Protein AF-0000000067284919 (afdb_homodimer)

InterPro domains:
  IPR001789 Signal transduction response regulator, receiver domain [PF00072] (12-121)
  IPR001789 Signal transduction response regulator, receiver domain [PS50110] (10-125)
  IPR001789 Signal transduction response regulator, receiver domain [SM00448] (9-121)
  IPR001932 PPM-type phosphatase-like domain [PF07228] (349-555)
  IPR001932 PPM-type phosphatase-like domain [SM00331] (322-555)
  IPR003018 GAF domain [PF01590] (162-284)
  IPR003018 GAF domain [SM00065] (160-294)
  IPR011006 CheY-like superfamily [SSF52172] (7-154)
  IPR029016 GAF-like domain superfamily [G3DSA:3.30.450.40] (211-293)
  IPR036457 PPM-type phosphatase-like domain superfamily [G3DSA:3.60.40.10] (294-554)
  IPR036457 PPM-type phosphatase-like domain superfamily [SSF81606] (333-489)
  IPR052016 Bacterial Sigma Factor Regulator [PTHR43156] (113-554)

Solvent-accessible surface area (backbone atoms only — not comparable to full-atom values): 59167 Å² total; per-residue (Å²): 134,82,70,76,77,71,78,55,53,35,31,35,41,32,32,62,49,64,67,58,43,52,51,52,44,66,72,40,49,85,71,26,47,66,45,83,19,59,42,54,70,54,38,52,51,46,38,71,74,73,42,84,42,37,33,38,39,27,32,35,83,37,77,101,44,36,25,67,62,48,44,55,65,40,40,79,79,37,66,60,40,31,28,34,36,36,30,58,82,85,51,56,73,70,44,51,56,40,37,72,70,62,53,28,74,45,75,44,54,60,86,67,54,70,69,58,52,50,51,50,50,53,47,39,47,52,37,21,53,52,35,45,54,54,46,49,55,45,50,52,54,31,49,50,41,48,49,51,44,52,48,55,53,60,39,60,71,47,62,47,46,71,60,28,54,48,42,43,28,41,46,52,24,60,74,67,67,30,46,32,20,40,35,37,43,32,54,96,87,33,75,48,92,58,74,35,72,25,69,37,83,84,56,78,69,78,74,78,72,79,74,57,60,66,52,50,52,51,25,70,72,68,68,40,66,42,73,49,78,44,74,51,95,86,36,52,30,42,36,39,28,39,52,18,45,42,97,89,39,61,46,28,40,39,34,39,32,35,67,73,52,90,60,76,84,46,70,68,55,51,52,50,52,52,53,48,30,39,53,49,20,46,47,47,54,52,13,46,52,49,46,54,51,49,51,51,49,50,52,51,49,53,44,38,50,51,28,25,52,45,51,49,56,66,34,68,80,75,73,77,91,46,90,57,42,49,70,51,76,49,77,46,49,44,48,68,36,32,12,59,48,56,47,81,44,75,38,93,89,58,37,36,35,42,34,46,35,37,27,52,70,61,29,62,42,9,26,30,53,33,36,20,48,54,43,40,48,51,50,54,56,65,40,92,73,54,67,55,48,37,53,48,52,30,50,48,25,58,66,43,15,66,53,24,44,78,60,75,33,40,33,24,30,33,34,33,41,35,32,73,92,77,31,37,36,37,30,20,28,22,52,41,67,65,33,40,35,44,46,72,84,51,90,61,94,66,69,46,67,49,76,70,63,36,69,36,37,21,75,50,79,75,62,83,62,73,62,46,77,48,72,63,53,78,42,25,35,40,36,44,55,38,66,30,55,30,60,31,48,36,60,55,76,65,83,66,74,84,72,66,77,75,73,68,73,70,70,53,62,40,62,33,36,69,67,44,50,50,54,50,57,69,67,50,62,88,74,84,48,68,68,58,52,49,48,60,54,47,71,54,30,92,69,59,85,43,40,34,38,42,36,39,42,35,32,92,135,83,70,78,76,70,78,56,55,36,30,36,42,34,30,60,50,66,68,56,44,52,51,52,44,68,73,41,49,86,72,27,47,65,42,83,19,59,40,54,70,54,38,52,52,45,37,70,73,72,44,86,42,38,30,38,39,25,31,36,83,38,79,102,45,36,26,66,62,49,45,56,66,38,40,80,80,38,66,62,39,30,27,33,36,38,31,60,80,85,50,55,76,71,44,50,56,38,38,71,70,62,54,29,74,46,74,44,52,59,84,67,55,69,71,57,53,51,52,52,50,53,49,38,47,51,38,20,54,53,35,46,55,54,46,49,55,48,48,51,52,32,50,50,41,47,50,51,44,52,48,53,53,60,40,60,71,48,61,48,45,73,61,29,53,47,42,44,28,43,48,52,23,60,73,67,66,31,46,33,21,40,32,36,42,31,53,98,85,33,75,49,90,58,75,36,72,25,70,37,82,85,56,79,69,78,74,80,72,80,74,59,60,66,51,48,52,49,24,71,72,66,66,42,68,43,72,50,78,45,74,51,96,86,35,52,28,45,36,39,27,39,54,17,46,42,98,88,39,62,45,28,39,38,35,40,31,34,69,74,52,92,62,75,85,45,70,68,53,52,51,50,51,51,52,50,29,39,52,48,18,46,48,48,53,51,13,46,53,50,46,52,51,49,52,51,50,49,52,50,49,53,44,38,51,50,28,26,52,44,50,48,57,67,35,69,80,74,72,77,88,47,89,57,43,50,69,49,76,49,76,45,49,45,49,68,36,31,13,60,49,56,46,82,46,77,40,94,89,59,38,37,36,40,34,44,36,39,28,53,69,63,30,62,42,8,26,31,54,33,36,20,50,54,44,41,49,50,51,53,58,66,40,94,73,53,65,56,48,37,53,48,52,30,50,48,26,61,66,44,14,66,54,24,44,76,60,74,33,40,33,25,30,35,33,33,40,35,33,73,92,77,30,36,37,37,31,20,29,20,51,42,66,66,34,40,35,43,46,72,84,52,91,61,93,65,68,46,67,50,77,71,62,38,71,36,38,21,77,49,79,75,64,81,61,73,62,46,77,49,74,63,52,76,42,26,37,38,38,44,53,39,65,30,55,30,58,31,46,34,61,57,75,64,81,66,73,85,71,67,77,74,72,70,74,70,70,52,63,40,63,34,38,69,67,43,50,49,54,51,56,68,67,50,63,87,74,84,47,68,67,60,54,51,50,59,54,44,71,55,30,91,68,60,84,44,39,33,37,41,37,38,42,34,34,91

Secondary structure (DSSP, 8-state):
-------PPEEEEE-S-HHHHHHHHHHHTTTSEEEEESSHHHHHHHHHHH---SEEEEESS-SSS-HHHHHHHHHHH-TT-EEEEEE-GGGHHHHHHHHHTTS-SEEEESSPPHHHHHHHHHHHHHHHHHHHHHHHHHHHHHHHHHHHHHHHHHHTT---HHHHHHHHHHHHHHHTT-SEEEEEEEETTEE-S--EEEE-TT--S-GGG---HHHHHHHHHH-S-EEEEEEETTEEEEEEEEEEEETTEEEEEEEEEEES-SSPPPHHHHHHHHHHHHHHHHHHHHHHHHHHHHHHHHHHHHHHHHHHHHHHHHS--S---BTTEEEEEEEE-SSSS-SEEEEEEE-TTS-EEEEEEEESS-SHHHHHHHHHHHHHHHHHHTSSSPPPHHHHHHHHHHHHHHHHHHTT--EEEEEEEEETTTTEEEEEEESPPPPEEEESSS--SSPEE----BPPBTSSSS-----EEEEPPTTEEEEEE-HHHHT-EEE------TT--S------EEE-HHHHHHHHHHHSPSSP-HHHHHHHHHHT-SS--S-EEEEEEEE-/-------PPEEEEE-S-HHHHHHHHHHHTTTSEEEEESSHHHHHHHHHHH---SEEEEESS-SSS-HHHHHHHHHTT-TT-EEEEEE-GGGHHHHHHHHHTTS-SEEEESSPPHHHHHHHHHHHHHHHHHHHHHHHHHHHHHHHHHHHHHHHHHHHT---HHHHHHHHHHHHHHHTT-SEEEEEEEETTEE-S--EEEE-TT--S-GGG---HHHHHHHHHH-S-EEEEEEETTEEEEEEEEEEEETTEEEEEEEEEEES-SSPPPHHHHHHHHHHHHHHHHHHHHHHHHHHHHHHHHHHHHHHHHHHHHHHHHS-SS----TTEEEEEEEE-SSSS-SEEEEEEE-TTS-EEEEEEEESS-SHHHHHHHHHHHHHHHHHHTSSSPPPHHHHHHHHHHHHHHHHHHTT--EEEEEEEEETTTTEEEEEEESPPPPEEEESSS--SSPEE----BPPBTSSSS-----EEEEPPTTEEEEEE-HHHHT-EEE------TT--S------EEE-HHHHHHHHHHHSPSSP-HHHHHHHHHHT-SS--S-EEEEEEEE-

Organism: NCBI:txid741277

Foldseek 3Di:
DPPPCPPFFEEEEEALDPVVQVVVCVLCVVRHNYHYHNHLVVVVVCCVVVPEGQEYEYEQDDPPDGQLRSLVVCCVVHVLHAYEYEYAPPCVVVVVVCVVVVSHVYYHHPPDDSVVVVVVVVVSNVSSVVSCVVVVVVVVVVLLVVLLVVLLVQLLPDLAQVVSQQSNQASVCVSVVFQKKKKFWDDPLHTDPDIHMDGDPVPPDPCVDDDCPVQQVVCSVPVAKDKDWDDDPNWIKIKIKHFQDDPRDTTMIMMTIHTRDPDYDDPSNVVSVNSSSPSSSVSNVSSVVVVVVVVVVVVVVVVLLVVLVVLVVLQPPDADDDPQKDKDKDWFFLDSAFLWHWDWDQAPVGKTKIKIKHKPDTDPVSRVVSSVLSVLLVVQRHDPDHDAQQVSQQVSLLVCQVVCQVVVMWMWMKMWIAHPVQQKIKIATAPFAWKWKDAPPDPDPGTDTDPFYHHTRNPDNGDGGDMDMDGDDARMKIKGKGVLLQQQWAQPPPPPDPPDPDPPPPSPTDGCHPVNLVVLQVVDDPPDDVVVSVVVSCVRPVRRPGMIIMMMMHGD/DPPPCPPFFEEEEEALDVVVQVVVCVLCVVRHNYHYHNHLVRVVVCCVVVPEGQEYEYEQDDPPDGQLRSLVVCCVVHVLHAYEYEYAPPCVVVVVVCVVVVSHVYYHHPPDDSVVVVVVVVVSNVSSVVSCVVVVVVVVVVLLVVLLVVLLVQLLPDLAQVVSQQSNQASVCVSVVFQKKKKFWDDPLHTDPDIHMDGDPVPPDPVVDDDCPVQQVVCSVPVAKDKDWDDDPNWIKIKIKHFQDDPRDTTMIMMTIHTRDPDYDDPSNVVSVNSSSPSSSVSNVSSVVVVVVVVVVVVVVVVLLVVLVVLVVLQPPDADDDPQKDKDKDWDFLDSAFQWHWDWDQAPVGKTKIKIKHKPDTDPVSRVVSSVLSVLLVVQRHDPDHDAQQVSQQVSLLVCQVVCQVVVMWMWMKMWIAHPVQQKIKIATAPFAWKWKDAPPDPDPGTDTDPQYHHTRNPDNGDGGDMDMDGDDARMKIKGKGVLLQQQWAQPPPPPDPPDPDPPPVSPTDGCHPVNLVVLQVVDDPPDDVVVSVVNSCVRPVRRPGMIIMMMMHGD

Sequence (1112 aa):
MTETDVEKLKLMVVDDEPDNLELLYRTFRRDFQVYKANHAMKALEILDKEGEMAVIISDQRMPEMNGTEFLSLTVERFPDTIRILLTGFTDVEDLVDAINSGQVFKYITKPWKPDRLKEIVEQAADAYQLVKKRTQELRRALRRESLFNAVTTAIRESLDYSSMLEKIVATIGQSFKTSYCLLRPVESNCLTADEFSYLDPQITYSCEFFDASFLIEQVLETQHYQHSLYNKNDNPCYQLAVPLIYQQHLLAVLALYETGRDQPWQDEDIQLITGVAEQAALALSQAKLYQRLQEKQQQIRAELEIARQIQNNLLRQSLPDIKGVKVQACCYPAREVGGDFFEVFVHPKGDLWLAVGDVSGKGVPAALFMASAISVLRRELSQETPAMPNMVIQNLNKALGDDLISSNCFITLILARYTPSTRELVYANAGHIYPLLWSRETDIDNPQYLKIRSIPLGILPKWQADFGQLFLAPKDILLFTSDGITEAMVTKKTCVPENSVNGFKSNHRSMLHLDGLWQLLQQETQPLSLNHLLARIQADNNIQEDDQTILSLEVFMTETDVEKLKLMVVDDEPDNLELLYRTFRRDFQVYKANHAMKALEILDKEGEMAVIISDQRMPEMNGTEFLSLTVERFPDTIRILLTGFTDVEDLVDAINSGQVFKYITKPWKPDRLKEIVEQAADAYQLVKKRTQELRRALRRESLFNAVTTAIRESLDYSSMLEKIVATIGQSFKTSYCLLRPVESNCLTADEFSYLDPQITYSCEFFDASFLIEQVLETQHYQHSLYNKNDNPCYQLAVPLIYQQHLLAVLALYETGRDQPWQDEDIQLITGVAEQAALALSQAKLYQRLQEKQQQIRAELEIARQIQNNLLRQSLPDIKGVKVQACCYPAREVGGDFFEVFVHPKGDLWLAVGDVSGKGVPAALFMASAISVLRRELSQETPAMPNMVIQNLNKALGDDLISSNCFITLILARYTPSTRELVYANAGHIYPLLWSRETDIDNPQYLKIRSIPLGILPKWQADFGQLFLAPKDILLFTSDGITEAMVTKKTCVPENSVNGFKSNHRSMLHLDGLWQLLQQETQPLSLNHLLARIQADNNIQEDDQTILSLEVF

pLDDT: mean 84.68, std 12.94, range [25.73, 97.69]

Radius of gyration: 45.56 Å; Cα contacts (8 Å, |Δi|>4): 2046; chains: 2; bounding box: 94×132×92 Å

Structure (mmCIF, N/CA/C/O backbone):
data_AF-0000000067284919-model_v1
#
loop_
_entity.id
_entity.type
_entity.pdbx_description
1 polymer 'Protein serine/threonine phosphatase with GAF(S) sensor(S)'
#
loop_
_atom_site.group_PDB
_atom_site.id
_atom_site.type_symbol
_atom_site.label_atom_id
_atom_site.label_alt_id
_atom_site.label_comp_id
_atom_site.label_asym_id
_atom_site.label_entity_id
_atom_site.label_seq_id
_atom_site.pdbx_PDB_ins_code
_atom_site.Cartn_x
_atom_site.Cartn_y
_atom_site.Cartn_z
_atom_site.occupancy
_atom_site.B_iso_or_equiv
_atom_site.auth_seq_id
_atom_site.auth_comp_id
_atom_site.auth_asym_id
_atom_site.auth_atom_id
_atom_site.pdbx_PDB_model_num
ATOM 1 N N . MET A 1 1 ? 26.859 64.938 15.68 1 25.73 1 MET A N 1
ATOM 2 C CA . MET A 1 1 ? 25.562 65.125 16.344 1 25.73 1 MET A CA 1
ATOM 3 C C . MET A 1 1 ? 24.516 64.188 15.727 1 25.73 1 MET A C 1
ATOM 5 O O . MET A 1 1 ? 23.844 64.562 14.766 1 25.73 1 MET A O 1
ATOM 9 N N . THR A 1 2 ? 24.766 63.031 15.359 1 29.77 2 THR A N 1
ATOM 10 C CA . THR A 1 2 ? 24.219 62.031 14.453 1 29.77 2 THR A CA 1
ATOM 11 C C . THR A 1 2 ? 22.859 61.531 14.938 1 29.77 2 THR A C 1
ATOM 13 O O . THR A 1 2 ? 22.766 60.844 15.945 1 29.77 2 THR A O 1
ATOM 16 N N . GLU A 1 3 ? 21.891 62.469 14.961 1 33.25 3 GLU A N 1
ATOM 17 C CA . GLU A 1 3 ? 20.484 62.344 15.375 1 33.25 3 GLU A CA 1
ATOM 18 C C . GLU A 1 3 ? 19.875 61.062 14.805 1 33.25 3 GLU A C 1
ATOM 20 O O . GLU A 1 3 ? 19.844 60.875 13.586 1 33.25 3 GLU A O 1
ATOM 25 N N . THR A 1 4 ? 20.203 59.969 15.242 1 39.78 4 THR A N 1
ATOM 26 C CA . THR A 1 4 ? 19.594 58.688 14.891 1 39.78 4 THR A CA 1
ATOM 27 C C . THR A 1 4 ? 18.141 58.875 14.445 1 39.78 4 THR A C 1
ATOM 29 O O . THR A 1 4 ? 17.312 59.344 15.219 1 39.78 4 THR A O 1
ATOM 32 N N . ASP A 1 5 ? 17.781 59.281 13.266 1 43.19 5 ASP A N 1
ATOM 33 C CA . ASP A 1 5 ? 16.609 59.656 12.5 1 43.19 5 ASP A CA 1
ATOM 34 C C . ASP A 1 5 ? 15.414 58.781 12.844 1 43.19 5 ASP A C 1
ATOM 36 O O . ASP A 1 5 ? 15.305 57.656 12.336 1 43.19 5 ASP A O 1
ATOM 40 N N . VAL A 1 6 ? 15.07 58.75 14.047 1 53.5 6 VAL A N 1
ATOM 41 C CA . VAL A 1 6 ? 13.867 58.062 14.508 1 53.5 6 VAL A CA 1
ATOM 42 C C . VAL A 1 6 ? 12.695 58.406 13.594 1 53.5 6 VAL A C 1
ATOM 44 O O . VAL A 1 6 ? 12.344 59.594 13.438 1 53.5 6 VAL A O 1
ATOM 47 N N . GLU A 1 7 ? 12.406 57.781 12.508 1 68 7 GLU A N 1
ATOM 48 C CA . GLU A 1 7 ? 11.328 57.938 11.539 1 68 7 GLU A CA 1
ATOM 49 C C . GLU A 1 7 ? 10.039 58.406 12.227 1 68 7 GLU A C 1
ATOM 51 O O . GLU A 1 7 ? 9.57 57.75 13.156 1 68 7 GLU A O 1
ATOM 56 N N . LYS A 1 8 ? 9.633 59.719 12.031 1 85.56 8 LYS A N 1
ATOM 57 C CA . LYS A 1 8 ? 8.438 60.344 12.602 1 85.56 8 LYS A CA 1
ATOM 58 C C . LYS A 1 8 ? 7.191 59.531 12.297 1 85.56 8 LYS A C 1
ATOM 60 O O . LYS A 1 8 ? 7.047 58.969 11.203 1 85.56 8 LYS A O 1
ATOM 65 N N . LEU A 1 9 ? 6.484 59.312 13.305 1 91.62 9 LEU A N 1
ATOM 66 C CA . LEU A 1 9 ? 5.199 58.625 13.117 1 91.62 9 LEU A CA 1
ATOM 67 C C . LEU A 1 9 ? 4.285 59.469 12.219 1 91.62 9 LEU A C 1
ATOM 69 O O . LEU A 1 9 ? 4.355 60.688 12.219 1 91.62 9 LEU A O 1
ATOM 73 N N . LYS A 1 10 ? 3.523 58.906 11.422 1 94.5 10 LYS A N 1
ATOM 74 C CA . LYS A 1 10 ? 2.6 59.562 10.516 1 94.5 10 LYS A CA 1
ATOM 75 C C . LYS A 1 10 ? 1.308 59.969 11.227 1 94.5 10 LYS A C 1
ATOM 77 O O . LYS A 1 10 ? 0.723 59.156 11.945 1 94.5 10 LYS A O 1
ATOM 82 N N . LEU A 1 11 ? 0.928 61.219 11.086 1 96.19 11 LEU A N 1
ATOM 83 C CA . LEU A 1 11 ? -0.303 61.75 11.656 1 96.19 11 LEU A CA 1
ATOM 84 C C . LEU A 1 11 ? -1.188 62.344 10.578 1 96.19 11 LEU A C 1
ATOM 86 O O . LEU A 1 11 ? -0.717 63.156 9.758 1 96.19 11 LEU A O 1
ATOM 90 N N . MET A 1 12 ? -2.395 61.938 10.531 1 96.69 12 MET A N 1
ATOM 91 C CA . MET A 1 12 ? -3.338 62.531 9.578 1 96.69 12 MET A CA 1
ATOM 92 C C . MET A 1 12 ? -4.371 63.375 10.281 1 96.69 12 MET A C 1
ATOM 94 O O . MET A 1 12 ? -4.934 63 11.297 1 96.69 12 MET A O 1
ATOM 98 N N . VAL A 1 13 ? -4.57 64.562 9.766 1 96.38 13 VAL A N 1
ATOM 99 C CA . VAL A 1 13 ? -5.574 65.5 10.297 1 96.38 13 VAL A CA 1
ATOM 100 C C . VAL A 1 13 ? -6.625 65.812 9.227 1 96.38 13 VAL A C 1
ATOM 102 O O . VAL A 1 13 ? -6.289 66.188 8.102 1 96.38 13 VAL A O 1
ATOM 105 N N . VAL A 1 14 ? -7.859 65.625 9.547 1 95.38 14 VAL A N 1
ATOM 106 C CA . VAL A 1 14 ? -8.969 65.812 8.617 1 95.38 14 VAL A CA 1
ATOM 107 C C . VAL A 1 14 ? -9.945 66.812 9.172 1 95.38 14 VAL A C 1
ATOM 109 O O . VAL A 1 14 ? -10.531 66.625 10.234 1 95.38 14 VAL A O 1
ATOM 112 N N . ASP A 1 15 ? -10.125 67.875 8.523 1 93 15 ASP A N 1
ATOM 113 C CA . ASP A 1 15 ? -11.008 69 8.93 1 93 15 ASP A CA 1
ATOM 114 C C . ASP A 1 15 ? -11.422 69.812 7.723 1 93 15 ASP A C 1
ATOM 116 O O . ASP A 1 15 ? -10.602 70.125 6.844 1 93 15 ASP A O 1
ATOM 120 N N . ASP A 1 16 ? -12.664 70.125 7.652 1 91.56 16 ASP A N 1
ATOM 121 C CA . ASP A 1 16 ? -13.148 70.875 6.496 1 91.56 16 ASP A CA 1
ATOM 122 C C . ASP A 1 16 ? -12.844 72.375 6.641 1 91.56 16 ASP A C 1
ATOM 124 O O . ASP A 1 16 ? -12.922 73.125 5.664 1 91.56 16 ASP A O 1
ATOM 128 N N . GLU A 1 17 ? -12.555 72.875 7.82 1 91.81 17 GLU A N 1
ATOM 129 C CA . GLU A 1 17 ? -12.211 74.312 8.055 1 91.81 17 GLU A CA 1
ATOM 130 C C . GLU A 1 17 ? -10.719 74.562 7.871 1 91.81 17 GLU A C 1
ATOM 132 O O . GLU A 1 17 ? -9.906 74.062 8.672 1 91.81 17 GLU A O 1
ATOM 137 N N . PRO A 1 18 ? -10.336 75.312 6.898 1 92.44 18 PRO A N 1
ATOM 138 C CA . PRO A 1 18 ? -8.914 75.5 6.598 1 92.44 18 PRO A CA 1
ATOM 139 C C . PRO A 1 18 ? -8.133 76.062 7.781 1 92.44 18 PRO A C 1
ATOM 141 O O . PRO A 1 18 ? -6.973 75.688 7.988 1 92.44 18 PRO A O 1
ATOM 144 N N . ASP A 1 19 ? -8.719 76.938 8.516 1 92.56 19 ASP A N 1
ATOM 145 C CA . ASP A 1 19 ? -8.031 77.5 9.664 1 92.56 19 ASP A CA 1
ATOM 146 C C . ASP A 1 19 ? -7.668 76.438 10.695 1 92.56 19 ASP A C 1
ATOM 148 O O . ASP A 1 19 ? -6.559 76.438 11.234 1 92.56 19 ASP A O 1
ATOM 152 N N . ASN A 1 20 ? -8.641 75.625 10.891 1 92.06 20 ASN A N 1
ATOM 153 C CA . ASN A 1 20 ? -8.391 74.562 11.828 1 92.06 20 ASN A CA 1
ATOM 154 C C . ASN A 1 20 ? -7.297 73.625 11.328 1 92.06 20 ASN A C 1
ATOM 156 O O . ASN A 1 20 ? -6.449 73.188 12.102 1 92.06 20 ASN A O 1
ATOM 160 N N . LEU A 1 21 ? -7.301 73.312 10.086 1 93.44 21 LEU A N 1
ATOM 161 C CA . LEU A 1 21 ? -6.32 72.375 9.477 1 93.44 21 LEU A CA 1
ATOM 162 C C . LEU A 1 21 ? -4.91 72.938 9.617 1 93.44 21 LEU A C 1
ATOM 164 O O . LEU A 1 21 ? -3.975 72.25 9.945 1 93.44 21 LEU A O 1
ATOM 168 N N . GLU A 1 22 ? -4.855 74.188 9.305 1 92.75 22 GLU A N 1
ATOM 169 C CA . GLU A 1 22 ? -3.549 74.875 9.391 1 92.75 22 GLU A CA 1
ATOM 170 C C . GLU A 1 22 ? -3.051 74.875 10.828 1 92.75 22 GLU A C 1
ATOM 172 O O . GLU A 1 22 ? -1.861 74.688 11.094 1 92.75 22 GLU A O 1
ATOM 177 N N . LEU A 1 23 ? -4 75.188 11.773 1 92.56 23 LEU A N 1
ATOM 178 C CA . LEU A 1 23 ? -3.652 75.188 13.188 1 92.56 23 LEU A CA 1
ATOM 179 C C . LEU A 1 23 ? -3.127 73.812 13.633 1 92.56 23 LEU A C 1
ATOM 181 O O . LEU A 1 23 ? -2.104 73.75 14.32 1 92.56 23 LEU A O 1
ATOM 185 N N . LEU A 1 24 ? -3.814 72.812 13.211 1 94.06 24 LEU A N 1
ATOM 186 C CA . LEU A 1 24 ? -3.42 71.5 13.578 1 94.06 24 LEU A CA 1
ATOM 187 C C . LEU A 1 24 ? -2.07 71.125 12.961 1 94.06 24 LEU A C 1
ATOM 189 O O . LEU A 1 24 ? -1.216 70.5 13.633 1 94.06 24 LEU A O 1
ATOM 193 N N . TYR A 1 25 ? -1.836 71.438 11.789 1 94.06 25 TYR A N 1
ATOM 194 C CA . TYR A 1 25 ? -0.574 71.188 11.109 1 94.06 25 TYR A CA 1
ATOM 195 C C . TYR A 1 25 ? 0.59 71.812 11.844 1 94.06 25 TYR A C 1
ATOM 197 O O . TYR A 1 25 ? 1.607 71.188 12.109 1 94.06 25 TYR A O 1
ATOM 205 N N . ARG A 1 26 ? 0.422 73.062 12.195 1 92.25 26 ARG A N 1
ATOM 206 C CA . ARG A 1 26 ? 1.482 73.812 12.859 1 92.25 26 ARG A CA 1
ATOM 207 C C . ARG A 1 26 ? 1.777 73.188 14.234 1 92.25 26 ARG A C 1
ATOM 209 O O . ARG A 1 26 ? 2.928 73.188 14.68 1 92.25 26 ARG A O 1
ATOM 216 N N . THR A 1 27 ? 0.733 72.812 14.812 1 93.06 27 THR A N 1
ATOM 217 C CA . THR A 1 27 ? 0.872 72.312 16.156 1 93.06 27 THR A CA 1
ATOM 218 C C . THR A 1 27 ? 1.716 71 16.156 1 93.06 27 THR A C 1
ATOM 220 O O . THR A 1 27 ? 2.512 70.812 17.078 1 93.06 27 THR A O 1
ATOM 223 N N . PHE A 1 28 ? 1.592 70.188 15.07 1 94.06 28 PHE A N 1
ATOM 224 C CA . PHE A 1 28 ? 2.141 68.812 15.188 1 94.06 28 PHE A CA 1
ATOM 225 C C . PHE A 1 28 ? 3.262 68.625 14.18 1 94.06 28 PHE A C 1
ATOM 227 O O . PHE A 1 28 ? 3.947 67.562 14.211 1 94.06 28 PHE A O 1
ATOM 234 N N . ARG A 1 29 ? 3.584 69.5 13.281 1 92.62 29 ARG A N 1
ATOM 235 C CA . ARG A 1 29 ? 4.527 69.312 12.188 1 92.62 29 ARG A CA 1
ATOM 236 C C . ARG A 1 29 ? 5.934 69 12.711 1 92.62 29 ARG A C 1
ATOM 238 O O . ARG A 1 29 ? 6.754 68.438 12.023 1 92.62 29 ARG A O 1
ATOM 245 N N . ARG A 1 30 ? 6.246 69.375 13.883 1 90.25 30 ARG A N 1
ATOM 246 C CA . ARG A 1 30 ? 7.59 69.25 14.422 1 90.25 30 ARG A CA 1
ATOM 247 C C . ARG A 1 30 ? 7.812 67.812 14.898 1 90.25 30 ARG A C 1
ATOM 249 O O . ARG A 1 30 ? 8.922 67.25 14.789 1 90.25 30 ARG A O 1
ATOM 256 N N . ASP A 1 31 ? 6.832 67.188 15.398 1 90.44 31 ASP A N 1
ATOM 257 C CA . ASP A 1 31 ? 6.977 65.938 16.062 1 90.44 31 ASP A CA 1
ATOM 258 C C . ASP A 1 31 ? 6.512 64.75 15.164 1 90.44 31 ASP A C 1
ATOM 260 O O . ASP A 1 31 ? 6.906 63.625 15.367 1 90.44 31 ASP A O 1
ATOM 264 N N . PHE A 1 32 ? 5.621 65.125 14.195 1 94.12 32 PHE A N 1
ATOM 265 C CA . PHE A 1 32 ? 5.023 64.062 13.352 1 94.12 32 PHE A CA 1
ATOM 266 C C . PHE A 1 32 ? 5.156 64.438 11.875 1 94.12 32 PHE A C 1
ATOM 268 O O . PHE A 1 32 ? 5.406 65.562 11.539 1 94.12 32 PHE A O 1
ATOM 275 N N . GLN A 1 33 ? 5.125 63.438 11.039 1 94.75 33 GLN A N 1
ATOM 276 C CA . GLN A 1 33 ? 4.84 63.656 9.625 1 94.75 33 GLN A CA 1
ATOM 277 C C . GLN A 1 33 ? 3.344 63.844 9.383 1 94.75 33 GLN A C 1
ATOM 279 O O . GLN A 1 33 ? 2.604 62.844 9.328 1 94.75 33 GLN A O 1
ATOM 284 N N . VAL A 1 34 ? 2.945 65.062 9.195 1 95.38 34 VAL A N 1
ATOM 285 C CA . VAL A 1 34 ? 1.522 65.375 9.234 1 95.38 34 VAL A CA 1
ATOM 286 C C . VAL A 1 34 ? 0.956 65.438 7.816 1 95.38 34 VAL A C 1
ATOM 288 O O . VAL A 1 34 ? 1.539 66 6.914 1 95.38 34 VAL A O 1
ATOM 291 N N . TYR A 1 35 ? -0.092 64.75 7.586 1 96.06 35 TYR A N 1
ATOM 292 C CA . TYR A 1 35 ? -0.856 64.812 6.344 1 96.06 35 TYR A CA 1
ATOM 293 C C . TYR A 1 35 ? -2.195 65.5 6.527 1 96.06 35 TYR A C 1
ATOM 295 O O . TYR A 1 35 ? -2.945 65.188 7.453 1 96.06 35 TYR A O 1
ATOM 303 N N . LYS A 1 36 ? -2.533 66.5 5.648 1 96.12 36 LYS A N 1
ATOM 304 C CA . LYS A 1 36 ? -3.748 67.312 5.754 1 96.12 36 LYS A CA 1
ATOM 305 C C . LYS A 1 36 ? -4.793 66.812 4.734 1 96.12 36 LYS A C 1
ATOM 307 O O . LYS A 1 36 ? -4.465 66.562 3.576 1 96.12 36 LYS A O 1
ATOM 312 N N . ALA A 1 37 ? -5.902 66.688 5.211 1 95.75 37 ALA A N 1
ATOM 313 C CA . ALA A 1 37 ? -7.043 66.5 4.324 1 95.75 37 ALA A CA 1
ATOM 314 C C . ALA A 1 37 ? -8.203 67.375 4.668 1 95.75 37 ALA A C 1
ATOM 316 O O . ALA A 1 37 ? -8.578 67.5 5.836 1 95.75 37 ALA A O 1
ATOM 317 N N . ASN A 1 38 ? -8.805 68 3.645 1 93.94 38 ASN A N 1
ATOM 318 C CA . ASN A 1 38 ? -9.859 68.938 3.898 1 93.94 38 ASN A CA 1
ATOM 319 C C . ASN A 1 38 ? -11.242 68.312 3.84 1 93.94 38 ASN A C 1
ATOM 321 O O . ASN A 1 38 ? -12.25 69 4.09 1 93.94 38 ASN A O 1
ATOM 325 N N . HIS A 1 39 ? -11.344 67.125 3.482 1 92.12 39 HIS A N 1
ATOM 326 C CA . HIS A 1 39 ? -12.57 66.312 3.551 1 92.12 39 HIS A CA 1
ATOM 327 C C . HIS A 1 39 ? -12.266 64.812 3.594 1 92.12 39 HIS A C 1
ATOM 329 O O . HIS A 1 39 ? -11.133 64.438 3.342 1 92.12 39 HIS A O 1
ATOM 335 N N . ALA A 1 40 ? -13.227 64 3.855 1 92.56 40 ALA A N 1
ATOM 336 C CA . ALA A 1 40 ? -13.07 62.594 4.117 1 92.56 40 ALA A CA 1
ATOM 337 C C . ALA A 1 40 ? -12.562 61.875 2.875 1 92.56 40 ALA A C 1
ATOM 339 O O . ALA A 1 40 ? -11.727 60.969 2.973 1 92.56 40 ALA A O 1
ATOM 340 N N . MET A 1 41 ? -13.055 62.188 1.753 1 92.44 41 MET A N 1
ATOM 341 C CA . MET A 1 41 ? -12.672 61.5 0.522 1 92.44 41 MET A CA 1
ATOM 342 C C . MET A 1 41 ? -11.195 61.719 0.221 1 92.44 41 MET A C 1
ATOM 344 O O . MET A 1 41 ? -10.508 60.781 -0.206 1 92.44 41 MET A O 1
ATOM 348 N N . LYS A 1 42 ? -10.789 62.938 0.458 1 93.44 42 LYS A N 1
ATOM 349 C CA . LYS A 1 42 ? -9.367 63.188 0.263 1 93.44 42 LYS A CA 1
ATOM 350 C C . LYS A 1 42 ? -8.516 62.406 1.259 1 93.44 42 LYS A C 1
ATOM 352 O O . LYS A 1 42 ? -7.43 61.938 0.917 1 93.44 42 LYS A O 1
ATOM 357 N N . ALA A 1 43 ? -8.945 62.312 2.385 1 95.25 43 ALA A N 1
ATOM 358 C CA . ALA A 1 43 ? -8.242 61.531 3.41 1 95.25 43 ALA A CA 1
ATOM 359 C C . ALA A 1 43 ? -8.078 60.094 2.988 1 95.25 43 ALA A C 1
ATOM 361 O O . ALA A 1 43 ? -7.004 59.5 3.145 1 95.25 43 ALA A O 1
ATOM 362 N N . LEU A 1 44 ? -9.141 59.5 2.502 1 93.62 44 LEU A N 1
ATOM 363 C CA . LEU A 1 44 ? -9.109 58.125 2.049 1 93.62 44 LEU A CA 1
ATOM 364 C C . LEU A 1 44 ? -8.125 57.938 0.9 1 93.62 44 LEU A C 1
ATOM 366 O O . LEU A 1 44 ? -7.418 56.938 0.828 1 93.62 44 LEU A O 1
ATOM 370 N N . GLU A 1 45 ? -8.094 58.938 0.073 1 93.25 45 GLU A N 1
ATOM 371 C CA . GLU A 1 45 ? -7.137 58.906 -1.026 1 93.25 45 GLU A CA 1
ATOM 372 C C . GLU A 1 45 ? -5.703 58.906 -0.507 1 93.25 45 GLU A C 1
ATOM 374 O O . GLU A 1 45 ? -4.848 58.188 -1.015 1 93.25 45 GLU A O 1
ATOM 379 N N . ILE A 1 46 ? -5.465 59.719 0.49 1 94.5 46 ILE A N 1
ATOM 380 C CA . ILE A 1 46 ? -4.133 59.812 1.079 1 94.5 46 ILE A CA 1
ATOM 381 C C . ILE A 1 46 ? -3.766 58.469 1.735 1 94.5 46 ILE A C 1
ATOM 383 O O . ILE A 1 46 ? -2.631 58 1.609 1 94.5 46 ILE A O 1
ATOM 387 N N . LEU A 1 47 ? -4.648 57.906 2.391 1 93.75 47 LEU A N 1
ATOM 388 C CA . LEU A 1 47 ? -4.418 56.625 3.037 1 93.75 47 LEU A CA 1
ATOM 389 C C . LEU A 1 47 ? -4.094 55.562 2.006 1 93.75 47 LEU A C 1
ATOM 391 O O . LEU A 1 47 ? -3.266 54.688 2.258 1 93.75 47 LEU A O 1
ATOM 395 N N . ASP A 1 48 ? -4.77 55.594 0.888 1 91.38 48 ASP A N 1
ATOM 396 C CA . ASP A 1 48 ? -4.516 54.656 -0.187 1 91.38 48 ASP A CA 1
ATOM 397 C C . ASP A 1 48 ? -3.102 54.812 -0.741 1 91.38 48 ASP A C 1
ATOM 399 O O . ASP A 1 48 ? -2.438 53.844 -1.063 1 91.38 48 ASP A O 1
ATOM 403 N N . LYS A 1 49 ? -2.699 56.031 -0.768 1 91.19 49 LYS A N 1
ATOM 404 C CA . LYS A 1 49 ? -1.406 56.312 -1.373 1 91.19 49 LYS A CA 1
ATOM 405 C C . LYS A 1 49 ? -0.272 56.125 -0.37 1 91.19 49 LYS A C 1
ATOM 407 O O . LYS A 1 49 ? 0.753 55.531 -0.692 1 91.19 49 LYS A O 1
ATOM 412 N N . GLU A 1 50 ? -0.462 56.656 0.935 1 90.38 50 GLU A N 1
ATOM 413 C CA . GLU A 1 50 ? 0.623 56.75 1.908 1 90.38 50 GLU A CA 1
ATOM 414 C C . GLU A 1 50 ? 0.589 55.562 2.869 1 90.38 50 GLU A C 1
ATOM 416 O O . GLU A 1 50 ? 1.579 55.281 3.549 1 90.38 50 GLU A O 1
ATOM 421 N N . GLY A 1 51 ? -0.509 54.875 2.898 1 90.44 51 GLY A N 1
ATOM 422 C CA . GLY A 1 51 ? -0.621 53.719 3.748 1 90.44 51 GLY A CA 1
ATOM 423 C C . GLY A 1 51 ? -1.064 54.031 5.16 1 90.44 51 GLY A C 1
ATOM 424 O O . GLY A 1 51 ? -1.757 55.031 5.387 1 90.44 51 GLY A O 1
ATOM 425 N N . GLU A 1 52 ? -0.588 53.219 6.145 1 91.56 52 GLU A N 1
ATOM 426 C CA . GLU A 1 52 ? -1.065 53.25 7.523 1 91.56 52 GLU A CA 1
ATOM 427 C C . GLU A 1 52 ? -0.562 54.531 8.234 1 91.56 52 GLU A C 1
ATOM 429 O O . GLU A 1 52 ? 0.603 54.906 8.086 1 91.56 52 GLU A O 1
ATOM 434 N N . MET A 1 53 ? -1.543 55.25 8.984 1 94.06 53 MET A N 1
ATOM 435 C CA . MET A 1 53 ? -1.224 56.344 9.883 1 94.06 53 MET A CA 1
ATOM 436 C C . MET A 1 53 ? -1.182 55.875 11.336 1 94.06 53 MET A C 1
ATOM 438 O O . MET A 1 53 ? -1.962 55 11.734 1 94.06 53 MET A O 1
ATOM 442 N N . ALA A 1 54 ? -0.265 56.406 12.023 1 92.56 54 ALA A N 1
ATOM 443 C CA . ALA A 1 54 ? -0.239 56.094 13.453 1 92.56 54 ALA A CA 1
ATOM 444 C C . ALA A 1 54 ? -1.472 56.656 14.164 1 92.56 54 ALA A C 1
ATOM 446 O O . ALA A 1 54 ? -2.117 55.938 14.938 1 92.56 54 ALA A O 1
ATOM 447 N N . VAL A 1 55 ? -1.711 57.938 13.891 1 93.5 55 VAL A N 1
ATOM 448 C CA . VAL A 1 55 ? -2.842 58.625 14.508 1 93.5 55 VAL A CA 1
ATOM 449 C C . VAL A 1 55 ? -3.652 59.344 13.438 1 93.5 55 VAL A C 1
ATOM 451 O O . VAL A 1 55 ? -3.084 59.938 12.516 1 93.5 55 VAL A O 1
ATOM 454 N N . ILE A 1 56 ? -4.922 59.25 13.516 1 94.5 56 ILE A N 1
ATOM 455 C CA . ILE A 1 56 ? -5.824 60.031 12.664 1 94.5 56 ILE A CA 1
ATOM 456 C C . ILE A 1 56 ? -6.719 60.906 13.531 1 94.5 56 ILE A C 1
ATOM 458 O O . ILE A 1 56 ? -7.367 60.438 14.461 1 94.5 56 ILE A O 1
ATOM 462 N N . ILE A 1 57 ? -6.703 62.188 13.273 1 93.69 57 ILE A N 1
ATOM 463 C CA . ILE A 1 57 ? -7.59 63.156 13.922 1 93.69 57 ILE A CA 1
ATOM 464 C C . ILE A 1 57 ? -8.625 63.656 12.922 1 93.69 57 ILE A C 1
ATOM 466 O O . ILE A 1 57 ? -8.273 64.188 11.875 1 93.69 57 ILE A O 1
ATOM 470 N N . SER A 1 58 ? -9.836 63.438 13.211 1 92.44 58 SER A N 1
ATOM 471 C CA . SER A 1 58 ? -10.875 63.844 12.273 1 92.44 58 SER A CA 1
ATOM 472 C C . SER A 1 58 ? -11.93 64.688 12.953 1 92.44 58 SER A C 1
ATOM 474 O O . SER A 1 58 ? -12.281 64.5 14.109 1 92.44 58 SER A O 1
ATOM 476 N N . ASP A 1 59 ? -12.375 65.625 12.172 1 89.88 59 ASP A N 1
ATOM 477 C CA . ASP A 1 59 ? -13.539 66.438 12.602 1 89.88 59 ASP A CA 1
ATOM 478 C C . ASP A 1 59 ? -14.828 65.625 12.438 1 89.88 59 ASP A C 1
ATOM 480 O O . ASP A 1 59 ? -14.938 64.812 11.523 1 89.88 59 ASP A O 1
ATOM 484 N N . GLN A 1 60 ? -15.789 65.812 13.352 1 85.88 60 GLN A N 1
ATOM 485 C CA . GLN A 1 60 ? -17.047 65.062 13.32 1 85.88 60 GLN A CA 1
ATOM 486 C C . GLN A 1 60 ? -17.953 65.625 12.211 1 85.88 60 GLN A C 1
ATOM 488 O O . GLN A 1 60 ? -18.547 64.812 11.469 1 85.88 60 GLN A O 1
ATOM 493 N N . ARG A 1 61 ? -18.047 66.938 12.18 1 84.31 61 ARG A N 1
ATOM 494 C CA . ARG A 1 61 ? -18.969 67.5 11.211 1 84.31 61 ARG A CA 1
ATOM 495 C C . ARG A 1 61 ? -18.234 67.938 9.945 1 84.31 61 ARG A C 1
ATOM 497 O O . ARG A 1 61 ? -17.516 68.938 9.953 1 84.31 61 ARG A O 1
ATOM 504 N N . MET A 1 62 ? -18.344 67.188 8.922 1 87.88 62 MET A N 1
ATOM 505 C CA . MET A 1 62 ? -17.797 67.5 7.605 1 87.88 62 MET A CA 1
ATOM 506 C C . MET A 1 62 ? -18.812 67.25 6.512 1 87.88 62 MET A C 1
ATOM 508 O O . MET A 1 62 ? -19.734 66.438 6.691 1 87.88 62 MET A O 1
ATOM 512 N N . PRO A 1 63 ? -18.656 67.938 5.488 1 86.12 63 PRO A N 1
ATOM 513 C CA . PRO A 1 63 ? -19.609 67.75 4.395 1 86.12 63 PRO A CA 1
ATOM 514 C C . PRO A 1 63 ? -19.516 66.312 3.803 1 86.12 63 PRO A C 1
ATOM 516 O O . PRO A 1 63 ? -18.438 65.688 3.799 1 86.12 63 PRO A O 1
ATOM 519 N N . GLU A 1 64 ? -20.641 65.688 3.332 1 86.25 64 GLU A N 1
ATOM 520 C CA . GLU A 1 64 ? -20.766 64.438 2.605 1 86.25 64 GLU A CA 1
ATOM 521 C C . GLU A 1 64 ? -20.609 63.25 3.541 1 86.25 64 GLU A C 1
ATOM 523 O O . GLU A 1 64 ? -21.469 62.375 3.58 1 86.25 64 GLU A O 1
ATOM 528 N N . MET A 1 65 ? -19.422 63.219 4.301 1 88.5 65 MET A N 1
ATOM 529 C CA . MET A 1 65 ? -19.141 62.125 5.215 1 88.5 65 MET A CA 1
ATOM 530 C C . MET A 1 65 ? -18.688 62.656 6.578 1 88.5 65 MET A C 1
ATOM 532 O O . MET A 1 65 ? -17.766 63.438 6.668 1 88.5 65 MET A O 1
ATOM 536 N N . ASN A 1 66 ? -19.406 62.219 7.605 1 86 66 ASN A N 1
ATOM 537 C CA . ASN A 1 66 ? -19.031 62.688 8.938 1 86 66 ASN A CA 1
ATOM 538 C C . ASN A 1 66 ? -17.797 61.969 9.469 1 86 66 ASN A C 1
ATOM 540 O O . ASN A 1 66 ? -17.344 61 8.867 1 86 66 ASN A O 1
ATOM 544 N N . GLY A 1 67 ? -17.141 62.469 10.375 1 85.75 67 GLY A N 1
ATOM 545 C CA . GLY A 1 67 ? -15.914 61.938 10.93 1 85.75 67 GLY A CA 1
ATOM 546 C C . GLY A 1 67 ? -16.031 60.5 11.391 1 85.75 67 GLY A C 1
ATOM 547 O O . GLY A 1 67 ? -15.156 59.688 11.133 1 85.75 67 GLY A O 1
ATOM 548 N N . THR A 1 68 ? -17.156 60.125 12.117 1 81.19 68 THR A N 1
ATOM 549 C CA . THR A 1 68 ? -17.359 58.781 12.625 1 81.19 68 THR A CA 1
ATOM 550 C C . THR A 1 68 ? -17.469 57.781 11.477 1 81.19 68 THR A C 1
ATOM 552 O O . THR A 1 68 ? -16.953 56.688 11.562 1 81.19 68 THR A O 1
ATOM 555 N N . GLU A 1 69 ? -18.141 58.156 10.492 1 82.94 69 GLU A N 1
ATOM 556 C CA . GLU A 1 69 ? -18.266 57.312 9.305 1 82.94 69 GLU A CA 1
ATOM 557 C C . GLU A 1 69 ? -16.922 57.094 8.641 1 82.94 69 GLU A C 1
ATOM 559 O O . GLU A 1 69 ? -16.578 55.969 8.258 1 82.94 69 GLU A O 1
ATOM 564 N N . PHE A 1 70 ? -16.172 58.188 8.562 1 87.12 70 PHE A N 1
ATOM 565 C CA . PHE A 1 70 ? -14.836 58.125 7.98 1 87.12 70 PHE A CA 1
ATOM 566 C C . PHE A 1 70 ? -13.953 57.156 8.773 1 87.12 70 PHE A C 1
ATOM 568 O O . PHE A 1 70 ? -13.336 56.25 8.195 1 87.12 70 PHE A O 1
ATOM 575 N N . LEU A 1 71 ? -13.891 57.281 10.016 1 87.44 71 LEU A N 1
ATOM 576 C CA . LEU A 1 71 ? -13.023 56.5 10.875 1 87.44 71 LEU A CA 1
ATOM 577 C C . LEU A 1 71 ? -13.438 55.031 10.844 1 87.44 71 LEU A C 1
ATOM 579 O O . LEU A 1 71 ? -12.586 54.125 10.883 1 87.44 71 LEU A O 1
ATOM 583 N N . SER A 1 72 ? -14.703 54.812 10.742 1 81.62 72 SER A N 1
ATOM 584 C CA . SER A 1 72 ? -15.188 53.438 10.68 1 81.62 72 SER A CA 1
ATOM 585 C C . SER A 1 72 ? -14.656 52.719 9.453 1 81.62 72 SER A C 1
ATOM 587 O O . SER A 1 72 ? -14.375 51.5 9.508 1 81.62 72 SER A O 1
ATOM 589 N N . LEU A 1 73 ? -14.438 53.406 8.406 1 85.62 73 LEU A N 1
ATOM 590 C CA . LEU A 1 73 ? -13.953 52.812 7.16 1 85.62 73 LEU A CA 1
ATOM 591 C C . LEU A 1 73 ? -12.477 52.469 7.27 1 85.62 73 LEU A C 1
ATOM 593 O O . LEU A 1 73 ? -11.977 51.625 6.5 1 85.62 73 LEU A O 1
ATOM 597 N N . THR A 1 74 ? -11.82 53.062 8.25 1 87.88 74 THR A N 1
ATOM 598 C CA . THR A 1 74 ? -10.383 52.844 8.359 1 87.88 74 THR A CA 1
ATOM 599 C C . THR A 1 74 ? -10.078 51.719 9.352 1 87.88 74 THR A C 1
ATOM 601 O O . THR A 1 74 ? -8.953 51.219 9.391 1 87.88 74 THR A O 1
ATOM 604 N N . VAL A 1 75 ? -11.055 51.25 10.117 1 82 75 VAL A N 1
ATOM 605 C CA . VAL A 1 75 ? -10.844 50.312 11.211 1 82 75 VAL A CA 1
ATOM 606 C C . VAL A 1 75 ? -10.391 48.969 10.641 1 82 75 VAL A C 1
ATOM 608 O O . VAL A 1 75 ? -9.438 48.375 11.141 1 82 75 VAL A O 1
ATOM 611 N N . GLU A 1 76 ? -11.016 48.594 9.625 1 78.88 76 GLU A N 1
ATOM 612 C CA . GLU A 1 76 ? -10.719 47.281 9.062 1 78.88 76 GLU A CA 1
ATOM 613 C C . GLU A 1 76 ? -9.406 47.281 8.281 1 78.88 76 GLU A C 1
ATOM 615 O O . GLU A 1 76 ? -8.609 46.344 8.375 1 78.88 76 GLU A O 1
ATOM 620 N N . ARG A 1 77 ? -9.195 48.344 7.66 1 84.25 77 ARG A N 1
ATOM 621 C CA . ARG A 1 77 ? -8.016 48.438 6.797 1 84.25 77 ARG A CA 1
ATOM 622 C C . ARG A 1 77 ? -6.758 48.688 7.621 1 84.25 77 ARG A C 1
ATOM 624 O O . ARG A 1 77 ? -5.691 48.156 7.301 1 84.25 77 ARG A O 1
ATOM 631 N N . PHE A 1 78 ? -6.93 49.5 8.633 1 87.5 78 PHE A N 1
ATOM 632 C CA . PHE A 1 78 ? -5.797 49.875 9.484 1 87.5 78 PHE A CA 1
ATOM 633 C C . PHE A 1 78 ? -6.152 49.719 10.953 1 87.5 78 PHE A C 1
ATOM 635 O O . PHE A 1 78 ? -6.293 50.719 11.672 1 87.5 78 PHE A O 1
ATOM 642 N N . PRO A 1 79 ? -6.184 48.469 11.359 1 81.44 79 PRO A N 1
ATOM 643 C CA . PRO A 1 79 ? -6.699 48.219 12.703 1 81.44 79 PRO A CA 1
ATOM 644 C C . PRO A 1 79 ? -5.797 48.781 13.805 1 81.44 79 PRO A C 1
ATOM 646 O O . PRO A 1 79 ? -6.266 49.062 14.906 1 81.44 79 PRO A O 1
ATOM 649 N N . ASP A 1 80 ? -4.559 49.031 13.617 1 85.19 80 ASP A N 1
ATOM 650 C CA . ASP A 1 80 ? -3.625 49.469 14.656 1 85.19 80 ASP A CA 1
ATOM 651 C C . ASP A 1 80 ? -3.623 50.969 14.805 1 85.19 80 ASP A C 1
ATOM 653 O O . ASP A 1 80 ? -3.094 51.5 15.789 1 85.19 80 ASP A O 1
ATOM 657 N N . THR A 1 81 ? -4.27 51.656 13.867 1 89.62 81 THR A N 1
ATOM 658 C CA . THR A 1 81 ? -4.281 53.094 13.867 1 89.62 81 THR A CA 1
ATOM 659 C C . THR A 1 81 ? -5.117 53.625 15.023 1 89.62 81 THR A C 1
ATOM 661 O O . THR A 1 81 ? -6.195 53.125 15.312 1 89.62 81 THR A O 1
ATOM 664 N N . ILE A 1 82 ? -4.52 54.594 15.711 1 87.69 82 ILE A N 1
ATOM 665 C CA . ILE A 1 82 ? -5.262 55.219 16.781 1 87.69 82 ILE A CA 1
ATOM 666 C C . ILE A 1 82 ? -6.109 56.375 16.219 1 87.69 82 ILE A C 1
ATOM 668 O O . ILE A 1 82 ? -5.598 57.219 15.5 1 87.69 82 ILE A O 1
ATOM 672 N N . ARG A 1 83 ? -7.336 56.438 16.562 1 89.25 83 ARG A N 1
ATOM 673 C CA . ARG A 1 83 ? -8.273 57.375 15.945 1 89.25 83 ARG A CA 1
ATOM 674 C C . ARG A 1 83 ? -8.859 58.312 16.984 1 89.25 83 ARG A C 1
ATOM 676 O O . ARG A 1 83 ? -9.367 57.875 18.016 1 89.25 83 ARG A O 1
ATOM 683 N N . ILE A 1 84 ? -8.781 59.594 16.719 1 87.5 84 ILE A N 1
ATOM 684 C CA . ILE A 1 84 ? -9.266 60.656 17.609 1 87.5 84 ILE A CA 1
ATOM 685 C C . ILE A 1 84 ? -10.32 61.469 16.875 1 87.5 84 ILE A C 1
ATOM 687 O O . ILE A 1 84 ? -10.141 61.844 15.711 1 87.5 84 ILE A O 1
ATOM 691 N N . LEU A 1 85 ? -11.414 61.781 17.484 1 87.75 85 LEU A N 1
ATOM 692 C CA . LEU A 1 85 ? -12.5 62.531 16.891 1 87.75 85 LEU A CA 1
ATOM 693 C C . LEU A 1 85 ? -12.617 63.906 17.531 1 87.75 85 LEU A C 1
ATOM 695 O O . LEU A 1 85 ? -12.617 64 18.75 1 87.75 85 LEU A O 1
ATOM 699 N N . LEU A 1 86 ? -12.578 65 16.703 1 86.12 86 LEU A N 1
ATOM 700 C CA . LEU A 1 86 ? -12.867 66.375 17.172 1 86.12 86 LEU A CA 1
ATOM 701 C C . LEU A 1 86 ? -14.344 66.688 17.016 1 86.12 86 LEU A C 1
ATOM 703 O O . LEU A 1 86 ? -14.906 66.562 15.93 1 86.12 86 LEU A O 1
ATOM 707 N N . THR A 1 87 ? -14.953 66.938 18.094 1 80.19 87 THR A N 1
ATOM 708 C CA . THR A 1 87 ? -16.406 67.062 18.031 1 80.19 87 THR A CA 1
ATOM 709 C C . THR A 1 87 ? -16.844 68.375 18.703 1 80.19 87 THR A C 1
ATOM 711 O O . THR A 1 87 ? -16.141 68.875 19.594 1 80.19 87 THR A O 1
ATOM 714 N N . GLY A 1 88 ? -17.891 68.875 18.156 1 72.31 88 GLY A N 1
ATOM 715 C CA . GLY A 1 88 ? -18.562 70 18.875 1 72.31 88 GLY A CA 1
ATOM 716 C C . GLY A 1 88 ? -19.406 69.5 20.031 1 72.31 88 GLY A C 1
ATOM 717 O O . GLY A 1 88 ? -19.688 68.312 20.156 1 72.31 88 GLY A O 1
ATOM 718 N N . PHE A 1 89 ? -19.672 70.25 21.172 1 57.53 89 PHE A N 1
ATOM 719 C CA . PHE A 1 89 ? -20.359 69.938 22.406 1 57.53 89 PHE A CA 1
ATOM 720 C C . PHE A 1 89 ? -21.656 69.188 22.125 1 57.53 89 PHE A C 1
ATOM 722 O O . PHE A 1 89 ? -22.047 68.25 22.906 1 57.53 89 PHE A O 1
ATOM 729 N N . THR A 1 90 ? -22.312 69.188 21.094 1 55.31 90 THR A N 1
ATOM 730 C CA . THR A 1 90 ? -23.672 68.688 20.891 1 55.31 90 THR A CA 1
ATOM 731 C C . THR A 1 90 ? -23.656 67.25 20.375 1 55.31 90 THR A C 1
ATOM 733 O O . THR A 1 90 ? -24.703 66.625 20.328 1 55.31 90 THR A O 1
ATOM 736 N N . ASP A 1 91 ? -22.609 66.688 20.188 1 55.44 91 ASP A N 1
ATOM 737 C CA . ASP A 1 91 ? -22.594 65.438 19.422 1 55.44 91 ASP A CA 1
ATOM 738 C C . ASP A 1 91 ? -22.219 64.25 20.312 1 55.44 91 ASP A C 1
ATOM 740 O O . ASP A 1 91 ? -21.828 63.188 19.812 1 55.44 91 ASP A O 1
ATOM 744 N N . VAL A 1 92 ? -22.328 64.375 21.547 1 54.09 92 VAL A N 1
ATOM 745 C CA . VAL A 1 92 ? -21.656 63.438 22.469 1 54.09 92 VAL A CA 1
ATOM 746 C C . VAL A 1 92 ? -22.328 62.062 22.422 1 54.09 92 VAL A C 1
ATOM 748 O O . VAL A 1 92 ? -21.672 61.031 22.547 1 54.09 92 VAL A O 1
ATOM 751 N N . GLU A 1 93 ? -23.609 62 22.266 1 53.22 93 GLU A N 1
ATOM 752 C CA . GLU A 1 93 ? -24.297 60.719 22.312 1 53.22 93 GLU A CA 1
ATOM 753 C C . GLU A 1 93 ? -23.766 59.781 21.234 1 53.22 93 GLU A C 1
ATOM 755 O O . GLU A 1 93 ? -23.547 58.594 21.484 1 53.22 93 GLU A O 1
ATOM 760 N N . ASP A 1 94 ? -23.688 60.344 20.125 1 55.22 94 ASP A N 1
ATOM 761 C CA . ASP A 1 94 ? -23.25 59.531 18.984 1 55.22 94 ASP A CA 1
ATOM 762 C C . ASP A 1 94 ? -21.828 59.031 19.188 1 55.22 94 ASP A C 1
ATOM 764 O O . ASP A 1 94 ? -21.469 57.969 18.672 1 55.22 94 ASP A O 1
ATOM 768 N N . LEU A 1 95 ? -21.172 59.594 20.047 1 58.47 95 LEU A N 1
ATOM 769 C CA . LEU A 1 95 ? -19.734 59.406 20.188 1 58.47 95 LEU A CA 1
ATOM 770 C C . LEU A 1 95 ? -19.453 58.219 21.109 1 58.47 95 LEU A C 1
ATOM 772 O O . LEU A 1 95 ? -18.469 57.5 20.922 1 58.47 95 LEU A O 1
ATOM 776 N N . VAL A 1 96 ? -20.438 57.969 21.891 1 55.44 96 VAL A N 1
ATOM 777 C CA . VAL A 1 96 ? -20.219 56.938 22.875 1 55.44 96 VAL A CA 1
ATOM 778 C C . VAL A 1 96 ? -20.125 55.562 22.172 1 55.44 96 VAL A C 1
ATOM 780 O O . VAL A 1 96 ? -19.25 54.75 22.484 1 55.44 96 VAL A O 1
ATOM 783 N N . ASP A 1 97 ? -20.969 55.438 21.219 1 56.41 97 ASP A N 1
ATOM 784 C CA . ASP A 1 97 ? -20.984 54.156 20.516 1 56.41 97 ASP A CA 1
ATOM 785 C C . ASP A 1 97 ? -19.672 53.938 19.766 1 56.41 97 ASP A C 1
ATOM 787 O O . ASP A 1 97 ? -19.172 52.812 19.719 1 56.41 97 ASP A O 1
ATOM 791 N N . ALA A 1 98 ? -19.172 54.906 19.219 1 60.31 98 ALA A N 1
ATOM 792 C CA . ALA A 1 98 ? -17.938 54.812 18.438 1 60.31 98 ALA A CA 1
ATOM 793 C C . ALA A 1 98 ? -16.75 54.5 19.312 1 60.31 98 ALA A C 1
ATOM 795 O O . ALA A 1 98 ? -15.859 53.719 18.922 1 60.31 98 ALA A O 1
ATOM 796 N N . ILE A 1 99 ? -16.812 54.969 20.453 1 56.53 99 ILE A N 1
ATOM 797 C CA . ILE A 1 99 ? -15.742 54.719 21.406 1 56.53 99 ILE A CA 1
ATOM 798 C C . ILE A 1 99 ? -15.812 53.281 21.906 1 56.53 99 ILE A C 1
ATOM 800 O O . ILE A 1 99 ? -14.797 52.594 21.953 1 56.53 99 ILE A O 1
ATOM 804 N N . ASN A 1 100 ? -17.062 52.969 22.125 1 52.94 100 ASN A N 1
ATOM 805 C CA . ASN A 1 100 ? -17.266 51.625 22.688 1 52.94 100 ASN A CA 1
ATOM 806 C C . ASN A 1 100 ? -16.922 50.531 21.672 1 52.94 100 ASN A C 1
ATOM 808 O O . ASN A 1 100 ? -16.484 49.469 22.047 1 52.94 100 ASN A O 1
ATOM 812 N N . SER A 1 101 ? -17.219 51 20.531 1 56.03 101 SER A N 1
ATOM 813 C CA . SER A 1 101 ? -16.953 50 19.5 1 56.03 101 SER A CA 1
ATOM 814 C C . SER A 1 101 ? -15.461 49.906 19.203 1 56.03 101 SER A C 1
ATOM 816 O O . SER A 1 101 ? -15.031 49 18.453 1 56.03 101 SER A O 1
ATOM 818 N N . GLY A 1 102 ? -14.648 50.844 19.906 1 57.78 102 GLY A N 1
ATOM 819 C CA . GLY A 1 102 ? -13.203 50.812 19.734 1 57.78 102 GLY A CA 1
ATOM 820 C C . GLY A 1 102 ? -12.734 51.469 18.453 1 57.78 102 GLY A C 1
ATOM 821 O O . GLY A 1 102 ? -11.562 51.344 18.078 1 57.78 102 GLY A O 1
ATOM 822 N N . GLN A 1 103 ? -13.648 52.031 17.859 1 64.25 103 GLN A N 1
ATOM 823 C CA . GLN A 1 103 ? -13.344 52.656 16.594 1 64.25 103 GLN A CA 1
ATOM 824 C C . GLN A 1 103 ? -12.641 54 16.797 1 64.25 103 GLN A C 1
ATOM 826 O O . GLN A 1 103 ? -11.82 54.406 15.969 1 64.25 103 GLN A O 1
ATOM 831 N N . VAL A 1 104 ? -13.016 54.531 18.031 1 71.06 104 VAL A N 1
ATOM 832 C CA . VAL A 1 104 ? -12.438 55.812 18.344 1 71.06 104 VAL A CA 1
ATOM 833 C C . VAL A 1 104 ? -11.719 55.75 19.688 1 71.06 104 VAL A C 1
ATOM 835 O O . VAL A 1 104 ? -12.258 55.219 20.672 1 71.06 104 VAL A O 1
ATOM 838 N N . PHE A 1 105 ? -10.531 56.188 19.719 1 71.56 105 PHE A N 1
ATOM 839 C C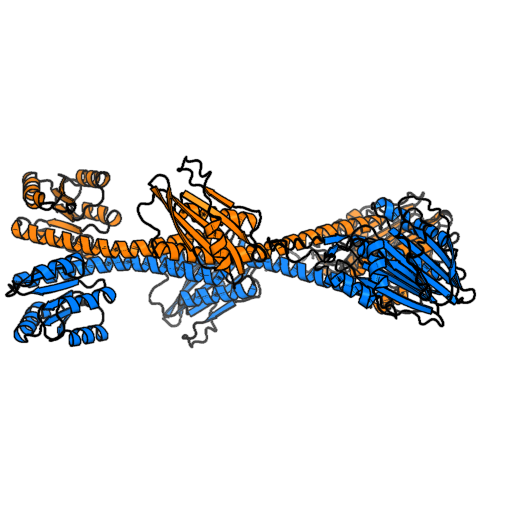A . PHE A 1 105 ? -9.711 56.188 20.922 1 71.56 105 PHE A CA 1
ATOM 840 C C . PHE A 1 105 ? -10.172 57.281 21.891 1 71.56 105 PHE A C 1
ATOM 842 O O . PHE A 1 105 ? -10.312 57.031 23.094 1 71.56 105 PHE A O 1
ATOM 849 N N . LYS A 1 106 ? -10.312 58.406 21.328 1 75.81 106 LYS A N 1
ATOM 850 C CA . LYS A 1 106 ? -10.711 59.531 22.156 1 75.81 106 LYS A CA 1
ATOM 851 C C . LYS A 1 106 ? -11.461 60.594 21.344 1 75.81 106 LYS A C 1
ATOM 853 O O . LYS A 1 106 ? -11.273 60.688 20.141 1 75.81 106 LYS A O 1
ATOM 858 N N . TYR A 1 107 ? -12.383 61.25 21.906 1 75.88 107 TYR A N 1
ATOM 859 C CA . TYR A 1 107 ? -12.984 62.438 21.281 1 75.88 107 TYR A CA 1
ATOM 860 C C . TYR A 1 107 ? -12.539 63.719 21.984 1 75.88 107 TYR A C 1
ATOM 862 O O . TYR A 1 107 ? -12.297 63.719 23.188 1 75.88 107 TYR A O 1
ATOM 870 N N . ILE A 1 108 ? -12.328 64.75 21.328 1 79.38 108 ILE A N 1
ATOM 871 C CA . ILE A 1 108 ? -11.922 66.062 21.844 1 79.38 108 ILE A CA 1
ATOM 872 C C . ILE A 1 108 ? -12.938 67.125 21.438 1 79.38 108 ILE A C 1
ATOM 874 O O . ILE A 1 108 ? -13.336 67.188 20.266 1 79.38 108 ILE A O 1
ATOM 878 N N . THR A 1 109 ? -13.367 67.938 22.359 1 78.94 109 THR A N 1
ATOM 879 C CA . THR A 1 109 ? -14.383 68.938 22.094 1 78.94 109 THR A CA 1
ATOM 880 C C . THR A 1 109 ? -13.75 70.188 21.531 1 78.94 109 THR A C 1
ATOM 882 O O . THR A 1 109 ? -12.672 70.625 21.969 1 78.94 109 THR A O 1
ATOM 885 N N . LYS A 1 110 ? -14.422 70.875 20.578 1 79.44 110 LYS A N 1
ATOM 886 C CA . LYS A 1 110 ? -14.031 72.188 20.047 1 79.44 110 LYS A CA 1
ATOM 887 C C . LYS A 1 110 ? -14.656 73.312 20.844 1 79.44 110 LYS A C 1
ATOM 889 O O . LYS A 1 110 ? -15.812 73.188 21.281 1 79.44 110 LYS A O 1
ATOM 894 N N . PRO A 1 111 ? -13.992 74.438 21.172 1 79.81 111 PRO A N 1
ATOM 895 C CA . PRO A 1 111 ? -12.586 74.688 20.844 1 79.81 111 PRO A CA 1
ATOM 896 C C . PRO A 1 111 ? -11.617 73.938 21.75 1 79.81 111 PRO A C 1
ATOM 898 O O . PRO A 1 111 ? -11.961 73.562 22.891 1 79.81 111 PRO A O 1
ATOM 901 N N . TRP A 1 112 ? -10.555 73.5 21.281 1 81.75 112 TRP A N 1
ATOM 902 C CA . TRP A 1 112 ? -9.594 72.75 22.047 1 81.75 112 TRP A CA 1
ATOM 903 C C . TRP A 1 112 ? -8.422 73.625 22.484 1 81.75 112 TRP A C 1
ATOM 905 O O . TRP A 1 112 ? -8.125 74.625 21.859 1 81.75 112 TRP A O 1
ATOM 915 N N . LYS A 1 113 ? -7.887 73.25 23.625 1 83.19 113 LYS A N 1
ATOM 916 C CA . LYS A 1 113 ? -6.621 73.875 24.062 1 83.19 113 LYS A CA 1
ATOM 917 C C . LYS A 1 113 ? -5.441 73.188 23.375 1 83.19 113 LYS A C 1
ATOM 919 O O . LYS A 1 113 ? -5.273 71.938 23.5 1 83.19 113 LYS A O 1
ATOM 924 N N . PRO A 1 114 ? -4.664 74 22.703 1 85.12 114 PRO A N 1
ATOM 925 C CA . PRO A 1 114 ? -3.576 73.375 21.922 1 85.12 114 PRO A CA 1
ATOM 926 C C . PRO A 1 114 ? -2.678 72.5 22.781 1 85.12 114 PRO A C 1
ATOM 928 O O . PRO A 1 114 ? -2.273 71.375 22.328 1 85.12 114 PRO A O 1
ATOM 931 N N . ASP A 1 115 ? -2.383 72.812 23.953 1 83.44 115 ASP A N 1
ATOM 932 C CA . ASP A 1 115 ? -1.501 72.062 24.812 1 83.44 115 ASP A CA 1
ATOM 933 C C . ASP A 1 115 ? -2.146 70.75 25.203 1 83.44 115 ASP A C 1
ATOM 935 O O . ASP A 1 115 ? -1.479 69.688 25.234 1 83.44 115 ASP A O 1
ATOM 939 N N . ARG A 1 116 ? -3.412 70.812 25.406 1 80.19 116 ARG A N 1
ATOM 940 C CA . ARG A 1 116 ? -4.137 69.625 25.766 1 80.19 116 ARG A CA 1
ATOM 941 C C . ARG A 1 116 ? -4.203 68.625 24.578 1 80.19 116 ARG A C 1
ATOM 943 O O . ARG A 1 116 ? -4.031 67.438 24.75 1 80.19 116 ARG A O 1
ATOM 950 N N . LEU A 1 117 ? -4.5 69.188 23.438 1 87.06 117 LEU A N 1
ATOM 951 C CA . LEU A 1 117 ? -4.559 68.312 22.219 1 87.06 117 LEU A CA 1
ATOM 952 C C . LEU A 1 117 ? -3.211 67.688 21.953 1 87.06 117 LEU A C 1
ATOM 954 O O . LEU A 1 117 ? -3.154 66.5 21.578 1 87.06 117 LEU A O 1
ATOM 958 N N . LYS A 1 118 ? -2.182 68.438 22.141 1 88.06 118 LYS A N 1
ATOM 959 C CA . LYS A 1 118 ? -0.839 67.875 21.953 1 88.06 118 LYS A CA 1
ATOM 960 C C . LYS A 1 118 ? -0.574 66.688 22.875 1 88.06 118 LYS A C 1
ATOM 962 O O . LYS A 1 118 ? -0.007 65.688 22.469 1 88.06 118 LYS A O 1
ATOM 967 N N . GLU A 1 119 ? -1.019 66.875 24.062 1 78.81 119 GLU A N 1
ATOM 968 C CA . GLU A 1 119 ? -0.843 65.812 25.047 1 78.81 119 GLU A CA 1
ATOM 969 C C . GLU A 1 119 ? -1.597 64.5 24.641 1 78.81 119 GLU A C 1
ATOM 971 O O . GLU A 1 119 ? -1.067 63.406 24.734 1 78.81 119 GLU A O 1
ATOM 976 N N . ILE A 1 120 ? -2.756 64.688 24.156 1 81.12 120 ILE A N 1
ATOM 977 C CA . ILE A 1 120 ? -3.602 63.562 23.766 1 81.12 120 ILE A CA 1
ATOM 978 C C . ILE A 1 120 ? -2.994 62.844 22.562 1 81.12 120 ILE A C 1
ATOM 980 O O . ILE A 1 120 ? -2.977 61.625 22.516 1 81.12 120 ILE A O 1
ATOM 984 N N . VAL A 1 121 ? -2.531 63.594 21.641 1 88.06 121 VAL A N 1
ATOM 985 C CA . VAL A 1 121 ? -1.956 63 20.422 1 88.06 121 VAL A CA 1
ATOM 986 C C . VAL A 1 121 ? -0.66 62.281 20.766 1 88.06 121 VAL A C 1
ATOM 988 O O . VAL A 1 121 ? -0.365 61.219 20.203 1 88.06 121 VAL A O 1
ATOM 991 N N . GLU A 1 122 ? 0.068 62.844 21.625 1 82.56 122 GLU A N 1
ATOM 992 C CA . GLU A 1 122 ? 1.275 62.156 22.078 1 82.56 122 GLU A CA 1
ATOM 993 C C . GLU A 1 122 ? 0.938 60.844 22.75 1 82.56 122 GLU A C 1
ATOM 995 O O . GLU A 1 122 ? 1.618 59.812 22.531 1 82.56 122 GLU A O 1
ATOM 1000 N N . GLN A 1 123 ? -0.112 60.875 23.5 1 75.69 123 GLN A N 1
ATOM 1001 C CA . GLN A 1 123 ? -0.59 59.625 24.125 1 75.69 123 GLN A CA 1
ATOM 1002 C C . GLN A 1 123 ? -1.025 58.625 23.078 1 75.69 123 GLN A C 1
ATOM 1004 O O . GLN A 1 123 ? -0.751 57.438 23.219 1 75.69 123 GLN A O 1
ATOM 1009 N N . ALA A 1 124 ? -1.726 59.125 22.172 1 83 124 ALA A N 1
ATOM 1010 C CA . ALA A 1 124 ? -2.188 58.281 21.094 1 83 124 ALA A CA 1
ATOM 1011 C C . ALA A 1 124 ? -1.011 57.656 20.344 1 83 124 ALA A C 1
ATOM 1013 O O . ALA A 1 124 ? -1.06 56.469 19.953 1 83 124 ALA A O 1
ATOM 1014 N N . ALA A 1 125 ? -0.009 58.406 20.141 1 85.94 125 ALA A N 1
ATOM 1015 C CA . ALA A 1 125 ? 1.197 57.906 19.484 1 85.94 125 ALA A CA 1
ATOM 1016 C C . ALA A 1 125 ? 1.855 56.812 20.297 1 85.94 125 ALA A C 1
ATOM 1018 O O . ALA A 1 125 ? 2.301 55.812 19.75 1 85.94 125 ALA A O 1
ATOM 1019 N N . ASP A 1 126 ? 1.862 57 21.594 1 78.5 126 ASP A N 1
ATOM 1020 C CA . ASP A 1 126 ? 2.416 55.969 22.484 1 78.5 126 ASP A CA 1
ATOM 1021 C C . ASP A 1 126 ? 1.592 54.688 22.422 1 78.5 126 ASP A C 1
ATOM 1023 O O . ASP A 1 126 ? 2.146 53.594 22.359 1 78.5 126 ASP A O 1
ATOM 1027 N N . ALA A 1 127 ? 0.344 54.875 22.469 1 77.12 127 ALA A N 1
ATOM 1028 C CA . ALA A 1 127 ? -0.553 53.719 22.375 1 77.12 127 ALA A CA 1
ATOM 1029 C C . ALA A 1 127 ? -0.363 52.969 21.062 1 77.12 127 ALA A C 1
ATOM 1031 O O . ALA A 1 127 ? -0.359 51.75 21.047 1 77.12 127 ALA A O 1
ATOM 1032 N N . TYR A 1 128 ? -0.252 53.719 20.031 1 85.19 128 TYR A N 1
ATOM 1033 C CA . TYR A 1 128 ? -0.027 53.125 18.719 1 85.19 128 TYR A CA 1
ATOM 1034 C C . TYR A 1 128 ? 1.229 52.281 18.719 1 85.19 128 TYR A C 1
ATOM 1036 O O . TYR A 1 128 ? 1.217 51.125 18.219 1 85.19 128 TYR A O 1
ATOM 1044 N N . GLN A 1 129 ? 2.273 52.781 19.25 1 81.75 129 GLN A N 1
ATOM 1045 C CA . GLN A 1 129 ? 3.539 52.031 19.281 1 81.75 129 GLN A CA 1
ATOM 1046 C C . GLN A 1 129 ? 3.42 50.75 20.078 1 81.75 129 GLN A C 1
ATOM 1048 O O . GLN A 1 129 ? 3.965 49.719 19.703 1 81.75 129 GLN A O 1
ATOM 1053 N N . LEU A 1 130 ? 2.713 50.812 21.141 1 76.81 130 LEU A N 1
ATOM 1054 C CA . LEU A 1 130 ? 2.498 49.625 21.969 1 76.81 130 LEU A CA 1
ATOM 1055 C C . LEU A 1 130 ? 1.674 48.594 21.219 1 76.81 130 LEU A C 1
ATOM 1057 O O . LEU A 1 130 ? 2.029 47.406 21.203 1 76.81 130 LEU A O 1
ATOM 1061 N N . VAL A 1 131 ? 0.558 49.031 20.656 1 80.38 131 VAL A N 1
ATOM 1062 C CA . VAL A 1 131 ? -0.318 48.125 19.906 1 80.38 131 VAL A CA 1
ATOM 1063 C C . VAL A 1 131 ? 0.452 47.5 18.75 1 80.38 131 VAL A C 1
ATOM 1065 O O . VAL A 1 131 ? 0.384 46.281 18.547 1 80.38 131 VAL A O 1
ATOM 1068 N N . LYS A 1 132 ? 1.158 48.281 18.047 1 82.12 132 LYS A N 1
ATOM 1069 C CA . LYS A 1 132 ? 1.91 47.812 16.875 1 82.12 132 LYS A CA 1
ATOM 1070 C C . LYS A 1 132 ? 2.926 46.75 17.281 1 82.12 132 LYS A C 1
ATOM 1072 O O . LYS A 1 132 ? 3.045 45.719 16.609 1 82.12 132 LYS A O 1
ATOM 1077 N N . LYS A 1 133 ? 3.633 46.969 18.344 1 79.12 133 LYS A N 1
ATOM 1078 C CA . LYS A 1 133 ? 4.641 46.031 18.797 1 79.12 133 LYS A CA 1
ATOM 1079 C C . LYS A 1 133 ? 4.004 44.688 19.156 1 79.12 133 LYS A C 1
ATOM 1081 O O . LYS A 1 133 ? 4.477 43.625 18.734 1 79.12 133 LYS A O 1
ATOM 1086 N N . ARG A 1 134 ? 2.953 44.781 19.906 1 79.62 134 ARG A N 1
ATOM 1087 C CA . ARG A 1 134 ? 2.293 43.562 20.359 1 79.62 134 ARG A CA 1
ATOM 1088 C C . ARG A 1 134 ? 1.668 42.812 19.188 1 79.62 134 ARG A C 1
ATOM 1090 O O . ARG A 1 134 ? 1.77 41.594 19.094 1 79.62 134 ARG A O 1
ATOM 1097 N N . THR A 1 135 ? 0.998 43.562 18.391 1 84.88 135 THR A N 1
ATOM 1098 C CA . THR A 1 135 ? 0.328 42.906 17.25 1 84.88 135 THR A CA 1
ATOM 1099 C C . THR A 1 135 ? 1.346 42.312 16.297 1 84.88 135 THR A C 1
ATOM 1101 O O . THR A 1 135 ? 1.1 41.281 15.688 1 84.88 135 THR A O 1
ATOM 1104 N N . GLN A 1 136 ? 2.441 42.969 16.156 1 83.94 136 GLN A N 1
ATOM 1105 C CA . GLN A 1 136 ? 3.475 42.469 15.266 1 83.94 136 GLN A CA 1
ATOM 1106 C C . GLN A 1 136 ? 3.984 41.094 15.758 1 83.94 136 GLN A C 1
ATOM 1108 O O . GLN A 1 136 ? 4.211 40.188 14.953 1 83.94 136 GLN A O 1
ATOM 1113 N N . GLU A 1 137 ? 4.152 40.938 17.062 1 82.62 137 GLU A N 1
ATOM 1114 C CA . GLU A 1 137 ? 4.594 39.656 17.641 1 82.62 137 GLU A CA 1
ATOM 1115 C C . GLU A 1 137 ? 3.58 38.562 17.359 1 82.62 137 GLU A C 1
ATOM 1117 O O . GLU A 1 137 ? 3.951 37.469 16.953 1 82.62 137 GLU A O 1
ATOM 1122 N N . LEU A 1 138 ? 2.393 38.906 17.547 1 85.62 138 LEU A N 1
AT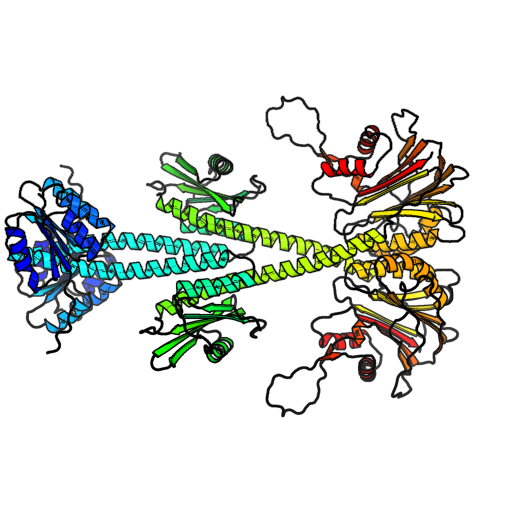OM 1123 C CA . LEU A 1 138 ? 1.348 37.906 17.359 1 85.62 138 LEU A CA 1
ATOM 1124 C C . LEU A 1 138 ? 1.158 37.562 15.883 1 85.62 138 LEU A C 1
ATOM 1126 O O . LEU A 1 138 ? 0.916 36.438 15.523 1 85.62 138 LEU A O 1
ATOM 1130 N N . ARG A 1 139 ? 1.275 38.562 15.062 1 85.75 139 ARG A N 1
ATOM 1131 C CA . ARG A 1 139 ? 1.147 38.344 13.625 1 85.75 139 ARG A CA 1
ATOM 1132 C C . ARG A 1 139 ? 2.266 37.469 13.102 1 85.75 139 ARG A C 1
ATOM 1134 O O . ARG A 1 139 ? 2.037 36.625 12.234 1 85.75 139 ARG A O 1
ATOM 1141 N N . ARG A 1 140 ? 3.418 37.656 13.633 1 82.06 140 ARG A N 1
ATOM 1142 C CA . ARG A 1 140 ? 4.531 36.781 13.234 1 82.06 140 ARG A CA 1
ATOM 1143 C C . ARG A 1 140 ? 4.27 35.344 13.633 1 82.06 140 ARG A C 1
ATOM 1145 O O . ARG A 1 140 ? 4.484 34.406 12.828 1 82.06 140 ARG A O 1
ATOM 1152 N N . ALA A 1 141 ? 3.816 35.156 14.812 1 85.5 141 ALA A N 1
ATOM 1153 C CA . ALA A 1 141 ? 3.5 33.812 15.281 1 85.5 141 ALA A CA 1
ATOM 1154 C C . ALA A 1 141 ? 2.402 33.188 14.43 1 85.5 141 ALA A C 1
ATOM 1156 O O . ALA A 1 141 ? 2.486 32 14.07 1 85.5 141 ALA A O 1
ATOM 1157 N N . LEU A 1 142 ? 1.429 33.969 14.133 1 87.38 142 LEU A N 1
ATOM 1158 C CA . LEU A 1 142 ? 0.322 33.5 13.312 1 87.38 142 LEU A CA 1
ATOM 1159 C C . LEU A 1 142 ? 0.809 33.094 11.93 1 87.38 142 LEU A C 1
ATOM 1161 O O . LEU A 1 142 ? 0.427 32.031 11.414 1 87.38 142 LEU A O 1
ATOM 1165 N N . ARG A 1 143 ? 1.585 33.906 11.383 1 83.25 143 ARG A N 1
ATOM 1166 C CA . ARG A 1 143 ? 2.127 33.594 10.062 1 83.25 143 ARG A CA 1
ATOM 1167 C C . ARG A 1 143 ? 2.918 32.312 10.078 1 83.25 143 ARG A C 1
ATOM 1169 O O . ARG A 1 143 ? 2.812 31.5 9.148 1 83.25 143 ARG A O 1
ATOM 1176 N N . ARG A 1 144 ? 3.662 32.125 11.078 1 84 144 ARG A N 1
ATOM 1177 C CA . ARG A 1 144 ? 4.449 30.891 11.211 1 84 144 ARG A CA 1
ATOM 1178 C C . ARG A 1 144 ? 3.547 29.672 11.234 1 84 144 ARG A C 1
ATOM 1180 O O . ARG A 1 144 ? 3.795 28.688 10.523 1 84 144 ARG A O 1
ATOM 1187 N N . GLU A 1 145 ? 2.525 29.719 12.008 1 86.44 145 GLU A N 1
ATOM 1188 C CA . GLU A 1 145 ? 1.603 28.594 12.125 1 86.44 145 GLU A CA 1
ATOM 1189 C C . GLU A 1 145 ? 0.87 28.344 10.812 1 86.44 145 GLU A C 1
ATOM 1191 O O . GLU A 1 145 ? 0.629 27.188 10.445 1 86.44 145 GLU A O 1
ATOM 1196 N N . SER A 1 146 ? 0.583 29.406 10.18 1 87.88 146 SER A N 1
ATOM 1197 C CA . SER A 1 146 ? -0.125 29.297 8.906 1 87.88 146 SER A CA 1
ATOM 1198 C C . SER A 1 146 ? 0.763 28.688 7.824 1 87.88 146 SER A C 1
ATOM 1200 O O . SER A 1 146 ? 0.317 27.844 7.055 1 87.88 146 SER A O 1
ATOM 1202 N N . LEU A 1 147 ? 1.981 29.188 7.84 1 83.69 147 LEU A N 1
ATOM 1203 C CA . LEU A 1 147 ? 2.93 28.641 6.871 1 83.69 147 LEU A CA 1
ATOM 1204 C C . LEU A 1 147 ? 3.172 27.156 7.117 1 83.69 147 LEU A C 1
ATOM 1206 O O . LEU A 1 147 ? 3.189 26.375 6.172 1 83.69 147 LEU A O 1
ATOM 1210 N N . PHE A 1 148 ? 3.332 26.812 8.312 1 85.56 148 PHE A N 1
ATOM 1211 C CA . PHE A 1 148 ? 3.502 25.406 8.688 1 85.56 148 PHE A CA 1
ATOM 1212 C C . PHE A 1 148 ? 2.35 24.562 8.156 1 85.56 148 PHE A C 1
ATOM 1214 O O . PHE A 1 148 ? 2.572 23.531 7.531 1 85.56 148 PHE A O 1
ATOM 1221 N N . ASN A 1 149 ? 1.173 25.047 8.336 1 85 149 ASN A N 1
ATOM 1222 C CA . ASN A 1 149 ? -0.029 24.344 7.906 1 85 149 ASN A CA 1
ATOM 1223 C C . ASN A 1 149 ? -0.081 24.188 6.387 1 85 149 ASN A C 1
ATOM 1225 O O . ASN A 1 149 ? -0.385 23.109 5.875 1 85 149 ASN A O 1
ATOM 1229 N N . ALA A 1 150 ? 0.202 25.25 5.77 1 81.88 150 ALA A N 1
ATOM 1230 C CA . ALA A 1 150 ? 0.114 25.25 4.312 1 81.88 150 ALA A CA 1
ATOM 1231 C C . ALA A 1 150 ? 1.101 24.266 3.697 1 81.88 150 ALA A C 1
ATOM 1233 O O . ALA A 1 150 ? 0.743 23.5 2.801 1 81.88 150 ALA A O 1
ATOM 1234 N N . VAL A 1 151 ? 2.268 24.281 4.211 1 81.62 151 VAL A N 1
ATOM 1235 C CA . VAL A 1 151 ? 3.316 23.422 3.666 1 81.62 151 VAL A CA 1
ATOM 1236 C C . VAL A 1 151 ? 2.994 21.969 3.959 1 81.62 151 VAL A C 1
ATOM 1238 O O . VAL A 1 151 ? 3.07 21.109 3.068 1 81.62 151 VAL A O 1
ATOM 1241 N N . THR A 1 152 ? 2.586 21.656 5.129 1 82.19 152 THR A N 1
ATOM 1242 C CA . THR A 1 152 ? 2.301 20.281 5.531 1 82.19 152 THR A CA 1
ATOM 1243 C C . THR A 1 152 ? 1.123 19.719 4.742 1 82.19 152 THR A C 1
ATOM 1245 O O . THR A 1 152 ? 1.147 18.562 4.32 1 82.19 152 THR A O 1
ATOM 1248 N N . THR A 1 153 ? 0.174 20.578 4.539 1 81.69 153 THR A N 1
ATOM 1249 C CA . THR A 1 153 ? -0.993 20.156 3.77 1 81.69 153 THR A CA 1
ATOM 1250 C C . THR A 1 153 ? -0.611 19.859 2.32 1 81.69 153 THR A C 1
ATOM 1252 O O . THR A 1 153 ? -1.039 18.859 1.749 1 81.69 153 THR A O 1
ATOM 1255 N N . ALA A 1 154 ? 0.194 20.641 1.779 1 80 154 ALA A N 1
ATOM 1256 C CA . ALA A 1 154 ? 0.605 20.484 0.386 1 80 154 ALA A CA 1
ATOM 1257 C C . ALA A 1 154 ? 1.421 19.219 0.196 1 80 154 ALA A C 1
ATOM 1259 O O . ALA A 1 154 ? 1.244 18.5 -0.793 1 80 154 ALA A O 1
ATOM 1260 N N . ILE A 1 155 ? 2.258 18.953 1.104 1 81.88 155 ILE A N 1
ATOM 1261 C CA . ILE A 1 155 ? 3.146 17.797 1.014 1 81.88 155 ILE A CA 1
ATOM 1262 C C . ILE A 1 155 ? 2.336 16.5 1.131 1 81.88 155 ILE A C 1
ATOM 1264 O O . ILE A 1 155 ? 2.602 15.531 0.425 1 81.88 155 ILE A O 1
ATOM 1268 N N . ARG A 1 156 ? 1.29 16.516 1.862 1 78.44 156 ARG A N 1
ATOM 1269 C CA . ARG A 1 156 ? 0.579 15.289 2.209 1 78.44 156 ARG A CA 1
ATOM 1270 C C . ARG A 1 156 ? -0.51 14.984 1.187 1 78.44 156 ARG A C 1
ATOM 1272 O O . ARG A 1 156 ? -1.171 13.945 1.27 1 78.44 156 ARG A O 1
ATOM 1279 N N . GLU A 1 157 ? -0.591 15.797 0.2 1 77.5 157 GLU A N 1
ATOM 1280 C CA . GLU A 1 157 ? -1.607 15.602 -0.83 1 77.5 157 GLU A CA 1
ATOM 1281 C C . GLU A 1 157 ? -1.226 14.469 -1.776 1 77.5 157 GLU A C 1
ATOM 1283 O O . GLU A 1 157 ? -2.09 13.883 -2.432 1 77.5 157 GLU A O 1
ATOM 1288 N N . SER A 1 158 ? -0.021 14.156 -1.808 1 74.69 158 SER A N 1
ATOM 1289 C CA . SER A 1 158 ? 0.427 13.125 -2.74 1 74.69 158 SER A CA 1
ATOM 1290 C C . SER A 1 158 ? 0.852 11.859 -2.006 1 74.69 158 SER A C 1
ATOM 1292 O O . SER A 1 158 ? 1.356 11.93 -0.884 1 74.69 158 SER A O 1
ATOM 1294 N N . LEU A 1 159 ? 0.519 10.773 -2.709 1 77.69 159 LEU A N 1
ATOM 1295 C CA . LEU A 1 159 ? 0.964 9.508 -2.15 1 77.69 159 LEU A CA 1
ATOM 1296 C C . LEU A 1 159 ? 2.104 8.914 -2.975 1 77.69 159 LEU A C 1
ATOM 1298 O O . LEU A 1 159 ? 2.756 7.961 -2.547 1 77.69 159 LEU A O 1
ATOM 1302 N N . ASP A 1 160 ? 2.373 9.516 -4.055 1 87 160 ASP A N 1
ATOM 1303 C CA . ASP A 1 160 ? 3.465 9.039 -4.898 1 87 160 ASP A CA 1
ATOM 1304 C C . ASP A 1 160 ? 4.816 9.523 -4.371 1 87 160 ASP A C 1
ATOM 1306 O O . ASP A 1 160 ? 4.996 10.711 -4.113 1 87 160 ASP A O 1
ATOM 1310 N N . TYR A 1 161 ? 5.707 8.578 -4.289 1 90.31 161 TYR A N 1
ATOM 1311 C CA . TYR A 1 161 ? 6.992 8.859 -3.656 1 90.31 161 TYR A CA 1
ATOM 1312 C C . TYR A 1 161 ? 7.754 9.93 -4.426 1 90.31 161 TYR A C 1
ATOM 1314 O O . TYR A 1 161 ? 8.188 10.93 -3.846 1 90.31 161 TYR A O 1
ATOM 1322 N N . SER A 1 162 ? 7.957 9.773 -5.699 1 90.31 162 SER A N 1
ATOM 1323 C CA . SER A 1 162 ? 8.711 10.711 -6.523 1 90.31 162 SER A CA 1
ATOM 1324 C C . SER A 1 162 ? 8.039 12.07 -6.57 1 90.31 162 SER A C 1
ATOM 1326 O O . SER A 1 162 ? 8.703 13.102 -6.457 1 90.31 162 SER A O 1
ATOM 1328 N N . SER A 1 163 ? 6.746 12.062 -6.703 1 89.88 163 SER A N 1
ATOM 1329 C CA . SER A 1 163 ? 5.988 13.312 -6.727 1 89.88 163 SER A CA 1
ATOM 1330 C C . SER A 1 163 ? 6.09 14.039 -5.395 1 89.88 163 SER A C 1
ATOM 1332 O O . SER A 1 163 ? 6.117 15.273 -5.355 1 89.88 163 SER A O 1
ATOM 1334 N N . MET A 1 164 ? 6.094 13.289 -4.336 1 91.06 164 MET A N 1
ATOM 1335 C CA . MET A 1 164 ? 6.199 13.867 -3.004 1 91.06 164 MET A CA 1
ATOM 1336 C C . MET A 1 164 ? 7.539 14.578 -2.828 1 91.06 164 MET A C 1
ATOM 1338 O O . MET A 1 164 ? 7.594 15.672 -2.264 1 91.06 164 MET A O 1
ATOM 1342 N N . LEU A 1 165 ? 8.609 13.961 -3.285 1 93.69 165 LEU A N 1
ATOM 1343 C CA . LEU A 1 165 ? 9.93 14.578 -3.205 1 93.69 165 LEU A CA 1
ATOM 1344 C C . LEU A 1 165 ? 9.961 15.898 -3.967 1 93.69 165 LEU A C 1
ATOM 1346 O O . LEU A 1 165 ? 10.477 16.906 -3.461 1 93.69 165 LEU A O 1
ATOM 1350 N N . GLU A 1 166 ? 9.359 15.906 -5.047 1 93.06 166 GLU A N 1
ATOM 1351 C CA . GLU A 1 166 ? 9.281 17.109 -5.863 1 93.06 166 GLU A CA 1
ATOM 1352 C C . GLU A 1 166 ? 8.453 18.203 -5.172 1 93.06 166 GLU A C 1
ATOM 1354 O O . GLU A 1 166 ? 8.828 19.375 -5.184 1 93.06 166 GLU A O 1
ATOM 1359 N N . LYS A 1 167 ? 7.398 17.781 -4.648 1 91.19 167 LYS A N 1
ATOM 1360 C CA . LYS A 1 167 ? 6.508 18.719 -3.994 1 91.19 167 LYS A CA 1
ATOM 1361 C C . LYS A 1 167 ? 7.152 19.312 -2.744 1 91.19 167 LYS A C 1
ATOM 1363 O O . LYS A 1 167 ? 6.973 20.5 -2.443 1 91.19 167 LYS A O 1
ATOM 1368 N N . ILE A 1 168 ? 7.828 18.516 -1.982 1 92.56 168 ILE A N 1
ATOM 1369 C CA . ILE A 1 168 ? 8.492 18.969 -0.767 1 92.56 168 ILE A CA 1
ATOM 1370 C C . ILE A 1 168 ? 9.484 20.078 -1.105 1 92.56 168 ILE A C 1
ATOM 1372 O O . ILE A 1 168 ? 9.438 21.156 -0.511 1 92.56 168 ILE A O 1
ATOM 1376 N N . VAL A 1 169 ? 10.297 19.844 -2.088 1 93.44 169 VAL A N 1
ATOM 1377 C CA . VAL A 1 169 ? 11.336 20.812 -2.439 1 93.44 169 VAL A CA 1
ATOM 1378 C C . VAL A 1 169 ? 10.703 22.078 -3 1 93.44 169 VAL A C 1
ATOM 1380 O O . VAL A 1 169 ? 11.102 23.188 -2.648 1 93.44 169 VAL A O 1
ATOM 1383 N N . ALA A 1 170 ? 9.711 21.922 -3.77 1 92.12 170 ALA A N 1
ATOM 1384 C CA . ALA A 1 170 ? 9.047 23.062 -4.395 1 92.12 170 ALA A CA 1
ATOM 1385 C C . ALA A 1 170 ? 8.305 23.891 -3.357 1 92.12 170 ALA A C 1
ATOM 1387 O O . ALA A 1 170 ? 8.406 25.125 -3.352 1 92.12 170 ALA A O 1
ATOM 1388 N N . THR A 1 171 ? 7.574 23.203 -2.506 1 90.94 171 THR A N 1
ATOM 1389 C CA . THR A 1 171 ? 6.762 23.891 -1.516 1 90.94 171 THR A CA 1
ATOM 1390 C C . THR A 1 171 ? 7.648 24.609 -0.498 1 90.94 171 THR A C 1
ATOM 1392 O O . THR A 1 171 ? 7.402 25.766 -0.159 1 90.94 171 THR A O 1
ATOM 1395 N N . ILE A 1 172 ? 8.664 23.969 -0.028 1 90.62 172 ILE A N 1
ATOM 1396 C CA . ILE A 1 172 ? 9.555 24.578 0.953 1 90.62 172 ILE A CA 1
ATOM 1397 C C . ILE A 1 172 ? 10.352 25.703 0.297 1 90.62 172 ILE A C 1
ATOM 1399 O O . ILE A 1 172 ? 10.484 26.797 0.863 1 90.62 172 ILE A O 1
ATOM 1403 N N . GLY A 1 173 ? 10.812 25.5 -0.868 1 89.94 173 GLY A N 1
ATOM 1404 C CA . GLY A 1 173 ? 11.539 26.547 -1.583 1 89.94 173 GLY A CA 1
ATOM 1405 C C . GLY A 1 173 ? 10.719 27.797 -1.814 1 89.94 173 GLY A C 1
ATOM 1406 O O . GLY A 1 173 ? 11.195 28.906 -1.588 1 89.94 173 GLY A O 1
ATOM 1407 N N . GLN A 1 174 ? 9.508 27.625 -2.184 1 89 174 GLN A N 1
ATOM 1408 C CA . GLN A 1 174 ? 8.617 28.734 -2.479 1 89 174 GLN A CA 1
ATOM 1409 C C . GLN A 1 174 ? 8.188 29.453 -1.198 1 89 174 GLN A C 1
ATOM 1411 O O . GLN A 1 174 ? 8.164 30.672 -1.14 1 89 174 GLN A O 1
ATOM 1416 N N . SER A 1 175 ? 7.852 28.672 -0.218 1 87.44 175 SER A N 1
ATOM 1417 C CA . SER A 1 175 ? 7.289 29.234 1.009 1 87.44 175 SER A CA 1
ATOM 1418 C C . SER A 1 175 ? 8.336 30 1.798 1 87.44 175 SER A C 1
ATOM 1420 O O . SER A 1 175 ? 8.023 31.016 2.439 1 87.44 175 SER A O 1
ATOM 1422 N N . PHE A 1 176 ? 9.562 29.594 1.71 1 85.69 176 PHE A N 1
ATOM 1423 C CA . PHE A 1 176 ? 10.609 30.266 2.469 1 85.69 176 PHE A CA 1
ATOM 1424 C C . PHE A 1 176 ? 11.438 31.172 1.563 1 85.69 176 PHE A C 1
ATOM 1426 O O . PHE A 1 176 ? 12.484 31.688 1.975 1 85.69 176 PHE A O 1
ATOM 1433 N N . LYS A 1 177 ? 10.961 31.344 0.372 1 83.56 177 LYS A N 1
ATOM 1434 C CA . LYS A 1 177 ? 11.547 32.25 -0.608 1 83.56 177 LYS A CA 1
ATOM 1435 C C . LYS A 1 177 ? 13.055 32.031 -0.722 1 83.56 177 LYS A C 1
ATOM 1437 O O . LYS A 1 177 ? 13.828 33 -0.652 1 83.56 177 LYS A O 1
ATOM 1442 N N . THR A 1 178 ? 13.438 30.844 -0.79 1 86.06 178 THR A N 1
ATOM 1443 C CA . THR A 1 178 ? 14.844 30.516 -0.961 1 86.06 178 THR A CA 1
ATOM 1444 C C . THR A 1 178 ? 15.258 30.641 -2.426 1 86.06 178 THR A C 1
ATOM 1446 O O . THR A 1 178 ? 14.414 30.516 -3.322 1 86.06 178 THR A O 1
ATOM 1449 N N . SER A 1 179 ? 16.516 30.969 -2.621 1 86.12 179 SER A N 1
ATOM 1450 C CA . SER A 1 179 ? 17.031 31.078 -3.986 1 86.12 179 SER A CA 1
ATOM 1451 C C . SER A 1 179 ? 17.141 29.688 -4.633 1 86.12 179 SER A C 1
ATOM 1453 O O . SER A 1 179 ? 16.797 29.531 -5.809 1 86.12 179 SER A O 1
ATOM 1455 N N . TYR A 1 180 ? 17.641 28.766 -3.842 1 88.38 180 TYR A N 1
ATOM 1456 C CA . TYR A 1 180 ? 17.828 27.406 -4.32 1 88.38 180 TYR A CA 1
ATOM 1457 C C . TYR A 1 180 ? 17.562 26.406 -3.207 1 88.38 180 TYR A C 1
ATOM 1459 O O . TYR A 1 180 ? 17.922 26.641 -2.051 1 88.38 180 TYR A O 1
ATOM 1467 N N . CYS A 1 181 ? 16.875 25.359 -3.57 1 92 181 CYS A N 1
ATOM 1468 C CA . CYS A 1 181 ? 16.594 24.281 -2.637 1 92 181 CYS A CA 1
ATOM 1469 C C . CYS A 1 181 ? 16.906 22.922 -3.27 1 92 181 CYS A C 1
ATOM 1471 O O . CYS A 1 181 ? 16.578 22.703 -4.438 1 92 181 CYS A O 1
ATOM 1473 N N . LEU A 1 182 ? 17.641 22.094 -2.531 1 93.12 182 LEU A N 1
ATOM 1474 C CA . LEU A 1 182 ? 18.031 20.766 -3.027 1 93.12 182 LEU A CA 1
ATOM 1475 C C . LEU A 1 182 ? 17.625 19.672 -2.049 1 93.12 182 LEU A C 1
ATOM 1477 O O . LEU A 1 182 ? 17.812 19.812 -0.839 1 93.12 182 LEU A O 1
ATOM 1481 N N . LEU A 1 183 ? 17 18.656 -2.594 1 95.06 183 LEU A N 1
ATOM 1482 C CA . LEU A 1 183 ? 16.625 17.5 -1.787 1 95.06 183 LEU A CA 1
ATOM 1483 C C . LEU A 1 183 ? 17.266 16.234 -2.332 1 95.06 183 LEU A C 1
ATOM 1485 O O . LEU A 1 183 ? 17.125 15.914 -3.514 1 95.06 183 LEU A O 1
ATOM 1489 N N . ARG A 1 184 ? 17.984 15.547 -1.503 1 94.88 184 ARG A N 1
ATOM 1490 C CA . ARG A 1 184 ? 18.656 14.305 -1.866 1 94.88 184 ARG A CA 1
ATOM 1491 C C . ARG A 1 184 ? 18.172 13.141 -1.015 1 94.88 184 ARG A C 1
ATOM 1493 O O . ARG A 1 184 ? 18.406 13.102 0.194 1 94.88 184 ARG A O 1
ATOM 1500 N N . PRO A 1 185 ? 17.484 12.211 -1.677 1 95.44 185 PRO A N 1
ATOM 1501 C CA . PRO A 1 185 ? 17.031 11.047 -0.916 1 95.44 185 PRO A CA 1
ATOM 1502 C C . PRO A 1 185 ? 18.172 10.156 -0.444 1 95.44 185 PRO A C 1
ATOM 1504 O O . PRO A 1 185 ? 19.234 10.125 -1.069 1 95.44 185 PRO A O 1
ATOM 1507 N N . VAL A 1 186 ? 17.938 9.445 0.708 1 93.25 186 VAL A N 1
ATOM 1508 C CA . VAL A 1 186 ? 18.922 8.57 1.315 1 93.25 186 VAL A CA 1
ATOM 1509 C C . VAL A 1 186 ? 18.359 7.156 1.447 1 93.25 186 VAL A C 1
ATOM 1511 O O . VAL A 1 186 ? 17.188 6.98 1.79 1 93.25 186 VAL A O 1
ATOM 1514 N N . GLU A 1 187 ? 19.109 6.215 1.007 1 87.31 187 GLU A N 1
ATOM 1515 C CA . GLU A 1 187 ? 18.781 4.805 1.189 1 87.31 187 GLU A CA 1
ATOM 1516 C C . GLU A 1 187 ? 19.891 4.059 1.914 1 87.31 187 GLU A C 1
ATOM 1518 O O . GLU A 1 187 ? 21.047 4.117 1.501 1 87.31 187 GLU A O 1
ATOM 1523 N N . SER A 1 188 ? 19.5 3.355 2.949 1 81.06 188 SER A N 1
ATOM 1524 C CA . SER A 1 188 ? 20.469 2.607 3.738 1 81.06 188 SER A CA 1
ATOM 1525 C C . SER A 1 188 ? 21.656 3.486 4.133 1 81.06 188 SER A C 1
ATOM 1527 O O . SER A 1 188 ? 22.812 3.094 3.961 1 81.06 188 SER A O 1
ATOM 1529 N N . ASN A 1 189 ? 21.438 4.812 4.484 1 81.69 189 ASN A N 1
ATOM 1530 C CA . ASN A 1 189 ? 22.391 5.789 5.004 1 81.69 189 ASN A CA 1
ATOM 1531 C C . ASN A 1 189 ? 23.344 6.27 3.912 1 81.69 189 ASN A C 1
ATOM 1533 O O . ASN A 1 189 ? 24.438 6.766 4.211 1 81.69 189 ASN A O 1
ATOM 1537 N N . CYS A 1 190 ? 22.922 5.895 2.666 1 87.12 190 CYS A N 1
ATOM 1538 C CA . CYS A 1 190 ? 23.688 6.402 1.531 1 87.12 190 CYS A CA 1
ATOM 1539 C C . CYS A 1 190 ? 22.812 7.27 0.633 1 87.12 190 CYS A C 1
ATOM 1541 O O . CYS A 1 190 ? 21.609 7.031 0.511 1 87.12 190 CYS A O 1
ATOM 1543 N N . LEU A 1 191 ? 23.484 8.25 0.047 1 88.12 191 LEU A N 1
ATOM 1544 C CA . LEU A 1 191 ? 22.75 9.141 -0.856 1 88.12 191 LEU A CA 1
ATOM 1545 C C . LEU A 1 191 ? 22.422 8.43 -2.168 1 88.12 191 LEU A C 1
ATOM 1547 O O . LEU A 1 191 ? 23.25 7.688 -2.699 1 88.12 191 LEU A O 1
ATOM 1551 N N . THR A 1 192 ? 21.297 8.68 -2.516 1 86.62 192 THR A N 1
ATOM 1552 C CA . THR A 1 192 ? 20.922 8.102 -3.799 1 86.62 192 THR A CA 1
ATOM 1553 C C . THR A 1 192 ? 21.344 9.008 -4.949 1 86.62 192 THR A C 1
ATOM 1555 O O . THR A 1 192 ? 21.797 10.133 -4.727 1 86.62 192 THR A O 1
ATOM 1558 N N . ALA A 1 193 ? 21.188 8.461 -6.141 1 83.31 193 ALA A N 1
ATOM 1559 C CA . ALA A 1 193 ? 21.578 9.211 -7.328 1 83.31 193 ALA A CA 1
ATOM 1560 C C . ALA A 1 193 ? 20.516 10.258 -7.691 1 83.31 193 ALA A C 1
ATOM 1562 O O . ALA A 1 193 ? 20.828 11.25 -8.352 1 83.31 193 ALA A O 1
ATOM 1563 N N . ASP A 1 194 ? 19.375 10.133 -7.176 1 89.81 194 ASP A N 1
ATOM 1564 C CA . ASP A 1 194 ? 18.297 11.031 -7.531 1 89.81 194 ASP A CA 1
ATOM 1565 C C . ASP A 1 194 ? 18.438 12.375 -6.812 1 89.81 194 ASP A C 1
ATOM 1567 O O . ASP A 1 194 ? 18.828 12.422 -5.648 1 89.81 194 ASP A O 1
ATOM 1571 N N . GLU A 1 195 ? 18.219 13.43 -7.566 1 91.62 195 GLU A N 1
ATOM 1572 C CA . GLU A 1 195 ? 18.234 14.789 -7.031 1 91.62 195 GLU A CA 1
ATOM 1573 C C . GLU A 1 195 ? 16.984 15.562 -7.426 1 91.62 195 GLU A C 1
ATOM 1575 O O . GLU A 1 195 ? 16.531 15.484 -8.57 1 91.62 195 GLU A O 1
ATOM 1580 N N . PHE A 1 196 ? 16.469 16.234 -6.441 1 93.75 196 PHE A N 1
ATOM 1581 C CA . PHE A 1 196 ? 15.32 17.094 -6.691 1 93.75 196 PHE A CA 1
ATOM 1582 C C . PHE A 1 196 ? 15.625 18.531 -6.301 1 93.75 196 PHE A C 1
ATOM 1584 O O . PHE A 1 196 ? 16.203 18.781 -5.238 1 93.75 196 PHE A O 1
ATOM 1591 N N . SER A 1 197 ? 15.297 19.422 -7.16 1 91.75 197 SER A N 1
ATOM 1592 C CA . SER A 1 197 ? 15.695 20.797 -6.859 1 91.75 197 SER A CA 1
ATOM 1593 C C . SER A 1 197 ? 14.602 21.781 -7.227 1 91.75 197 SER A C 1
ATOM 1595 O O . SER A 1 197 ? 13.688 21.453 -7.984 1 91.75 197 SER A O 1
ATOM 1597 N N . TYR A 1 198 ? 14.633 22.875 -6.508 1 91.44 198 TYR A N 1
ATOM 1598 C CA . TYR A 1 198 ? 13.797 24.047 -6.762 1 91.44 198 TYR A CA 1
ATOM 1599 C C . TYR A 1 198 ? 14.656 25.281 -6.945 1 91.44 198 TYR A C 1
ATOM 1601 O O . TYR A 1 198 ? 15.617 25.5 -6.207 1 91.44 198 TYR A O 1
ATOM 1609 N N . LEU A 1 199 ? 14.383 26.031 -8.016 1 87.5 199 LEU A N 1
ATOM 1610 C CA . LEU A 1 199 ? 15.062 27.297 -8.289 1 87.5 199 LEU A CA 1
ATOM 1611 C C . LEU A 1 199 ? 14.07 28.453 -8.383 1 87.5 199 LEU A C 1
ATOM 1613 O O . LEU A 1 199 ? 13.055 28.344 -9.07 1 87.5 199 LEU A O 1
ATOM 1617 N N . ASP A 1 200 ? 14.375 29.438 -7.621 1 83.44 200 ASP A N 1
ATOM 1618 C CA . ASP A 1 200 ? 13.539 30.625 -7.703 1 83.44 200 ASP A CA 1
ATOM 1619 C C . ASP A 1 200 ? 13.555 31.219 -9.109 1 83.44 200 ASP A C 1
ATOM 1621 O O . ASP A 1 200 ? 14.625 31.516 -9.648 1 83.44 200 ASP A O 1
ATOM 1625 N N . PRO A 1 201 ? 12.453 31.391 -9.719 1 78.69 201 PRO A N 1
ATOM 1626 C CA . PRO A 1 201 ? 12.398 31.891 -11.094 1 78.69 201 PRO A CA 1
ATOM 1627 C C . PRO A 1 201 ? 12.977 33.281 -11.242 1 78.69 201 PRO A C 1
ATOM 1629 O O . PRO A 1 201 ? 13.367 33.688 -12.336 1 78.69 201 PRO A O 1
ATOM 1632 N N . GLN A 1 202 ? 12.906 34.062 -10.172 1 74.94 202 GLN A N 1
ATOM 1633 C CA . GLN A 1 202 ? 13.352 35.438 -10.25 1 74.94 202 GLN A CA 1
ATOM 1634 C C . GLN A 1 202 ? 14.875 35.531 -10.266 1 74.94 202 GLN A C 1
ATOM 1636 O O . GLN A 1 202 ? 15.445 36.562 -10.594 1 74.94 202 GLN A O 1
ATOM 1641 N N . ILE A 1 203 ? 15.453 34.5 -9.797 1 68.12 203 ILE A N 1
ATOM 1642 C CA . ILE A 1 203 ? 16.906 34.531 -9.758 1 68.12 203 ILE A CA 1
ATOM 1643 C C . ILE A 1 203 ? 17.469 34.031 -11.086 1 68.12 203 ILE A C 1
ATOM 1645 O O . ILE A 1 203 ? 17.125 32.938 -11.555 1 68.12 203 ILE A O 1
ATOM 1649 N N . THR A 1 204 ? 17.781 34.969 -11.953 1 57.16 204 THR A N 1
ATOM 1650 C CA . THR A 1 204 ? 18.359 34.688 -13.266 1 57.16 204 THR A CA 1
ATOM 1651 C C . THR A 1 204 ? 19.641 33.875 -13.133 1 57.16 204 THR A C 1
ATOM 1653 O O . THR A 1 204 ? 20.234 33.469 -14.133 1 57.16 204 THR A O 1
ATOM 1656 N N . TYR A 1 205 ? 20.344 33.938 -12.047 1 52.28 205 TYR A N 1
ATOM 1657 C CA . TYR A 1 205 ? 21.734 33.5 -12.141 1 52.28 205 TYR A CA 1
ATOM 1658 C C . TYR A 1 205 ? 21.844 32 -12.203 1 52.28 205 TYR A C 1
ATOM 1660 O O . TYR A 1 205 ? 20.953 31.281 -11.742 1 52.28 205 TYR A O 1
ATOM 1668 N N . SER A 1 206 ? 22.797 31.516 -12.984 1 50.34 206 SER A N 1
ATOM 1669 C CA . SER A 1 206 ? 23.391 30.203 -13.234 1 50.34 206 SER A CA 1
ATOM 1670 C C . SER A 1 206 ? 23.703 29.484 -11.93 1 50.34 206 SER A C 1
ATOM 1672 O O . SER A 1 206 ? 24.594 29.891 -11.188 1 50.34 206 SER A O 1
ATOM 1674 N N . CYS A 1 207 ? 22.859 29.234 -11.102 1 51.62 207 CYS A N 1
ATOM 1675 C CA . CYS A 1 207 ? 23.047 28.422 -9.898 1 51.62 207 CYS A CA 1
ATOM 1676 C C . CYS A 1 207 ? 24 27.266 -10.172 1 51.62 207 CYS A C 1
ATOM 1678 O O . CYS A 1 207 ? 23.594 26.094 -10.078 1 51.62 207 CYS A O 1
ATOM 1680 N N . GLU A 1 208 ? 24.75 27.359 -11.242 1 51.31 208 GLU A N 1
ATOM 1681 C CA . GLU A 1 208 ? 25.719 26.344 -11.656 1 51.31 208 GLU A CA 1
ATOM 1682 C C . GLU A 1 208 ? 26.547 25.859 -10.477 1 51.31 208 GLU A C 1
ATOM 1684 O O . GLU A 1 208 ? 27.109 24.766 -10.516 1 51.31 208 GLU A O 1
ATOM 1689 N N . PHE A 1 209 ? 26.656 26.75 -9.375 1 55.31 209 PHE A N 1
ATOM 1690 C CA . PHE A 1 209 ? 27.766 26.406 -8.484 1 55.31 209 PHE A CA 1
ATOM 1691 C C . PHE A 1 209 ? 27.25 26.031 -7.098 1 55.31 209 PHE A C 1
ATOM 1693 O O . PHE A 1 209 ? 27.984 26.125 -6.113 1 55.31 209 PHE A O 1
ATOM 1700 N N . PHE A 1 210 ? 25.984 25.688 -6.941 1 62.41 210 PHE A N 1
ATOM 1701 C CA . PHE A 1 210 ? 25.609 25.375 -5.562 1 62.41 210 PHE A CA 1
ATOM 1702 C C . PHE A 1 210 ? 26.109 24 -5.164 1 62.41 210 PHE A C 1
ATOM 1704 O O . PHE A 1 210 ? 25.766 23 -5.801 1 62.41 210 PHE A O 1
ATOM 1711 N N . ASP A 1 211 ? 27.219 24.062 -4.352 1 72.5 211 ASP A N 1
ATOM 1712 C CA . ASP A 1 211 ? 27.75 22.797 -3.848 1 72.5 211 ASP A CA 1
ATOM 1713 C C . ASP A 1 211 ? 27.406 22.609 -2.371 1 72.5 211 ASP A C 1
ATOM 1715 O O . ASP A 1 211 ? 28.031 23.234 -1.502 1 72.5 211 ASP A O 1
ATOM 1719 N N . ALA A 1 212 ? 26.391 22 -2.088 1 78.94 212 ALA A N 1
ATOM 1720 C CA . ALA A 1 212 ? 26 21.703 -0.711 1 78.94 212 ALA A CA 1
ATOM 1721 C C . ALA A 1 212 ? 26.516 20.344 -0.276 1 78.94 212 ALA A C 1
ATOM 1723 O O . ALA A 1 212 ? 26.047 19.781 0.72 1 78.94 212 ALA A O 1
ATOM 1724 N N . SER A 1 213 ? 27.516 19.844 -0.978 1 82.81 213 SER A N 1
ATOM 1725 C CA . SER A 1 213 ? 27.969 18.484 -0.726 1 82.81 213 SER A CA 1
ATOM 1726 C C . SER A 1 213 ? 28.578 18.344 0.664 1 82.81 213 SER A C 1
ATOM 1728 O O . SER A 1 213 ? 28.328 17.375 1.369 1 82.81 213 SER A O 1
ATOM 17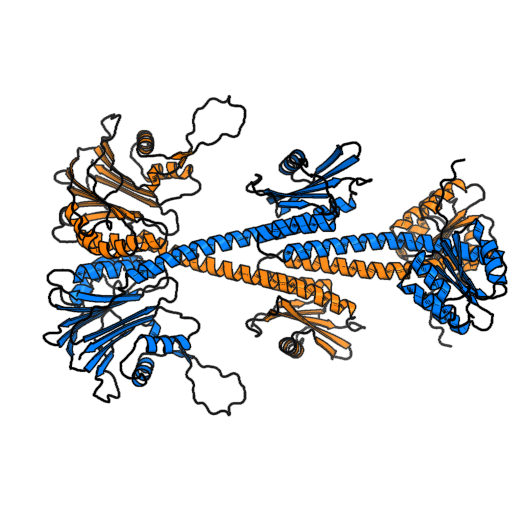30 N N . PHE A 1 214 ? 29.25 19.406 0.978 1 84.94 214 PHE A N 1
ATOM 1731 C CA . PHE A 1 214 ? 29.922 19.359 2.275 1 84.94 214 PHE A CA 1
ATOM 1732 C C . PHE A 1 214 ? 28.891 19.359 3.406 1 84.94 214 PHE A C 1
ATOM 1734 O O . PHE A 1 214 ? 28.984 18.562 4.344 1 84.94 214 PHE A O 1
ATOM 1741 N N . LEU A 1 215 ? 27.953 20.234 3.328 1 89.5 215 LEU A N 1
ATOM 1742 C CA . LEU A 1 215 ? 26.938 20.328 4.367 1 89.5 215 LEU A CA 1
ATOM 1743 C C . LEU A 1 215 ? 26.109 19.062 4.438 1 89.5 215 LEU A C 1
ATOM 1745 O O . LEU A 1 215 ? 25.75 18.609 5.523 1 89.5 215 LEU A O 1
ATOM 1749 N N . ILE A 1 216 ? 25.844 18.547 3.301 1 91.38 216 ILE A N 1
ATOM 1750 C CA . ILE A 1 216 ? 25.031 17.328 3.227 1 91.38 216 ILE A CA 1
ATOM 1751 C C . ILE A 1 216 ? 25.781 16.172 3.881 1 91.38 216 ILE A C 1
ATOM 1753 O O . ILE A 1 216 ? 25.188 15.367 4.598 1 91.38 216 ILE A O 1
ATOM 1757 N N . GLU A 1 217 ? 27.031 16.094 3.639 1 89.5 217 GLU A N 1
ATOM 1758 C CA . GLU A 1 217 ? 27.844 15.039 4.242 1 89.5 217 GLU A CA 1
ATOM 1759 C C . GLU A 1 217 ? 27.875 15.172 5.762 1 89.5 217 GLU A C 1
ATOM 1761 O O . GLU A 1 217 ? 27.844 14.164 6.477 1 89.5 217 GLU A O 1
ATOM 1766 N N . GLN A 1 218 ? 27.922 16.359 6.203 1 91.5 218 GLN A N 1
ATOM 1767 C CA . GLN A 1 218 ? 27.922 16.594 7.645 1 91.5 218 GLN A CA 1
ATOM 1768 C C . GLN A 1 218 ? 26.594 16.172 8.273 1 91.5 218 GLN A C 1
ATOM 1770 O O . GLN A 1 218 ? 26.578 15.609 9.367 1 91.5 218 GLN A O 1
ATOM 1775 N N . VAL A 1 219 ? 25.562 16.469 7.578 1 92.81 219 VAL A N 1
ATOM 1776 C CA . VAL A 1 219 ? 24.234 16.094 8.07 1 92.81 219 VAL A CA 1
ATOM 1777 C C . VAL A 1 219 ? 24.109 14.57 8.094 1 92.81 219 VAL A C 1
ATOM 1779 O O . VAL A 1 219 ? 23.5 14.008 9.008 1 92.81 219 VAL A O 1
ATOM 1782 N N . LEU A 1 220 ? 24.672 13.906 7.141 1 91.06 220 LEU A N 1
ATOM 1783 C CA . LEU A 1 220 ? 24.625 12.445 7.078 1 91.06 220 LEU A CA 1
ATOM 1784 C C . LEU A 1 220 ? 25.328 11.828 8.281 1 91.06 220 LEU A C 1
ATOM 1786 O O . LEU A 1 220 ? 24.891 10.812 8.812 1 91.06 220 LEU A O 1
ATOM 1790 N N . GLU A 1 221 ? 26.281 12.484 8.664 1 89.25 221 GLU A N 1
ATOM 1791 C CA . GLU A 1 221 ? 27.094 11.977 9.773 1 89.25 221 GLU A CA 1
ATOM 1792 C C . GLU A 1 221 ? 26.453 12.305 11.117 1 89.25 221 GLU A C 1
ATOM 1794 O O . GLU A 1 221 ? 26.375 11.453 12 1 89.25 221 GLU A O 1
ATOM 1799 N N . THR A 1 222 ? 25.969 13.547 11.289 1 91.06 222 THR A N 1
ATOM 1800 C CA . THR A 1 222 ? 25.516 14.016 12.594 1 91.06 222 THR A CA 1
ATOM 1801 C C . THR A 1 222 ? 24.016 13.773 12.75 1 91.06 222 THR A C 1
ATOM 1803 O O . THR A 1 222 ? 23.5 13.719 13.875 1 91.06 222 THR A O 1
ATOM 1806 N N . GLN A 1 223 ? 23.266 13.789 11.711 1 90.38 223 GLN A N 1
ATOM 1807 C CA . GLN A 1 223 ? 21.812 13.664 11.672 1 90.38 223 GLN A CA 1
ATOM 1808 C C . GLN A 1 223 ? 21.141 14.867 12.328 1 90.38 223 GLN A C 1
ATOM 1810 O O . GLN A 1 223 ? 20.062 14.734 12.922 1 90.38 223 GLN A O 1
ATOM 1815 N N . HIS A 1 224 ? 21.859 16 12.359 1 92 224 HIS A N 1
ATOM 1816 C CA . HIS A 1 224 ? 21.344 17.281 12.82 1 92 224 HIS A CA 1
ATOM 1817 C C . HIS A 1 224 ? 21.484 18.344 11.742 1 92 224 HIS A C 1
ATOM 1819 O O . HIS A 1 224 ? 22.297 18.219 10.828 1 92 224 HIS A O 1
ATOM 1825 N N . TYR A 1 225 ? 20.641 19.281 11.93 1 92.25 225 TYR A N 1
ATOM 1826 C CA . TYR A 1 225 ? 20.719 20.328 10.914 1 92.25 225 TYR A CA 1
ATOM 1827 C C . TYR A 1 225 ? 22.062 21.062 10.992 1 92.25 225 TYR A C 1
ATOM 1829 O O . TYR A 1 225 ? 22.672 21.156 12.062 1 92.25 225 TYR A O 1
ATOM 1837 N N . GLN A 1 226 ? 22.547 21.484 9.875 1 91.12 226 GLN A N 1
ATOM 1838 C CA . GLN A 1 226 ? 23.812 22.219 9.758 1 91.12 226 GLN A CA 1
ATOM 1839 C C . GLN A 1 226 ? 23.625 23.484 8.945 1 91.12 226 GLN A C 1
ATOM 1841 O O . GLN A 1 226 ? 22.75 23.562 8.078 1 91.12 226 GLN A O 1
ATOM 1846 N N . HIS A 1 227 ? 24.219 24.531 9.367 1 88.19 227 HIS A N 1
ATOM 1847 C CA . HIS A 1 227 ? 24.172 25.766 8.602 1 88.19 227 HIS A CA 1
ATOM 1848 C C . HIS A 1 227 ? 25.578 26.328 8.383 1 88.19 227 HIS A C 1
ATOM 1850 O O . HIS A 1 227 ? 26.5 26.047 9.148 1 88.19 227 HIS A O 1
ATOM 1856 N N . SER A 1 228 ? 25.781 26.953 7.246 1 83.88 228 SER A N 1
ATOM 1857 C CA . SER A 1 228 ? 27.078 27.547 6.891 1 83.88 228 SER A CA 1
ATOM 1858 C C . SER A 1 228 ? 26.891 28.875 6.164 1 83.88 228 SER A C 1
ATOM 1860 O O . SER A 1 228 ? 25.828 29.141 5.602 1 83.88 228 SER A O 1
ATOM 1862 N N . LEU A 1 229 ? 27.828 29.766 6.492 1 81.19 229 LEU A N 1
ATOM 1863 C CA . LEU A 1 229 ? 27.891 31.047 5.801 1 81.19 229 LEU A CA 1
ATOM 1864 C C . LEU A 1 229 ? 29.125 31.109 4.898 1 81.19 229 LEU A C 1
ATOM 1866 O O . LEU A 1 229 ? 30.203 30.703 5.297 1 81.19 229 LEU A O 1
ATOM 1870 N N . TYR A 1 230 ? 28.797 31.312 3.631 1 73.81 230 TYR A N 1
ATOM 1871 C CA . TYR A 1 230 ? 29.953 31.531 2.768 1 73.81 230 TYR A CA 1
ATOM 1872 C C . TYR A 1 230 ? 29.812 32.812 1.957 1 73.81 230 TYR A C 1
ATOM 1874 O O . TYR A 1 230 ? 28.688 33.281 1.718 1 73.81 230 TYR A O 1
ATOM 1882 N N . ASN A 1 231 ? 30.859 33.531 1.76 1 74.25 231 ASN A N 1
ATOM 1883 C CA . ASN A 1 231 ? 30.875 34.781 1.01 1 74.25 231 ASN A CA 1
ATOM 1884 C C . ASN A 1 231 ? 31.203 34.562 -0.464 1 74.25 231 ASN A C 1
ATOM 1886 O O . ASN A 1 231 ? 32.219 33.969 -0.796 1 74.25 231 ASN A O 1
ATOM 1890 N N . LYS A 1 232 ? 30.172 34.812 -1.203 1 69.88 232 LYS A N 1
ATOM 1891 C CA . LYS A 1 232 ? 30.422 34.812 -2.641 1 69.88 232 LYS A CA 1
ATOM 1892 C C . LYS A 1 232 ? 30.375 36.219 -3.217 1 69.88 232 LYS A C 1
ATOM 1894 O O . LYS A 1 232 ? 29.312 36.844 -3.195 1 69.88 232 LYS A O 1
ATOM 1899 N N . ASN A 1 233 ? 31.359 36.5 -3.904 1 67.44 233 ASN A N 1
ATOM 1900 C CA . ASN A 1 233 ? 31.5 37.812 -4.551 1 67.44 233 ASN A CA 1
ATOM 1901 C C . ASN A 1 233 ? 31.031 38.938 -3.643 1 67.44 233 ASN A C 1
ATOM 1903 O O . ASN A 1 233 ? 30.25 39.781 -4.062 1 67.44 233 ASN A O 1
ATOM 1907 N N . ASP A 1 234 ? 31.281 38.844 -2.426 1 65.81 234 ASP A N 1
ATOM 1908 C CA . ASP A 1 234 ? 31.047 39.875 -1.429 1 65.81 234 ASP A CA 1
ATOM 1909 C C . ASP A 1 234 ? 29.609 39.875 -0.937 1 65.81 234 ASP A C 1
ATOM 1911 O O . ASP A 1 234 ? 29.172 40.781 -0.242 1 65.81 234 ASP A O 1
ATOM 1915 N N . ASN A 1 235 ? 28.859 38.969 -1.47 1 73.5 235 ASN A N 1
ATOM 1916 C CA . ASN A 1 235 ? 27.516 38.812 -0.93 1 73.5 235 ASN A CA 1
ATOM 1917 C C . ASN A 1 235 ? 27.391 37.594 -0.014 1 73.5 235 ASN A C 1
ATOM 1919 O O . ASN A 1 235 ? 27.844 36.531 -0.365 1 73.5 235 ASN A O 1
ATOM 1923 N N . PRO A 1 236 ? 26.922 37.844 1.17 1 78.81 236 PRO A N 1
ATOM 1924 C CA . PRO A 1 236 ? 26.766 36.688 2.074 1 78.81 236 PRO A CA 1
ATOM 1925 C C . PRO A 1 236 ? 25.719 35.688 1.589 1 78.81 236 PRO A C 1
ATOM 1927 O O . PRO A 1 236 ? 24.641 36.094 1.14 1 78.81 236 PRO A O 1
ATOM 1930 N N . CYS A 1 237 ? 26.219 34.438 1.375 1 80.81 237 CYS A N 1
ATOM 1931 C CA . CYS A 1 237 ? 25.328 33.344 1.025 1 80.81 237 CYS A CA 1
ATOM 1932 C C . CYS A 1 237 ? 25.109 32.438 2.213 1 80.81 237 CYS A C 1
ATOM 1934 O O . CYS A 1 237 ? 26.078 31.969 2.826 1 80.81 237 CYS A O 1
ATOM 1936 N N . TYR A 1 238 ? 23.828 32.281 2.572 1 85.5 238 TYR A N 1
ATOM 1937 C CA . TYR A 1 238 ? 23.516 31.438 3.709 1 85.5 238 TYR A CA 1
ATOM 1938 C C . TYR A 1 238 ? 23 30.078 3.242 1 85.5 238 TYR A C 1
ATOM 1940 O O . TYR A 1 238 ? 22.188 29.984 2.324 1 85.5 238 TYR A O 1
ATOM 1948 N N . GLN A 1 239 ? 23.656 29.016 3.783 1 88.31 239 GLN A N 1
ATOM 1949 C CA . GLN A 1 239 ? 23.25 27.656 3.467 1 88.31 239 GLN A CA 1
ATOM 1950 C C . GLN A 1 239 ? 22.75 26.938 4.711 1 88.31 239 GLN A C 1
ATOM 1952 O O . GLN A 1 239 ? 23.297 27.109 5.805 1 88.31 239 GLN A O 1
ATOM 1957 N N . LEU A 1 240 ? 21.656 26.266 4.562 1 91.81 240 LEU A N 1
ATOM 1958 C CA . LEU A 1 240 ? 21.109 25.453 5.641 1 91.81 240 LEU A CA 1
ATOM 1959 C C . LEU A 1 240 ? 20.766 24.062 5.152 1 91.81 240 LEU A C 1
ATOM 1961 O O . LEU A 1 240 ? 20.172 23.891 4.086 1 91.81 240 LEU A O 1
ATOM 1965 N N . ALA A 1 241 ? 21.312 23.031 5.789 1 94.81 241 ALA A N 1
ATOM 1966 C CA . ALA A 1 241 ? 20.969 21.641 5.484 1 94.81 241 ALA A CA 1
ATOM 1967 C C . ALA A 1 241 ? 20.234 21 6.648 1 94.81 241 ALA A C 1
ATOM 1969 O O . ALA A 1 241 ? 20.656 21.094 7.801 1 94.81 241 ALA A O 1
ATOM 1970 N N . VAL A 1 242 ? 19.109 20.406 6.359 1 95.5 242 VAL A N 1
ATOM 1971 C CA . VAL A 1 242 ? 18.266 19.797 7.383 1 95.5 242 VAL A CA 1
ATOM 1972 C C . VAL A 1 242 ? 17.984 18.344 7.027 1 95.5 242 VAL A C 1
ATOM 1974 O O . VAL A 1 242 ? 17.656 18.031 5.879 1 95.5 242 VAL A O 1
ATOM 1977 N N . PRO A 1 243 ? 18.109 17.422 7.973 1 96 243 PRO A N 1
ATOM 1978 C CA . PRO A 1 243 ? 17.781 16.016 7.719 1 96 243 PRO A CA 1
ATOM 1979 C C . PRO A 1 243 ? 16.281 15.727 7.832 1 96 243 PRO A C 1
ATOM 1981 O O . PRO A 1 243 ? 15.609 16.312 8.68 1 96 243 PRO A O 1
ATOM 1984 N N . LEU A 1 244 ? 15.781 14.984 7.02 1 95.94 244 LEU A N 1
ATOM 1985 C CA . LEU A 1 244 ? 14.438 14.43 7.148 1 95.94 244 LEU A CA 1
ATOM 1986 C C . LEU A 1 244 ? 14.469 13.062 7.824 1 95.94 244 LEU A C 1
ATOM 1988 O O . LEU A 1 244 ? 14.727 12.055 7.172 1 95.94 244 LEU A O 1
ATOM 1992 N N . ILE A 1 245 ? 14.172 13.07 9.086 1 94 245 ILE A N 1
ATOM 1993 C CA . ILE A 1 245 ? 14.305 11.859 9.883 1 94 245 ILE A CA 1
ATOM 1994 C C . ILE A 1 245 ? 12.938 11.461 10.445 1 94 245 ILE A C 1
ATOM 1996 O O . ILE A 1 245 ? 12.195 12.312 10.938 1 94 245 ILE A O 1
ATOM 2000 N N . TYR A 1 246 ? 12.617 10.234 10.289 1 89.81 246 TYR A N 1
ATOM 2001 C CA . TYR A 1 246 ? 11.438 9.664 10.93 1 89.81 246 TYR A CA 1
ATOM 2002 C C . TYR A 1 246 ? 11.781 8.359 11.641 1 89.81 246 TYR A C 1
ATOM 2004 O O . TYR A 1 246 ? 12.352 7.445 11.039 1 89.81 246 TYR A O 1
ATOM 2012 N N . GLN A 1 247 ? 11.406 8.266 12.93 1 84.5 247 GLN A N 1
ATOM 2013 C CA . GLN A 1 247 ? 11.672 7.102 13.766 1 84.5 247 GLN A CA 1
ATOM 2014 C C . GLN A 1 247 ? 13.109 6.617 13.594 1 84.5 247 GLN A C 1
ATOM 2016 O O . GLN A 1 247 ? 13.344 5.434 13.344 1 84.5 247 GLN A O 1
ATOM 2021 N N . GLN A 1 248 ? 14.094 7.488 13.508 1 84.88 248 GLN A N 1
ATOM 2022 C CA . GLN A 1 248 ? 15.531 7.25 13.516 1 84.88 248 GLN A CA 1
ATOM 2023 C C . GLN A 1 248 ? 16.016 6.805 12.141 1 84.88 248 GLN A C 1
ATOM 2025 O O . GLN A 1 248 ? 17.141 6.312 12.008 1 84.88 248 GLN A O 1
ATOM 2030 N N . HIS A 1 249 ? 15.234 6.906 11.188 1 90 249 HIS A N 1
ATOM 2031 C CA . HIS A 1 249 ? 15.656 6.602 9.82 1 90 249 HIS A CA 1
ATOM 2032 C C . HIS A 1 249 ? 15.82 7.875 9 1 90 249 HIS A C 1
ATOM 2034 O O . HIS A 1 249 ? 14.883 8.672 8.883 1 90 249 HIS A O 1
ATOM 2040 N N . LEU A 1 250 ? 16.984 8.07 8.523 1 94.12 250 LEU A N 1
ATOM 2041 C CA . LEU A 1 250 ? 17.266 9.203 7.641 1 94.12 250 LEU A CA 1
ATOM 2042 C C . LEU A 1 250 ? 16.75 8.93 6.23 1 94.12 250 LEU A C 1
ATOM 2044 O O . LEU A 1 250 ? 17.219 8.008 5.559 1 94.12 250 LEU A O 1
ATOM 2048 N N . LEU A 1 251 ? 15.859 9.727 5.77 1 94.94 251 LEU A N 1
ATOM 2049 C CA . LEU A 1 251 ? 15.195 9.453 4.5 1 94.94 251 LEU A CA 1
ATOM 2050 C C . LEU A 1 251 ? 15.734 10.367 3.4 1 94.94 251 LEU A C 1
ATOM 2052 O O . LEU A 1 251 ? 15.742 9.984 2.227 1 94.94 251 LEU A O 1
ATOM 2056 N N . ALA A 1 252 ? 16.047 11.547 3.785 1 96.19 252 ALA A N 1
ATOM 2057 C CA . ALA A 1 252 ? 16.562 12.508 2.811 1 96.19 252 ALA A CA 1
ATOM 2058 C C . ALA A 1 252 ? 17.266 13.672 3.506 1 96.19 252 ALA A C 1
ATOM 2060 O O . ALA A 1 252 ? 17.188 13.812 4.73 1 96.19 252 ALA A O 1
ATOM 2061 N N . VAL A 1 253 ? 17.969 14.453 2.766 1 96.19 253 VAL A N 1
ATOM 2062 C CA . VAL A 1 253 ? 18.609 15.672 3.246 1 96.19 253 VAL A CA 1
ATOM 2063 C C . VAL A 1 253 ? 18.172 16.859 2.389 1 96.19 253 VAL A C 1
ATOM 2065 O O . VAL A 1 253 ? 18.25 16.797 1.159 1 96.19 253 VAL A O 1
ATOM 2068 N N . LEU A 1 254 ? 17.672 17.828 3.068 1 95.44 254 LEU A N 1
ATOM 2069 C CA . LEU A 1 254 ? 17.219 19.047 2.414 1 95.44 254 LEU A CA 1
ATOM 2070 C C . LEU A 1 254 ? 18.234 20.172 2.604 1 95.44 254 LEU A C 1
ATOM 2072 O O . LEU A 1 254 ? 18.641 20.469 3.73 1 95.44 254 LEU A O 1
ATOM 2076 N N . ALA A 1 255 ? 18.656 20.75 1.531 1 93.88 255 ALA A N 1
ATOM 2077 C CA . ALA A 1 255 ? 19.609 21.859 1.577 1 93.88 255 ALA A CA 1
ATOM 2078 C C . ALA A 1 255 ? 18.984 23.125 0.982 1 93.88 255 ALA A C 1
ATOM 2080 O O . ALA A 1 255 ? 18.469 23.094 -0.132 1 93.88 255 ALA A O 1
ATOM 2081 N N . LEU A 1 256 ? 19 24.141 1.761 1 91.88 256 LEU A N 1
ATOM 2082 C CA . LEU A 1 256 ? 18.469 25.438 1.333 1 91.88 256 LEU A CA 1
ATOM 2083 C C . LEU A 1 256 ? 19.609 26.453 1.139 1 91.88 256 LEU A C 1
ATOM 2085 O O . LEU A 1 256 ? 20.562 26.469 1.916 1 91.88 256 LEU A O 1
ATOM 2089 N N . TYR A 1 257 ? 19.422 27.172 0.077 1 87.69 257 TYR A N 1
ATOM 2090 C CA . TYR A 1 257 ? 20.406 28.203 -0.263 1 87.69 257 TYR A CA 1
ATOM 2091 C C . TYR A 1 257 ? 19.719 29.547 -0.493 1 87.69 257 TYR A C 1
ATOM 2093 O O . TYR A 1 257 ? 18.703 29.625 -1.196 1 87.69 257 TYR A O 1
ATOM 2101 N N . GLU A 1 258 ? 20.188 30.516 0.221 1 83.75 258 GLU A N 1
ATOM 2102 C CA . GLU A 1 258 ? 19.656 31.859 0.053 1 83.75 258 GLU A CA 1
ATOM 2103 C C . GLU A 1 258 ? 20.781 32.875 -0.206 1 83.75 258 GLU A C 1
ATOM 2105 O O . GLU A 1 258 ? 21.766 32.906 0.535 1 83.75 258 GLU A O 1
ATOM 2110 N N . THR A 1 259 ? 20.609 33.531 -1.37 1 76.31 259 THR A N 1
ATOM 2111 C CA . THR A 1 259 ? 21.578 34.562 -1.712 1 76.31 259 THR A CA 1
ATOM 2112 C C . THR A 1 259 ? 20.984 35.938 -1.503 1 76.31 259 THR A C 1
ATOM 2114 O O . THR A 1 259 ? 19.781 36.156 -1.695 1 76.31 259 THR A O 1
ATOM 2117 N N . GLY A 1 260 ? 21.688 36.812 -0.963 1 66.5 260 GLY A N 1
ATOM 2118 C CA . GLY A 1 260 ? 21.297 38.219 -0.939 1 66.5 260 GLY A CA 1
ATOM 2119 C C . GLY A 1 260 ? 20.578 38.594 0.338 1 66.5 260 GLY A C 1
ATOM 2120 O O . GLY A 1 260 ? 20.016 39.688 0.419 1 66.5 260 GLY A O 1
ATOM 2121 N N . ARG A 1 261 ? 20.484 37.625 1.17 1 63.91 261 ARG A N 1
ATOM 2122 C CA . ARG A 1 261 ? 19.828 38 2.412 1 63.91 261 ARG A CA 1
ATOM 2123 C C . ARG A 1 261 ? 20.766 38.781 3.318 1 63.91 261 ARG A C 1
ATOM 2125 O O . ARG A 1 261 ? 21.969 38.5 3.389 1 63.91 261 ARG A O 1
ATOM 2132 N N . ASP A 1 262 ? 20.281 39.875 3.816 1 64 262 ASP A N 1
ATOM 2133 C CA . ASP A 1 262 ? 21.078 40.75 4.684 1 64 262 ASP A CA 1
ATOM 2134 C C . ASP A 1 262 ? 21.312 40.062 6.043 1 64 262 ASP A C 1
ATOM 2136 O O . ASP A 1 262 ? 22.328 40.344 6.695 1 64 262 ASP A O 1
ATOM 2140 N N . GLN A 1 263 ? 20.391 39.188 6.438 1 70.75 263 GLN A N 1
ATOM 2141 C CA . GLN A 1 263 ? 20.516 38.594 7.762 1 70.75 263 GLN A CA 1
ATOM 2142 C C . GLN A 1 263 ? 20.469 37.062 7.676 1 70.75 263 GLN A C 1
ATOM 2144 O O . GLN A 1 263 ? 19.859 36.5 6.762 1 70.75 263 GLN A O 1
ATOM 2149 N N . PRO A 1 264 ? 21.281 36.469 8.516 1 75.19 264 PRO A N 1
ATOM 2150 C CA . PRO A 1 264 ? 21.25 35 8.594 1 75.19 264 PRO A CA 1
ATOM 2151 C C . PRO A 1 264 ? 19.875 34.469 9 1 75.19 264 PRO A C 1
ATOM 2153 O O . PRO A 1 264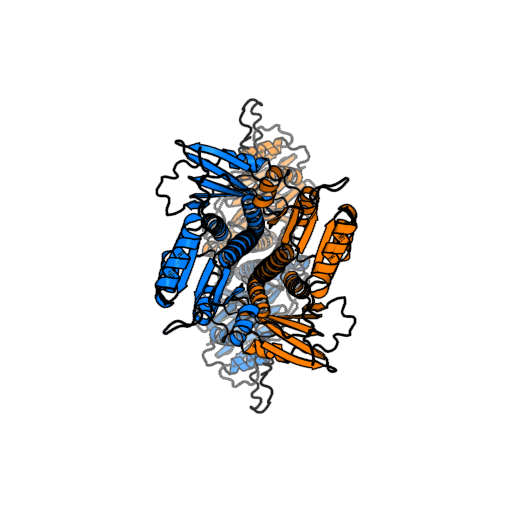 ? 19.016 35.25 9.445 1 75.19 264 PRO A O 1
ATOM 2156 N N . TRP A 1 265 ? 19.672 33.25 8.75 1 77.44 265 TRP A N 1
ATOM 2157 C CA . TRP A 1 265 ? 18.453 32.594 9.18 1 77.44 265 TRP A CA 1
ATOM 2158 C C . TRP A 1 265 ? 18.25 32.75 10.688 1 77.44 265 TRP A C 1
ATOM 2160 O O . TRP A 1 265 ? 19.156 32.469 11.469 1 77.44 265 TRP A O 1
ATOM 2170 N N . GLN A 1 266 ? 17.172 33.25 11.023 1 79.56 266 GLN A N 1
ATOM 2171 C CA . GLN A 1 266 ? 16.859 33.344 12.445 1 79.56 266 GLN A CA 1
ATOM 2172 C C . GLN A 1 266 ? 16.5 32 13.047 1 79.56 266 GLN A C 1
ATOM 2174 O O . GLN A 1 266 ? 16.094 31.094 12.336 1 79.56 266 GLN A O 1
ATOM 2179 N N . ASP A 1 267 ? 16.766 31.891 14.266 1 84.25 267 ASP A N 1
ATOM 2180 C CA . ASP A 1 267 ? 16.484 30.656 14.977 1 84.25 267 ASP A CA 1
ATOM 2181 C C . ASP A 1 267 ? 15.023 30.25 14.789 1 84.25 267 ASP A C 1
ATOM 2183 O O . ASP A 1 267 ? 14.719 29.062 14.664 1 84.25 267 ASP A O 1
ATOM 2187 N N . GLU A 1 268 ? 14.195 31.234 14.703 1 81.31 268 GLU A N 1
ATOM 2188 C CA . GLU A 1 268 ? 12.773 30.953 14.531 1 81.31 268 GLU A CA 1
ATOM 2189 C C . GLU A 1 268 ? 12.5 30.312 13.172 1 81.31 268 GLU A C 1
ATOM 2191 O O . GLU A 1 268 ? 11.672 29.406 13.062 1 81.31 268 GLU A O 1
ATOM 2196 N N . ASP A 1 269 ? 13.219 30.766 12.203 1 82.81 269 ASP A N 1
ATOM 2197 C CA . ASP A 1 269 ? 13.047 30.234 10.859 1 82.81 269 ASP A CA 1
ATOM 2198 C C . ASP A 1 269 ? 13.57 28.797 10.766 1 82.81 269 ASP A C 1
ATOM 2200 O O . ASP A 1 269 ? 12.953 27.938 10.141 1 82.81 269 ASP A O 1
ATOM 2204 N N . ILE A 1 270 ? 14.703 28.562 11.445 1 88.06 270 ILE A N 1
ATOM 2205 C CA . ILE A 1 270 ? 15.305 27.234 11.43 1 88.06 270 ILE A CA 1
ATOM 2206 C C . ILE A 1 270 ? 14.375 26.25 12.125 1 88.06 270 ILE A C 1
ATOM 2208 O O . ILE A 1 270 ? 14.188 25.125 11.641 1 88.06 270 ILE A O 1
ATOM 2212 N N . GLN A 1 271 ? 13.773 26.703 13.195 1 87.62 271 GLN A N 1
ATOM 2213 C CA . GLN A 1 271 ? 12.844 25.828 13.914 1 87.62 271 GLN A CA 1
ATOM 2214 C C . GLN A 1 271 ? 11.625 25.5 13.055 1 87.62 271 GLN A C 1
ATOM 2216 O O . GLN A 1 271 ? 11.148 24.359 13.062 1 87.62 271 GLN A O 1
ATOM 2221 N N . LEU A 1 272 ? 11.188 26.5 12.359 1 87.62 272 LEU A N 1
ATOM 2222 C CA . LEU A 1 272 ? 10.047 26.281 11.477 1 87.62 272 LEU A CA 1
ATOM 2223 C C . LEU A 1 272 ? 10.391 25.297 10.367 1 87.62 272 LEU A C 1
ATOM 2225 O O . LEU A 1 272 ? 9.625 24.375 10.094 1 87.62 272 LEU A O 1
ATOM 2229 N N . ILE A 1 273 ? 11.586 25.453 9.781 1 90.81 273 ILE A N 1
ATOM 2230 C CA . ILE A 1 273 ? 12.016 24.594 8.688 1 90.81 273 ILE A CA 1
ATOM 2231 C C . ILE A 1 273 ? 12.203 23.172 9.211 1 90.81 273 ILE A C 1
ATOM 2233 O O . ILE A 1 273 ? 11.805 22.203 8.555 1 90.81 273 ILE A O 1
ATOM 2237 N N . THR A 1 274 ? 12.758 23.062 10.367 1 90.88 274 THR A N 1
ATOM 2238 C CA . THR A 1 274 ? 12.977 21.75 10.977 1 90.88 274 THR A CA 1
ATOM 2239 C C . THR A 1 274 ? 11.648 21.062 11.289 1 90.88 274 THR A C 1
ATOM 2241 O O . THR A 1 274 ? 11.508 19.859 11.102 1 90.88 274 THR A O 1
ATOM 2244 N N . GLY A 1 275 ? 10.711 21.891 11.758 1 87.06 275 GLY A N 1
ATOM 2245 C CA . GLY A 1 275 ? 9.383 21.344 12 1 87.06 275 GLY A CA 1
ATOM 2246 C C . GLY A 1 275 ? 8.711 20.828 10.742 1 87.06 275 GLY A C 1
ATOM 2247 O O . GLY A 1 275 ? 8.125 19.734 10.75 1 87.06 275 GLY A O 1
ATOM 2248 N N . VAL A 1 276 ? 8.828 21.562 9.711 1 90.06 276 VAL A N 1
ATOM 2249 C CA . VAL A 1 276 ? 8.258 21.156 8.43 1 90.06 276 VAL A CA 1
ATOM 2250 C C . VAL A 1 276 ? 8.984 19.922 7.906 1 90.06 276 VAL A C 1
ATOM 2252 O O . VAL A 1 276 ? 8.352 19.016 7.348 1 90.06 276 VAL A O 1
ATOM 2255 N N . ALA A 1 277 ? 10.266 19.891 8.117 1 92.25 277 ALA A N 1
ATOM 2256 C CA . ALA A 1 277 ? 11.07 18.75 7.672 1 92.25 277 ALA A CA 1
ATOM 2257 C C . ALA A 1 277 ? 10.641 17.469 8.367 1 92.25 277 ALA A C 1
ATOM 2259 O O . ALA A 1 277 ? 10.633 16.391 7.762 1 92.25 277 ALA A O 1
ATOM 2260 N N . GLU A 1 278 ? 10.289 17.562 9.562 1 89.5 278 GLU A N 1
ATOM 2261 C CA . GLU A 1 278 ? 9.82 16.391 10.305 1 89.5 278 GLU A CA 1
ATOM 2262 C C . GLU A 1 278 ? 8.516 15.859 9.727 1 89.5 278 GLU A C 1
ATOM 2264 O O . GLU A 1 278 ? 8.344 14.648 9.594 1 89.5 278 GLU A O 1
ATOM 2269 N N . GLN A 1 279 ? 7.66 16.766 9.383 1 87.56 279 GLN A N 1
ATOM 2270 C CA . GLN A 1 279 ? 6.402 16.359 8.766 1 87.56 279 GLN A CA 1
ATOM 2271 C C . GLN A 1 279 ? 6.637 15.766 7.379 1 87.56 279 GLN A C 1
ATOM 2273 O O . GLN A 1 279 ? 5.98 14.797 6.996 1 87.56 279 GLN A O 1
ATOM 2278 N N . ALA A 1 280 ? 7.535 16.359 6.742 1 91.19 280 ALA A N 1
ATOM 2279 C CA . ALA A 1 280 ? 7.879 15.859 5.414 1 91.19 280 ALA A CA 1
ATOM 2280 C C . ALA A 1 280 ? 8.477 14.453 5.496 1 91.19 280 ALA A C 1
ATOM 2282 O O . ALA A 1 280 ? 8.195 13.602 4.645 1 91.19 280 ALA A O 1
ATOM 2283 N N . ALA A 1 281 ? 9.273 14.266 6.52 1 92.31 281 ALA A N 1
ATOM 2284 C CA . ALA A 1 281 ? 9.883 12.953 6.723 1 92.31 281 ALA A CA 1
ATOM 2285 C C . ALA A 1 281 ? 8.812 11.883 6.945 1 92.31 281 ALA A C 1
ATOM 2287 O O . ALA A 1 281 ? 8.898 10.789 6.387 1 92.31 281 ALA A O 1
ATOM 2288 N N . LEU A 1 282 ? 7.867 12.227 7.703 1 87.25 282 LEU A N 1
ATOM 2289 C CA . LEU A 1 282 ? 6.766 11.297 7.945 1 87.25 282 LEU A CA 1
ATOM 2290 C C . LEU A 1 282 ? 6.023 10.992 6.648 1 87.25 282 LEU A C 1
ATOM 2292 O O . LEU A 1 282 ? 5.766 9.828 6.34 1 87.25 282 LEU A O 1
ATOM 2296 N N . ALA A 1 283 ? 5.688 12 5.969 1 87.31 283 ALA A N 1
ATOM 2297 C CA . ALA A 1 283 ? 4.988 11.836 4.699 1 87.31 283 ALA A CA 1
ATOM 2298 C C . ALA A 1 283 ? 5.812 10.992 3.727 1 87.31 283 ALA A C 1
ATOM 2300 O O . ALA A 1 283 ? 5.277 10.117 3.051 1 87.31 283 ALA A O 1
ATOM 2301 N N . LEU A 1 284 ? 7.074 11.227 3.709 1 90.75 284 LEU A N 1
ATOM 2302 C CA . LEU A 1 284 ? 7.969 10.516 2.807 1 90.75 284 LEU A CA 1
ATOM 2303 C C . LEU A 1 284 ? 8.062 9.039 3.191 1 90.75 284 LEU A C 1
ATOM 2305 O O . LEU A 1 284 ? 8.094 8.172 2.32 1 90.75 284 LEU A O 1
ATOM 2309 N N . SER A 1 285 ? 8.188 8.797 4.418 1 89.81 285 SER A N 1
ATOM 2310 C CA . SER A 1 285 ? 8.242 7.418 4.895 1 89.81 285 SER A CA 1
ATOM 2311 C C . SER A 1 285 ? 6.988 6.648 4.5 1 89.81 285 SER A C 1
ATOM 2313 O O . SER A 1 285 ? 7.078 5.504 4.043 1 89.81 285 SER A O 1
ATOM 2315 N N . GLN A 1 286 ? 5.902 7.281 4.633 1 84.75 286 GLN A N 1
ATOM 2316 C CA . GLN A 1 286 ? 4.633 6.66 4.281 1 84.75 286 GLN A CA 1
ATOM 2317 C C . GLN A 1 286 ? 4.52 6.457 2.771 1 84.75 286 GLN A C 1
ATOM 2319 O O . GLN A 1 286 ? 4.051 5.414 2.314 1 84.75 286 GLN A O 1
ATOM 2324 N N . ALA A 1 287 ? 4.953 7.418 2.062 1 87.56 287 ALA A N 1
ATOM 2325 C CA . ALA A 1 287 ? 4.93 7.305 0.607 1 87.56 287 ALA A CA 1
ATOM 2326 C C . ALA A 1 287 ? 5.836 6.172 0.13 1 87.56 287 ALA A C 1
ATOM 2328 O O . ALA A 1 287 ? 5.488 5.441 -0.799 1 87.56 287 ALA A O 1
ATOM 2329 N N . LYS A 1 288 ? 6.934 6.082 0.741 1 89.38 288 LYS A N 1
ATOM 2330 C CA . LYS A 1 288 ? 7.875 5.027 0.378 1 89.38 288 LYS A CA 1
ATOM 2331 C C . LYS A 1 288 ? 7.285 3.646 0.65 1 89.38 288 LYS A C 1
ATOM 2333 O O . LYS A 1 288 ? 7.418 2.736 -0.171 1 89.38 288 LYS A O 1
ATOM 2338 N N . LEU A 1 289 ? 6.676 3.49 1.747 1 86.44 289 LEU A N 1
ATOM 2339 C CA . LEU A 1 289 ? 6.027 2.23 2.096 1 86.44 289 LEU A CA 1
ATOM 2340 C C . LEU A 1 289 ? 4.93 1.889 1.096 1 86.44 289 LEU A C 1
ATOM 2342 O O . LEU A 1 289 ? 4.82 0.743 0.653 1 86.44 289 LEU A O 1
ATOM 2346 N N . TYR A 1 290 ? 4.207 2.816 0.782 1 86.81 290 TYR A N 1
ATOM 2347 C CA . TYR A 1 290 ? 3.139 2.627 -0.194 1 86.81 290 TYR A CA 1
ATOM 2348 C C . TYR A 1 290 ? 3.705 2.227 -1.551 1 86.81 290 TYR A C 1
ATOM 2350 O O . TYR A 1 290 ? 3.188 1.314 -2.201 1 86.81 290 TYR A O 1
ATOM 2358 N N . GLN A 1 291 ? 4.738 2.939 -1.9 1 88.5 291 GLN A N 1
ATOM 2359 C CA . GLN A 1 291 ? 5.359 2.652 -3.188 1 88.5 291 GLN A CA 1
ATOM 2360 C C . GLN A 1 291 ? 5.895 1.223 -3.232 1 88.5 291 GLN A C 1
ATOM 2362 O O . GLN A 1 291 ? 5.719 0.521 -4.23 1 88.5 291 GLN A O 1
ATOM 2367 N N . ARG A 1 292 ? 6.523 0.826 -2.248 1 88.25 292 ARG A N 1
ATOM 2368 C CA . ARG A 1 292 ? 7.062 -0.528 -2.182 1 88.25 292 ARG A CA 1
ATOM 2369 C C . ARG A 1 292 ? 5.953 -1.567 -2.293 1 88.25 292 ARG A C 1
ATOM 2371 O O . ARG A 1 292 ? 6.094 -2.564 -3.002 1 88.25 292 ARG A O 1
ATOM 2378 N N . LEU A 1 293 ? 4.875 -1.281 -1.639 1 87.44 293 LEU A N 1
ATOM 2379 C CA . LEU A 1 293 ? 3.738 -2.197 -1.684 1 87.44 293 LEU A CA 1
ATOM 2380 C C . LEU A 1 293 ? 3.129 -2.242 -3.08 1 87.44 293 LEU A C 1
ATOM 2382 O O . LEU A 1 293 ? 2.768 -3.312 -3.57 1 87.44 293 LEU A O 1
ATOM 2386 N N . GLN A 1 294 ? 3.09 -1.161 -3.652 1 88.81 294 GLN A N 1
ATOM 2387 C CA . GLN A 1 294 ? 2.549 -1.076 -5.004 1 88.81 294 GLN A CA 1
ATOM 2388 C C . GLN A 1 294 ? 3.439 -1.813 -6 1 88.81 294 GLN A C 1
ATOM 2390 O O . GLN A 1 294 ? 2.943 -2.529 -6.875 1 88.81 294 GLN A O 1
ATOM 2395 N N . GLU A 1 295 ? 4.695 -1.589 -5.859 1 88.69 295 GLU A N 1
ATOM 2396 C CA . GLU A 1 295 ? 5.641 -2.246 -6.754 1 88.69 295 GLU A CA 1
ATOM 2397 C C . GLU A 1 295 ? 5.578 -3.764 -6.605 1 88.69 295 GLU A C 1
ATOM 2399 O O . GLU A 1 295 ? 5.574 -4.492 -7.602 1 88.69 295 GLU A O 1
ATOM 2404 N N . LYS A 1 296 ? 5.551 -4.141 -5.438 1 87.81 296 LYS A N 1
ATOM 2405 C CA . LYS A 1 296 ? 5.457 -5.574 -5.195 1 87.81 296 LYS A CA 1
ATOM 2406 C C . LYS A 1 296 ? 4.164 -6.148 -5.762 1 87.81 296 LYS A C 1
ATOM 2408 O O . LYS A 1 296 ? 4.168 -7.219 -6.375 1 87.81 296 LYS A O 1
ATOM 2413 N N . GLN A 1 297 ? 3.109 -5.457 -5.531 1 88.88 297 GLN A N 1
ATOM 2414 C CA . GLN A 1 297 ? 1.822 -5.895 -6.062 1 88.88 297 GLN A CA 1
ATOM 2415 C C . GLN A 1 297 ? 1.843 -5.941 -7.586 1 88.88 297 GLN A C 1
ATOM 2417 O O . GLN A 1 297 ? 1.316 -6.875 -8.188 1 88.88 297 GLN A O 1
ATOM 2422 N N . GLN A 1 298 ? 2.447 -4.98 -8.125 1 89.38 298 GLN A N 1
ATOM 2423 C CA . GLN A 1 298 ? 2.516 -4.938 -9.586 1 89.38 298 GLN A CA 1
ATOM 2424 C C . GLN A 1 298 ? 3.357 -6.086 -10.133 1 89.38 298 GLN A C 1
ATOM 2426 O O . GLN A 1 298 ? 3.018 -6.676 -11.156 1 89.38 298 GLN A O 1
ATOM 2431 N N . GLN A 1 299 ? 4.418 -6.355 -9.469 1 87.38 299 GLN A N 1
ATOM 2432 C CA . GLN A 1 299 ? 5.27 -7.469 -9.875 1 87.38 299 GLN A CA 1
ATOM 2433 C C . GLN A 1 299 ? 4.516 -8.797 -9.812 1 87.38 299 GLN A C 1
ATOM 2435 O O . GLN A 1 299 ? 4.555 -9.586 -10.758 1 87.38 299 GLN A O 1
ATOM 2440 N N . ILE A 1 300 ? 3.857 -8.969 -8.766 1 88.56 300 ILE A N 1
ATOM 2441 C CA . ILE A 1 300 ? 3.127 -10.219 -8.578 1 88.56 300 ILE A CA 1
ATOM 2442 C C . ILE A 1 300 ? 1.994 -10.312 -9.594 1 88.56 300 ILE A C 1
ATOM 2444 O O . ILE A 1 300 ? 1.766 -11.367 -10.188 1 88.56 300 ILE A O 1
ATOM 2448 N N . ARG A 1 301 ? 1.371 -9.234 -9.805 1 89.38 301 ARG A N 1
ATOM 2449 C CA . ARG A 1 301 ? 0.284 -9.219 -10.773 1 89.38 301 ARG A CA 1
ATOM 2450 C C . ARG A 1 301 ? 0.793 -9.547 -12.172 1 89.38 301 ARG A C 1
ATOM 2452 O O . ARG A 1 301 ? 0.13 -10.266 -12.93 1 89.38 301 ARG A O 1
ATOM 2459 N N . ALA A 1 302 ? 1.884 -8.992 -12.477 1 90.12 302 ALA A N 1
ATOM 2460 C CA . ALA A 1 302 ? 2.477 -9.281 -13.773 1 90.12 302 ALA A CA 1
ATOM 2461 C C . ALA A 1 302 ? 2.811 -10.766 -13.914 1 90.12 302 ALA A C 1
ATOM 2463 O O . ALA A 1 302 ? 2.564 -11.367 -14.961 1 90.12 302 ALA A O 1
ATOM 2464 N N . GLU A 1 303 ? 3.361 -11.305 -12.922 1 88.31 303 GLU A N 1
ATOM 2465 C CA . GLU A 1 303 ? 3.684 -12.727 -12.914 1 88.31 303 GLU A CA 1
ATOM 2466 C C . GLU A 1 303 ? 2.424 -13.578 -13.047 1 88.31 303 GLU A C 1
ATOM 2468 O O . GLU A 1 303 ? 2.41 -14.57 -13.789 1 88.31 303 GLU A O 1
ATOM 2473 N N . LEU A 1 304 ? 1.421 -13.211 -12.383 1 91.88 304 LEU A N 1
ATOM 2474 C CA . LEU A 1 304 ? 0.182 -13.984 -12.398 1 91.88 304 LEU A CA 1
ATOM 2475 C C . LEU A 1 304 ? -0.512 -13.859 -13.75 1 91.88 304 LEU A C 1
ATOM 2477 O O . LEU A 1 304 ? -1.176 -14.797 -14.203 1 91.88 304 LEU A O 1
ATOM 2481 N N . GLU A 1 305 ? -0.334 -12.758 -14.359 1 92.06 305 GLU A N 1
ATOM 2482 C CA . GLU A 1 305 ? -0.896 -12.594 -15.703 1 92.06 305 GLU A CA 1
ATOM 2483 C C . GLU A 1 305 ? -0.228 -13.531 -16.703 1 92.06 305 GLU A C 1
ATOM 2485 O O . GLU A 1 305 ? -0.894 -14.102 -17.562 1 92.06 305 GLU A O 1
ATOM 2490 N N . ILE A 1 306 ? 1.038 -13.672 -16.594 1 90.19 306 ILE A N 1
ATOM 2491 C CA . ILE A 1 306 ? 1.755 -14.625 -17.422 1 90.19 306 ILE A CA 1
ATOM 2492 C C . ILE A 1 306 ? 1.264 -16.047 -17.125 1 90.19 306 ILE A C 1
ATOM 2494 O O . ILE A 1 306 ? 1.036 -16.828 -18.031 1 90.19 306 ILE A O 1
ATOM 2498 N N . ALA A 1 307 ? 1.111 -16.328 -15.898 1 92.06 307 ALA A N 1
ATOM 2499 C CA . ALA A 1 307 ? 0.613 -17.641 -15.492 1 92.06 307 ALA A CA 1
ATOM 2500 C C . ALA A 1 307 ? -0.775 -17.891 -16.062 1 92.06 307 ALA A C 1
ATOM 2502 O O . ALA A 1 307 ? -1.072 -19.016 -16.5 1 92.06 307 ALA A O 1
ATOM 2503 N N . ARG A 1 308 ? -1.53 -16.891 -16.047 1 91.94 308 ARG A N 1
ATOM 2504 C CA . ARG A 1 308 ? -2.867 -17 -16.625 1 91.94 308 ARG A CA 1
ATOM 2505 C C . ARG A 1 308 ? -2.801 -17.328 -18.109 1 91.94 308 ARG A C 1
ATOM 2507 O O . ARG A 1 308 ? -3.57 -18.172 -18.594 1 91.94 308 ARG A O 1
ATOM 2514 N N . GLN A 1 309 ? -1.956 -16.688 -18.781 1 88.81 309 GLN A N 1
ATOM 2515 C CA . GLN A 1 309 ? -1.782 -16.953 -20.203 1 88.81 309 GLN A CA 1
ATOM 2516 C C . GLN A 1 309 ? -1.307 -18.391 -20.438 1 88.81 309 GLN A C 1
ATOM 2518 O O . GLN A 1 309 ? -1.769 -19.062 -21.375 1 88.81 309 GLN A O 1
ATOM 2523 N N . ILE A 1 310 ? -0.411 -18.844 -19.641 1 89 310 ILE A N 1
ATOM 2524 C CA . ILE A 1 310 ? 0.091 -20.203 -19.75 1 89 310 ILE A CA 1
ATOM 2525 C C . ILE A 1 310 ? -1.048 -21.188 -19.5 1 89 310 ILE A C 1
ATOM 2527 O O . ILE A 1 310 ? -1.213 -22.156 -20.266 1 89 310 ILE A O 1
ATOM 2531 N N . GLN A 1 311 ? -1.73 -20.891 -18.516 1 90.19 311 GLN A N 1
ATOM 2532 C CA . GLN A 1 311 ? -2.852 -21.781 -18.203 1 90.19 311 GLN A CA 1
ATOM 2533 C C . GLN A 1 311 ? -3.869 -21.797 -19.344 1 90.19 311 GLN A C 1
ATOM 2535 O O . GLN A 1 311 ? -4.406 -22.844 -19.688 1 90.19 311 GLN A O 1
ATOM 2540 N N . ASN A 1 312 ? -4.133 -20.672 -19.875 1 87 312 ASN A N 1
ATOM 2541 C CA . ASN A 1 312 ? -5.035 -20.594 -21.016 1 87 312 ASN A CA 1
ATOM 2542 C C . ASN A 1 312 ? -4.52 -21.406 -22.188 1 87 312 ASN A C 1
ATOM 2544 O O . ASN A 1 312 ? -5.305 -22.031 -22.922 1 87 312 ASN A O 1
ATOM 2548 N N . ASN A 1 313 ? -3.273 -21.422 -22.328 1 84.5 313 ASN A N 1
ATOM 2549 C CA . ASN A 1 313 ? -2.67 -22.188 -23.422 1 84.5 313 ASN A CA 1
ATOM 2550 C C . ASN A 1 313 ? -2.729 -23.688 -23.141 1 84.5 313 ASN A C 1
ATOM 2552 O O . ASN A 1 313 ? -2.812 -24.5 -24.078 1 84.5 313 ASN A O 1
ATOM 2556 N N . LEU A 1 314 ? -2.6 -23.984 -21.906 1 85.12 314 LEU A N 1
ATOM 2557 C CA . LEU A 1 314 ? -2.713 -25.375 -21.531 1 85.12 314 LEU A CA 1
ATOM 2558 C C . LEU A 1 314 ? -4.109 -25.906 -21.828 1 85.12 314 LEU A C 1
ATOM 2560 O O . LEU A 1 314 ? -4.273 -27.078 -22.172 1 85.12 314 LEU A O 1
ATOM 2564 N N . LEU A 1 315 ? -5.074 -24.969 -21.641 1 81.88 315 LEU A N 1
ATOM 2565 C CA . LEU A 1 315 ? -6.457 -25.328 -21.922 1 81.88 315 LEU A CA 1
ATOM 2566 C C . LEU A 1 315 ? -6.801 -25.094 -23.391 1 81.88 315 LEU A C 1
ATOM 2568 O O . LEU A 1 315 ? -6.617 -23.984 -23.891 1 81.88 315 LEU A O 1
ATOM 2572 N N . ARG A 1 316 ? -6.613 -26 -24.188 1 70.06 316 ARG A N 1
ATOM 2573 C CA . ARG A 1 316 ? -6.719 -25.938 -25.641 1 70.06 316 ARG A CA 1
ATOM 2574 C C . ARG A 1 316 ? -7.707 -24.875 -26.078 1 70.06 316 ARG A C 1
ATOM 2576 O O . ARG A 1 316 ? -8.852 -24.859 -25.625 1 70.06 316 ARG A O 1
ATOM 2583 N N . GLN A 1 317 ? -7.184 -24.062 -26.844 1 62.06 317 GLN A N 1
ATOM 2584 C CA . GLN A 1 317 ? -7.984 -22.953 -27.312 1 62.06 317 GLN A CA 1
ATOM 2585 C C . GLN A 1 317 ? -8.734 -23.312 -28.594 1 62.06 317 GLN A C 1
ATOM 2587 O O . GLN A 1 317 ? -9.82 -22.781 -28.859 1 62.06 317 GLN A O 1
ATOM 2592 N N . SER A 1 318 ? -8.172 -24.203 -29.297 1 68.62 318 SER A N 1
ATOM 2593 C CA . SER A 1 318 ? -8.859 -24.547 -30.531 1 68.62 318 SER A CA 1
ATOM 2594 C C . SER A 1 318 ? -9.484 -25.938 -30.453 1 68.62 318 SER A C 1
ATOM 2596 O O . SER A 1 318 ? -8.812 -26.906 -30.078 1 68.62 318 SER A O 1
ATOM 2598 N N . LEU A 1 319 ? -10.773 -25.875 -30.688 1 77.88 319 LEU A N 1
ATOM 2599 C CA . LEU A 1 319 ? -11.531 -27.125 -30.625 1 77.88 319 LEU A CA 1
ATOM 2600 C C . LEU A 1 319 ? -11.578 -27.812 -31.984 1 77.88 319 LEU A C 1
ATOM 2602 O O . LEU A 1 319 ? -11.641 -27.141 -33 1 77.88 319 LEU A O 1
ATOM 2606 N N . PRO A 1 320 ? -11.281 -29.047 -31.938 1 78.38 320 PRO A N 1
ATOM 2607 C CA . PRO A 1 320 ? -11.273 -29.781 -33.188 1 78.38 320 PRO A CA 1
ATOM 2608 C C . PRO A 1 320 ? -12.633 -29.766 -33.906 1 78.38 320 PRO A C 1
ATOM 2610 O O . PRO A 1 320 ? -13.672 -29.719 -33.25 1 78.38 320 PRO A O 1
ATOM 2613 N N . ASP A 1 321 ? -12.492 -29.672 -35.25 1 80.38 321 ASP A N 1
ATOM 2614 C CA . ASP A 1 321 ? -13.68 -29.781 -36.094 1 80.38 321 ASP A CA 1
ATOM 2615 C C . ASP A 1 321 ? -13.922 -31.234 -36.5 1 80.38 321 ASP A C 1
ATOM 2617 O O . ASP A 1 321 ? -13.141 -31.797 -37.25 1 80.38 321 ASP A O 1
ATOM 2621 N N . ILE A 1 322 ? -14.836 -31.812 -35.844 1 82.69 322 ILE A N 1
ATOM 2622 C CA . ILE A 1 322 ? -15.172 -33.188 -36.156 1 82.69 322 ILE A CA 1
ATOM 2623 C C . ILE A 1 322 ? -16.516 -33.25 -36.906 1 82.69 322 ILE A C 1
ATOM 2625 O O . ILE A 1 322 ? -17.484 -32.625 -36.469 1 82.69 322 ILE A O 1
ATOM 2629 N N . LYS A 1 323 ? -16.469 -34 -37.906 1 85.38 323 LYS A N 1
ATOM 2630 C CA . LYS A 1 323 ? -17.703 -34.125 -38.688 1 85.38 323 LYS A CA 1
ATOM 2631 C C . LYS A 1 323 ? -18.797 -34.781 -37.844 1 85.38 323 LYS A C 1
ATOM 2633 O O . LYS A 1 323 ? -18.578 -35.812 -37.219 1 85.38 323 LYS A O 1
ATOM 2638 N N . GLY A 1 324 ? -19.938 -34.188 -37.812 1 87.88 324 GLY A N 1
ATOM 2639 C CA . GLY A 1 324 ? -21.125 -34.75 -37.219 1 87.88 324 GLY A CA 1
ATOM 2640 C C . GLY A 1 324 ? -21.312 -34.344 -35.75 1 87.88 324 GLY A C 1
ATOM 2641 O O . GLY A 1 324 ? -22.312 -34.688 -35.156 1 87.88 324 GLY A O 1
ATOM 2642 N N . VAL A 1 325 ? -20.281 -33.719 -35.281 1 90.88 325 VAL A N 1
ATOM 2643 C CA . VAL A 1 325 ? -20.438 -33.281 -33.875 1 90.88 325 VAL A CA 1
ATOM 2644 C C . VAL A 1 325 ? -19.938 -31.859 -33.719 1 90.88 325 VAL A C 1
ATOM 2646 O O . VAL A 1 325 ? -19.078 -31.406 -34.469 1 90.88 325 VAL A O 1
ATOM 2649 N N . LYS A 1 326 ? -20.547 -31.172 -32.812 1 91.62 326 LYS A N 1
ATOM 2650 C CA . LYS A 1 326 ? -20.109 -29.828 -32.438 1 91.62 326 LYS A CA 1
ATOM 2651 C C . LYS A 1 326 ? -19.719 -29.781 -30.969 1 91.62 326 LYS A C 1
ATOM 2653 O O . LYS A 1 326 ? -20.516 -30.141 -30.094 1 91.62 326 LYS A O 1
ATOM 2658 N N . VAL A 1 327 ? -18.469 -29.391 -30.734 1 92.88 327 VAL A N 1
ATOM 2659 C CA . VAL A 1 327 ? -17.969 -29.297 -29.359 1 92.88 327 VAL A CA 1
ATOM 2660 C C . VAL A 1 327 ? -17.734 -27.828 -28.984 1 92.88 327 VAL A C 1
ATOM 2662 O O . VAL A 1 327 ? -17.219 -27.062 -29.797 1 92.88 327 VAL A O 1
ATOM 2665 N N . GLN A 1 328 ? -18.234 -27.406 -27.844 1 92.12 328 GLN A N 1
ATOM 2666 C CA . GLN A 1 328 ? -17.969 -26.109 -27.25 1 92.12 328 GLN A CA 1
ATOM 2667 C C . GLN A 1 328 ? -17.406 -26.234 -25.844 1 92.12 328 GLN A C 1
ATOM 2669 O O . GLN A 1 328 ? -17.766 -27.156 -25.094 1 92.12 328 GLN A O 1
ATOM 2674 N N . ALA A 1 329 ? -16.453 -25.422 -25.547 1 92.38 329 ALA A N 1
ATOM 2675 C CA . ALA A 1 329 ? -15.867 -25.453 -24.203 1 92.38 329 ALA A CA 1
ATOM 2676 C C . ALA A 1 329 ? -15.43 -24.062 -23.766 1 92.38 329 ALA A C 1
ATOM 2678 O O . ALA A 1 329 ? -14.93 -23.266 -24.562 1 92.38 329 ALA A O 1
ATOM 2679 N N . CYS A 1 330 ? -15.734 -23.719 -22.484 1 90.5 330 CYS A N 1
ATOM 2680 C CA . CYS A 1 330 ? -15.32 -22.469 -21.875 1 90.5 330 CYS A CA 1
ATOM 2681 C C . CYS A 1 330 ? -14.812 -22.688 -20.453 1 90.5 330 CYS A C 1
ATOM 2683 O O . CYS A 1 330 ? -15.344 -23.531 -19.734 1 90.5 330 CYS A O 1
ATOM 2685 N N . CYS A 1 331 ? -13.727 -21.984 -20.109 1 91.38 331 CYS A N 1
ATOM 2686 C CA . CYS A 1 331 ? -13.164 -22.047 -18.766 1 91.38 331 CYS A CA 1
ATOM 2687 C C . CYS A 1 331 ? -12.75 -20.672 -18.281 1 91.38 331 CYS A C 1
ATOM 2689 O O . CYS A 1 331 ? -11.883 -20.031 -18.875 1 91.38 331 CYS A O 1
ATOM 2691 N N . TYR A 1 332 ? -13.383 -20.203 -17.172 1 89.19 332 TYR A N 1
ATOM 2692 C CA . TYR A 1 332 ? -13.078 -18.891 -16.609 1 89.19 332 TYR A CA 1
ATOM 2693 C C . TYR A 1 332 ? -12.672 -19.016 -15.148 1 89.19 332 TYR A C 1
ATOM 2695 O O . TYR A 1 332 ? -13.508 -19.281 -14.281 1 89.19 332 TYR A O 1
ATOM 2703 N N . PRO A 1 333 ? -11.445 -18.734 -14.883 1 90.12 333 PRO A N 1
ATOM 2704 C CA . PRO A 1 333 ? -11.008 -18.781 -13.484 1 90.12 333 PRO A CA 1
ATOM 2705 C C . PRO A 1 333 ? -11.523 -17.609 -12.656 1 90.12 333 PRO A C 1
ATOM 2707 O O . PRO A 1 333 ? -11.766 -16.531 -13.203 1 90.12 333 PRO A O 1
ATOM 2710 N N . ALA A 1 334 ? -11.727 -17.844 -11.336 1 87.25 334 ALA A N 1
ATOM 2711 C CA . ALA A 1 334 ? -12.18 -16.797 -10.422 1 87.25 334 ALA A CA 1
ATOM 2712 C C . ALA A 1 334 ? -11.055 -15.812 -10.125 1 87.25 334 ALA A C 1
ATOM 2714 O O . ALA A 1 334 ? -11.297 -14.617 -9.938 1 87.25 334 ALA A O 1
ATOM 2715 N N . ARG A 1 335 ? -9.898 -16.312 -10.086 1 88.12 335 ARG A N 1
ATOM 2716 C CA . ARG A 1 335 ? -8.703 -15.5 -9.867 1 88.12 335 ARG A CA 1
ATOM 2717 C C . ARG A 1 335 ? -7.844 -15.438 -11.117 1 88.12 335 ARG A C 1
ATOM 2719 O O . ARG A 1 335 ? -8.312 -15.734 -12.219 1 88.12 335 ARG A O 1
ATOM 2726 N N . GLU A 1 336 ? -6.664 -15.023 -10.992 1 87.94 336 GLU A N 1
ATOM 2727 C CA . GLU A 1 336 ? -5.793 -14.953 -12.164 1 87.94 336 GLU A CA 1
ATOM 2728 C C . GLU A 1 336 ? -5.539 -16.344 -12.742 1 87.94 336 GLU A C 1
ATOM 2730 O O . GLU A 1 336 ? -5.512 -16.516 -13.961 1 87.94 336 GLU A O 1
ATOM 2735 N N . VAL A 1 337 ? -5.395 -17.266 -11.812 1 91.56 337 VAL A N 1
ATOM 2736 C CA . VAL A 1 337 ? -5.266 -18.656 -12.211 1 91.56 337 VAL A CA 1
ATOM 2737 C C . VAL A 1 337 ? -6.242 -19.516 -11.406 1 91.56 337 VAL A C 1
ATOM 2739 O O . VAL A 1 337 ? -6.727 -19.094 -10.359 1 91.56 337 VAL A O 1
ATOM 2742 N N . GLY A 1 338 ? -6.652 -20.703 -12 1 92.69 338 GLY A N 1
ATOM 2743 C CA . GLY A 1 338 ? -7.648 -21.531 -11.344 1 92.69 338 GLY A CA 1
ATOM 2744 C C . GLY A 1 338 ? -7.32 -23.016 -11.383 1 92.69 338 GLY A C 1
ATOM 2745 O O . GLY A 1 338 ? -6.293 -23.406 -11.93 1 92.69 338 GLY A O 1
ATOM 2746 N N . GLY A 1 339 ? -8.156 -23.766 -10.734 1 95 339 GLY A N 1
ATOM 2747 C CA . GLY A 1 339 ? -7.961 -25.203 -10.664 1 95 339 GLY A CA 1
ATOM 2748 C C . GLY A 1 339 ? -8.852 -25.969 -11.617 1 95 339 GLY A C 1
ATOM 2749 O O . GLY A 1 339 ? -8.672 -27.172 -11.805 1 95 339 GLY A O 1
ATOM 2750 N N . ASP A 1 340 ? -9.727 -25.312 -12.289 1 94.94 340 ASP A N 1
ATOM 2751 C CA . ASP A 1 340 ? -10.617 -25.953 -13.25 1 94.94 340 ASP A CA 1
ATOM 2752 C C . ASP A 1 340 ? -9.906 -26.219 -14.57 1 94.94 340 ASP A C 1
ATOM 2754 O O . ASP A 1 340 ? -9.039 -25.438 -14.984 1 94.94 340 ASP A O 1
ATOM 2758 N N . PHE A 1 341 ? -10.25 -27.312 -15.203 1 94.75 341 PHE A N 1
ATOM 2759 C CA . PHE A 1 341 ? -9.68 -27.562 -16.516 1 94.75 341 PHE A CA 1
ATOM 2760 C C . PHE A 1 341 ? -10.625 -28.422 -17.359 1 94.75 341 PHE A C 1
ATOM 2762 O O . PHE A 1 341 ? -11.531 -29.062 -16.828 1 94.75 341 PHE A O 1
ATOM 2769 N N . PHE A 1 342 ? -10.508 -28.359 -18.609 1 94.81 342 PHE A N 1
ATOM 2770 C CA . PHE A 1 342 ? -11.203 -29.219 -19.562 1 94.81 342 PHE A CA 1
ATOM 2771 C C . PHE A 1 342 ? -10.25 -29.719 -20.656 1 94.81 342 PHE A C 1
ATOM 2773 O O . PHE A 1 342 ? -9.18 -29.125 -20.859 1 94.81 342 PHE A O 1
ATOM 2780 N N . GLU A 1 343 ? -10.539 -30.766 -21.188 1 93.19 343 GLU A N 1
ATOM 2781 C CA . GLU A 1 343 ? -9.734 -31.328 -22.266 1 93.19 343 GLU A CA 1
ATOM 2782 C C . GLU A 1 343 ? -10.609 -31.891 -23.375 1 93.19 343 GLU A C 1
ATOM 2784 O O . GLU A 1 343 ? -11.648 -32.5 -23.094 1 93.19 343 GLU A O 1
ATOM 2789 N N . VAL A 1 344 ? -10.32 -31.516 -24.562 1 93.25 344 VAL A N 1
ATOM 2790 C CA . VAL A 1 344 ? -10.914 -32.094 -25.766 1 93.25 344 VAL A CA 1
ATOM 2791 C C . VAL A 1 344 ? -9.812 -32.719 -26.641 1 93.25 344 VAL A C 1
ATOM 2793 O O . VAL A 1 344 ? -9 -31.984 -27.219 1 93.25 344 VAL A O 1
ATOM 2796 N N . PHE A 1 345 ? -9.812 -34.031 -26.703 1 91.25 345 PHE A N 1
ATOM 2797 C CA . PHE A 1 345 ? -8.727 -34.75 -27.391 1 91.25 345 PHE A CA 1
ATOM 2798 C C . PHE A 1 345 ? -9.281 -35.688 -28.453 1 91.25 345 PHE A C 1
ATOM 2800 O O . PHE A 1 345 ? -10.102 -36.562 -28.156 1 91.25 345 PHE A O 1
ATOM 2807 N N . VAL A 1 346 ? -8.805 -35.469 -29.672 1 91.88 346 VAL A N 1
ATOM 2808 C CA . VAL A 1 346 ? -9.18 -36.375 -30.75 1 91.88 346 VAL A CA 1
ATOM 2809 C C . VAL A 1 346 ? -8.094 -37.438 -30.953 1 91.88 346 VAL A C 1
ATOM 2811 O O . VAL A 1 346 ? -6.973 -37.094 -31.359 1 91.88 346 VAL A O 1
ATOM 2814 N N . HIS A 1 347 ? -8.398 -38.625 -30.656 1 91.75 347 HIS A N 1
ATOM 2815 C CA . HIS A 1 347 ? -7.445 -39.719 -30.828 1 91.75 347 HIS A CA 1
ATOM 2816 C C . HIS A 1 347 ? -7.27 -40.062 -32.312 1 91.75 347 HIS A C 1
ATOM 2818 O O . HIS A 1 347 ? -8.219 -39.969 -33.094 1 91.75 347 HIS A O 1
ATOM 2824 N N . PRO A 1 348 ? -6.082 -40.469 -32.688 1 87.81 348 PRO A N 1
ATOM 2825 C CA . PRO A 1 348 ? -5.832 -40.781 -34.094 1 87.81 348 PRO A CA 1
ATOM 2826 C C . PRO A 1 348 ? -6.73 -41.906 -34.594 1 87.81 348 PRO A C 1
ATOM 2828 O O . PRO A 1 348 ? -6.996 -42 -35.812 1 87.81 348 PRO A O 1
ATOM 2831 N N . LYS A 1 349 ? -7.23 -42.719 -33.719 1 89.56 349 LYS A N 1
ATOM 2832 C CA . LYS A 1 349 ? -8.125 -43.812 -34.125 1 89.56 349 LYS A CA 1
ATOM 2833 C C . LYS A 1 349 ? -9.547 -43.281 -34.344 1 89.56 349 LYS A C 1
ATOM 2835 O O . LYS A 1 349 ? -10.43 -44.031 -34.75 1 89.56 349 LYS A O 1
ATOM 2840 N N . GLY A 1 350 ? -9.805 -42 -34.031 1 88.56 350 GLY A N 1
ATOM 2841 C CA . GLY A 1 350 ? -11.07 -41.375 -34.375 1 88.56 350 GLY A CA 1
ATOM 2842 C C . GLY A 1 350 ? -11.938 -41.094 -33.156 1 88.56 350 GLY A C 1
ATOM 2843 O O . GLY A 1 350 ? -12.93 -40.344 -33.25 1 88.56 350 GLY A O 1
ATOM 2844 N N . ASP A 1 351 ? -11.648 -41.625 -32.031 1 92.88 351 ASP A N 1
ATOM 2845 C CA . ASP A 1 351 ? -12.438 -41.406 -30.844 1 92.88 351 ASP A CA 1
ATOM 2846 C C . ASP A 1 351 ? -12.266 -39.969 -30.312 1 92.88 351 ASP A C 1
ATOM 2848 O O . ASP A 1 351 ? -11.188 -39.406 -30.438 1 92.88 351 ASP A O 1
ATOM 2852 N N . LEU A 1 352 ? -13.367 -39.469 -29.797 1 93.88 352 LEU A N 1
ATOM 2853 C CA . LEU A 1 352 ? -13.352 -38.156 -29.172 1 93.88 352 LEU A CA 1
ATOM 2854 C C . LEU A 1 352 ? -13.383 -38.281 -27.656 1 93.88 352 LEU A C 1
ATOM 2856 O O . LEU A 1 352 ? -14.297 -38.875 -27.094 1 93.88 352 LEU A O 1
ATOM 2860 N N . TRP A 1 353 ? -12.367 -37.688 -27.031 1 95.38 353 TRP A N 1
ATOM 2861 C CA . TRP A 1 353 ? -12.297 -37.719 -25.578 1 95.38 353 TRP A CA 1
ATOM 2862 C C . TRP A 1 353 ? -12.641 -36.344 -25 1 95.38 353 TRP A C 1
ATOM 2864 O O . TRP A 1 353 ? -12.148 -35.312 -25.469 1 95.38 353 TRP A O 1
ATOM 2874 N N . LEU A 1 354 ? -13.539 -36.312 -24 1 95.81 354 LEU A N 1
ATOM 2875 C CA . LEU A 1 354 ? -13.961 -35.125 -23.312 1 95.81 354 LEU A CA 1
ATOM 2876 C C . LEU A 1 354 ? -13.727 -35.25 -21.812 1 95.81 354 LEU A C 1
ATOM 2878 O O . LEU A 1 354 ? -14.039 -36.281 -21.203 1 95.81 354 LEU A O 1
ATOM 2882 N N . ALA A 1 355 ? -13.148 -34.25 -21.266 1 96.44 355 ALA A N 1
ATOM 2883 C CA . ALA A 1 355 ? -12.891 -34.25 -19.828 1 96.44 355 ALA A CA 1
ATOM 2884 C C . ALA A 1 355 ? -13.117 -32.906 -19.203 1 96.44 355 ALA A C 1
ATOM 2886 O O . ALA A 1 355 ? -12.797 -31.859 -19.812 1 96.44 355 ALA A O 1
ATOM 2887 N N . VAL A 1 356 ? -13.727 -32.844 -18.094 1 96.62 356 VAL A N 1
ATOM 2888 C CA . VAL A 1 356 ? -13.836 -31.656 -17.25 1 96.62 356 VAL A CA 1
ATOM 2889 C C . VAL A 1 356 ? -13.43 -32 -15.812 1 96.62 356 VAL A C 1
ATOM 2891 O O . VAL A 1 356 ? -13.883 -33 -15.258 1 96.62 356 VAL A O 1
ATOM 2894 N N . GLY A 1 357 ? -12.516 -31.219 -15.258 1 96.5 357 GLY A N 1
ATOM 2895 C CA . GLY A 1 357 ? -12.055 -31.453 -13.906 1 96.5 357 GLY A CA 1
ATOM 2896 C C . GLY A 1 357 ? -11.953 -30.188 -13.07 1 96.5 357 GLY A C 1
ATOM 2897 O O . GLY A 1 357 ? -11.961 -29.078 -13.617 1 96.5 357 GLY A O 1
ATOM 2898 N N . ASP A 1 358 ? -11.914 -30.438 -11.797 1 95.81 358 ASP A N 1
ATOM 2899 C CA . ASP A 1 358 ? -11.805 -29.359 -10.812 1 95.81 358 ASP A CA 1
ATOM 2900 C C . ASP A 1 358 ? -10.938 -29.781 -9.633 1 95.81 358 ASP A C 1
ATOM 2902 O O . ASP A 1 358 ? -11.242 -30.75 -8.938 1 95.81 358 ASP A O 1
ATOM 2906 N N . VAL A 1 359 ? -9.898 -28.984 -9.43 1 96.31 359 VAL A N 1
ATOM 2907 C CA . VAL A 1 359 ? -9.016 -29.219 -8.297 1 96.31 359 VAL A CA 1
ATOM 2908 C C . VAL A 1 359 ? -9.523 -28.438 -7.082 1 96.31 359 VAL A C 1
ATOM 2910 O O . VAL A 1 359 ? -9.953 -27.297 -7.203 1 96.31 359 VAL A O 1
ATOM 2913 N N . SER A 1 360 ? -9.477 -29.047 -5.914 1 93.69 360 SER A N 1
ATOM 2914 C CA . SER A 1 360 ? -9.906 -28.375 -4.691 1 93.69 360 SER A CA 1
ATOM 2915 C C . SER A 1 360 ? -9.031 -27.156 -4.395 1 93.69 360 SER A C 1
ATOM 2917 O O . SER A 1 360 ? -7.816 -27.203 -4.613 1 93.69 360 SER A O 1
ATOM 2919 N N . GLY A 1 361 ? -9.664 -26.219 -3.943 1 87.44 361 GLY A N 1
ATOM 2920 C CA . GLY A 1 361 ? -8.938 -25 -3.613 1 87.44 361 GLY A CA 1
ATOM 2921 C C . GLY A 1 361 ? -9.023 -23.953 -4.695 1 87.44 361 GLY A C 1
ATOM 2922 O O . GLY A 1 361 ? -9.727 -24.125 -5.691 1 87.44 361 GLY A O 1
ATOM 2923 N N . LYS A 1 362 ? -8.305 -22.828 -4.469 1 87 362 LYS A N 1
ATOM 2924 C CA . LYS A 1 362 ? -8.359 -21.719 -5.422 1 87 362 LYS A CA 1
ATOM 2925 C C . LYS A 1 362 ? -6.98 -21.125 -5.66 1 87 362 LYS A C 1
ATOM 2927 O O . LYS A 1 362 ? -6.07 -21.312 -4.848 1 87 362 LYS A O 1
ATOM 2932 N N . GLY A 1 363 ? -6.883 -20.578 -6.785 1 89.94 363 GLY A N 1
ATOM 2933 C CA . GLY A 1 363 ? -5.68 -19.797 -7.059 1 89.94 363 GLY A CA 1
ATOM 2934 C C . GLY A 1 363 ? -4.516 -20.656 -7.512 1 89.94 363 GLY A C 1
ATOM 2935 O O . GLY A 1 363 ? -4.703 -21.641 -8.242 1 89.94 363 GLY A O 1
ATOM 2936 N N . VAL A 1 364 ? -3.35 -20.312 -7.023 1 90.94 364 VAL A N 1
ATOM 2937 C CA . VAL A 1 364 ? -2.105 -20.875 -7.527 1 90.94 364 VAL A CA 1
ATOM 2938 C C . VAL A 1 364 ? -1.982 -22.328 -7.066 1 90.94 364 VAL A C 1
ATOM 2940 O O . VAL A 1 364 ? -1.662 -23.219 -7.863 1 90.94 364 VAL A O 1
ATOM 2943 N N . PRO A 1 365 ? -2.293 -22.609 -5.809 1 92.62 365 PRO A N 1
ATOM 2944 C CA . PRO A 1 365 ? -2.197 -24 -5.363 1 92.62 365 PRO A CA 1
ATOM 2945 C C . PRO A 1 365 ? -3.016 -24.953 -6.234 1 92.62 365 PRO A C 1
ATOM 2947 O O . PRO A 1 365 ? -2.518 -26 -6.641 1 92.62 365 PRO A O 1
ATOM 2950 N N . ALA A 1 366 ? -4.191 -24.594 -6.535 1 94.75 366 ALA A N 1
ATOM 2951 C CA . ALA A 1 366 ? -5.062 -25.422 -7.359 1 94.75 366 ALA A CA 1
ATOM 2952 C C . ALA A 1 366 ? -4.535 -25.516 -8.789 1 94.75 366 ALA A C 1
ATOM 2954 O O . ALA A 1 366 ? -4.629 -26.578 -9.422 1 94.75 366 ALA A O 1
ATOM 2955 N N . ALA A 1 367 ? -3.988 -24.453 -9.234 1 94.69 367 ALA A N 1
ATOM 2956 C CA . ALA A 1 367 ? -3.482 -24.391 -10.602 1 94.69 367 ALA A CA 1
ATOM 2957 C C . ALA A 1 367 ? -2.301 -25.344 -10.797 1 94.69 367 ALA A C 1
ATOM 2959 O O . ALA A 1 367 ? -2.109 -25.891 -11.883 1 94.69 367 ALA A O 1
ATOM 2960 N N . LEU A 1 368 ? -1.515 -25.562 -9.805 1 94 368 LEU A N 1
ATOM 2961 C CA . LEU A 1 368 ? -0.376 -26.469 -9.875 1 94 368 LEU A CA 1
ATOM 2962 C C . LEU A 1 368 ? -0.837 -27.891 -10.148 1 94 368 LEU A C 1
ATOM 2964 O O . LEU A 1 368 ? -0.336 -28.547 -11.062 1 94 368 LEU A O 1
ATOM 2968 N N . PHE A 1 369 ? -1.789 -28.344 -9.406 1 94.88 369 PHE A N 1
ATOM 2969 C CA . PHE A 1 369 ? -2.297 -29.703 -9.586 1 94.88 369 PHE A CA 1
ATOM 2970 C C . PHE A 1 369 ? -3.074 -29.812 -10.891 1 94.88 369 PHE A C 1
ATOM 2972 O O . PHE A 1 369 ? -3.057 -30.875 -11.531 1 94.88 369 PHE A O 1
ATOM 2979 N N . MET A 1 370 ? -3.725 -28.719 -11.203 1 95.88 370 MET A N 1
ATOM 2980 C CA . MET A 1 370 ? -4.414 -28.703 -12.484 1 95.88 370 MET A CA 1
ATOM 2981 C C . MET A 1 370 ? -3.439 -28.953 -13.633 1 95.88 370 MET A C 1
ATOM 2983 O O . MET A 1 370 ? -3.715 -29.766 -14.523 1 95.88 370 MET A O 1
ATOM 2987 N N . ALA A 1 371 ? -2.354 -28.281 -13.594 1 93.44 371 ALA A N 1
ATOM 2988 C CA . ALA A 1 371 ? -1.33 -28.453 -14.625 1 93.44 371 ALA A CA 1
ATOM 2989 C C . ALA A 1 371 ? -0.818 -29.891 -14.648 1 93.44 371 ALA A C 1
ATOM 2991 O O . ALA A 1 371 ? -0.635 -30.469 -15.719 1 93.44 371 ALA A O 1
ATOM 2992 N N . SER A 1 372 ? -0.606 -30.453 -13.5 1 93.81 372 SER A N 1
ATOM 2993 C CA . SER A 1 372 ? -0.17 -31.828 -13.391 1 93.81 372 SER A CA 1
ATOM 2994 C C . SER A 1 372 ? -1.208 -32.781 -13.969 1 93.81 372 SER A C 1
ATOM 2996 O O . SER A 1 372 ? -0.873 -33.688 -14.758 1 93.81 372 SER A O 1
ATOM 2998 N N . ALA A 1 373 ? -2.387 -32.562 -13.609 1 95.19 373 ALA A N 1
ATOM 2999 C CA . ALA A 1 373 ? -3.475 -33.469 -14 1 95.19 373 ALA A CA 1
ATOM 3000 C C . ALA A 1 373 ? -3.664 -33.469 -15.516 1 95.19 373 ALA A C 1
ATOM 3002 O O . ALA A 1 373 ? -3.789 -34.531 -16.125 1 95.19 373 ALA A O 1
ATOM 3003 N N . ILE A 1 374 ? -3.705 -32.344 -16.094 1 93.25 374 ILE A N 1
ATOM 3004 C CA . ILE A 1 374 ? -3.943 -32.219 -17.531 1 93.25 374 ILE A CA 1
ATOM 3005 C C . ILE A 1 374 ? -2.803 -32.906 -18.281 1 93.25 374 ILE A C 1
ATOM 3007 O O . ILE A 1 374 ? -3.027 -33.562 -19.297 1 93.25 374 ILE A O 1
ATOM 3011 N N . SER A 1 375 ? -1.621 -32.719 -17.844 1 92.38 375 SER A N 1
ATOM 3012 C CA . SER A 1 375 ? -0.461 -33.281 -18.516 1 92.38 375 SER A CA 1
ATOM 3013 C C . SER A 1 375 ? -0.473 -34.812 -18.438 1 92.38 375 SER A C 1
ATOM 3015 O O . SER A 1 375 ? -0.202 -35.5 -19.438 1 92.38 375 SER A O 1
ATOM 3017 N N . VAL A 1 376 ? -0.775 -35.312 -17.281 1 93.31 376 VAL A N 1
ATOM 3018 C CA . VAL A 1 376 ? -0.832 -36.781 -17.125 1 93.31 376 VAL A CA 1
ATOM 3019 C C . VAL A 1 376 ? -1.996 -37.344 -17.922 1 93.31 376 VAL A C 1
ATOM 3021 O O . VAL A 1 376 ? -1.864 -38.375 -18.562 1 93.31 376 VAL A O 1
ATOM 3024 N N . LEU A 1 377 ? -3.076 -36.656 -17.906 1 94.25 377 LEU A N 1
ATOM 3025 C CA . LEU A 1 377 ? -4.246 -37.094 -18.656 1 94.25 377 LEU A CA 1
ATOM 3026 C C . LEU A 1 377 ? -3.928 -37.156 -20.156 1 94.25 377 LEU A C 1
ATOM 3028 O O . LEU A 1 377 ? -4.223 -38.188 -20.797 1 94.25 377 LEU A O 1
ATOM 3032 N N . ARG A 1 378 ? -3.352 -36.219 -20.641 1 90.62 378 ARG A N 1
ATOM 3033 C CA . ARG A 1 378 ? -3.01 -36.156 -22.062 1 90.62 378 ARG A CA 1
ATOM 3034 C C . ARG A 1 378 ? -2.057 -37.312 -22.422 1 90.62 378 ARG A C 1
ATOM 3036 O O . ARG A 1 378 ? -2.172 -37.906 -23.5 1 90.62 378 ARG A O 1
ATOM 3043 N N . ARG A 1 379 ? -1.162 -37.531 -21.5 1 89.25 379 ARG A N 1
ATOM 3044 C CA . ARG A 1 379 ? -0.231 -38.625 -21.734 1 89.25 379 ARG A CA 1
ATOM 3045 C C . ARG A 1 379 ? -0.966 -39.969 -21.797 1 89.25 379 ARG A C 1
ATOM 3047 O O . ARG A 1 379 ? -0.642 -40.812 -22.625 1 89.25 379 ARG A O 1
ATOM 3054 N N . GLU A 1 380 ? -1.89 -40.125 -20.938 1 91.75 380 GLU A N 1
ATOM 3055 C CA . GLU A 1 380 ? -2.686 -41.344 -20.922 1 91.75 380 GLU A CA 1
ATOM 3056 C C . GLU A 1 380 ? -3.512 -41.5 -22.188 1 91.75 380 GLU A C 1
ATOM 3058 O O . GLU A 1 380 ? -3.645 -42.594 -22.734 1 91.75 380 GLU A O 1
ATOM 3063 N N . LEU A 1 381 ? -4.047 -40.406 -22.734 1 92 381 LEU A N 1
ATOM 3064 C CA . LEU A 1 381 ? -4.938 -40.438 -23.891 1 92 381 LEU A CA 1
ATOM 3065 C C . LEU A 1 381 ? -4.145 -40.594 -25.188 1 92 381 LEU A C 1
ATOM 3067 O O . LEU A 1 381 ? -4.688 -41.031 -26.203 1 92 381 LEU A O 1
ATOM 3071 N N . SER A 1 382 ? -2.875 -40.281 -25.109 1 88.5 382 SER A N 1
ATOM 3072 C CA . SER A 1 382 ? -2.045 -40.312 -26.312 1 88.5 382 SER A CA 1
ATOM 3073 C C . SER A 1 382 ? -1.494 -41.688 -26.562 1 88.5 382 SER A C 1
ATOM 3075 O O . SER A 1 382 ? -0.844 -41.938 -27.594 1 88.5 382 SER A O 1
ATOM 3077 N N . GLN A 1 383 ? -1.781 -42.625 -25.734 1 87.06 383 GLN A N 1
ATOM 3078 C CA . GLN A 1 383 ? -1.34 -44 -25.953 1 87.06 383 GLN A CA 1
ATOM 3079 C C . GLN A 1 383 ? -1.969 -44.594 -27.203 1 87.06 383 GLN A C 1
ATOM 3081 O O . GLN A 1 383 ? -3.014 -44.125 -27.672 1 87.06 383 GLN A O 1
ATOM 3086 N N . GLU A 1 384 ? -1.31 -45.562 -27.75 1 86.94 384 GLU A N 1
ATOM 3087 C CA . GLU A 1 384 ? -1.807 -46.188 -28.969 1 86.94 384 GLU A CA 1
ATOM 3088 C C . GLU A 1 384 ? -3.213 -46.75 -28.766 1 86.94 384 GLU A C 1
ATOM 3090 O O . GLU A 1 384 ? -4.066 -46.625 -29.641 1 86.94 384 GLU A O 1
ATOM 3095 N N . THR A 1 385 ? -3.398 -47.438 -27.703 1 89.88 385 THR A N 1
ATOM 3096 C CA . THR A 1 385 ? -4.723 -47.906 -27.328 1 89.88 385 THR A CA 1
ATOM 3097 C C . THR A 1 385 ? -5.09 -47.438 -25.938 1 89.88 385 THR A C 1
ATOM 3099 O O . THR A 1 385 ? -4.766 -48.094 -24.938 1 89.88 385 THR A O 1
ATOM 3102 N N . PRO A 1 386 ? -5.805 -46.406 -26.031 1 86.25 386 PRO A N 1
ATOM 3103 C CA . PRO A 1 386 ? -6.18 -45.906 -24.703 1 86.25 386 PRO A CA 1
ATOM 3104 C C . PRO A 1 386 ? -7.09 -46.844 -23.938 1 86.25 386 PRO A C 1
ATOM 3106 O O . PRO A 1 386 ? -7.906 -47.562 -24.547 1 86.25 386 PRO A O 1
ATOM 3109 N N . ALA A 1 387 ? -6.934 -46.844 -22.656 1 91.06 387 ALA A N 1
ATOM 3110 C CA . ALA A 1 387 ? -7.773 -47.688 -21.797 1 91.06 387 ALA A CA 1
ATOM 3111 C C . ALA A 1 387 ? -9.18 -47.094 -21.672 1 91.06 387 ALA A C 1
ATOM 3113 O O . ALA A 1 387 ? -9.477 -46.031 -22.234 1 91.06 387 ALA A O 1
ATOM 3114 N N . MET A 1 388 ? -10.016 -47.906 -21.016 1 94.56 388 MET A N 1
ATOM 3115 C CA . MET A 1 388 ? -11.352 -47.406 -20.719 1 94.56 388 MET A CA 1
ATOM 3116 C C . MET A 1 388 ? -11.297 -46.188 -19.797 1 94.56 388 MET A C 1
ATOM 3118 O O . MET A 1 388 ? -10.352 -46.062 -19.016 1 94.56 388 MET A O 1
ATOM 3122 N N . PRO A 1 389 ? -12.281 -45.344 -19.922 1 96.19 389 PRO A N 1
ATOM 3123 C CA . PRO A 1 389 ? -12.266 -44.125 -19.109 1 96.19 389 PRO A CA 1
ATOM 3124 C C . PRO A 1 389 ? -12.039 -44.375 -17.625 1 96.19 389 PRO A C 1
ATOM 3126 O O . PRO A 1 389 ? -11.305 -43.656 -16.969 1 96.19 389 PRO A O 1
ATOM 3129 N N . ASN A 1 390 ? -12.641 -45.406 -17.062 1 95.69 390 ASN A N 1
ATOM 3130 C CA . ASN A 1 390 ? -12.453 -45.719 -15.648 1 95.69 390 ASN A CA 1
ATOM 3131 C C . ASN A 1 390 ? -11.016 -46.125 -15.352 1 95.69 390 ASN A C 1
ATOM 3133 O O . ASN A 1 390 ? -10.477 -45.781 -14.297 1 95.69 390 ASN A O 1
ATOM 3137 N N . MET A 1 391 ? -10.391 -46.781 -16.297 1 94.69 391 MET A N 1
ATOM 3138 C CA . MET A 1 391 ? -9 -47.188 -16.125 1 94.69 391 MET A CA 1
ATOM 3139 C C . MET A 1 391 ? -8.062 -46 -16.266 1 94.69 391 MET A C 1
ATOM 3141 O O . MET A 1 391 ? -7.039 -45.938 -15.578 1 94.69 391 MET A O 1
ATOM 3145 N N . VAL A 1 392 ? -8.406 -45.125 -17.156 1 95.25 392 VAL A N 1
ATOM 3146 C CA . VAL A 1 392 ? -7.609 -43.906 -17.312 1 95.25 392 VAL A CA 1
ATOM 3147 C C . VAL A 1 392 ? -7.629 -43.094 -16.016 1 95.25 392 VAL A C 1
ATOM 3149 O O . VAL A 1 392 ? -6.59 -42.625 -15.555 1 95.25 392 VAL A O 1
ATOM 3152 N N . ILE A 1 393 ? -8.781 -43 -15.391 1 96.06 393 ILE A N 1
ATOM 3153 C CA . ILE A 1 393 ? -8.922 -42.25 -14.141 1 96.06 393 ILE A CA 1
ATOM 3154 C C . ILE A 1 393 ? -8.148 -42.969 -13.031 1 96.06 393 ILE A C 1
ATOM 3156 O O . ILE A 1 393 ? -7.523 -42.312 -12.188 1 96.06 393 ILE A O 1
ATOM 3160 N N . GLN A 1 394 ? -8.219 -44.25 -13.062 1 94.56 394 GLN A N 1
ATOM 3161 C CA . GLN A 1 394 ? -7.465 -45.031 -12.094 1 94.56 394 GLN A CA 1
ATOM 3162 C C . GLN A 1 394 ? -5.965 -44.75 -12.219 1 94.56 394 GLN A C 1
ATOM 3164 O O . GLN A 1 394 ? -5.266 -44.625 -11.219 1 94.56 394 GLN A O 1
ATOM 3169 N N . ASN A 1 395 ? -5.512 -44.688 -13.43 1 91.69 395 ASN A N 1
ATOM 3170 C CA . ASN A 1 395 ? -4.105 -44.406 -13.688 1 91.69 395 ASN A CA 1
ATOM 3171 C C . ASN A 1 395 ? -3.736 -43 -13.219 1 91.69 395 ASN A C 1
ATOM 3173 O O . ASN A 1 395 ? -2.639 -42.781 -12.711 1 91.69 395 ASN A O 1
ATOM 3177 N N . LEU A 1 396 ? -4.613 -42.125 -13.461 1 94.25 396 LEU A N 1
ATOM 3178 C CA . LEU A 1 396 ? -4.395 -40.75 -13.008 1 94.25 396 LEU A CA 1
ATOM 3179 C C . LEU A 1 396 ? -4.27 -40.688 -11.484 1 94.25 396 LEU A C 1
ATOM 3181 O O . LEU A 1 396 ? -3.398 -40 -10.953 1 94.25 396 LEU A O 1
ATOM 3185 N N . ASN A 1 397 ? -5.129 -41.375 -10.828 1 94.75 397 ASN A N 1
ATOM 3186 C CA . ASN A 1 397 ? -5.086 -41.438 -9.367 1 94.75 397 ASN A CA 1
ATOM 3187 C C . ASN A 1 397 ? -3.783 -42.062 -8.867 1 94.75 397 ASN A C 1
ATOM 3189 O O . ASN A 1 397 ? -3.246 -41.625 -7.844 1 94.75 397 ASN A O 1
ATOM 3193 N N . LYS A 1 398 ? -3.361 -43 -9.547 1 90.5 398 LYS A N 1
ATOM 3194 C CA . LYS A 1 398 ? -2.1 -43.625 -9.18 1 90.5 398 LYS A CA 1
ATOM 3195 C C . LYS A 1 398 ? -0.931 -42.656 -9.336 1 90.5 398 LYS A C 1
ATOM 3197 O O . LYS A 1 398 ? -0.009 -42.656 -8.516 1 90.5 398 LYS A O 1
ATOM 3202 N N . ALA A 1 399 ? -0.995 -41.906 -10.367 1 89.25 399 ALA A N 1
ATOM 3203 C CA . ALA A 1 399 ? 0.1 -41 -10.695 1 89.25 399 ALA A CA 1
ATOM 3204 C C . ALA A 1 399 ? 0.107 -39.781 -9.766 1 89.25 399 ALA A C 1
ATOM 3206 O O . ALA A 1 399 ? 1.171 -39.281 -9.383 1 89.25 399 ALA A O 1
ATOM 3207 N N . LEU A 1 400 ? -1.067 -39.312 -9.391 1 92.38 400 LEU A N 1
ATOM 3208 C CA . LEU A 1 400 ? -1.163 -38.062 -8.68 1 92.38 400 LEU A CA 1
ATOM 3209 C C . LEU A 1 400 ? -1.598 -38.281 -7.234 1 92.38 400 LEU A C 1
ATOM 3211 O O . LEU A 1 400 ? -1.5 -37.375 -6.406 1 92.38 400 LEU A O 1
ATOM 3215 N N . GLY A 1 401 ? -2.053 -39.406 -6.891 1 90.69 401 GLY A N 1
ATOM 3216 C CA . GLY A 1 401 ? -2.73 -39.656 -5.633 1 90.69 401 GLY A CA 1
ATOM 3217 C C . GLY A 1 401 ? -1.885 -39.344 -4.414 1 90.69 401 GLY A C 1
ATOM 3218 O O . GLY A 1 401 ? -2.359 -38.688 -3.48 1 90.69 401 GLY A O 1
ATOM 3219 N N . ASP A 1 402 ? -0.635 -39.75 -4.418 1 88.06 402 ASP A N 1
ATOM 3220 C CA . ASP A 1 402 ? 0.242 -39.531 -3.271 1 88.06 402 ASP A CA 1
ATOM 3221 C C . ASP A 1 402 ? 0.448 -38.031 -3.01 1 88.06 402 ASP A C 1
ATOM 3223 O O . ASP A 1 402 ? 0.429 -37.594 -1.86 1 88.06 402 ASP A O 1
ATOM 3227 N N . ASP A 1 403 ? 0.648 -37.375 -4.027 1 88.12 403 ASP A N 1
ATOM 3228 C CA . ASP A 1 403 ? 0.876 -35.938 -3.906 1 88.12 403 ASP A CA 1
ATOM 3229 C C . ASP A 1 403 ? -0.387 -35.219 -3.439 1 88.12 403 ASP A C 1
ATOM 3231 O O . ASP A 1 403 ? -0.317 -34.281 -2.627 1 88.12 403 ASP A O 1
ATOM 3235 N N . LEU A 1 404 ? -1.496 -35.594 -3.971 1 92.62 404 LEU A N 1
ATOM 3236 C CA . LEU A 1 404 ? -2.768 -35 -3.59 1 92.62 404 LEU A CA 1
ATOM 3237 C C . LEU A 1 404 ? -3.072 -35.25 -2.117 1 92.62 404 LEU A C 1
ATOM 3239 O O . LEU A 1 404 ? -3.455 -34.344 -1.39 1 92.62 404 LEU A O 1
ATOM 3243 N N . ILE A 1 405 ? -2.85 -36.438 -1.68 1 91.06 405 ILE A N 1
ATOM 3244 C CA . ILE A 1 405 ? -3.143 -36.844 -0.305 1 91.06 405 ILE A CA 1
ATOM 3245 C C . ILE A 1 405 ? -2.215 -36.094 0.652 1 91.06 405 ILE A C 1
ATOM 3247 O O . ILE A 1 405 ? -2.664 -35.531 1.668 1 91.06 405 ILE A O 1
ATOM 3251 N N . SER A 1 406 ? -0.983 -36.031 0.324 1 88.19 406 SER A N 1
ATOM 3252 C CA . SER A 1 406 ? -0.004 -35.375 1.183 1 88.19 406 SER A CA 1
ATOM 3253 C C . SER A 1 406 ? -0.289 -33.906 1.303 1 88.19 406 SER A C 1
ATOM 3255 O O . SER A 1 406 ? 0.077 -33.25 2.297 1 88.19 406 SER A O 1
ATOM 3257 N N . SER A 1 407 ? -0.936 -33.344 0.354 1 90.31 407 SER A N 1
ATOM 3258 C CA . SER A 1 407 ? -1.231 -31.922 0.36 1 90.31 407 SER A CA 1
ATOM 3259 C C . SER A 1 407 ? -2.676 -31.656 0.776 1 90.31 407 SER A C 1
ATOM 3261 O O . SER A 1 407 ? -3.129 -30.516 0.771 1 90.31 407 SER A O 1
ATOM 3263 N N . ASN A 1 408 ? -3.441 -32.625 1.083 1 91.12 408 ASN A N 1
ATOM 3264 C CA . ASN A 1 408 ? -4.848 -32.562 1.465 1 91.12 408 ASN A CA 1
ATOM 3265 C C . ASN A 1 408 ? -5.688 -31.906 0.366 1 91.12 408 ASN A C 1
ATOM 3267 O O . ASN A 1 408 ? -6.453 -30.984 0.628 1 91.12 408 ASN A O 1
ATOM 3271 N N . CYS A 1 409 ? -5.391 -32.344 -0.848 1 94.31 409 CYS A N 1
ATOM 3272 C CA . CYS A 1 409 ? -6.141 -31.875 -2.014 1 94.31 409 CYS A CA 1
ATOM 3273 C C . CYS A 1 409 ? -6.82 -33.031 -2.719 1 94.31 409 CYS A C 1
ATOM 3275 O O . CYS A 1 409 ? -6.461 -34.188 -2.498 1 94.31 409 CYS A O 1
ATOM 3277 N N . PHE A 1 410 ? -7.816 -32.719 -3.529 1 96.56 410 PHE A N 1
ATOM 3278 C CA . PHE A 1 410 ? -8.477 -33.719 -4.348 1 96.56 410 PHE A CA 1
ATOM 3279 C C . PHE A 1 410 ? -8.938 -33.125 -5.672 1 96.56 410 PHE A C 1
ATOM 3281 O O . PHE A 1 410 ? -9.008 -31.906 -5.816 1 96.56 410 PHE A O 1
ATOM 3288 N N . ILE A 1 411 ? -9.227 -33.969 -6.602 1 97.19 411 ILE A N 1
ATOM 3289 C CA . ILE A 1 411 ? -9.656 -33.531 -7.926 1 97.19 411 ILE A CA 1
ATOM 3290 C C . ILE A 1 411 ? -10.953 -34.25 -8.305 1 97.19 411 ILE A C 1
ATOM 3292 O O . ILE A 1 411 ? -11.047 -35.469 -8.219 1 97.19 411 ILE A O 1
ATOM 3296 N N . THR A 1 412 ? -11.961 -33.5 -8.656 1 97.44 412 THR A N 1
ATOM 3297 C CA . THR A 1 412 ? -13.141 -34.062 -9.297 1 97.44 412 THR A CA 1
ATOM 3298 C C . THR A 1 412 ? -12.984 -34.094 -10.812 1 97.44 412 THR A C 1
ATOM 3300 O O . THR A 1 412 ? -12.406 -33.156 -11.391 1 97.44 412 THR A O 1
ATOM 3303 N N . LEU A 1 413 ? -13.375 -35.156 -11.414 1 97.25 413 LEU A N 1
ATOM 3304 C CA . LEU A 1 413 ? -13.094 -35.312 -12.836 1 97.25 413 LEU A CA 1
ATOM 3305 C C . LEU A 1 413 ? -14.164 -36.156 -13.508 1 97.25 413 LEU A C 1
ATOM 3307 O O . LEU A 1 413 ? -14.609 -37.156 -12.953 1 97.25 413 LEU A O 1
ATOM 3311 N N . ILE A 1 414 ? -14.625 -35.719 -14.633 1 97.62 414 ILE A N 1
ATOM 3312 C CA . ILE A 1 414 ? -15.453 -36.531 -15.516 1 97.62 414 ILE A CA 1
ATOM 3313 C C . ILE A 1 414 ? -14.734 -36.75 -16.844 1 97.62 414 ILE A C 1
ATOM 3315 O O . ILE A 1 414 ? -14.164 -35.812 -17.406 1 97.62 414 ILE A O 1
ATOM 3319 N N . LEU A 1 415 ? -14.594 -37.969 -17.266 1 97.69 415 LEU A N 1
ATOM 3320 C CA . LEU A 1 415 ? -13.953 -38.344 -18.516 1 97.69 415 LEU A CA 1
ATOM 3321 C C . LEU A 1 415 ? -14.898 -39.188 -19.375 1 97.69 415 LEU A C 1
ATOM 3323 O O . LEU A 1 415 ? -15.469 -40.156 -18.906 1 97.69 415 LEU A O 1
ATOM 3327 N N . ALA A 1 416 ? -15.062 -38.781 -20.641 1 97.5 416 ALA A N 1
ATOM 3328 C CA . ALA A 1 416 ? -15.953 -39.469 -21.562 1 97.5 416 ALA A CA 1
ATOM 3329 C C . ALA A 1 416 ? -15.281 -39.719 -22.906 1 97.5 416 ALA A C 1
ATOM 3331 O O . ALA A 1 416 ? -14.508 -38.875 -23.391 1 97.5 416 ALA A O 1
ATOM 3332 N N . ARG A 1 417 ? -15.508 -40.844 -23.438 1 97.19 417 ARG A N 1
ATOM 3333 C CA . ARG A 1 417 ? -15.055 -41.188 -24.781 1 97.19 417 ARG A CA 1
ATOM 3334 C C . ARG A 1 417 ? -16.234 -41.375 -25.734 1 97.19 417 ARG A C 1
ATOM 3336 O O . ARG A 1 417 ? -17.141 -42.188 -25.469 1 97.19 417 ARG A O 1
ATOM 3343 N N . TYR A 1 418 ? -16.266 -40.625 -26.75 1 96.12 418 TYR A N 1
ATOM 3344 C CA . TYR A 1 418 ? -17.297 -40.719 -27.766 1 96.12 418 TYR A CA 1
ATOM 3345 C C . TYR A 1 418 ? -16.734 -41.281 -29.078 1 96.12 418 TYR A C 1
ATOM 3347 O O . TYR A 1 418 ? -15.773 -40.75 -29.625 1 96.12 418 TYR A O 1
ATOM 3355 N N . THR A 1 419 ? -17.328 -42.344 -29.484 1 94.5 419 THR A N 1
ATOM 3356 C CA . THR A 1 419 ? -16.969 -42.938 -30.766 1 94.5 419 THR A CA 1
ATOM 3357 C C . THR A 1 419 ? -17.969 -42.531 -31.844 1 94.5 419 THR A C 1
ATOM 3359 O O . THR A 1 419 ? -19.078 -43.094 -31.906 1 94.5 419 THR A O 1
ATOM 3362 N N . PRO A 1 420 ? -17.547 -41.75 -32.75 1 92.19 420 PRO A N 1
ATOM 3363 C CA . PRO A 1 420 ? -18.5 -41.25 -33.75 1 92.19 420 PRO A CA 1
ATOM 3364 C C . PRO A 1 420 ? -19.047 -42.344 -34.688 1 92.19 420 PRO A C 1
ATOM 3366 O O . PRO A 1 420 ? -20.188 -42.25 -35.125 1 92.19 420 PRO A O 1
ATOM 3369 N N . SER A 1 421 ? -18.344 -43.375 -34.969 1 89.94 421 SER A N 1
ATOM 3370 C CA . SER A 1 421 ? -18.781 -44.438 -35.906 1 89.94 421 SER A CA 1
ATOM 3371 C C . SER A 1 421 ? -19.953 -45.219 -35.312 1 89.94 421 SER A C 1
ATOM 3373 O O . SER A 1 421 ? -20.875 -45.594 -36.062 1 89.94 421 SER A O 1
ATOM 3375 N N . THR A 1 422 ? -19.969 -45.438 -34.062 1 92.5 422 THR A N 1
ATOM 3376 C CA . THR A 1 422 ? -21.031 -46.219 -33.438 1 92.5 422 THR A CA 1
ATOM 3377 C C . THR A 1 422 ? -21.938 -45.312 -32.594 1 92.5 422 THR A C 1
ATOM 3379 O O . THR A 1 422 ? -23.016 -45.75 -32.188 1 92.5 422 THR A O 1
ATOM 3382 N N . ARG A 1 423 ? -21.547 -44.125 -32.344 1 94.62 423 ARG A N 1
ATOM 3383 C CA . ARG A 1 423 ? -22.234 -43.156 -31.484 1 94.62 423 ARG A CA 1
ATOM 3384 C C . ARG A 1 423 ? -22.312 -43.688 -30.047 1 94.62 423 ARG A C 1
ATOM 3386 O O . ARG A 1 423 ? -23.328 -43.5 -29.375 1 94.62 423 ARG A O 1
ATOM 3393 N N . GLU A 1 424 ? -21.344 -44.312 -29.688 1 95.88 424 GLU A N 1
ATOM 3394 C CA . GLU A 1 424 ? -21.25 -44.875 -28.328 1 95.88 424 GLU A CA 1
ATOM 3395 C C . GLU A 1 424 ? -20.516 -43.906 -27.406 1 95.88 424 GLU A C 1
ATOM 3397 O O . GLU A 1 424 ? -19.484 -43.344 -27.781 1 95.88 424 GLU A O 1
ATOM 3402 N N . LEU A 1 425 ? -21.125 -43.719 -26.25 1 96.75 425 LEU A N 1
ATOM 3403 C CA . LEU A 1 425 ? -20.516 -42.875 -25.203 1 96.75 425 LEU A CA 1
ATOM 3404 C C . LEU A 1 425 ? -20.188 -43.719 -23.969 1 96.75 425 LEU A C 1
ATOM 3406 O O . LEU A 1 425 ? -21.062 -44.375 -23.406 1 96.75 425 LEU A O 1
ATOM 3410 N N . VAL A 1 426 ? -18.969 -43.75 -23.641 1 97.5 426 VAL A N 1
ATOM 3411 C CA . VAL A 1 426 ? -18.516 -44.406 -22.406 1 97.5 426 VAL A CA 1
ATOM 3412 C C . VAL A 1 426 ? -17.906 -43.344 -21.484 1 97.5 426 VAL A C 1
ATOM 3414 O O . VAL A 1 426 ? -17.078 -42.531 -21.906 1 97.5 426 VAL A O 1
ATOM 3417 N N . TYR A 1 427 ? -18.406 -43.312 -20.219 1 97.19 427 TYR A N 1
ATOM 3418 C CA . TYR A 1 427 ? -17.906 -42.281 -19.344 1 97.19 427 TYR A CA 1
ATOM 3419 C C . TYR A 1 427 ? -17.625 -42.812 -17.938 1 97.19 427 TYR A C 1
ATOM 3421 O O . TYR A 1 427 ? -18.156 -43.844 -17.562 1 97.19 427 TYR A O 1
ATOM 3429 N N . ALA A 1 428 ? -16.766 -42.156 -17.266 1 97.12 428 ALA A N 1
ATOM 3430 C CA . ALA A 1 428 ? -16.469 -42.344 -15.859 1 97.12 428 ALA A CA 1
ATOM 3431 C C . ALA A 1 428 ? -16.422 -41.031 -15.102 1 97.12 428 ALA A C 1
ATOM 3433 O O . ALA A 1 428 ? -15.938 -40.031 -15.633 1 97.12 428 ALA A O 1
ATOM 3434 N N . ASN A 1 429 ? -17 -41.031 -13.922 1 96.75 429 ASN A N 1
ATOM 3435 C CA . ASN A 1 429 ? -17.109 -39.812 -13.133 1 96.75 429 ASN A CA 1
ATOM 3436 C C . ASN A 1 429 ? -16.484 -39.969 -11.75 1 96.75 429 ASN A C 1
ATOM 3438 O O . ASN A 1 429 ? -16.891 -40.844 -10.969 1 96.75 429 ASN A O 1
ATOM 3442 N N . ALA A 1 430 ? -15.492 -39.156 -11.5 1 96.44 430 ALA A N 1
ATOM 3443 C CA . ALA A 1 430 ? -14.836 -39.156 -10.195 1 96.44 430 ALA A CA 1
ATOM 3444 C C . ALA A 1 430 ? -15.32 -37.969 -9.344 1 96.44 430 ALA A C 1
ATOM 3446 O O . ALA A 1 430 ? -14.586 -37 -9.141 1 96.44 430 ALA A O 1
ATOM 3447 N N . GLY A 1 431 ? -16.5 -38.062 -8.805 1 94.25 431 GLY A N 1
ATOM 3448 C CA . GLY A 1 431 ? -17.031 -37.094 -7.855 1 94.25 431 GLY A CA 1
ATOM 3449 C C . GLY A 1 431 ? -17.422 -35.781 -8.5 1 94.25 431 GLY A C 1
ATOM 3450 O O . GLY A 1 431 ? -17.609 -34.781 -7.809 1 94.25 431 GLY A O 1
ATOM 3451 N N . HIS A 1 432 ? -17.406 -35.688 -9.758 1 95 432 HIS A N 1
ATOM 3452 C CA . HIS A 1 432 ? -17.766 -34.438 -10.453 1 95 432 HIS A CA 1
ATOM 3453 C C . HIS A 1 432 ? -19.281 -34.281 -10.578 1 95 432 HIS A C 1
ATOM 3455 O O . HIS A 1 432 ? -20.016 -35.219 -10.297 1 95 432 HIS A O 1
ATOM 3461 N N . ILE A 1 433 ? -19.719 -33.156 -10.906 1 93.62 433 ILE A N 1
ATOM 3462 C CA . ILE A 1 433 ? -21.141 -32.844 -11.078 1 93.62 433 ILE A CA 1
ATOM 3463 C C . ILE A 1 433 ? -21.719 -33.781 -12.148 1 93.62 433 ILE A C 1
ATOM 3465 O O . ILE A 1 433 ? -21.047 -34.125 -13.117 1 93.62 433 ILE A O 1
ATOM 3469 N N . TYR A 1 434 ? -22.969 -34.125 -11.977 1 93.88 434 TYR A N 1
ATOM 3470 C CA . TYR A 1 434 ? -23.641 -35 -12.922 1 93.88 434 TYR A CA 1
ATOM 3471 C C . TYR A 1 434 ? -23.781 -34.344 -14.289 1 93.88 434 TYR A C 1
ATOM 3473 O O . TYR A 1 434 ? -24.297 -33.25 -14.391 1 93.88 434 TYR A O 1
ATOM 3481 N N . PRO A 1 435 ? -23.297 -35.031 -15.258 1 95.19 435 PRO A N 1
ATOM 3482 C CA . PRO A 1 435 ? -23.531 -34.5 -16.609 1 95.19 435 PRO A CA 1
ATOM 3483 C C . PRO A 1 435 ? -25 -34.469 -17 1 95.19 435 PRO A C 1
ATOM 3485 O O . PRO A 1 435 ? -25.781 -35.312 -16.547 1 95.19 435 PRO A O 1
ATOM 3488 N N . LEU A 1 436 ? -25.359 -33.531 -17.859 1 93.44 436 LEU A N 1
ATOM 3489 C CA . LEU A 1 436 ? -26.719 -33.406 -18.344 1 93.44 436 LEU A CA 1
ATOM 3490 C C . LEU A 1 436 ? -26.828 -33.844 -19.797 1 93.44 436 LEU A C 1
ATOM 3492 O O . LEU A 1 436 ? -25.969 -33.531 -20.625 1 93.44 436 LEU A O 1
ATOM 3496 N N . LEU A 1 437 ? -27.797 -34.719 -20.047 1 93.94 437 LEU A N 1
ATOM 3497 C CA . LEU A 1 437 ? -28.062 -35.188 -21.406 1 93.94 437 LEU A CA 1
ATOM 3498 C C . LEU A 1 437 ? -29.516 -34.906 -21.797 1 93.94 437 LEU A C 1
ATOM 3500 O O . LEU A 1 437 ? -30.438 -35.25 -21.031 1 93.94 437 LEU A O 1
ATOM 3504 N N . TRP A 1 438 ? -29.688 -34.281 -22.891 1 90.69 438 TRP A N 1
ATOM 3505 C CA . TRP A 1 438 ? -31.031 -34.062 -23.391 1 90.69 438 TRP A CA 1
ATOM 3506 C C . TRP A 1 438 ? -31.047 -34 -24.922 1 90.69 438 TRP A C 1
ATOM 3508 O O . TRP A 1 438 ? -29.984 -33.906 -25.547 1 90.69 438 TRP A O 1
ATOM 3518 N N . SER A 1 439 ? -32.25 -34.219 -25.422 1 88.81 439 SER A N 1
ATOM 3519 C CA . SER A 1 439 ? -32.438 -34.125 -26.859 1 88.81 439 SER A CA 1
ATOM 3520 C C . SER A 1 439 ? -33.125 -32.844 -27.266 1 88.81 439 SER A C 1
ATOM 3522 O O . SER A 1 439 ? -34.031 -32.375 -26.562 1 88.81 439 SER A O 1
ATOM 3524 N N . ARG A 1 440 ? -32.719 -32.312 -28.328 1 78.06 440 ARG A N 1
ATOM 3525 C CA . ARG A 1 440 ? -33.312 -31.062 -28.828 1 78.06 440 ARG A CA 1
ATOM 3526 C C . ARG A 1 440 ? -34.75 -31.297 -29.281 1 78.06 440 ARG A C 1
ATOM 3528 O O . ARG A 1 440 ? -35.594 -30.391 -29.219 1 78.06 440 ARG A O 1
ATOM 3535 N N . GLU A 1 441 ? -35 -32.406 -29.891 1 72.62 441 GLU A N 1
ATOM 3536 C CA . GLU A 1 441 ? -36.281 -32.656 -30.516 1 72.62 441 GLU A CA 1
ATOM 3537 C C . GLU A 1 441 ? -37.344 -32.969 -29.469 1 72.62 441 GLU A C 1
ATOM 3539 O O . GLU A 1 441 ? -38.562 -32.75 -29.703 1 72.62 441 GLU A O 1
ATOM 3544 N N . THR A 1 442 ? -36.844 -33.562 -28.344 1 64.69 442 THR A N 1
ATOM 3545 C CA . THR A 1 442 ? -37.875 -33.969 -27.406 1 64.69 442 THR A CA 1
ATOM 3546 C C . THR A 1 442 ? -38.125 -32.906 -26.344 1 64.69 442 THR A C 1
ATOM 3548 O O . THR A 1 442 ? -37.188 -32.312 -25.797 1 64.69 442 THR A O 1
ATOM 3551 N N . ASP A 1 443 ? -39.281 -32.312 -26.484 1 62.91 443 ASP A N 1
ATOM 3552 C CA . ASP A 1 443 ? -39.75 -31.375 -25.438 1 62.91 443 ASP A CA 1
ATOM 3553 C C . ASP A 1 443 ? -39.688 -32.031 -24.062 1 62.91 443 ASP A C 1
ATOM 3555 O O . ASP A 1 443 ? -40.656 -32.688 -23.656 1 62.91 443 ASP A O 1
ATOM 3559 N N . ILE A 1 444 ? -38.531 -32.312 -23.625 1 66.38 444 ILE A N 1
ATOM 3560 C CA . ILE A 1 444 ? -38.438 -33.062 -22.359 1 66.38 444 ILE A CA 1
ATOM 3561 C C . ILE A 1 444 ? -38.406 -32.062 -21.203 1 66.38 444 ILE A C 1
ATOM 3563 O O . ILE A 1 444 ? -37.688 -31.062 -21.25 1 66.38 444 ILE A O 1
ATOM 3567 N N . ASP A 1 445 ? -39.281 -32.344 -20.219 1 75.06 445 ASP A N 1
ATOM 3568 C CA . ASP A 1 445 ? -39.406 -31.562 -19 1 75.06 445 ASP A CA 1
ATOM 3569 C C . ASP A 1 445 ? -38.156 -31.672 -18.141 1 75.06 445 ASP A C 1
ATOM 3571 O O . ASP A 1 445 ? -37.75 -30.703 -17.5 1 75.06 445 ASP A O 1
ATOM 3575 N N . ASN A 1 446 ? -37.5 -32.906 -18.234 1 83.88 446 ASN A N 1
ATOM 3576 C CA . ASN A 1 446 ? -36.312 -33.094 -17.391 1 83.88 446 ASN A CA 1
ATOM 3577 C C . ASN A 1 446 ? -35.188 -33.75 -18.188 1 83.88 446 ASN A C 1
ATOM 3579 O O . ASN A 1 446 ? -35.406 -34.656 -18.984 1 83.88 446 ASN A O 1
ATOM 3583 N N . PRO A 1 447 ? -34 -33.188 -18.016 1 87.69 447 PRO A N 1
ATOM 3584 C CA . PRO A 1 447 ? -32.844 -33.812 -18.656 1 87.69 447 PRO A CA 1
ATOM 3585 C C . PRO A 1 447 ? -32.438 -35.156 -18.016 1 87.69 447 PRO A C 1
ATOM 3587 O O . PRO A 1 447 ? -32.938 -35.5 -16.953 1 87.69 447 PRO A O 1
ATOM 3590 N N . GLN A 1 448 ? -31.781 -35.969 -18.703 1 90.62 448 GLN A N 1
ATOM 3591 C CA . GLN A 1 448 ? -31.219 -37.188 -18.141 1 90.62 448 GLN A CA 1
ATOM 3592 C C . GLN A 1 448 ? -29.906 -36.906 -17.422 1 90.62 448 GLN A C 1
ATOM 3594 O O . GLN A 1 448 ? -28.969 -36.375 -18 1 90.62 448 GLN A O 1
ATOM 3599 N N . TYR A 1 449 ? -29.922 -37.219 -16.203 1 92.19 449 TYR A N 1
ATOM 3600 C CA . TYR A 1 449 ? -28.703 -37.062 -15.414 1 92.19 449 TYR A CA 1
ATOM 3601 C C . TYR A 1 449 ? -27.906 -38.375 -15.422 1 92.19 449 TYR A C 1
ATOM 3603 O O . TYR A 1 449 ? -28.469 -39.438 -15.188 1 92.19 449 TYR A O 1
ATOM 3611 N N . LEU A 1 450 ? -26.688 -38.25 -15.781 1 93.62 450 LEU A N 1
ATOM 3612 C CA . LEU A 1 450 ? -25.812 -39.406 -15.688 1 93.62 450 LEU A CA 1
ATOM 3613 C C . LEU A 1 450 ? -25.312 -39.594 -14.258 1 93.62 450 LEU A C 1
ATOM 3615 O O . LEU A 1 450 ? -24.359 -38.938 -13.836 1 93.62 450 LEU A O 1
ATOM 3619 N N . LYS A 1 451 ? -25.781 -40.562 -13.547 1 91.31 451 LYS A N 1
ATOM 3620 C CA . LYS A 1 451 ? -25.672 -40.656 -12.086 1 91.31 451 LYS A CA 1
ATOM 3621 C C . LYS A 1 451 ? -24.5 -41.531 -11.664 1 91.31 451 LYS A C 1
ATOM 3623 O O . LYS A 1 451 ? -24.172 -41.594 -10.477 1 91.31 451 LYS A O 1
ATOM 3628 N N . ILE A 1 452 ? -23.875 -42.188 -12.578 1 91.12 452 ILE A N 1
ATOM 3629 C CA . ILE A 1 452 ? -22.719 -42.969 -12.203 1 91.12 452 ILE A CA 1
ATOM 3630 C C . ILE A 1 452 ? -21.578 -42.062 -11.75 1 91.12 452 ILE A C 1
ATOM 3632 O O . ILE A 1 452 ? -21.109 -41.219 -12.516 1 91.12 452 ILE A O 1
ATOM 3636 N N . ARG A 1 453 ? -21.25 -42.188 -10.5 1 90.5 453 ARG A N 1
ATOM 3637 C CA . ARG A 1 453 ? -20.219 -41.344 -9.914 1 90.5 453 ARG A CA 1
ATOM 3638 C C . ARG A 1 453 ? -19.453 -42.062 -8.812 1 90.5 453 ARG A C 1
ATOM 3640 O O . ARG A 1 453 ? -20.031 -42.875 -8.078 1 90.5 453 ARG A O 1
ATOM 3647 N N . SER A 1 454 ? -18.234 -41.812 -8.758 1 92.44 454 SER A N 1
ATOM 3648 C CA . SER A 1 454 ? -17.375 -42.406 -7.734 1 92.44 454 SER A CA 1
ATOM 3649 C C . SER A 1 454 ? -16.672 -41.344 -6.918 1 92.44 454 SER A C 1
ATOM 3651 O O . SER A 1 454 ? -17.062 -40.156 -6.961 1 92.44 454 SER A O 1
ATOM 3653 N N . ILE A 1 455 ? -15.648 -41.75 -6.141 1 93.75 455 ILE A N 1
ATOM 3654 C CA . ILE A 1 455 ? -14.938 -40.844 -5.238 1 93.75 455 ILE A CA 1
ATOM 3655 C C . ILE A 1 455 ? -13.938 -40 -6.031 1 93.75 455 ILE A C 1
ATOM 3657 O O . ILE A 1 455 ? -13.352 -40.5 -7.004 1 93.75 455 ILE A O 1
ATOM 3661 N N . PRO A 1 456 ? -13.797 -38.812 -5.645 1 96 456 PRO A N 1
ATOM 3662 C CA . PRO A 1 456 ? -12.805 -37.969 -6.316 1 96 456 PRO A CA 1
ATOM 3663 C C . PRO A 1 456 ? -11.391 -38.562 -6.246 1 96 456 PRO A C 1
ATOM 3665 O O . PRO A 1 456 ? -11.133 -39.469 -5.449 1 96 456 PRO A O 1
ATOM 3668 N N . LEU A 1 457 ? -10.5 -38 -7.105 1 96.06 457 LEU A N 1
ATOM 3669 C CA . LEU A 1 457 ? -9.102 -38.406 -7.113 1 96.06 457 LEU A CA 1
ATOM 3670 C C . LEU A 1 457 ? -8.375 -37.875 -5.883 1 96.06 457 LEU A C 1
ATOM 3672 O O . LEU A 1 457 ? -8.609 -36.719 -5.469 1 96.06 457 LEU A O 1
ATOM 3676 N N . GLY A 1 458 ? -7.527 -38.656 -5.246 1 93.81 458 GLY A N 1
ATOM 3677 C CA . GLY A 1 458 ? -6.688 -38.219 -4.148 1 93.81 458 GLY A CA 1
ATOM 3678 C C . GLY A 1 458 ? -7.289 -38.469 -2.783 1 93.81 458 GLY A C 1
ATOM 3679 O O . GLY A 1 458 ? -6.777 -38 -1.768 1 93.81 458 GLY A O 1
ATOM 3680 N N . ILE A 1 459 ? -8.414 -39.125 -2.738 1 91.88 459 ILE A N 1
ATOM 3681 C CA . ILE A 1 459 ? -9.055 -39.438 -1.466 1 91.88 459 ILE A CA 1
ATOM 3682 C C . ILE A 1 459 ? -8.609 -40.812 -0.992 1 91.88 459 ILE A C 1
ATOM 3684 O O . ILE A 1 459 ? -8.25 -41 0.174 1 91.88 459 ILE A O 1
ATOM 3688 N N . LEU A 1 460 ? -8.609 -41.75 -1.936 1 90.25 460 LEU A N 1
ATOM 3689 C CA . LEU A 1 460 ? -8.172 -43.125 -1.633 1 90.25 460 LEU A CA 1
ATOM 3690 C C . LEU A 1 460 ? -6.969 -43.5 -2.488 1 90.25 460 LEU A C 1
ATOM 3692 O O . LEU A 1 460 ? -6.883 -43.094 -3.656 1 90.25 460 LEU A O 1
ATOM 3696 N N . PRO A 1 461 ? -6.09 -44.312 -1.965 1 88.12 461 PRO A N 1
ATOM 3697 C CA . PRO A 1 461 ? -4.922 -44.75 -2.738 1 88.12 461 PRO A CA 1
ATOM 3698 C C . PRO A 1 461 ? -5.289 -45.594 -3.947 1 88.12 461 PRO A C 1
ATOM 3700 O O . PRO A 1 461 ? -4.715 -45.438 -5.027 1 88.12 461 PRO A O 1
ATOM 3703 N N . LYS A 1 462 ? -6.199 -46.406 -3.684 1 88.38 462 LYS A N 1
ATOM 3704 C CA . LYS A 1 462 ? -6.688 -47.219 -4.797 1 88.38 462 LYS A CA 1
ATOM 3705 C C . LYS A 1 462 ? -8.062 -46.75 -5.262 1 88.38 462 LYS A C 1
ATOM 3707 O O . LYS A 1 462 ? -9 -46.656 -4.469 1 88.38 462 LYS A O 1
ATOM 3712 N N . TRP A 1 463 ? -8.086 -46.375 -6.535 1 86.31 463 TRP A N 1
ATOM 3713 C CA . TRP A 1 463 ? -9.328 -45.875 -7.105 1 86.31 463 TRP A CA 1
ATOM 3714 C C . TRP A 1 463 ? -9.977 -46.938 -8.008 1 86.31 463 TRP A C 1
ATOM 3716 O O . TRP A 1 463 ? -9.336 -47.469 -8.914 1 86.31 463 TRP A O 1
ATOM 3726 N N . GLN A 1 464 ? -11.18 -47.281 -7.664 1 85.62 464 GLN A N 1
ATOM 3727 C CA . GLN A 1 464 ? -11.93 -48.219 -8.492 1 85.62 464 GLN A CA 1
ATOM 3728 C C . GLN A 1 464 ? -13.375 -47.781 -8.648 1 85.62 464 GLN A C 1
ATOM 3730 O O . GLN A 1 464 ? -14.008 -47.344 -7.684 1 85.62 464 GLN A O 1
ATOM 3735 N N . ALA A 1 465 ? -13.727 -47.719 -9.891 1 86.62 465 ALA A N 1
ATOM 3736 C CA . ALA A 1 465 ? -15.117 -47.344 -10.133 1 86.62 465 ALA A CA 1
ATOM 3737 C C . ALA A 1 465 ? -15.625 -47.938 -11.438 1 86.62 465 ALA A C 1
ATOM 3739 O O . ALA A 1 465 ? -14.836 -48.375 -12.273 1 86.62 465 ALA A O 1
ATOM 3740 N N . ASP A 1 466 ? -16.922 -47.906 -11.555 1 89.75 466 ASP A N 1
ATOM 3741 C CA . ASP A 1 466 ? -17.594 -48.375 -12.766 1 89.75 466 ASP A CA 1
ATOM 3742 C C . ASP A 1 466 ? -17.688 -47.281 -13.812 1 89.75 466 ASP A C 1
ATOM 3744 O O . ASP A 1 466 ? -17.453 -46.094 -13.508 1 89.75 466 ASP A O 1
ATOM 3748 N N . PHE A 1 467 ? -17.812 -47.75 -15.023 1 93.44 467 PHE A N 1
ATOM 3749 C CA . PHE A 1 467 ? -18.031 -46.781 -16.094 1 93.44 467 PHE A CA 1
ATOM 3750 C C . PHE A 1 467 ? -19.453 -46.875 -16.625 1 93.44 467 PHE A C 1
ATOM 3752 O O . PHE A 1 467 ? -20.141 -47.875 -16.422 1 93.44 467 PHE A O 1
ATOM 3759 N N . GLY A 1 468 ? -19.938 -45.812 -17.141 1 94.69 468 GLY A N 1
ATOM 3760 C CA . GLY A 1 468 ? -21.219 -45.781 -17.812 1 94.69 468 GLY A CA 1
ATOM 3761 C C . GLY A 1 468 ? -21.125 -45.875 -19.312 1 94.69 468 GLY A C 1
ATOM 3762 O O . GLY A 1 468 ? -20.125 -45.469 -19.906 1 94.69 468 GLY A O 1
ATOM 3763 N N . GLN A 1 469 ? -22.156 -46.562 -19.844 1 95.5 469 GLN A N 1
ATOM 3764 C CA . GLN A 1 469 ? -22.203 -46.719 -21.281 1 95.5 469 GLN A CA 1
ATOM 3765 C C . GLN A 1 469 ? -23.578 -46.406 -21.828 1 95.5 469 GLN A C 1
ATOM 3767 O O . GLN A 1 469 ? -24.594 -46.781 -21.25 1 95.5 469 GLN A O 1
ATOM 3772 N N . LEU A 1 470 ? -23.562 -45.562 -22.875 1 95.19 470 LEU A N 1
ATOM 3773 C CA . LEU A 1 470 ? -24.828 -45.25 -23.516 1 95.19 470 LEU A CA 1
ATOM 3774 C C . LEU A 1 470 ? -24.609 -44.844 -24.984 1 95.19 470 LEU A C 1
ATOM 3776 O O . LEU A 1 470 ? -23.469 -44.656 -25.406 1 95.19 470 LEU A O 1
ATOM 3780 N N . PHE A 1 471 ? -25.688 -44.875 -25.75 1 96.06 471 PHE A N 1
ATOM 3781 C CA . PHE A 1 471 ? -25.656 -44.469 -27.156 1 96.06 471 PHE A CA 1
ATOM 3782 C C . PHE A 1 471 ? -26.375 -43.156 -27.359 1 96.06 471 PHE A C 1
ATOM 3784 O O . PHE A 1 471 ? -27.453 -42.938 -26.797 1 96.06 471 PHE A O 1
ATOM 3791 N N . LEU A 1 472 ? -25.688 -42.312 -28.062 1 94.44 472 LEU A N 1
ATOM 3792 C CA . LEU A 1 472 ? -26.266 -41 -28.297 1 94.44 472 LEU A CA 1
ATOM 3793 C C . LEU A 1 472 ? -27.047 -40.969 -29.609 1 94.44 472 LEU A C 1
ATOM 3795 O O . LEU A 1 472 ? -26.609 -41.531 -30.609 1 94.44 472 LEU A O 1
ATOM 3799 N N . ALA A 1 473 ? -28.188 -40.375 -29.547 1 92.56 473 ALA A N 1
ATOM 3800 C CA . ALA A 1 473 ? -29 -40.188 -30.75 1 92.56 473 ALA A CA 1
ATOM 3801 C C . ALA A 1 473 ? -28.672 -38.875 -31.438 1 92.56 473 ALA A C 1
ATOM 3803 O O . ALA A 1 473 ? -28.047 -38 -30.844 1 92.56 473 ALA A O 1
ATOM 3804 N N . PRO A 1 474 ? -29.062 -38.875 -32.75 1 91.31 474 PRO A N 1
ATOM 3805 C CA . PRO A 1 474 ? -28.875 -37.562 -33.406 1 91.31 474 PRO A CA 1
ATOM 3806 C C . PRO A 1 474 ? -29.625 -36.438 -32.719 1 91.31 474 PRO A C 1
ATOM 3808 O O . PRO A 1 474 ? -30.75 -36.625 -32.25 1 91.31 474 PRO A O 1
ATOM 3811 N N . LYS A 1 475 ? -28.984 -35.312 -32.5 1 90.19 475 LYS A N 1
ATOM 3812 C CA . LYS A 1 475 ? -29.516 -34.094 -31.906 1 90.19 475 LYS A CA 1
ATOM 3813 C C . LYS A 1 475 ? -29.438 -34.156 -30.391 1 90.19 475 LYS A C 1
ATOM 3815 O O . LYS A 1 475 ? -30.062 -33.344 -29.688 1 90.19 475 LYS A O 1
ATOM 3820 N N . ASP A 1 476 ? -28.75 -35.156 -29.875 1 92.69 476 ASP A N 1
ATOM 3821 C CA . ASP A 1 476 ? -28.484 -35.188 -28.438 1 92.69 476 ASP A CA 1
ATOM 3822 C C . ASP A 1 476 ? -27.406 -34.219 -28.047 1 92.69 476 ASP A C 1
ATOM 3824 O O . ASP A 1 476 ? -26.469 -33.938 -28.812 1 92.69 476 ASP A O 1
ATOM 3828 N N . ILE A 1 477 ? -27.562 -33.625 -26.891 1 92.81 477 ILE A N 1
ATOM 3829 C CA . ILE A 1 477 ? -26.594 -32.688 -26.359 1 92.81 477 ILE A CA 1
ATOM 3830 C C . ILE A 1 477 ? -26.109 -33.156 -24.984 1 92.81 477 ILE A C 1
ATOM 3832 O O . ILE A 1 477 ? -26.938 -33.469 -24.109 1 92.81 477 ILE A O 1
ATOM 3836 N N . LEU A 1 478 ? -24.828 -33.281 -24.844 1 95.12 478 LEU A N 1
ATOM 3837 C CA . LEU A 1 478 ? -24.188 -33.625 -23.578 1 95.12 478 LEU A CA 1
ATOM 3838 C C . LEU A 1 478 ? -23.484 -32.406 -22.969 1 95.12 478 LEU A C 1
ATOM 3840 O O . LEU A 1 478 ? -22.734 -31.734 -23.656 1 95.12 478 LEU A O 1
ATOM 3844 N N . LEU A 1 479 ? -23.781 -32.156 -21.688 1 95 479 LEU A N 1
ATOM 3845 C CA . LEU A 1 479 ? -23.234 -30.969 -21.047 1 95 479 LEU A CA 1
ATOM 3846 C C . LEU A 1 479 ? -22.484 -31.344 -19.766 1 95 479 LEU A C 1
ATOM 3848 O O . LEU A 1 479 ? -23.016 -32.062 -18.906 1 95 479 LEU A O 1
ATOM 3852 N N . PHE A 1 480 ? -21.188 -30.969 -19.688 1 95.81 480 PHE A N 1
ATOM 3853 C CA . PHE A 1 480 ? -20.391 -31.031 -18.469 1 95.81 480 PHE A CA 1
ATOM 3854 C C . PHE A 1 480 ? -20.25 -29.656 -17.844 1 95.81 480 PHE A C 1
ATOM 3856 O O . PHE A 1 480 ? -19.969 -28.672 -18.547 1 95.81 480 PHE A O 1
ATOM 3863 N N . THR A 1 481 ? -20.453 -29.5 -16.531 1 94 481 THR A N 1
ATOM 3864 C CA . THR A 1 481 ? -20.312 -28.203 -15.867 1 94 481 THR A CA 1
ATOM 3865 C C . THR A 1 481 ? -19.578 -28.359 -14.539 1 94 481 THR A C 1
ATOM 3867 O O . THR A 1 481 ? -19.609 -29.422 -13.93 1 94 481 THR A O 1
ATOM 3870 N N . SER A 1 482 ? -18.875 -27.344 -14.18 1 93 482 SER A N 1
ATOM 3871 C CA . SER A 1 482 ? -18.203 -27.328 -12.883 1 93 482 SER A CA 1
ATOM 3872 C C . SER A 1 482 ? -19.125 -26.766 -11.805 1 93 482 SER A C 1
ATOM 3874 O O . SER A 1 482 ? -20.172 -26.203 -12.109 1 93 482 SER A O 1
ATOM 3876 N N . ASP A 1 483 ? -18.734 -26.875 -10.531 1 90.06 483 ASP A N 1
ATOM 3877 C CA . ASP A 1 483 ? -19.562 -26.438 -9.398 1 90.06 483 ASP A CA 1
ATOM 3878 C C . ASP A 1 483 ? -19.594 -24.906 -9.312 1 90.06 483 ASP A C 1
ATOM 3880 O O . ASP A 1 483 ? -20.5 -24.344 -8.68 1 90.06 483 ASP A O 1
ATOM 3884 N N . GLY A 1 484 ? -18.688 -24.297 -9.906 1 89.44 484 GLY A N 1
ATOM 3885 C CA . GLY A 1 484 ? -18.703 -22.844 -9.898 1 89.44 484 GLY A CA 1
ATOM 3886 C C . GLY A 1 484 ? -19.906 -22.25 -10.602 1 89.44 484 GLY A C 1
ATOM 3887 O O . GLY A 1 484 ? -20.344 -21.156 -10.281 1 89.44 484 GLY A O 1
ATOM 3888 N N . ILE A 1 485 ? -20.438 -22.938 -11.547 1 88.69 485 ILE A N 1
ATOM 3889 C CA . ILE A 1 485 ? -21.625 -22.469 -12.273 1 88.69 485 ILE A CA 1
ATOM 3890 C C . ILE A 1 485 ? -22.875 -22.797 -11.461 1 88.69 485 ILE A C 1
ATOM 3892 O O . ILE A 1 485 ? -23.766 -21.938 -11.32 1 88.69 485 ILE A O 1
ATOM 3896 N N . THR A 1 486 ? -22.906 -23.953 -10.914 1 87.81 486 THR A N 1
ATOM 3897 C CA . THR A 1 486 ? -24.094 -24.359 -10.172 1 87.81 486 THR A CA 1
ATOM 3898 C C . THR A 1 486 ? -24.188 -23.625 -8.836 1 87.81 486 THR A C 1
ATOM 3900 O O . THR A 1 486 ? -25.281 -23.438 -8.289 1 87.81 486 THR A O 1
ATOM 3903 N N . GLU A 1 487 ? -23.062 -23.234 -8.328 1 84.31 487 GLU A N 1
ATOM 3904 C CA . GLU A 1 487 ? -23.031 -22.531 -7.043 1 84.31 487 GLU A CA 1
ATOM 3905 C C . GLU A 1 487 ? -23.094 -21.016 -7.234 1 84.31 487 GLU A C 1
ATOM 3907 O O . GLU A 1 487 ? -23.109 -20.266 -6.262 1 84.31 487 GLU A O 1
ATOM 3912 N N . ALA A 1 488 ? -23.109 -20.609 -8.398 1 82.94 488 ALA A N 1
ATOM 3913 C CA . ALA A 1 488 ? -23.188 -19.172 -8.664 1 82.94 488 ALA A CA 1
ATOM 3914 C C . ALA A 1 488 ? -24.516 -18.594 -8.148 1 82.94 488 ALA A C 1
ATOM 3916 O O . ALA A 1 488 ? -25.531 -19.281 -8.133 1 82.94 488 ALA A O 1
ATOM 3917 N N . MET A 1 489 ? -24.391 -17.344 -7.664 1 78.44 489 MET A N 1
ATOM 3918 C CA . MET A 1 489 ? -25.578 -16.688 -7.117 1 78.44 489 MET A CA 1
ATOM 3919 C C . MET A 1 489 ? -26.297 -15.875 -8.188 1 78.44 489 MET A C 1
ATOM 3921 O O . MET A 1 489 ? -25.672 -15.117 -8.93 1 78.44 489 MET A O 1
ATOM 3925 N N . VAL A 1 490 ? -27.516 -16.234 -8.43 1 73.81 490 VAL A N 1
ATOM 3926 C CA . VAL A 1 490 ? -28.297 -15.523 -9.43 1 73.81 490 VAL A CA 1
ATOM 3927 C C . VAL A 1 490 ? -29.453 -14.789 -8.75 1 73.81 490 VAL A C 1
ATOM 3929 O O . VAL A 1 490 ? -30 -15.266 -7.746 1 73.81 490 VAL A O 1
ATOM 3932 N N . THR A 1 491 ? -29.531 -13.477 -9.125 1 68.06 491 THR A N 1
ATOM 3933 C CA . THR A 1 491 ? -30.656 -12.68 -8.617 1 68.06 491 THR A CA 1
ATOM 3934 C C . THR A 1 491 ? -31.984 -13.18 -9.172 1 68.06 491 THR A C 1
ATOM 3936 O O . THR A 1 491 ? -32.125 -13.297 -10.391 1 68.06 491 THR A O 1
ATOM 3939 N N . LYS A 1 492 ? -32.688 -13.875 -8.375 1 58.09 492 LYS A N 1
ATOM 3940 C CA . LYS A 1 492 ? -34.062 -14.203 -8.812 1 58.09 492 LYS A CA 1
ATOM 3941 C C . LYS A 1 492 ? -34.938 -12.953 -8.867 1 58.09 492 LYS A C 1
ATOM 3943 O O . LYS A 1 492 ? -35 -12.203 -7.895 1 58.09 492 LYS A O 1
ATOM 3948 N N . LYS A 1 493 ? -35.062 -12.5 -10.031 1 50.56 493 LYS A N 1
ATOM 3949 C CA . LYS A 1 493 ? -36.094 -11.469 -10.141 1 50.56 493 LYS A CA 1
ATOM 3950 C C . LYS A 1 493 ? -37.438 -11.984 -9.656 1 50.56 493 LYS A C 1
ATOM 3952 O O . LYS A 1 493 ? -38.062 -12.836 -10.305 1 50.56 493 LYS A O 1
ATOM 3957 N N . THR A 1 494 ? -37.562 -12.32 -8.484 1 42.31 494 THR A N 1
ATOM 3958 C CA . THR A 1 494 ? -38.969 -12.594 -8.117 1 42.31 494 THR A CA 1
ATOM 3959 C C . THR A 1 494 ? -39.875 -11.477 -8.609 1 42.31 494 THR A C 1
ATOM 3961 O O . THR A 1 494 ? -39.594 -10.297 -8.414 1 42.31 494 THR A O 1
ATOM 3964 N N . CYS A 1 495 ? -40.656 -11.781 -9.633 1 38 495 CYS A N 1
ATOM 3965 C CA . CYS A 1 495 ? -41.812 -10.93 -9.875 1 38 495 CYS A CA 1
ATOM 3966 C C . CYS A 1 495 ? -42.562 -10.625 -8.57 1 38 495 CYS A C 1
ATOM 3968 O O . CYS A 1 495 ? -43.562 -11.25 -8.258 1 38 495 CYS A O 1
ATOM 3970 N N . VAL A 1 496 ? -42.031 -10.578 -7.488 1 39.69 496 VAL A N 1
ATOM 3971 C CA . VAL A 1 496 ? -43 -10.094 -6.492 1 39.69 496 VAL A CA 1
ATOM 3972 C C . VAL A 1 496 ? -43.5 -8.719 -6.902 1 39.69 496 VAL A C 1
ATOM 3974 O O . VAL A 1 496 ? -42.75 -7.863 -7.348 1 39.69 496 VAL A O 1
ATOM 3977 N N . PRO A 1 497 ? -44.938 -8.516 -7.066 1 39.56 497 PRO A N 1
ATOM 3978 C CA . PRO A 1 497 ? -45.656 -7.254 -7.266 1 39.56 497 PRO A CA 1
ATOM 3979 C C . PRO A 1 497 ? -45.031 -6.094 -6.496 1 39.56 497 PRO A C 1
ATOM 3981 O O . PRO A 1 497 ? -44.344 -6.312 -5.504 1 39.56 497 PRO A O 1
ATOM 3984 N N . GLU A 1 498 ? -45.156 -4.844 -7.121 1 41.34 498 GLU A N 1
ATOM 3985 C CA . GLU A 1 498 ? -44.844 -3.465 -6.762 1 41.34 498 GLU A CA 1
ATOM 3986 C C . GLU A 1 498 ? -45.031 -3.229 -5.266 1 41.34 498 GLU A C 1
ATOM 3988 O O . GLU A 1 498 ? -44.719 -2.15 -4.762 1 41.34 498 GLU A O 1
ATOM 3993 N N . ASN A 1 499 ? -46 -3.963 -4.715 1 36.56 499 ASN A N 1
ATOM 3994 C CA . ASN A 1 499 ? -46.562 -3.32 -3.525 1 36.56 499 ASN A CA 1
ATOM 3995 C C . ASN A 1 499 ? -45.531 -3.256 -2.395 1 36.56 499 ASN A C 1
ATOM 3997 O O . ASN A 1 499 ? -45.906 -3.01 -1.242 1 36.56 499 ASN A O 1
ATOM 4001 N N . SER A 1 500 ? -44.688 -4.133 -2.379 1 36.53 500 SER A N 1
ATOM 4002 C CA . SER A 1 500 ? -44.062 -4.02 -1.059 1 36.53 500 SER A CA 1
ATOM 4003 C C . SER A 1 500 ? -43.188 -2.779 -0.962 1 36.53 500 SER A C 1
ATOM 4005 O O . SER A 1 500 ? -42.469 -2.461 -1.896 1 36.53 500 SER A O 1
ATOM 4007 N N . VAL A 1 501 ? -43.656 -1.803 -0.106 1 36.53 501 VAL A N 1
ATOM 4008 C CA . VAL A 1 501 ? -43.281 -0.437 0.254 1 36.53 501 VAL A CA 1
ATOM 4009 C C . VAL A 1 501 ? -41.781 -0.287 0.229 1 36.53 501 VAL A C 1
ATOM 4011 O O . VAL A 1 501 ? -41.25 0.73 -0.233 1 36.53 501 VAL A O 1
ATOM 4014 N N . ASN A 1 502 ? -41.125 -1.008 1.301 1 36.88 502 ASN A N 1
ATOM 4015 C CA . ASN A 1 502 ? -39.781 -0.557 1.59 1 36.88 502 ASN A CA 1
ATOM 4016 C C . ASN A 1 502 ? -38.781 -0.991 0.503 1 36.88 502 ASN A C 1
ATOM 4018 O O . ASN A 1 502 ? -38.844 -2.131 0.037 1 36.88 502 ASN A O 1
ATOM 4022 N N . GLY A 1 503 ? -38.5 -0.268 -0.417 1 37.84 503 GLY A N 1
ATOM 4023 C CA . GLY A 1 503 ? -37.594 -0.165 -1.547 1 37.84 503 GLY A CA 1
ATOM 4024 C C . GLY A 1 503 ? -36.375 -1.101 -1.443 1 37.84 503 GLY A C 1
ATOM 4025 O O . GLY A 1 503 ? -35.406 -0.968 -2.195 1 37.84 503 GLY A O 1
ATOM 4026 N N . PHE A 1 504 ? -36.094 -1.527 -0.234 1 39.84 504 PHE A N 1
ATOM 4027 C CA . PHE A 1 504 ? -34.875 -2.311 -0.283 1 39.84 504 PHE A CA 1
ATOM 4028 C C . PHE A 1 504 ? -35.094 -3.609 -1.052 1 39.84 504 PHE A C 1
ATOM 4030 O O . PHE A 1 504 ? -35.844 -4.48 -0.609 1 39.84 504 PHE A O 1
ATOM 4037 N N . LYS A 1 505 ? -35.375 -3.533 -2.355 1 43.75 505 LYS A N 1
ATOM 4038 C CA . LYS A 1 505 ? -35.344 -4.758 -3.152 1 43.75 505 LYS A CA 1
ATOM 4039 C C . LYS A 1 505 ? -34.281 -5.73 -2.643 1 43.75 505 LYS A C 1
ATOM 4041 O O . LYS A 1 505 ? -33.094 -5.457 -2.734 1 43.75 505 LYS A O 1
ATOM 4046 N N . SER A 1 506 ? -34.594 -6.387 -1.544 1 46.12 506 SER A N 1
ATOM 4047 C CA . SER A 1 506 ? -33.656 -7.418 -1.108 1 46.12 506 SER A CA 1
ATOM 4048 C C . SER A 1 506 ? -33.312 -8.383 -2.246 1 46.12 506 SER A C 1
ATOM 4050 O O . SER A 1 506 ? -34.219 -9.062 -2.768 1 46.12 506 SER A O 1
ATOM 4052 N N . ASN A 1 507 ? -32.719 -7.949 -3.295 1 51.56 507 ASN A N 1
ATOM 4053 C CA . ASN A 1 507 ? -32.188 -8.906 -4.262 1 51.56 507 ASN A CA 1
ATOM 4054 C C . ASN A 1 507 ? -31.703 -10.188 -3.582 1 51.56 507 ASN A C 1
ATOM 4056 O O . ASN A 1 507 ? -30.672 -10.188 -2.908 1 51.56 507 ASN A O 1
ATOM 4060 N N . HIS A 1 508 ? -32.781 -11.016 -3.27 1 60.03 508 HIS A N 1
ATOM 4061 C CA . HIS A 1 508 ? -32.406 -12.305 -2.709 1 60.03 508 HIS A CA 1
ATOM 4062 C C . HIS A 1 508 ? -31.516 -13.086 -3.68 1 60.03 508 HIS A C 1
ATOM 4064 O O . HIS A 1 508 ? -31.922 -13.344 -4.816 1 60.03 508 HIS A O 1
ATOM 4070 N N . ARG A 1 509 ? -30.484 -13.125 -3.557 1 68.12 509 ARG A N 1
ATOM 4071 C CA . ARG A 1 509 ? -29.562 -13.938 -4.328 1 68.12 509 ARG A CA 1
ATOM 4072 C C . ARG A 1 509 ? -29.594 -15.398 -3.883 1 68.12 509 ARG A C 1
ATOM 4074 O O . ARG A 1 509 ? -29.594 -15.688 -2.684 1 68.12 509 ARG A O 1
ATOM 4081 N N . SER A 1 510 ? -30.062 -16.297 -4.891 1 77.69 510 SER A N 1
ATOM 4082 C CA . SER A 1 510 ? -30.047 -17.719 -4.605 1 77.69 510 SER A CA 1
ATOM 4083 C C . SER A 1 510 ? -29.016 -18.453 -5.477 1 77.69 510 SER A C 1
ATOM 4085 O O . SER A 1 510 ? -28.641 -17.953 -6.543 1 77.69 510 SER A O 1
ATOM 4087 N N . MET A 1 511 ? -28.656 -19.609 -4.988 1 81.56 511 MET A N 1
ATOM 4088 C CA . MET A 1 511 ? -27.719 -20.438 -5.738 1 81.56 511 MET A CA 1
ATOM 4089 C C . MET A 1 511 ? -28.391 -21.047 -6.957 1 81.56 511 MET A C 1
ATOM 4091 O O . MET A 1 511 ? -29.547 -21.469 -6.887 1 81.56 511 MET A O 1
ATOM 4095 N N . LEU A 1 512 ? -27.875 -21.078 -8.055 1 79.06 512 LEU A N 1
ATOM 4096 C CA . LEU A 1 512 ? -28.422 -21.547 -9.32 1 79.06 512 LEU A CA 1
ATOM 4097 C C . LEU A 1 512 ? -28.75 -23.031 -9.25 1 79.06 512 LEU A C 1
ATOM 4099 O O . LEU A 1 512 ? -29.844 -23.453 -9.602 1 79.06 512 LEU A O 1
ATOM 4103 N N . HIS A 1 513 ? -27.969 -24 -8.68 1 81.5 513 HIS A N 1
ATOM 4104 C CA . HIS A 1 513 ? -28.094 -25.453 -8.625 1 81.5 513 HIS A CA 1
ATOM 4105 C C . HIS A 1 513 ? -28.266 -26.031 -10.023 1 81.5 513 HIS A C 1
ATOM 4107 O O . HIS A 1 513 ? -28.281 -25.312 -11.016 1 81.5 513 HIS A O 1
ATOM 4113 N N . LEU A 1 514 ? -28.344 -27.219 -10.102 1 85.81 514 LEU A N 1
ATOM 4114 C CA . LEU A 1 514 ? -28.5 -27.906 -11.391 1 85.81 514 LEU A CA 1
ATOM 4115 C C . LEU A 1 514 ? -29.859 -27.609 -12.008 1 85.81 514 LEU A C 1
ATOM 4117 O O . LEU A 1 514 ? -29.969 -27.469 -13.227 1 85.81 514 LEU A O 1
ATOM 4121 N N . ASP A 1 515 ? -30.781 -27.469 -11.148 1 84.19 515 ASP A N 1
ATOM 4122 C CA . ASP A 1 515 ? -32.156 -27.203 -11.609 1 84.19 515 ASP A CA 1
ATOM 4123 C C . ASP A 1 515 ? -32.219 -25.812 -12.25 1 84.19 515 ASP A C 1
ATOM 4125 O O . ASP A 1 515 ? -32.906 -25.641 -13.273 1 84.19 515 ASP A O 1
ATOM 4129 N N . GLY A 1 516 ? -31.641 -24.922 -11.633 1 83.81 516 GLY A N 1
ATOM 4130 C CA . GLY A 1 516 ? -31.609 -23.578 -12.188 1 83.81 516 GLY A CA 1
ATOM 4131 C C . GLY A 1 516 ? -30.891 -23.5 -13.523 1 83.81 516 GLY A C 1
ATOM 4132 O O . GLY A 1 516 ? -31.328 -22.766 -14.422 1 83.81 516 GLY A O 1
ATOM 4133 N N . LEU A 1 517 ? -29.812 -24.219 -13.586 1 87.31 517 LEU A N 1
ATOM 4134 C CA . LEU A 1 517 ? -29.062 -24.266 -14.844 1 87.31 517 LEU A CA 1
ATOM 4135 C C . LEU A 1 517 ? -29.938 -24.859 -15.953 1 87.31 517 LEU A C 1
ATOM 4137 O O . LEU A 1 517 ? -29.922 -24.359 -17.094 1 87.31 517 LEU A O 1
ATOM 4141 N N . TRP A 1 518 ? -30.719 -25.859 -15.633 1 87.44 518 TRP A N 1
ATOM 4142 C CA . TRP A 1 518 ? -31.594 -26.484 -16.609 1 87.44 518 TRP A CA 1
ATOM 4143 C C . TRP A 1 518 ? -32.656 -25.5 -17.109 1 87.44 518 TRP A C 1
ATOM 4145 O O . TRP A 1 518 ? -32.938 -25.453 -18.297 1 87.44 518 TRP A O 1
ATOM 4155 N N . GLN A 1 519 ? -33.125 -24.766 -16.188 1 84.06 519 GLN A N 1
ATOM 4156 C CA . GLN A 1 519 ? -34.125 -23.766 -16.562 1 84.06 519 GLN A CA 1
ATOM 4157 C C . GLN A 1 519 ? -33.531 -22.719 -17.516 1 84.06 519 GLN A C 1
ATOM 4159 O O . GLN A 1 519 ? -34.188 -22.297 -18.469 1 84.06 519 GLN A O 1
ATOM 4164 N N . LEU A 1 520 ? -32.312 -22.391 -17.266 1 86 520 LEU A N 1
ATOM 4165 C CA . LEU A 1 520 ? -31.641 -21.422 -18.125 1 86 520 LEU A CA 1
ATOM 4166 C C . LEU A 1 520 ? -31.391 -22.031 -19.516 1 86 520 LEU A C 1
ATOM 4168 O O . LEU A 1 520 ? -31.5 -21.328 -20.516 1 86 520 LEU A O 1
ATOM 4172 N N . LEU A 1 521 ? -31.047 -23.25 -19.484 1 86.19 521 LEU A N 1
ATOM 4173 C CA . LEU A 1 521 ? -30.766 -23.938 -20.734 1 86.19 521 LEU A CA 1
ATOM 4174 C C . LEU A 1 521 ? -32 -24.047 -21.609 1 86.19 521 LEU A C 1
ATOM 4176 O O . LEU A 1 521 ? -31.922 -23.969 -22.828 1 86.19 521 LEU A O 1
ATOM 4180 N N . GLN A 1 522 ? -33.094 -24.188 -20.969 1 84.19 522 GLN A N 1
ATOM 4181 C CA . GLN A 1 522 ? -34.375 -24.281 -21.688 1 84.19 522 GLN A CA 1
ATOM 4182 C C . GLN A 1 522 ? -34.719 -22.953 -22.328 1 84.19 522 GLN A C 1
ATOM 4184 O O . GLN A 1 522 ? -35.375 -22.922 -23.391 1 84.19 522 GLN A O 1
ATOM 4189 N N . GLN A 1 523 ? -34.25 -21.922 -21.703 1 81 523 GLN A N 1
ATOM 4190 C CA . GLN A 1 523 ? -34.594 -20.594 -22.188 1 81 523 GLN A CA 1
ATOM 4191 C C . GLN A 1 523 ? -33.625 -20.156 -23.297 1 81 523 GLN A C 1
ATOM 4193 O O . GLN A 1 523 ? -33.906 -19.219 -24.047 1 81 523 GLN A O 1
ATOM 4198 N N . GLU A 1 524 ? -32.594 -20.859 -23.359 1 81.19 524 GLU A N 1
ATOM 4199 C CA . GLU A 1 524 ? -31.562 -20.469 -24.312 1 81.19 524 GLU A CA 1
ATOM 4200 C C . GLU A 1 524 ? -32 -20.766 -25.75 1 81.19 524 GLU A C 1
ATOM 4202 O O . GLU A 1 524 ? -32.688 -21.766 -26 1 81.19 524 GLU A O 1
ATOM 4207 N N . THR A 1 525 ? -31.734 -19.766 -26.578 1 74.56 525 THR A N 1
ATOM 4208 C CA . THR A 1 525 ? -32.094 -19.875 -27.984 1 74.56 525 THR A CA 1
ATOM 4209 C C . THR A 1 525 ? -31.203 -20.906 -28.688 1 74.56 525 THR A C 1
ATOM 4211 O O . THR A 1 525 ? -30.078 -21.172 -28.234 1 74.56 525 THR A O 1
ATOM 4214 N N . GLN A 1 526 ? -31.812 -21.609 -29.656 1 72.88 526 GLN A N 1
ATOM 4215 C CA . GLN A 1 526 ? -31.062 -22.516 -30.516 1 72.88 526 GLN A CA 1
ATOM 4216 C C . GLN A 1 526 ? -30.453 -21.766 -31.703 1 72.88 526 GLN A C 1
ATOM 4218 O O . GLN A 1 526 ? -31.062 -20.844 -32.25 1 72.88 526 GLN A O 1
ATOM 4223 N N . PRO A 1 527 ? -29 -22.062 -31.922 1 79.81 527 PRO A N 1
ATOM 4224 C CA . PRO A 1 527 ? -28.125 -23.109 -31.406 1 79.81 527 PRO A CA 1
ATOM 4225 C C . PRO A 1 527 ? -27.5 -22.75 -30.062 1 79.81 527 PRO A C 1
ATOM 4227 O O . PRO A 1 527 ? -27.281 -21.562 -29.781 1 79.81 527 PRO A O 1
ATOM 4230 N N . LEU A 1 528 ? -27.266 -23.766 -29.328 1 84.19 528 LEU A N 1
ATOM 4231 C CA . LEU A 1 528 ? -26.734 -23.578 -27.984 1 84.19 528 LEU A CA 1
ATOM 4232 C C . LEU A 1 528 ? -25.375 -22.875 -28.031 1 84.19 528 LEU A C 1
ATOM 4234 O O . LEU A 1 528 ? -24.484 -23.281 -28.781 1 84.19 528 LEU A O 1
ATOM 4238 N N . SER A 1 529 ? -25.328 -21.812 -27.453 1 89 529 SER A N 1
ATOM 4239 C CA . SER A 1 529 ? -24.062 -21.078 -27.312 1 89 529 SER A CA 1
ATOM 4240 C C . SER A 1 529 ? -23.656 -20.984 -25.844 1 89 529 SER A C 1
ATOM 4242 O O . SER A 1 529 ? -24.297 -20.281 -25.047 1 89 529 SER A O 1
ATOM 4244 N N . LEU A 1 530 ? -22.547 -21.656 -25.5 1 89.5 530 LEU A N 1
ATOM 4245 C CA . LEU A 1 530 ? -22.078 -21.656 -24.109 1 89.5 530 LEU A CA 1
ATOM 4246 C C . LEU A 1 530 ? -21.609 -20.266 -23.688 1 89.5 530 LEU A C 1
ATOM 4248 O O . LEU A 1 530 ? -21.734 -19.906 -22.516 1 89.5 530 LEU A O 1
ATOM 4252 N N . ASN A 1 531 ? -21.078 -19.547 -24.609 1 87.12 531 ASN A N 1
ATOM 4253 C CA . ASN A 1 531 ? -20.625 -18.188 -24.297 1 87.12 531 ASN A CA 1
ATOM 4254 C C . ASN A 1 531 ? -21.781 -17.312 -23.859 1 87.12 531 ASN A C 1
ATOM 4256 O O . ASN A 1 531 ? -21.656 -16.531 -22.906 1 87.12 531 ASN A O 1
ATOM 4260 N N . HIS A 1 532 ? -22.844 -17.453 -24.531 1 87.25 532 HIS A N 1
ATOM 4261 C CA . HIS A 1 532 ? -24.016 -16.672 -24.203 1 87.25 532 HIS A CA 1
ATOM 4262 C C . HIS A 1 532 ? -24.594 -17.094 -22.844 1 87.25 532 HIS A C 1
ATOM 4264 O O . HIS A 1 532 ? -25.016 -16.25 -22.062 1 87.25 532 HIS A O 1
ATOM 4270 N N . LEU A 1 533 ? -24.594 -18.328 -22.672 1 87 533 LEU A N 1
ATOM 4271 C CA . LEU A 1 533 ? -25.094 -18.859 -21.406 1 87 533 LEU A CA 1
ATOM 4272 C C . LEU A 1 533 ? -24.25 -18.359 -20.234 1 87 533 LEU A C 1
ATOM 4274 O O . LEU A 1 533 ? -24.797 -17.922 -19.219 1 87 533 LEU A O 1
ATOM 4278 N N . LEU A 1 534 ? -22.969 -18.406 -20.359 1 87.06 534 LEU A N 1
ATOM 4279 C CA . LEU A 1 534 ? -22.078 -17.984 -19.281 1 87.06 534 LEU A CA 1
ATOM 4280 C C . LEU A 1 534 ? -22.172 -16.484 -19.062 1 87.06 534 LEU A C 1
ATOM 4282 O O . LEU A 1 534 ? -22.078 -16 -17.938 1 87.06 534 LEU A O 1
ATOM 4286 N N . ALA A 1 535 ? -22.281 -15.789 -20.109 1 85.44 535 ALA A N 1
ATOM 4287 C CA . ALA A 1 535 ? -22.438 -14.344 -19.984 1 85.44 535 ALA A CA 1
ATOM 4288 C C . ALA A 1 535 ? -23.672 -13.984 -19.172 1 85.44 535 ALA A C 1
ATOM 4290 O O . ALA A 1 535 ? -23.656 -13.023 -18.406 1 85.44 535 ALA A O 1
ATOM 4291 N N . ARG A 1 536 ? -24.688 -14.703 -19.375 1 84 536 ARG A N 1
ATOM 4292 C CA . ARG A 1 536 ? -25.922 -14.477 -18.625 1 84 536 ARG A CA 1
ATOM 4293 C C . ARG A 1 536 ? -25.734 -14.766 -17.141 1 84 536 ARG A C 1
ATOM 4295 O O . ARG A 1 536 ? -26.25 -14.039 -16.297 1 84 536 ARG A O 1
ATOM 4302 N N . ILE A 1 537 ? -25.016 -15.758 -16.891 1 83.44 537 ILE A N 1
ATOM 4303 C CA . ILE A 1 537 ? -24.766 -16.156 -15.508 1 83.44 537 ILE A CA 1
ATOM 4304 C C . ILE A 1 537 ? -23.859 -15.125 -14.836 1 83.44 537 ILE A C 1
ATOM 4306 O O . ILE A 1 537 ? -24.062 -14.766 -13.672 1 83.44 537 ILE A O 1
ATOM 4310 N N . GLN A 1 538 ? -22.859 -14.633 -15.531 1 82.31 538 GLN A N 1
ATOM 4311 C CA . GLN A 1 538 ? -21.875 -13.703 -14.984 1 82.31 538 GLN A CA 1
ATOM 4312 C C . GLN A 1 538 ? -22.469 -12.305 -14.828 1 82.31 538 GLN A C 1
ATOM 4314 O O . GLN A 1 538 ? -21.984 -11.508 -14.023 1 82.31 538 GLN A O 1
ATOM 4319 N N . ALA A 1 539 ? -23.391 -11.914 -15.609 1 77.94 539 ALA A N 1
ATOM 4320 C CA . ALA A 1 539 ? -24.016 -10.602 -15.539 1 77.94 539 ALA A CA 1
ATOM 4321 C C . ALA A 1 539 ? -24.641 -10.367 -14.164 1 77.94 539 ALA A C 1
ATOM 4323 O O . ALA A 1 539 ? -24.672 -9.234 -13.672 1 77.94 539 ALA A O 1
ATOM 4324 N N . ASP A 1 540 ? -25.047 -11.383 -13.57 1 71.06 540 ASP A N 1
ATOM 4325 C CA . ASP A 1 540 ? -25.719 -11.273 -12.273 1 71.06 540 ASP A CA 1
ATOM 4326 C C . ASP A 1 540 ? -24.703 -11.336 -11.125 1 71.06 540 ASP A C 1
ATOM 4328 O O . ASP A 1 540 ? -25.062 -11.117 -9.969 1 71.06 540 ASP A O 1
ATOM 4332 N N . ASN A 1 541 ? -23.578 -11.711 -11.508 1 68.88 541 ASN A N 1
ATOM 4333 C CA . ASN A 1 541 ? -22.562 -11.875 -10.469 1 68.88 541 ASN A CA 1
ATOM 4334 C C . ASN A 1 541 ? -21.406 -10.898 -10.656 1 68.88 541 ASN A C 1
ATOM 4336 O O . ASN A 1 541 ? -20.562 -11.086 -11.547 1 68.88 541 ASN A O 1
ATOM 4340 N N . ASN A 1 542 ? -21.391 -9.891 -9.883 1 67.56 542 ASN A N 1
ATOM 4341 C CA . ASN A 1 542 ? -20.359 -8.875 -10.016 1 67.56 542 ASN A CA 1
ATOM 4342 C C . ASN A 1 542 ? -18.969 -9.453 -9.711 1 67.56 542 ASN A C 1
ATOM 4344 O O . ASN A 1 542 ? -17.984 -9.086 -10.359 1 67.56 542 ASN A O 1
ATOM 4348 N N . ILE A 1 543 ? -18.984 -10.391 -8.695 1 73.31 543 ILE A N 1
ATOM 4349 C CA . ILE A 1 543 ? -17.703 -10.992 -8.352 1 73.31 543 ILE A CA 1
ATOM 4350 C C . ILE A 1 543 ? -17.797 -12.508 -8.477 1 73.31 543 ILE A C 1
ATOM 4352 O O . ILE A 1 543 ? -18.672 -13.133 -7.883 1 73.31 543 ILE A O 1
ATOM 4356 N N . GLN A 1 544 ? -17.062 -13.023 -9.391 1 79.69 544 GLN A N 1
ATOM 4357 C CA . GLN A 1 544 ? -16.984 -14.477 -9.539 1 79.69 544 GLN A CA 1
ATOM 4358 C C . GLN A 1 544 ? -16.266 -15.117 -8.352 1 79.69 544 GLN A C 1
ATOM 4360 O O . GLN A 1 544 ? -15.078 -14.867 -8.141 1 79.69 544 GLN A O 1
ATOM 4365 N N . GLU A 1 545 ? -16.906 -15.906 -7.648 1 80.38 545 GLU A N 1
ATOM 4366 C CA . GLU A 1 545 ? -16.359 -16.469 -6.414 1 80.38 545 GLU A CA 1
ATOM 4367 C C . GLU A 1 545 ? -15.547 -17.734 -6.695 1 80.38 545 GLU A C 1
ATOM 4369 O O . GLU A 1 545 ? -14.555 -18 -6.008 1 80.38 545 GLU A O 1
ATOM 4374 N N . ASP A 1 546 ? -16.047 -18.484 -7.703 1 88 546 ASP A N 1
ATOM 4375 C CA . ASP A 1 546 ? -15.367 -19.734 -8.008 1 88 546 ASP A CA 1
ATOM 4376 C C . ASP A 1 546 ? -15.109 -19.875 -9.5 1 88 546 ASP A C 1
ATOM 4378 O O . ASP A 1 546 ? -15.711 -19.156 -10.312 1 88 546 ASP A O 1
ATOM 4382 N N . ASP A 1 547 ? -14.234 -20.828 -9.828 1 91.12 547 ASP A N 1
ATOM 4383 C CA . ASP A 1 547 ? -13.945 -21.078 -11.234 1 91.12 547 ASP A CA 1
ATOM 4384 C C . ASP A 1 547 ? -15.18 -21.625 -11.953 1 91.12 547 ASP A C 1
ATOM 4386 O O . ASP A 1 547 ? -15.984 -22.359 -11.367 1 91.12 547 ASP A O 1
ATOM 4390 N N . GLN A 1 548 ? -15.391 -21.25 -13.203 1 91.44 548 GLN A N 1
ATOM 4391 C CA . GLN A 1 548 ? -16.531 -21.688 -13.984 1 91.44 548 GLN A CA 1
ATOM 4392 C C . GLN A 1 548 ? -16.094 -22.344 -15.289 1 91.44 548 GLN A C 1
ATOM 4394 O O . GLN A 1 548 ? -15.445 -21.703 -16.125 1 91.44 548 GLN A O 1
ATOM 4399 N N . THR A 1 549 ? -16.391 -23.594 -15.414 1 93.56 549 THR A N 1
ATOM 4400 C CA . THR A 1 549 ? -16.062 -24.344 -16.609 1 93.56 549 THR A CA 1
ATOM 4401 C C . THR A 1 549 ? -17.297 -25.062 -17.156 1 93.56 549 THR A C 1
ATOM 4403 O O . THR A 1 549 ? -18.109 -25.578 -16.391 1 93.56 549 THR A O 1
ATOM 4406 N N . ILE A 1 550 ? -17.5 -25.016 -18.484 1 93.69 550 ILE A N 1
ATOM 4407 C CA . ILE A 1 550 ? -18.641 -25.656 -19.141 1 93.69 550 ILE A CA 1
ATOM 4408 C C . ILE A 1 550 ? -18.188 -26.25 -20.484 1 93.69 550 ILE A C 1
ATOM 4410 O O . ILE A 1 550 ? -17.375 -25.641 -21.188 1 93.69 550 ILE A O 1
ATOM 4414 N N . LEU A 1 551 ? -18.562 -27.453 -20.703 1 95.12 551 LEU A N 1
ATOM 4415 C CA . LEU A 1 551 ? -18.234 -28.156 -21.938 1 95.12 551 LEU A CA 1
ATOM 4416 C C . LEU A 1 551 ? -19.453 -28.891 -22.5 1 95.12 551 LEU A C 1
ATOM 4418 O O . LEU A 1 551 ? -20.188 -29.547 -21.75 1 95.12 551 LEU A O 1
ATOM 4422 N N . SER A 1 552 ? -19.781 -28.719 -23.828 1 94.62 552 SER A N 1
ATOM 4423 C CA . SER A 1 552 ? -20.938 -29.375 -24.438 1 94.62 552 SER A CA 1
ATOM 4424 C C . SER A 1 552 ? -20.547 -30.156 -25.688 1 94.62 552 SER A C 1
ATOM 4426 O O . SER A 1 552 ? -19.609 -29.781 -26.391 1 94.62 552 SER A O 1
ATOM 4428 N N . LEU A 1 553 ? -21.172 -31.234 -25.859 1 94.69 553 LEU A N 1
ATOM 4429 C CA . LEU A 1 553 ? -21.094 -32.062 -27.062 1 94.69 553 LEU A CA 1
ATOM 4430 C C . LEU A 1 553 ? -22.453 -32.219 -27.719 1 94.69 553 LEU A C 1
ATOM 4432 O O . LEU A 1 553 ? -23.391 -32.688 -27.078 1 94.69 553 LEU A O 1
ATOM 4436 N N . GLU A 1 554 ? -22.547 -31.75 -28.953 1 92.62 554 GLU A N 1
ATOM 4437 C CA . GLU A 1 554 ? -23.781 -31.891 -29.719 1 92.62 554 GLU A CA 1
ATOM 4438 C C . GLU A 1 554 ? -23.609 -32.844 -30.891 1 92.62 554 GLU A C 1
ATOM 4440 O O . GLU A 1 554 ? -22.672 -32.656 -31.688 1 92.62 554 GLU A O 1
ATOM 4445 N N . VAL A 1 555 ? -24.547 -33.75 -30.969 1 92.5 555 VAL A N 1
ATOM 4446 C CA . VAL A 1 555 ? -24.484 -34.719 -32.031 1 92.5 555 VAL A CA 1
ATOM 4447 C C . VAL A 1 555 ? -25.453 -34.344 -33.156 1 92.5 555 VAL A C 1
ATOM 4449 O O . VAL A 1 555 ? -26.609 -33.969 -32.875 1 92.5 555 VAL A O 1
ATOM 4452 N N . PHE A 1 556 ? -24.938 -34.375 -34.438 1 88.25 556 PHE A N 1
ATOM 4453 C CA . PHE A 1 556 ? -25.797 -34.062 -35.562 1 88.25 556 PHE A CA 1
ATOM 4454 C C . PHE A 1 556 ? -26.203 -35.344 -36.281 1 88.25 556 PHE A C 1
ATOM 4456 O O . PHE A 1 556 ? -25.438 -36.312 -36.312 1 88.25 556 PHE A O 1
ATOM 4463 N N . MET B 1 1 ? -32.5 51.938 37.781 1 25.91 1 MET B N 1
ATOM 4464 C CA . MET B 1 1 ? -31.297 52.688 37.469 1 25.91 1 MET B CA 1
ATOM 4465 C C . MET B 1 1 ? -30.109 51.75 37.219 1 25.91 1 MET B C 1
ATOM 4467 O O . MET B 1 1 ? -29.406 51.375 38.156 1 25.91 1 MET B O 1
ATOM 4471 N N . THR B 1 2 ? -30.219 50.656 36.594 1 30.25 2 THR B N 1
ATOM 4472 C CA . THR B 1 2 ? -29.562 49.375 36.438 1 30.25 2 THR B CA 1
ATOM 4473 C C . THR B 1 2 ? -28.203 49.531 35.781 1 30.25 2 THR B C 1
ATOM 4475 O O . THR B 1 2 ? -28.109 49.812 34.594 1 30.25 2 THR B O 1
ATOM 4478 N N . GLU B 1 3 ? -27.281 50.281 36.469 1 33.41 3 GLU B N 1
ATOM 4479 C CA . GLU B 1 3 ? -25.906 50.625 36.125 1 33.41 3 GLU B CA 1
ATOM 4480 C C . GLU B 1 3 ? -25.141 49.438 35.594 1 33.41 3 GLU B C 1
ATOM 4482 O O . GLU B 1 3 ? -25.031 48.406 36.25 1 33.41 3 GLU B O 1
ATOM 4487 N N . THR B 1 4 ? -25.375 49.031 34.438 1 40.16 4 THR B N 1
ATOM 4488 C CA . THR B 1 4 ? -24.641 47.969 33.719 1 40.16 4 THR B CA 1
ATOM 4489 C C . THR B 1 4 ? -23.188 47.906 34.219 1 40.16 4 THR B C 1
ATOM 4491 O O . THR B 1 4 ? -22.438 48.875 34.031 1 40.16 4 THR B O 1
ATOM 4494 N N . ASP B 1 5 ? -22.812 47.312 35.312 1 43.5 5 ASP B N 1
ATOM 4495 C CA . ASP B 1 5 ? -21.641 47.094 36.156 1 43.5 5 ASP B CA 1
ATOM 4496 C C . ASP B 1 5 ? -20.391 46.875 35.281 1 43.5 5 ASP B C 1
ATOM 4498 O O . ASP B 1 5 ? -20.172 45.75 34.781 1 43.5 5 ASP B O 1
ATOM 4502 N N . VAL B 1 6 ? -20.109 47.781 34.5 1 53.31 6 VAL B N 1
ATOM 4503 C CA . VAL B 1 6 ? -18.875 47.812 33.719 1 53.31 6 VAL B CA 1
ATOM 4504 C C . VAL B 1 6 ? -17.703 47.438 34.594 1 53.31 6 VAL B C 1
ATOM 4506 O O . VAL B 1 6 ? -17.438 48.094 35.594 1 53.31 6 VAL B O 1
ATOM 4509 N N . GLU B 1 7 ? -17.328 46.219 34.844 1 67.75 7 GLU B N 1
ATOM 4510 C CA . GLU B 1 7 ? -16.219 45.688 35.656 1 67.75 7 GLU B CA 1
ATOM 4511 C C . GLU B 1 7 ? -15 46.594 35.562 1 67.75 7 GLU B C 1
ATOM 4513 O O . GLU B 1 7 ? -14.516 46.906 34.5 1 67.75 7 GLU B O 1
ATOM 4518 N N . LYS B 1 8 ? -14.68 47.344 36.688 1 85.69 8 LYS B N 1
ATOM 4519 C CA . LYS B 1 8 ? -13.555 48.281 36.844 1 85.69 8 LYS B CA 1
ATOM 4520 C C . LYS B 1 8 ? -12.242 47.594 36.469 1 85.69 8 LYS B C 1
ATOM 4522 O O . LYS B 1 8 ? -12.016 46.438 36.781 1 85.69 8 LYS B O 1
ATOM 4527 N N . LEU B 1 9 ? -11.555 48.281 35.656 1 91.69 9 LEU B N 1
ATOM 4528 C CA . LEU B 1 9 ? -10.219 47.781 35.312 1 91.69 9 LEU B CA 1
ATOM 4529 C C . LEU B 1 9 ? -9.344 47.719 36.562 1 91.69 9 LEU B C 1
ATOM 4531 O O . LEU B 1 9 ? -9.508 48.531 37.5 1 91.69 9 LEU B O 1
ATOM 4535 N N . LYS B 1 10 ? -8.508 46.812 36.688 1 94.5 10 LYS B N 1
ATOM 4536 C CA . LYS B 1 10 ? -7.605 46.656 37.812 1 94.5 10 LYS B CA 1
ATOM 4537 C C . LYS B 1 10 ? -6.371 47.531 37.688 1 94.5 10 LYS B C 1
ATOM 4539 O O . LYS B 1 10 ? -5.75 47.594 36.625 1 94.5 10 LYS B O 1
ATOM 4544 N N . LEU B 1 11 ? -6.09 48.281 38.719 1 96.25 11 LEU B N 1
ATOM 4545 C CA . LEU B 1 11 ? -4.926 49.156 38.781 1 96.25 11 LEU B CA 1
ATOM 4546 C C . LEU B 1 11 ? -4.051 48.812 40 1 96.25 11 LEU B C 1
ATOM 4548 O O . LEU B 1 11 ? -4.551 48.656 41.125 1 96.25 11 LEU B O 1
ATOM 4552 N N . MET B 1 12 ? -2.812 48.594 39.75 1 96.75 12 MET B N 1
ATOM 4553 C CA . MET B 1 12 ? -1.884 48.312 40.844 1 96.75 12 MET B CA 1
ATOM 4554 C C . MET B 1 12 ? -0.946 49.5 41.094 1 96.75 12 MET B C 1
ATOM 4556 O O . MET B 1 12 ? -0.393 50.062 40.125 1 96.75 12 MET B O 1
ATOM 4560 N N . VAL B 1 13 ? -0.824 49.906 42.344 1 96.44 13 VAL B N 1
ATOM 4561 C CA . VAL B 1 13 ? 0.088 50.969 42.719 1 96.44 13 VAL B CA 1
ATOM 4562 C C . VAL B 1 13 ? 1.153 50.438 43.656 1 96.44 13 VAL B C 1
ATOM 4564 O O . VAL B 1 13 ? 0.831 49.812 44.688 1 96.44 13 VAL B O 1
ATOM 4567 N N . VAL B 1 14 ? 2.389 50.656 43.344 1 95.44 14 VAL B N 1
ATOM 4568 C CA . VAL B 1 14 ? 3.514 50.156 44.156 1 95.44 14 VAL B CA 1
ATOM 4569 C C . VAL B 1 14 ? 4.387 51.344 44.594 1 95.44 14 VAL B C 1
ATOM 4571 O O . VAL B 1 14 ? 4.953 52.062 43.75 1 95.44 14 VAL B O 1
ATOM 4574 N N . ASP B 1 15 ? 4.508 51.531 45.812 1 93.06 15 ASP B N 1
ATOM 4575 C CA . ASP B 1 15 ? 5.293 52.625 46.406 1 93.06 15 ASP B CA 1
ATOM 4576 C C . ASP B 1 15 ? 5.688 52.281 47.844 1 93.06 15 ASP B C 1
ATOM 4578 O O . ASP B 1 15 ? 4.883 51.75 48.625 1 93.06 15 ASP B O 1
ATOM 4582 N N . ASP B 1 16 ? 6.91 52.531 48.188 1 91.69 16 ASP B N 1
ATOM 4583 C CA . ASP B 1 16 ? 7.375 52.188 49.5 1 91.69 16 ASP B CA 1
ATOM 4584 C C . ASP B 1 16 ? 6.949 53.25 50.531 1 91.69 16 ASP B C 1
ATOM 4586 O O . ASP B 1 16 ? 7.004 53 51.75 1 91.69 16 ASP B O 1
ATOM 4590 N N . GLU B 1 17 ? 6.59 54.469 50.156 1 92.06 17 GLU B N 1
ATOM 4591 C CA . GLU B 1 17 ? 6.129 55.531 51.031 1 92.06 17 GLU B CA 1
ATOM 4592 C C . GLU B 1 17 ? 4.625 55.438 51.281 1 92.06 17 GLU B C 1
ATOM 4594 O O . GLU B 1 17 ? 3.826 55.656 50.375 1 92.06 17 GLU B O 1
ATOM 4599 N N . PRO B 1 18 ? 4.23 55.156 52.5 1 92.5 18 PRO B N 1
ATOM 4600 C CA . PRO B 1 18 ? 2.811 54.938 52.781 1 92.5 18 PRO B CA 1
ATOM 4601 C C . PRO B 1 18 ? 1.942 56.125 52.406 1 92.5 18 PRO B C 1
ATOM 4603 O O . PRO B 1 18 ? 0.808 55.969 51.938 1 92.5 18 PRO B O 1
ATOM 4606 N N . ASP B 1 19 ? 2.434 57.312 52.625 1 92.56 19 ASP B N 1
ATOM 4607 C CA . ASP B 1 19 ? 1.66 58.5 52.281 1 92.56 19 ASP B CA 1
ATOM 4608 C C . ASP B 1 19 ? 1.339 58.562 50.781 1 92.56 19 ASP B C 1
ATOM 4610 O O . ASP B 1 19 ? 0.214 58.875 50.406 1 92.56 19 ASP B O 1
ATOM 4614 N N . ASN B 1 20 ? 2.346 58.25 50.094 1 92.12 20 ASN B N 1
ATOM 4615 C CA . ASN B 1 20 ? 2.146 58.25 48.625 1 92.12 20 ASN B CA 1
ATOM 4616 C C . ASN B 1 20 ? 1.146 57.156 48.219 1 92.12 20 ASN B C 1
ATOM 4618 O O . ASN B 1 20 ? 0.303 57.406 47.344 1 92.12 20 ASN B O 1
ATOM 4622 N N . LEU B 1 21 ? 1.226 56.031 48.781 1 93.56 21 LEU B N 1
ATOM 4623 C CA . LEU B 1 21 ? 0.341 54.906 48.469 1 93.56 21 LEU B CA 1
ATOM 4624 C C . LEU B 1 21 ? -1.112 55.25 48.781 1 93.56 21 LEU B C 1
ATOM 4626 O O . LEU B 1 21 ? -2.002 54.969 47.969 1 93.56 21 LEU B O 1
ATOM 4630 N N . GLU B 1 22 ? -1.247 55.844 49.906 1 92.81 22 GLU B N 1
ATOM 4631 C CA . GLU B 1 22 ? -2.6 56.219 50.312 1 92.81 22 GLU B CA 1
ATOM 4632 C C . GLU B 1 22 ? -3.152 57.312 49.375 1 92.81 22 GLU B C 1
ATOM 4634 O O . GLU B 1 22 ? -4.332 57.281 49.031 1 92.81 22 GLU B O 1
ATOM 4639 N N . LEU B 1 23 ? -2.264 58.25 49 1 92.56 23 LEU B N 1
ATOM 4640 C CA . LEU B 1 23 ? -2.664 59.312 48.062 1 92.56 23 LEU B CA 1
ATOM 4641 C C . LEU B 1 23 ? -3.105 58.719 46.719 1 92.56 23 LEU B C 1
ATOM 4643 O O . LEU B 1 23 ? -4.145 59.125 46.188 1 92.56 23 LEU B O 1
ATOM 4647 N N . LEU B 1 24 ? -2.328 57.812 46.25 1 94.19 24 LEU B N 1
ATOM 4648 C CA . LEU B 1 24 ? -2.635 57.188 45 1 94.19 24 LEU B CA 1
ATOM 4649 C C . LEU B 1 24 ? -3.93 56.375 45.062 1 94.19 24 LEU B C 1
ATOM 4651 O O . LEU B 1 24 ? -4.762 56.438 44.156 1 94.19 24 LEU B O 1
ATOM 4655 N N . TYR B 1 25 ? -4.137 55.688 46.094 1 94.12 25 TYR B N 1
ATOM 4656 C CA . TYR B 1 25 ? -5.352 54.906 46.312 1 94.12 25 TYR B CA 1
ATOM 4657 C C . TYR B 1 25 ? -6.586 55.781 46.281 1 94.12 25 TYR B C 1
ATOM 4659 O O . TYR B 1 25 ? -7.562 55.5 45.594 1 94.12 25 TYR B O 1
ATOM 4667 N N . ARG B 1 26 ? -6.523 56.844 46.969 1 92.31 26 ARG B N 1
ATOM 4668 C CA . ARG B 1 26 ? -7.66 57.75 47.062 1 92.31 26 ARG B CA 1
ATOM 4669 C C . ARG B 1 26 ? -7.961 58.406 45.719 1 92.31 26 ARG B C 1
ATOM 4671 O O . ARG B 1 26 ? -9.125 58.656 45.375 1 92.31 26 ARG B O 1
ATOM 4678 N N . THR B 1 27 ? -6.922 58.656 45.062 1 93.12 27 THR B N 1
ATOM 4679 C CA . THR B 1 27 ? -7.07 59.312 43.781 1 93.12 27 THR B CA 1
ATOM 4680 C C . THR B 1 27 ? -7.816 58.406 42.781 1 93.12 27 THR B C 1
ATOM 4682 O O . THR B 1 27 ? -8.625 58.906 42 1 93.12 27 THR B O 1
ATOM 4685 N N . PHE B 1 28 ? -7.582 57.062 42.844 1 94.19 28 PHE B N 1
ATOM 4686 C CA . PHE B 1 28 ? -8.031 56.219 41.75 1 94.19 28 PHE B CA 1
ATOM 4687 C C . PHE B 1 28 ? -9.094 55.219 42.219 1 94.19 28 PHE B C 1
ATOM 4689 O O . PHE B 1 28 ? -9.703 54.531 41.375 1 94.19 28 PHE B O 1
ATOM 4696 N N . ARG B 1 29 ? -9.438 55.094 43.438 1 92.69 29 ARG B N 1
ATOM 4697 C CA . ARG B 1 29 ? -10.328 54.062 44 1 92.69 29 ARG B CA 1
ATOM 4698 C C . ARG B 1 29 ? -11.727 54.188 43.406 1 92.69 29 ARG B C 1
ATOM 4700 O O . ARG B 1 29 ? -12.469 53.188 43.375 1 92.69 29 ARG B O 1
ATOM 4707 N N . ARG B 1 30 ? -12.117 55.281 42.906 1 90.31 30 ARG B N 1
ATOM 4708 C CA . ARG B 1 30 ? -13.461 55.469 42.375 1 90.31 30 ARG B CA 1
ATOM 4709 C C . ARG B 1 30 ? -13.594 54.875 40.969 1 90.31 30 ARG B C 1
ATOM 4711 O O . ARG B 1 30 ? -14.656 54.375 40.625 1 90.31 30 ARG B O 1
ATOM 4718 N N . ASP B 1 31 ? -12.594 54.969 40.25 1 90.56 31 ASP B N 1
ATOM 4719 C CA . ASP B 1 31 ? -12.664 54.625 38.844 1 90.56 31 ASP B CA 1
ATOM 4720 C C . ASP B 1 31 ? -12.086 53.219 38.562 1 90.56 31 ASP B C 1
ATOM 4722 O O . ASP B 1 31 ? -12.398 52.594 37.562 1 90.56 31 ASP B O 1
ATOM 4726 N N . PHE B 1 32 ? -11.188 52.781 39.469 1 94.19 32 PHE B N 1
ATOM 4727 C CA . PHE B 1 32 ? -10.484 51.531 39.281 1 94.19 32 PHE B CA 1
ATOM 4728 C C . PHE B 1 32 ? -10.586 50.625 40.5 1 94.19 32 PHE B C 1
ATOM 4730 O O . PHE B 1 32 ? -10.906 51.094 41.594 1 94.19 32 PHE B O 1
ATOM 4737 N N . GLN B 1 33 ? -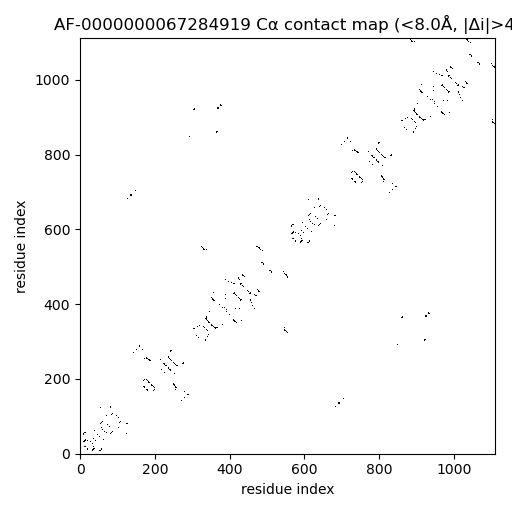10.445 49.344 40.312 1 94.75 33 GLN B N 1
ATOM 4738 C CA . GLN B 1 33 ? -10.125 48.469 41.438 1 94.75 33 GLN B CA 1
ATOM 4739 C C . GLN B 1 33 ? -8.633 48.5 41.75 1 94.75 33 GLN B C 1
ATOM 4741 O O . GLN B 1 33 ? -7.82 47.875 41.094 1 94.75 33 GLN B O 1
ATOM 4746 N N . VAL B 1 34 ? -8.336 49.188 42.812 1 95.5 34 VAL B N 1
ATOM 4747 C CA . VAL B 1 34 ? -6.941 49.562 43.094 1 95.5 34 VAL B CA 1
ATOM 4748 C C . VAL B 1 34 ? -6.324 48.531 44.062 1 95.5 34 VAL B C 1
ATOM 4750 O O . VAL B 1 34 ? -6.918 48.219 45.094 1 95.5 34 VAL B O 1
ATOM 4753 N N . TYR B 1 35 ? -5.211 48.031 43.75 1 96.12 35 TYR B N 1
ATOM 4754 C CA . TYR B 1 35 ? -4.406 47.156 44.594 1 96.12 35 TYR B CA 1
ATOM 4755 C C . TYR B 1 35 ? -3.133 47.875 45.062 1 96.12 35 TYR B C 1
ATOM 4757 O O . TYR B 1 35 ? -2.395 48.406 44.25 1 96.12 35 TYR B O 1
ATOM 4765 N N . LYS B 1 36 ? -2.846 47.875 46.375 1 96.19 36 LYS B N 1
ATOM 4766 C CA . LYS B 1 36 ? -1.698 48.562 46.969 1 96.19 36 LYS B CA 1
ATOM 4767 C C . LYS B 1 36 ? -0.586 47.594 47.312 1 96.19 36 LYS B C 1
ATOM 4769 O O . LYS B 1 36 ? -0.85 46.531 47.875 1 96.19 36 LYS B O 1
ATOM 4774 N N . ALA B 1 37 ? 0.512 47.938 46.969 1 95.81 37 ALA B N 1
ATOM 4775 C CA . ALA B 1 37 ? 1.698 47.219 47.406 1 95.81 37 ALA B CA 1
ATOM 4776 C C . ALA B 1 37 ? 2.77 48.188 47.938 1 95.81 37 ALA B C 1
ATOM 4778 O O . ALA B 1 37 ? 3.096 49.156 47.281 1 95.81 37 ALA B O 1
ATOM 4779 N N . ASN B 1 38 ? 3.355 47.812 49.062 1 94 38 ASN B N 1
ATOM 4780 C CA . ASN B 1 38 ? 4.32 48.719 49.656 1 94 38 ASN B CA 1
ATOM 4781 C C . ASN B 1 38 ? 5.75 48.375 49.25 1 94 38 ASN B C 1
ATOM 4783 O O . ASN B 1 38 ? 6.695 49.062 49.625 1 94 38 ASN B O 1
ATOM 4787 N N . HIS B 1 39 ? 5.973 47.344 48.594 1 92.25 39 HIS B N 1
ATOM 4788 C CA . HIS B 1 39 ? 7.254 46.969 48 1 92.25 39 HIS B CA 1
ATOM 4789 C C . HIS B 1 39 ? 7.062 46 46.844 1 92.25 39 HIS B C 1
ATOM 4791 O O . HIS B 1 39 ? 5.977 45.469 46.656 1 92.25 39 HIS B O 1
ATOM 4797 N N . ALA B 1 40 ? 8.055 45.75 46.094 1 92.69 40 ALA B N 1
ATOM 4798 C CA . ALA B 1 40 ? 7.996 45 44.812 1 92.69 40 ALA B CA 1
ATOM 4799 C C . ALA B 1 40 ? 7.598 43.562 45.062 1 92.69 40 ALA B C 1
ATOM 4801 O O . ALA B 1 40 ? 6.828 42.969 44.312 1 92.69 40 ALA B O 1
ATOM 4802 N N . MET B 1 41 ? 8.102 42.969 46.062 1 92.5 41 MET B N 1
ATOM 4803 C CA . MET B 1 41 ? 7.812 41.562 46.344 1 92.5 41 MET B CA 1
ATOM 4804 C C . MET B 1 41 ? 6.336 41.344 46.656 1 92.5 41 MET B C 1
ATOM 4806 O O . MET B 1 41 ? 5.738 40.375 46.219 1 92.5 41 MET B O 1
ATOM 4810 N N . LYS B 1 42 ? 5.844 42.281 47.375 1 93.5 42 LYS B N 1
ATOM 4811 C CA . LYS B 1 42 ? 4.414 42.219 47.688 1 93.5 42 LYS B CA 1
ATOM 4812 C C . LYS B 1 42 ? 3.588 42.375 46.406 1 93.5 42 LYS B C 1
ATOM 4814 O O . LYS B 1 42 ? 2.557 41.719 46.25 1 93.5 42 LYS B O 1
ATOM 4819 N N . ALA B 1 43 ? 3.982 43.188 45.594 1 95.31 43 ALA B N 1
ATOM 4820 C CA . ALA B 1 43 ? 3.307 43.406 44.312 1 95.31 43 ALA B CA 1
ATOM 4821 C C . ALA B 1 43 ? 3.27 42.125 43.5 1 95.31 43 ALA B C 1
ATOM 4823 O O . ALA B 1 43 ? 2.234 41.781 42.938 1 95.31 43 ALA B O 1
ATOM 4824 N N . LEU B 1 44 ? 4.387 41.469 43.406 1 93.69 44 LEU B N 1
ATOM 4825 C CA . LEU B 1 44 ? 4.477 40.219 42.688 1 93.69 44 LEU B CA 1
ATOM 4826 C C . LEU B 1 44 ? 3.549 39.156 43.25 1 93.69 44 LEU B C 1
ATOM 4828 O O . LEU B 1 44 ? 2.928 38.375 42.531 1 93.69 44 LEU B O 1
ATOM 4832 N N . GLU B 1 45 ? 3.49 39.188 44.531 1 93.31 45 GLU B N 1
ATOM 4833 C CA . GLU B 1 45 ? 2.576 38.25 45.219 1 93.31 45 GLU B CA 1
ATOM 4834 C C . GLU B 1 45 ? 1.127 38.531 44.844 1 93.31 45 GLU B C 1
ATOM 4836 O O . GLU B 1 45 ? 0.352 37.594 44.594 1 93.31 45 GLU B O 1
ATOM 4841 N N . ILE B 1 46 ? 0.785 39.781 44.75 1 94.62 46 ILE B N 1
ATOM 4842 C CA . ILE B 1 46 ? -0.571 40.188 44.406 1 94.62 46 ILE B CA 1
ATOM 4843 C C . ILE B 1 46 ? -0.859 39.781 42.969 1 94.62 46 ILE B C 1
ATOM 4845 O O . ILE B 1 46 ? -1.948 39.312 42.656 1 94.62 46 ILE B O 1
ATOM 4849 N N . LEU B 1 47 ? 0.037 40 42.125 1 93.88 47 LEU B N 1
ATOM 4850 C CA . LEU B 1 47 ? -0.117 39.625 40.75 1 93.88 47 LEU B CA 1
ATOM 4851 C C . LEU B 1 47 ? -0.317 38.125 40.594 1 93.88 47 LEU B C 1
ATOM 4853 O O . LEU B 1 47 ? -1.082 37.688 39.719 1 93.88 47 LEU B O 1
ATOM 4857 N N . ASP B 1 48 ? 0.392 37.375 41.375 1 91.5 48 ASP B N 1
ATOM 4858 C CA . ASP B 1 48 ? 0.251 35.906 41.375 1 91.5 48 ASP B CA 1
ATOM 4859 C C . ASP B 1 48 ? -1.149 35.5 41.781 1 91.5 48 ASP B C 1
ATOM 4861 O O . ASP B 1 48 ? -1.721 34.562 41.25 1 91.5 48 ASP B O 1
ATOM 4865 N N . LYS B 1 49 ? -1.64 36.219 42.719 1 91.25 49 LYS B N 1
ATOM 4866 C CA . LYS B 1 49 ? -2.93 35.875 43.312 1 91.25 49 LYS B CA 1
ATOM 4867 C C . LYS B 1 49 ? -4.082 36.406 42.469 1 91.25 49 LYS B C 1
ATOM 4869 O O . LYS B 1 49 ? -5.043 35.688 42.188 1 91.25 49 LYS B O 1
ATOM 4874 N N . GLU B 1 50 ? -3.984 37.75 42 1 90.5 50 GLU B N 1
ATOM 4875 C CA . GLU B 1 50 ? -5.109 38.438 41.406 1 90.5 50 GLU B CA 1
ATOM 4876 C C . GLU B 1 50 ? -5.02 38.406 39.875 1 90.5 50 GLU B C 1
ATOM 4878 O O . GLU B 1 50 ? -6.012 38.656 39.188 1 90.5 50 GLU B O 1
ATOM 4883 N N . GLY B 1 51 ? -3.873 38.094 39.406 1 90.5 51 GLY B N 1
ATOM 4884 C CA . GLY B 1 51 ? -3.703 37.969 37.938 1 90.5 51 GLY B CA 1
ATOM 4885 C C . GLY B 1 51 ? -3.34 39.281 37.281 1 90.5 51 GLY B C 1
ATOM 4886 O O . GLY B 1 51 ? -2.74 40.156 37.906 1 90.5 51 GLY B O 1
ATOM 4887 N N . GLU B 1 52 ? -3.785 39.438 36 1 91.5 52 GLU B N 1
ATOM 4888 C CA . GLU B 1 52 ? -3.365 40.562 35.156 1 91.5 52 GLU B CA 1
ATOM 4889 C C . GLU B 1 52 ? -3.99 41.875 35.594 1 91.5 52 GLU B C 1
ATOM 4891 O O . GLU B 1 52 ? -5.176 41.906 35.938 1 91.5 52 GLU B O 1
ATOM 4896 N N . MET B 1 53 ? -3.096 42.969 35.688 1 94 53 MET B N 1
ATOM 4897 C CA . MET B 1 53 ? -3.535 44.344 35.906 1 94 53 MET B CA 1
ATOM 4898 C C . MET B 1 53 ? -3.592 45.125 34.594 1 94 53 MET B C 1
ATOM 4900 O O . MET B 1 53 ? -2.758 44.938 33.719 1 94 53 MET B O 1
ATOM 4904 N N . ALA B 1 54 ? -4.566 45.938 34.531 1 92.56 54 ALA B N 1
ATOM 4905 C CA . ALA B 1 54 ? -4.621 46.812 33.344 1 92.56 54 ALA B CA 1
ATOM 4906 C C . ALA B 1 54 ? -3.463 47.781 33.344 1 92.56 54 ALA B C 1
ATOM 4908 O O . ALA B 1 54 ? -2.791 47.969 32.312 1 92.56 54 ALA B O 1
ATOM 4909 N N . VAL B 1 55 ? -3.309 48.438 34.5 1 93.5 55 VAL B N 1
ATOM 4910 C CA . VAL B 1 55 ? -2.26 49.438 34.625 1 93.5 55 VAL B CA 1
ATOM 4911 C C . VAL B 1 55 ? -1.469 49.188 35.906 1 93.5 55 VAL B C 1
ATOM 4913 O O . VAL B 1 55 ? -2.045 48.812 36.938 1 93.5 55 VAL B O 1
ATOM 4916 N N . ILE B 1 56 ? -0.203 49.281 35.844 1 94.5 56 ILE B N 1
ATOM 4917 C CA . ILE B 1 56 ? 0.667 49.219 37.031 1 94.5 56 ILE B CA 1
ATOM 4918 C C . ILE B 1 56 ? 1.461 50.531 37.156 1 94.5 56 ILE B C 1
ATOM 4920 O O . ILE B 1 56 ? 2.109 50.938 36.188 1 94.5 56 ILE B O 1
ATOM 4924 N N . ILE B 1 57 ? 1.358 51.156 38.281 1 93.75 57 ILE B N 1
ATOM 4925 C CA . ILE B 1 57 ? 2.145 52.344 38.625 1 93.75 57 ILE B CA 1
ATOM 4926 C C . ILE B 1 57 ? 3.178 52 39.688 1 93.75 57 ILE B C 1
ATOM 4928 O O . ILE B 1 57 ? 2.822 51.531 40.781 1 93.75 57 ILE B O 1
ATOM 4932 N N . SER B 1 58 ? 4.383 52.156 39.375 1 92.44 58 SER B N 1
ATOM 4933 C CA . SER B 1 58 ? 5.426 51.812 40.344 1 92.44 58 SER B CA 1
ATOM 4934 C C . SER B 1 58 ? 6.379 52.969 40.594 1 92.44 58 SER B C 1
ATOM 4936 O O . SER B 1 58 ? 6.715 53.719 39.656 1 92.44 58 SER B O 1
ATOM 4938 N N . ASP B 1 59 ? 6.773 53.031 41.812 1 89.88 59 ASP B N 1
ATOM 4939 C CA . ASP B 1 59 ? 7.855 53.938 42.156 1 89.88 59 ASP B CA 1
ATOM 4940 C C . ASP B 1 59 ? 9.211 53.406 41.719 1 89.88 59 ASP B C 1
ATOM 4942 O O . ASP B 1 59 ? 9.414 52.188 41.688 1 89.88 59 ASP B O 1
ATOM 4946 N N . GLN B 1 60 ? 10.117 54.281 41.281 1 85.94 60 GLN B N 1
ATOM 4947 C CA . GLN B 1 60 ? 11.438 53.875 40.812 1 85.94 60 GLN B CA 1
ATOM 4948 C C . GLN B 1 60 ? 12.344 53.438 41.938 1 85.94 60 GLN B C 1
ATOM 4950 O O . GLN B 1 60 ? 13.016 52.406 41.875 1 85.94 60 GLN B O 1
ATOM 4955 N N . ARG B 1 61 ? 12.336 54.281 42.969 1 84.44 61 ARG B N 1
ATOM 4956 C CA . ARG B 1 61 ? 13.242 54 44.062 1 84.44 61 ARG B CA 1
ATOM 4957 C C . ARG B 1 61 ? 12.516 53.281 45.188 1 84.44 61 ARG B C 1
ATOM 4959 O O . ARG B 1 61 ? 11.719 53.875 45.906 1 84.44 61 ARG B O 1
ATOM 4966 N N . MET B 1 62 ? 12.719 52.031 45.312 1 88 62 MET B N 1
ATOM 4967 C CA . MET B 1 62 ? 12.195 51.188 46.406 1 88 62 MET B CA 1
ATOM 4968 C C . MET B 1 62 ? 13.281 50.281 46.938 1 88 62 MET B C 1
ATOM 4970 O O . MET B 1 62 ? 14.242 49.938 46.25 1 88 62 MET B O 1
ATOM 4974 N N . PRO B 1 63 ? 13.109 49.969 48.156 1 86.19 63 PRO B N 1
ATOM 4975 C CA . PRO B 1 63 ? 14.117 49.062 48.719 1 86.19 63 PRO B CA 1
ATOM 4976 C C . PRO B 1 63 ? 14.148 47.688 48.062 1 86.19 63 PRO B C 1
ATOM 4978 O O . PRO B 1 63 ? 13.117 47.219 47.562 1 86.19 63 PRO B O 1
ATOM 4981 N N . GLU B 1 64 ? 15.336 47 47.938 1 86.44 64 GLU B N 1
ATOM 4982 C CA . GLU B 1 64 ? 15.586 45.656 47.469 1 86.44 64 GLU B CA 1
ATOM 4983 C C . GLU B 1 64 ? 15.484 45.562 45.938 1 86.44 64 GLU B C 1
ATOM 4985 O O . GLU B 1 64 ? 16.406 45.094 45.281 1 86.44 64 GLU B O 1
ATOM 4990 N N . MET B 1 65 ? 14.273 46.031 45.375 1 88.56 65 MET B N 1
ATOM 4991 C CA . MET B 1 65 ? 14.039 46 43.938 1 88.56 65 MET B CA 1
ATOM 4992 C C . MET B 1 65 ? 13.516 47.312 43.438 1 88.56 65 MET B C 1
ATOM 4994 O O . MET B 1 65 ? 12.516 47.844 43.938 1 88.56 65 MET B O 1
ATOM 4998 N N . ASN B 1 66 ? 14.219 47.875 42.469 1 85.94 66 ASN B N 1
ATOM 4999 C CA . ASN B 1 66 ? 13.773 49.156 41.938 1 85.94 66 ASN B CA 1
ATOM 5000 C C . ASN B 1 66 ? 12.57 48.969 41 1 85.94 66 ASN B C 1
ATOM 5002 O O . ASN B 1 66 ? 12.211 47.875 40.625 1 85.94 66 ASN B O 1
ATOM 5006 N N . GLY B 1 67 ? 11.844 49.969 40.781 1 85.81 67 GLY B N 1
ATOM 5007 C CA . GLY B 1 67 ? 10.633 49.938 39.969 1 85.81 67 GLY B CA 1
ATOM 5008 C C . GLY B 1 67 ? 10.852 49.344 38.562 1 85.81 67 GLY B C 1
ATOM 5009 O O . GLY B 1 67 ? 10.047 48.562 38.094 1 85.81 67 GLY B O 1
ATOM 5010 N N . THR B 1 68 ? 11.969 49.75 37.844 1 81.12 68 THR B N 1
ATOM 5011 C CA . THR B 1 68 ? 12.266 49.25 36.5 1 81.12 68 THR B CA 1
ATOM 5012 C C . THR B 1 68 ? 12.484 47.75 36.5 1 81.12 68 THR B C 1
ATOM 5014 O O . THR B 1 68 ? 12.047 47.062 35.594 1 81.12 68 THR B O 1
ATOM 5017 N N . GLU B 1 69 ? 13.172 47.312 37.469 1 83 69 GLU B N 1
ATOM 5018 C CA . GLU B 1 69 ? 13.398 45.875 37.594 1 83 69 GLU B CA 1
ATOM 5019 C C . GLU B 1 69 ? 12.094 45.125 37.844 1 83 69 GLU B C 1
ATOM 5021 O O . GLU B 1 69 ? 11.852 44.094 37.219 1 83 69 GLU B O 1
ATOM 5026 N N . PHE B 1 70 ? 11.281 45.719 38.688 1 87.19 70 PHE B N 1
ATOM 5027 C CA . PHE B 1 70 ? 9.977 45.125 38.969 1 87.19 70 PHE B CA 1
ATOM 5028 C C . PHE B 1 70 ? 9.133 45.031 37.688 1 87.19 70 PHE B C 1
ATOM 5030 O O . PHE B 1 70 ? 8.617 43.969 37.375 1 87.19 70 PHE B O 1
ATOM 5037 N N . LEU B 1 71 ? 9.016 46.062 36.969 1 87.44 71 LEU B N 1
ATOM 5038 C CA . LEU B 1 71 ? 8.18 46.125 35.781 1 87.44 71 LEU B CA 1
ATOM 5039 C C . LEU B 1 71 ? 8.703 45.156 34.719 1 87.44 71 LEU B C 1
ATOM 5041 O O . LEU B 1 71 ? 7.922 44.562 33.969 1 87.44 71 LEU B O 1
ATOM 5045 N N . SER B 1 72 ? 9.977 45.062 34.656 1 81.62 72 SER B N 1
ATOM 5046 C CA . SER B 1 72 ? 10.578 44.156 33.656 1 81.62 72 SER B CA 1
ATOM 5047 C C . SER B 1 72 ? 10.148 42.719 33.906 1 81.62 72 SER B C 1
ATOM 5049 O O . SER B 1 72 ? 9.961 41.938 32.969 1 81.62 72 SER B O 1
ATOM 5051 N N . LEU B 1 73 ? 9.922 42.375 35.125 1 85.62 73 LEU B N 1
ATOM 5052 C CA . LEU B 1 73 ? 9.531 41 35.469 1 85.62 73 LEU B CA 1
ATOM 5053 C C . LEU B 1 73 ? 8.086 40.75 35.094 1 85.62 73 LEU B C 1
ATOM 5055 O O . LEU B 1 73 ? 7.676 39.594 34.969 1 85.62 73 LEU B O 1
ATOM 5059 N N . THR B 1 74 ? 7.348 41.812 34.875 1 87.94 74 THR B N 1
ATOM 5060 C CA . THR B 1 74 ? 5.93 41.625 34.594 1 87.94 74 THR B CA 1
ATOM 5061 C C . THR B 1 74 ? 5.668 41.625 33.094 1 87.94 74 THR B C 1
ATOM 5063 O O . THR B 1 74 ? 4.59 41.25 32.625 1 87.94 74 THR B O 1
ATOM 5066 N N . VAL B 1 75 ? 6.645 41.969 32.25 1 81.88 75 VAL B N 1
ATOM 5067 C CA . VAL B 1 75 ? 6.461 42.156 30.828 1 81.88 75 VAL B CA 1
ATOM 5068 C C . VAL B 1 75 ? 6.133 40.844 30.172 1 81.88 75 VAL B C 1
ATOM 5070 O O . VAL B 1 75 ? 5.203 40.75 29.359 1 81.88 75 VAL B O 1
ATOM 5073 N N . GLU B 1 76 ? 6.828 39.875 30.547 1 78.81 76 GLU B N 1
ATOM 5074 C CA . GLU B 1 76 ? 6.652 38.562 29.922 1 78.81 76 GLU B CA 1
ATOM 5075 C C . GLU B 1 76 ? 5.367 37.906 30.391 1 78.81 76 GLU B C 1
ATOM 5077 O O . GLU B 1 76 ? 4.645 37.281 29.594 1 78.81 76 GLU B O 1
ATOM 5082 N N . ARG B 1 77 ? 5.098 38.094 31.609 1 84.31 77 ARG B N 1
ATOM 5083 C CA . ARG B 1 77 ? 3.949 37.406 32.219 1 84.31 77 ARG B CA 1
ATOM 5084 C C . ARG B 1 77 ? 2.645 38.094 31.812 1 84.31 77 ARG B C 1
ATOM 5086 O O . ARG B 1 77 ? 1.636 37.438 31.578 1 84.31 77 ARG B O 1
ATOM 5093 N N . PHE B 1 78 ? 2.727 39.406 31.766 1 87.62 78 PHE B N 1
ATOM 5094 C CA . PHE B 1 78 ? 1.54 40.188 31.438 1 87.62 78 PHE B CA 1
ATOM 5095 C C . PHE B 1 78 ? 1.851 41.219 30.375 1 87.62 78 PHE B C 1
ATOM 5097 O O . PHE B 1 78 ? 1.886 42.438 30.656 1 87.62 78 PHE B O 1
ATOM 5104 N N . PRO B 1 79 ? 1.959 40.719 29.172 1 81.44 79 PRO B N 1
ATOM 5105 C CA . PRO B 1 79 ? 2.441 41.625 28.109 1 81.44 79 PRO B CA 1
ATOM 5106 C C . PRO B 1 79 ? 1.456 42.75 27.781 1 81.44 79 PRO B C 1
ATOM 5108 O O . PRO B 1 79 ? 1.858 43.781 27.297 1 81.44 79 PRO B O 1
ATOM 5111 N N . ASP B 1 80 ? 0.213 42.656 28.062 1 85.25 80 ASP B N 1
ATOM 5112 C CA . ASP B 1 80 ? -0.789 43.656 27.656 1 85.25 80 ASP B CA 1
ATOM 5113 C C . ASP B 1 80 ? -0.912 44.75 28.703 1 85.25 80 ASP B C 1
ATOM 5115 O O . ASP B 1 80 ? -1.518 45.812 28.453 1 85.25 80 ASP B O 1
ATOM 5119 N N . THR B 1 81 ? -0.288 44.531 29.859 1 89.56 81 THR B N 1
ATOM 5120 C CA . THR B 1 81 ? -0.383 45.5 30.953 1 89.56 81 THR B CA 1
ATOM 5121 C C . THR B 1 81 ? 0.365 46.781 30.625 1 89.56 81 THR B C 1
ATOM 5123 O O . THR B 1 81 ? 1.468 46.75 30.078 1 89.56 81 THR B O 1
ATOM 5126 N N . ILE B 1 82 ? -0.325 47.875 30.875 1 87.75 82 ILE B N 1
ATOM 5127 C CA . ILE B 1 82 ? 0.328 49.156 30.672 1 87.75 82 ILE B CA 1
ATOM 5128 C C . ILE B 1 82 ? 1.105 49.531 31.938 1 87.75 82 ILE B C 1
ATOM 5130 O O . ILE B 1 82 ? 0.557 49.531 33.031 1 87.75 82 ILE B O 1
ATOM 5134 N N . ARG B 1 83 ? 2.305 49.938 31.812 1 89.19 83 ARG B N 1
ATOM 5135 C CA . ARG B 1 83 ? 3.193 50.125 32.938 1 89.19 83 ARG B CA 1
ATOM 5136 C C . ARG B 1 83 ? 3.662 51.594 33 1 89.19 83 ARG B C 1
ATOM 5138 O O . ARG B 1 83 ? 4.172 52.125 32.031 1 89.19 83 ARG B O 1
ATOM 5145 N N . ILE B 1 84 ? 3.496 52.219 34.125 1 87.44 84 ILE B N 1
ATOM 5146 C CA . ILE B 1 84 ? 3.867 53.594 34.375 1 87.44 84 ILE B CA 1
ATOM 5147 C C . ILE B 1 84 ? 4.883 53.688 35.531 1 87.44 84 ILE B C 1
ATOM 5149 O O . ILE B 1 84 ? 4.715 53.031 36.562 1 87.44 84 ILE B O 1
ATOM 5153 N N . LEU B 1 85 ? 5.918 54.406 35.375 1 87.75 85 LEU B N 1
ATOM 5154 C CA . LEU B 1 85 ? 6.969 54.531 36.375 1 87.75 85 LEU B CA 1
ATOM 5155 C C . LEU B 1 85 ? 6.957 55.938 37 1 87.75 85 LEU B C 1
ATOM 5157 O O . LEU B 1 85 ? 6.898 56.938 36.281 1 87.75 85 LEU B O 1
ATOM 5161 N N . LEU B 1 86 ? 6.855 56.031 38.344 1 86.12 86 LEU B N 1
ATOM 5162 C CA . LEU B 1 86 ? 7.023 57.281 39.094 1 86.12 86 LEU B CA 1
ATOM 5163 C C . LEU B 1 86 ? 8.484 57.5 39.469 1 86.12 86 LEU B C 1
ATOM 5165 O O . LEU B 1 86 ? 9.094 56.625 40.094 1 86.12 86 LEU B O 1
ATOM 5169 N N . THR B 1 87 ? 9.031 58.5 38.969 1 80.12 87 THR B N 1
ATOM 5170 C CA . THR B 1 87 ? 10.461 58.656 39.188 1 80.12 87 THR B CA 1
ATOM 5171 C C . THR B 1 87 ? 10.773 60.062 39.75 1 80.12 87 THR B C 1
ATOM 5173 O O . THR B 1 87 ? 10.016 61 39.5 1 80.12 87 THR B O 1
ATOM 5176 N N . GLY B 1 88 ? 11.805 60.062 40.531 1 72.12 88 GLY B N 1
ATOM 5177 C CA . GLY B 1 88 ? 12.352 61.375 40.906 1 72.12 88 GLY B CA 1
ATOM 5178 C C . GLY B 1 88 ? 13.211 61.969 39.812 1 72.12 88 GLY B C 1
ATOM 5179 O O . GLY B 1 88 ? 13.578 61.312 38.844 1 72.12 88 GLY B O 1
ATOM 5180 N N . PHE B 1 89 ? 13.359 63.312 39.594 1 57.66 89 PHE B N 1
ATOM 5181 C CA . PHE B 1 89 ? 14.031 64.125 38.562 1 57.66 89 PHE B CA 1
ATOM 5182 C C . PHE B 1 89 ? 15.383 63.5 38.219 1 57.66 89 PHE B C 1
ATOM 5184 O O . PHE B 1 89 ? 15.812 63.531 37.062 1 57.66 89 PHE B O 1
ATOM 5191 N N . THR B 1 90 ? 16.062 62.75 38.906 1 55.19 90 THR B N 1
ATOM 5192 C CA . THR B 1 90 ? 17.453 62.375 38.719 1 55.19 90 THR B CA 1
ATOM 5193 C C . THR B 1 90 ? 17.562 61.062 37.969 1 55.19 90 THR B C 1
ATOM 5195 O O . THR B 1 90 ? 18.656 60.656 37.531 1 55.19 90 THR B O 1
ATOM 5198 N N . ASP B 1 91 ? 16.578 60.469 37.625 1 55.22 91 ASP B N 1
ATOM 5199 C CA . ASP B 1 91 ? 16.672 59.094 37.156 1 55.22 91 ASP B CA 1
ATOM 5200 C C . ASP B 1 91 ? 16.375 58.969 35.656 1 55.22 91 ASP B C 1
ATOM 5202 O O . ASP B 1 91 ? 16.078 57.875 35.188 1 55.22 91 ASP B O 1
ATOM 5206 N N . VAL B 1 92 ? 16.469 59.969 34.938 1 53.66 92 VAL B N 1
ATOM 5207 C CA . VAL B 1 92 ? 15.852 60.031 33.625 1 53.66 92 VAL B CA 1
ATOM 5208 C C . VAL B 1 92 ? 16.625 59.125 32.656 1 53.66 92 VAL B C 1
ATOM 5210 O O . VAL B 1 92 ? 16.031 58.5 31.781 1 53.66 92 VAL B O 1
ATOM 5213 N N . GLU B 1 93 ? 17.906 59.094 32.781 1 52.94 93 GLU B N 1
ATOM 5214 C CA . GLU B 1 93 ? 18.672 58.312 31.812 1 52.94 93 GLU B CA 1
ATOM 5215 C C . GLU B 1 93 ? 18.234 56.844 31.797 1 52.94 93 GLU B C 1
ATOM 5217 O O . GLU B 1 93 ? 18.094 56.25 30.734 1 52.94 93 GLU B O 1
ATOM 5222 N N . ASP B 1 94 ? 18.156 56.375 32.938 1 55.19 94 ASP B N 1
ATOM 5223 C CA . ASP B 1 94 ? 17.797 54.969 33.094 1 55.19 94 ASP B CA 1
ATOM 5224 C C . ASP B 1 94 ? 16.406 54.688 32.5 1 55.19 94 ASP B C 1
ATOM 5226 O O . ASP B 1 94 ? 16.141 53.594 32.031 1 55.19 94 ASP B O 1
ATOM 5230 N N . LEU B 1 95 ? 15.695 55.688 32.344 1 58.16 95 LEU B N 1
ATOM 5231 C CA . LEU B 1 95 ? 14.273 55.562 32.062 1 58.16 95 LEU B CA 1
ATOM 5232 C C . LEU B 1 95 ? 14.055 55.469 30.547 1 58.16 95 LEU B C 1
ATOM 5234 O O . LEU B 1 95 ? 13.125 54.781 30.094 1 58.16 95 LEU B O 1
ATOM 5238 N N . VAL B 1 96 ? 15.016 55.969 29.906 1 55.16 96 VAL B N 1
ATOM 5239 C CA . VAL B 1 96 ? 14.844 56 28.453 1 55.16 96 VAL B CA 1
ATOM 5240 C C . VAL B 1 96 ? 14.883 54.594 27.891 1 55.16 96 VAL B C 1
ATOM 5242 O O . VAL B 1 96 ? 14.055 54.25 27.047 1 55.16 96 VAL B O 1
ATOM 5245 N N . ASP B 1 97 ? 15.773 53.844 28.453 1 56.22 97 ASP B N 1
ATOM 5246 C CA . ASP B 1 97 ? 15.906 52.5 27.922 1 56.22 97 ASP B CA 1
ATOM 5247 C C . ASP B 1 97 ? 14.648 51.688 28.203 1 56.22 97 ASP B C 1
ATOM 5249 O O . ASP B 1 97 ? 14.227 50.875 27.375 1 56.22 97 ASP B O 1
ATOM 5253 N N . ALA B 1 98 ? 14.094 51.875 29.297 1 60.09 98 ALA B N 1
ATOM 5254 C CA . ALA B 1 98 ? 12.914 51.125 29.688 1 60.09 98 ALA B CA 1
ATOM 5255 C C . ALA B 1 98 ? 11.711 51.469 28.828 1 60.09 98 ALA B C 1
ATOM 5257 O O . ALA B 1 98 ? 10.898 50.625 28.484 1 60.09 98 ALA B O 1
ATOM 5258 N N . ILE B 1 99 ? 11.703 52.656 28.469 1 56.25 99 ILE B N 1
ATOM 5259 C CA . ILE B 1 99 ? 10.609 53.156 27.641 1 56.25 99 ILE B CA 1
ATOM 5260 C C . ILE B 1 99 ? 10.766 52.594 26.219 1 56.25 99 ILE B C 1
ATOM 5262 O O . ILE B 1 99 ? 9.805 52.094 25.625 1 56.25 99 ILE B O 1
ATOM 5266 N N . ASN B 1 100 ? 12.031 52.625 25.875 1 52.81 100 ASN B N 1
ATOM 5267 C CA . ASN B 1 100 ? 12.305 52.219 24.5 1 52.81 100 ASN B CA 1
ATOM 5268 C C . ASN B 1 100 ? 12.086 50.719 24.328 1 52.81 100 ASN B C 1
ATOM 5270 O O . ASN B 1 100 ? 11.711 50.25 23.234 1 52.81 100 ASN B O 1
ATOM 5274 N N . SER B 1 101 ? 12.391 50.188 25.438 1 55.91 101 SER B N 1
ATOM 5275 C CA . SER B 1 101 ? 12.25 48.719 25.328 1 55.91 101 SER B CA 1
ATOM 5276 C C . SER B 1 101 ? 10.781 48.312 25.406 1 55.91 101 SER B C 1
ATOM 5278 O O . SER B 1 101 ? 10.453 47.156 25.203 1 55.91 101 SER B O 1
ATOM 5280 N N . GLY B 1 102 ? 9.875 49.406 25.641 1 57.81 102 GLY B N 1
ATOM 5281 C CA . GLY B 1 102 ? 8.445 49.125 25.672 1 57.81 102 GLY B CA 1
ATOM 5282 C C . GLY B 1 102 ? 7.98 48.531 26.984 1 57.81 102 GLY B C 1
ATOM 5283 O O . GLY B 1 102 ? 6.832 48.094 27.109 1 57.81 102 GLY B O 1
ATOM 5284 N N . GLN B 1 103 ? 8.883 48.531 27.828 1 64.19 103 GLN B N 1
ATOM 5285 C CA . GLN B 1 103 ? 8.578 47.969 29.125 1 64.19 103 GLN B CA 1
ATOM 5286 C C . GLN B 1 103 ? 7.758 48.938 29.969 1 64.19 103 GLN B C 1
ATOM 5288 O O . GLN B 1 103 ? 6.934 48.5 30.797 1 64.19 103 GLN B O 1
ATOM 5293 N N . VAL B 1 104 ? 8.055 50.25 29.594 1 71.38 104 VAL B N 1
ATOM 5294 C CA . VAL B 1 104 ? 7.363 51.281 30.344 1 71.38 104 VAL B CA 1
ATOM 5295 C C . VAL B 1 104 ? 6.598 52.188 29.391 1 71.38 104 VAL B C 1
ATOM 5297 O O . VAL B 1 104 ? 7.137 52.625 28.375 1 71.38 104 VAL B O 1
ATOM 5300 N N . PHE B 1 105 ? 5.387 52.406 29.656 1 71.38 105 PHE B N 1
ATOM 5301 C CA . PHE B 1 105 ? 4.52 53.25 28.859 1 71.38 105 PHE B CA 1
ATOM 5302 C C . PHE B 1 105 ? 4.867 54.719 29.047 1 71.38 105 PHE B C 1
ATOM 5304 O O . PHE B 1 105 ? 4.969 55.469 28.078 1 71.38 105 PHE B O 1
ATOM 5311 N N . LYS B 1 106 ? 4.949 55.031 30.281 1 75.69 106 LYS B N 1
ATOM 5312 C CA . LYS B 1 106 ? 5.227 56.438 30.594 1 75.69 106 LYS B CA 1
ATOM 5313 C C . LYS B 1 106 ? 5.922 56.562 31.938 1 75.69 106 LYS B C 1
ATOM 5315 O O . LYS B 1 106 ? 5.762 55.719 32.812 1 75.69 106 LYS B O 1
ATOM 5320 N N . TYR B 1 107 ? 6.766 57.5 32.125 1 75.94 107 TYR B N 1
ATOM 5321 C CA . TYR B 1 107 ? 7.297 57.844 33.438 1 75.94 107 TYR B CA 1
ATOM 5322 C C . TYR B 1 107 ? 6.73 59.156 33.938 1 75.94 107 TYR B C 1
ATOM 5324 O O . TYR B 1 107 ? 6.438 60.062 33.125 1 75.94 107 TYR B O 1
ATOM 5332 N N . ILE B 1 108 ? 6.469 59.344 35.125 1 79.44 108 ILE B N 1
ATOM 5333 C CA . ILE B 1 108 ? 5.938 60.562 35.75 1 79.44 108 ILE B CA 1
ATOM 5334 C C . ILE B 1 108 ? 6.883 61 36.875 1 79.44 108 ILE B C 1
ATOM 5336 O O . ILE B 1 108 ? 7.312 60.219 37.688 1 79.44 108 ILE B O 1
ATOM 5340 N N . THR B 1 109 ? 7.211 62.25 36.906 1 78.81 109 THR B N 1
ATOM 5341 C CA . THR B 1 109 ? 8.156 62.812 37.875 1 78.81 109 THR B CA 1
ATOM 5342 C C . THR B 1 109 ? 7.449 63.156 39.156 1 78.81 109 THR B C 1
ATOM 5344 O O . THR B 1 109 ? 6.32 63.656 39.156 1 78.81 109 THR B O 1
ATOM 5347 N N . LYS B 1 110 ? 8.102 62.906 40.312 1 79.19 110 LYS B N 1
ATOM 5348 C CA . LYS B 1 110 ? 7.637 63.344 41.625 1 79.19 110 LYS B CA 1
ATOM 5349 C C . LYS B 1 110 ? 8.141 64.75 42 1 79.19 110 LYS B C 1
ATOM 5351 O O . LYS B 1 110 ? 9.281 65.062 41.656 1 79.19 110 LYS B O 1
ATOM 5356 N N . PRO B 1 111 ? 7.398 65.625 42.562 1 79.88 111 PRO B N 1
ATOM 5357 C CA . PRO B 1 111 ? 5.992 65.438 42.938 1 79.88 111 PRO B CA 1
ATOM 5358 C C . PRO B 1 111 ? 5.051 65.562 41.719 1 79.88 111 PRO B C 1
ATOM 5360 O O . PRO B 1 111 ? 5.371 66.25 40.75 1 79.88 111 PRO B O 1
ATOM 5363 N N . TRP B 1 112 ? 4.035 64.875 41.719 1 81.94 112 TRP B N 1
ATOM 5364 C CA . TRP B 1 112 ? 3.111 64.875 40.594 1 81.94 112 TRP B CA 1
ATOM 5365 C C . TRP B 1 112 ? 1.856 65.688 40.906 1 81.94 112 TRP B C 1
ATOM 5367 O O . TRP B 1 112 ? 1.511 65.875 42.094 1 81.94 112 TRP B O 1
ATOM 5377 N N . LYS B 1 113 ? 1.312 66.312 39.906 1 83.38 113 LYS B N 1
ATOM 5378 C CA . LYS B 1 113 ? -0.01 66.875 40 1 83.38 113 LYS B CA 1
ATOM 5379 C C . LYS B 1 113 ? -1.109 65.875 39.906 1 83.38 113 LYS B C 1
ATOM 5381 O O . LYS B 1 113 ? -1.192 65.125 38.906 1 83.38 113 LYS B O 1
ATOM 5386 N N . PRO B 1 114 ? -1.914 65.812 40.938 1 85.19 114 PRO B N 1
ATOM 5387 C CA . PRO B 1 114 ? -2.922 64.75 40.969 1 85.19 114 PRO B CA 1
ATOM 5388 C C . PRO B 1 114 ? -3.785 64.688 39.688 1 85.19 114 PRO B C 1
ATOM 5390 O O . PRO B 1 114 ? -4.09 63.625 39.156 1 85.19 114 PRO B O 1
ATOM 5393 N N . ASP B 1 115 ? -4.152 65.812 39.188 1 83.38 115 ASP B N 1
ATOM 5394 C CA . ASP B 1 115 ? -5.004 65.875 38 1 83.38 115 ASP B CA 1
ATOM 5395 C C . ASP B 1 115 ? -4.277 65.375 36.781 1 83.38 115 ASP B C 1
ATOM 5397 O O . ASP B 1 115 ? -4.867 64.625 35.938 1 83.38 115 ASP B O 1
ATOM 5401 N N . ARG B 1 116 ? -3.037 65.688 36.75 1 80.12 116 ARG B N 1
ATOM 5402 C CA . ARG B 1 116 ? -2.236 65.188 35.625 1 80.12 116 ARG B CA 1
ATOM 5403 C C . ARG B 1 116 ? -2.053 63.688 35.656 1 80.12 116 ARG B C 1
ATOM 5405 O O . ARG B 1 116 ? -2.139 63 34.625 1 80.12 116 ARG B O 1
ATOM 5412 N N . LEU B 1 117 ? -1.748 63.188 36.812 1 87.12 117 LEU B N 1
ATOM 5413 C CA . LEU B 1 117 ? -1.583 61.75 37 1 87.12 117 LEU B CA 1
ATOM 5414 C C . LEU B 1 117 ? -2.865 61 36.625 1 87.12 117 LEU B C 1
ATOM 5416 O O . LEU B 1 117 ? -2.818 59.938 35.969 1 87.12 117 LEU B O 1
ATOM 5420 N N . LYS B 1 118 ? -3.955 61.531 37.031 1 88 118 LYS B N 1
ATOM 5421 C CA . LYS B 1 118 ? -5.246 60.938 36.688 1 88 118 LYS B CA 1
ATOM 5422 C C . LYS B 1 118 ? -5.457 60.844 35.188 1 88 118 LYS B C 1
ATOM 5424 O O . LYS B 1 118 ? -5.93 59.844 34.688 1 88 118 LYS B O 1
ATOM 5429 N N . GLU B 1 119 ? -5.082 61.875 34.562 1 78.94 119 GLU B N 1
ATOM 5430 C CA . GLU B 1 119 ? -5.215 61.938 33.094 1 78.94 119 GLU B CA 1
ATOM 5431 C C . GLU B 1 119 ? -4.352 60.844 32.438 1 78.94 119 GLU B C 1
ATOM 5433 O O . GLU B 1 119 ? -4.801 60.156 31.516 1 78.94 119 GLU B O 1
ATOM 5438 N N . ILE B 1 120 ? -3.186 60.688 32.906 1 81.12 120 ILE B N 1
ATOM 5439 C CA . ILE B 1 120 ? -2.242 59.75 32.344 1 81.12 120 ILE B CA 1
ATOM 5440 C C . ILE B 1 120 ? -2.744 58.312 32.562 1 81.12 120 ILE B C 1
ATOM 5442 O O . ILE B 1 120 ? -2.666 57.469 31.656 1 81.12 120 ILE B O 1
ATOM 5446 N N . VAL B 1 121 ? -3.232 58.031 33.719 1 88.06 121 VAL B N 1
ATOM 5447 C CA . VAL B 1 121 ? -3.713 56.688 34.031 1 88.06 121 VAL B CA 1
ATOM 5448 C C . VAL B 1 121 ? -4.961 56.375 33.219 1 88.06 121 VAL B C 1
ATOM 5450 O O . VAL B 1 121 ? -5.152 55.25 32.781 1 88.06 121 VAL B O 1
ATOM 5453 N N . GLU B 1 122 ? -5.766 57.344 33.062 1 82.44 122 GLU B N 1
ATOM 5454 C CA . GLU B 1 122 ? -6.938 57.156 32.219 1 82.44 122 GLU B CA 1
ATOM 5455 C C . GLU B 1 122 ? -6.523 56.812 30.781 1 82.44 122 GLU B C 1
ATOM 5457 O O . GLU B 1 122 ? -7.117 55.938 30.156 1 82.44 122 GLU B O 1
ATOM 5462 N N . GLN B 1 123 ? -5.508 57.5 30.359 1 75.62 123 GLN B N 1
ATOM 5463 C CA . GLN B 1 123 ? -4.965 57.188 29.031 1 75.62 123 GLN B CA 1
ATOM 5464 C C . GLN B 1 123 ? -4.406 55.781 28.969 1 75.62 123 GLN B C 1
ATOM 5466 O O . GLN B 1 123 ? -4.59 55.094 27.969 1 75.62 123 GLN B O 1
ATOM 5471 N N . ALA B 1 124 ? -3.721 55.469 29.969 1 82.94 124 ALA B N 1
ATOM 5472 C CA . ALA B 1 124 ? -3.148 54.156 30.047 1 82.94 124 ALA B CA 1
ATOM 5473 C C . ALA B 1 124 ? -4.242 53.062 30.031 1 82.94 124 ALA B C 1
ATOM 5475 O O . ALA B 1 124 ? -4.09 52.031 29.406 1 82.94 124 ALA B O 1
ATOM 5476 N N . ALA B 1 125 ? -5.285 53.344 30.688 1 85.88 125 ALA B N 1
ATOM 5477 C CA . ALA B 1 125 ? -6.426 52.438 30.719 1 85.88 125 ALA B CA 1
ATOM 5478 C C . ALA B 1 125 ? -7.027 52.281 29.328 1 85.88 125 ALA B C 1
ATOM 5480 O O . ALA B 1 125 ? -7.371 51.156 28.906 1 85.88 125 ALA B O 1
ATOM 5481 N N . ASP B 1 126 ? -7.105 53.375 28.594 1 78.44 126 ASP B N 1
ATOM 5482 C CA . ASP B 1 126 ? -7.613 53.312 27.234 1 78.44 126 ASP B CA 1
ATOM 5483 C C . ASP B 1 126 ? -6.688 52.5 26.328 1 78.44 126 ASP B C 1
ATOM 5485 O O . ASP B 1 126 ? -7.152 51.719 25.516 1 78.44 126 ASP B O 1
ATOM 5489 N N . ALA B 1 127 ? -5.461 52.75 26.484 1 77.12 127 ALA B N 1
ATOM 5490 C CA . ALA B 1 127 ? -4.473 52.031 25.703 1 77.12 127 ALA B CA 1
ATOM 5491 C C . ALA B 1 127 ? -4.551 50.531 26 1 77.12 127 ALA B C 1
ATOM 5493 O O . ALA B 1 127 ? -4.461 49.688 25.094 1 77.12 127 ALA B O 1
ATOM 5494 N N . TYR B 1 128 ? -4.684 50.219 27.25 1 85.25 128 TYR B N 1
ATOM 5495 C CA . TYR B 1 128 ? -4.812 48.844 27.656 1 85.25 128 TYR B CA 1
ATOM 5496 C C . TYR B 1 128 ? -5.996 48.156 26.953 1 85.25 128 TYR B C 1
ATOM 5498 O O . TYR B 1 128 ? -5.875 47.062 26.438 1 85.25 128 TYR B O 1
ATOM 5506 N N . GLN B 1 129 ? -7.094 48.812 26.953 1 81.94 129 GLN B N 1
ATOM 5507 C CA . GLN B 1 129 ? -8.297 48.25 26.344 1 81.94 129 GLN B CA 1
ATOM 5508 C C . GLN B 1 129 ? -8.109 48.031 24.844 1 81.94 129 GLN B C 1
ATOM 5510 O O . GLN B 1 129 ? -8.562 47.031 24.297 1 81.94 129 GLN B O 1
ATOM 5515 N N . LEU B 1 130 ? -7.457 48.938 24.203 1 76.69 130 LEU B N 1
ATOM 5516 C CA . LEU B 1 130 ? -7.18 48.812 22.781 1 76.69 130 LEU B CA 1
ATOM 5517 C C . LEU B 1 130 ? -6.246 47.625 22.516 1 76.69 130 LEU B C 1
ATOM 5519 O O . LEU B 1 130 ? -6.508 46.812 21.625 1 76.69 130 LEU B O 1
ATOM 5523 N N . VAL B 1 131 ? -5.148 47.594 23.25 1 80.31 131 VAL B N 1
ATOM 5524 C CA . VAL B 1 131 ? -4.176 46.5 23.094 1 80.31 131 VAL B CA 1
ATOM 5525 C C . VAL B 1 131 ? -4.848 45.156 23.344 1 80.31 131 VAL B C 1
ATOM 5527 O O . VAL B 1 131 ? -4.676 44.219 22.578 1 80.31 131 VAL B O 1
ATOM 5530 N N . LYS B 1 132 ? -5.582 45.062 24.391 1 82.25 132 LYS B N 1
ATOM 5531 C CA . LYS B 1 132 ? -6.246 43.844 24.766 1 82.25 132 LYS B CA 1
ATOM 5532 C C . LYS B 1 132 ? -7.188 43.344 23.672 1 82.25 132 LYS B C 1
ATOM 5534 O O . LYS B 1 132 ? -7.203 42.156 23.328 1 82.25 132 LYS B O 1
ATOM 5539 N N . LYS B 1 133 ? -7.953 44.219 23.109 1 79.31 133 LYS B N 1
ATOM 5540 C CA . LYS B 1 133 ? -8.898 43.875 22.047 1 79.31 133 LYS B CA 1
ATOM 5541 C C . LYS B 1 133 ? -8.172 43.344 20.828 1 79.31 133 LYS B C 1
ATOM 5543 O O . LYS B 1 133 ? -8.539 42.281 20.297 1 79.31 133 LYS B O 1
ATOM 5548 N N . ARG B 1 134 ? -7.16 44.031 20.438 1 79.62 134 ARG B N 1
ATOM 5549 C CA . ARG B 1 134 ? -6.422 43.625 19.25 1 79.62 134 ARG B CA 1
ATOM 5550 C C . ARG B 1 134 ? -5.691 42.312 19.484 1 79.62 134 ARG B C 1
ATOM 5552 O O . ARG B 1 134 ? -5.695 41.438 18.609 1 79.62 134 ARG B O 1
ATOM 5559 N N . THR B 1 135 ? -5.059 42.25 20.594 1 84.88 135 THR B N 1
ATOM 5560 C CA . THR B 1 135 ? -4.297 41.031 20.875 1 84.88 135 THR B CA 1
ATOM 5561 C C . THR B 1 135 ? -5.227 39.844 21.031 1 84.88 135 THR B C 1
ATOM 5563 O O . THR B 1 135 ? -4.875 38.719 20.641 1 84.88 135 THR B O 1
ATOM 5566 N N . GLN B 1 136 ? -6.367 40.094 21.578 1 84 136 GLN B N 1
ATOM 5567 C CA . GLN B 1 136 ? -7.324 39 21.719 1 84 136 GLN B CA 1
ATOM 5568 C C . GLN B 1 136 ? -7.738 38.438 20.359 1 84 136 GLN B C 1
ATOM 5570 O O . GLN B 1 136 ? -7.859 37.219 20.188 1 84 136 GLN B O 1
ATOM 5575 N N . GLU B 1 137 ? -7.941 39.281 19.359 1 82.62 137 GLU B N 1
ATOM 5576 C CA . GLU B 1 137 ? -8.297 38.875 18.016 1 82.62 137 GLU B CA 1
ATOM 5577 C C . GLU B 1 137 ? -7.191 38.031 17.391 1 82.62 137 GLU B C 1
ATOM 5579 O O . GLU B 1 137 ? -7.453 36.969 16.828 1 82.62 137 GLU B O 1
ATOM 5584 N N . LEU B 1 138 ? -6.047 38.5 17.562 1 85.69 138 LEU B N 1
ATOM 5585 C CA . LEU B 1 138 ? -4.918 37.781 16.984 1 85.69 138 LEU B CA 1
ATOM 5586 C C . LEU B 1 138 ? -4.648 36.469 17.719 1 85.69 138 LEU B C 1
ATOM 5588 O O . LEU B 1 138 ? -4.301 35.469 17.094 1 85.69 138 LEU B O 1
ATOM 5592 N N . ARG B 1 139 ? -4.816 36.5 19 1 85.75 139 ARG B N 1
ATOM 5593 C CA . ARG B 1 139 ? -4.617 35.281 19.797 1 85.75 139 ARG B CA 1
ATOM 5594 C C . ARG B 1 139 ? -5.637 34.219 19.422 1 85.75 139 ARG B C 1
ATOM 5596 O O . ARG B 1 139 ? -5.309 33.031 19.359 1 85.75 139 ARG B O 1
ATOM 5603 N N . ARG B 1 140 ? -6.82 34.625 19.156 1 81.94 140 ARG B N 1
ATOM 5604 C CA . ARG B 1 140 ? -7.844 33.688 18.734 1 81.94 140 ARG B CA 1
ATOM 5605 C C . ARG B 1 140 ? -7.48 33.062 17.391 1 81.94 140 ARG B C 1
ATOM 5607 O O . ARG B 1 140 ? -7.594 31.828 17.219 1 81.94 140 ARG B O 1
ATOM 5614 N N . ALA B 1 141 ? -7.066 33.875 16.5 1 85.44 141 ALA B N 1
ATOM 5615 C CA . ALA B 1 141 ? -6.66 33.375 15.188 1 85.44 141 ALA B CA 1
ATOM 5616 C C . ALA B 1 141 ? -5.484 32.406 15.305 1 85.44 141 ALA B C 1
ATOM 5618 O O . ALA B 1 141 ? -5.457 31.359 14.648 1 85.44 141 ALA B O 1
ATOM 5619 N N . LEU B 1 142 ? -4.566 32.781 16.141 1 87.31 142 LEU B N 1
ATOM 5620 C CA . LEU B 1 142 ? -3.396 31.938 16.359 1 87.31 142 LEU B CA 1
ATOM 5621 C C . LEU B 1 142 ? -3.797 30.594 16.953 1 87.31 142 LEU B C 1
ATOM 5623 O O . LEU B 1 142 ? -3.314 29.547 16.5 1 87.31 142 LEU B O 1
ATOM 5627 N N . ARG B 1 143 ? -4.609 30.641 17.891 1 83.06 143 ARG B N 1
ATOM 5628 C CA . ARG B 1 143 ? -5.074 29.422 18.516 1 83.06 143 ARG B CA 1
ATOM 5629 C C . ARG B 1 143 ? -5.758 28.516 17.484 1 83.06 143 ARG B C 1
ATOM 5631 O O . ARG B 1 143 ? -5.547 27.297 17.484 1 83.06 143 ARG B O 1
ATOM 5638 N N . ARG B 1 144 ? -6.531 29.078 16.656 1 83.75 144 ARG B N 1
ATOM 5639 C CA . ARG B 1 144 ? -7.219 28.312 15.625 1 83.75 144 ARG B CA 1
ATOM 5640 C C . ARG B 1 144 ? -6.223 27.609 14.711 1 83.75 144 ARG B C 1
ATOM 5642 O O . ARG B 1 144 ? -6.363 26.406 14.438 1 83.75 144 ARG B O 1
ATOM 5649 N N . GLU B 1 145 ? -5.242 28.312 14.281 1 86.31 145 GLU B N 1
ATOM 5650 C CA . GLU B 1 145 ? -4.234 27.75 13.391 1 86.31 145 GLU B CA 1
ATOM 5651 C C . GLU B 1 145 ? -3.4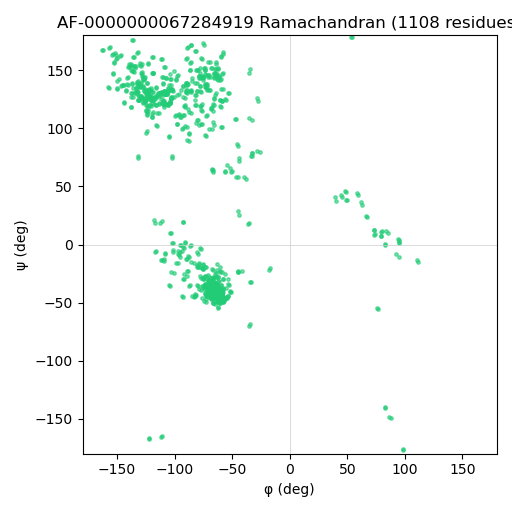34 26.656 14.094 1 86.31 145 GLU B C 1
ATOM 5653 O O . GLU B 1 145 ? -3.086 25.641 13.477 1 86.31 145 GLU B O 1
ATOM 5658 N N . SER B 1 146 ? -3.209 26.891 15.32 1 87.81 146 SER B N 1
ATOM 5659 C CA . SER B 1 146 ? -2.449 25.922 16.109 1 87.81 146 SER B CA 1
ATOM 5660 C C . SER B 1 146 ? -3.244 24.641 16.328 1 87.81 146 SER B C 1
ATOM 5662 O O . SER B 1 146 ? -2.701 23.531 16.203 1 87.81 146 SER B O 1
ATOM 5664 N N . LEU B 1 147 ? -4.504 24.875 16.625 1 83.81 147 LEU B N 1
ATOM 5665 C CA . LEU B 1 147 ? -5.367 23.719 16.828 1 83.81 147 LEU B CA 1
ATOM 5666 C C . LEU B 1 147 ? -5.496 22.906 15.539 1 83.81 147 LEU B C 1
ATOM 5668 O O . LEU B 1 147 ? -5.41 21.672 15.562 1 83.81 147 LEU B O 1
ATOM 5672 N N . PHE B 1 148 ? -5.66 23.562 14.484 1 85.81 148 PHE B N 1
ATOM 5673 C CA . PHE B 1 148 ? -5.727 22.922 13.18 1 85.81 148 PHE B CA 1
ATOM 5674 C C . PHE B 1 148 ? -4.492 22.062 12.938 1 85.81 148 PHE B C 1
ATOM 5676 O O . PHE B 1 148 ? -4.605 20.891 12.562 1 85.81 148 PHE B O 1
ATOM 5683 N N . ASN B 1 149 ? -3.367 22.609 13.227 1 85.06 149 ASN B N 1
ATOM 5684 C CA . ASN B 1 149 ? -2.098 21.922 13.023 1 85.06 149 ASN B CA 1
ATOM 5685 C C . ASN B 1 149 ? -1.976 20.688 13.906 1 85.06 149 ASN B C 1
ATOM 5687 O O . ASN B 1 149 ? -1.563 19.609 13.445 1 85.06 149 ASN B O 1
ATOM 5691 N N . ALA B 1 150 ? -2.324 20.891 15.102 1 82 150 ALA B N 1
ATOM 5692 C CA . ALA B 1 150 ? -2.184 19.797 16.062 1 82 150 ALA B CA 1
ATOM 5693 C C . ALA B 1 150 ? -3.062 18.609 15.68 1 82 150 ALA B C 1
ATOM 5695 O O . ALA B 1 150 ? -2.609 17.469 15.703 1 82 150 ALA B O 1
ATOM 5696 N N . VAL B 1 151 ? -4.246 18.922 15.312 1 81.69 151 VAL B N 1
ATOM 5697 C CA . VAL B 1 151 ? -5.199 17.859 14.984 1 81.69 151 VAL B CA 1
ATOM 5698 C C . VAL B 1 151 ? -4.766 17.156 13.703 1 81.69 151 VAL B C 1
ATOM 5700 O O . VAL B 1 151 ? -4.742 15.93 13.641 1 81.69 151 VAL B O 1
ATOM 5703 N N . THR B 1 152 ? -4.375 17.859 12.719 1 82.25 152 THR B N 1
ATOM 5704 C CA . THR B 1 152 ? -3.994 17.297 11.43 1 82.25 152 THR B CA 1
ATOM 5705 C C . THR B 1 152 ? -2.746 16.422 11.57 1 82.25 152 THR B C 1
ATOM 5707 O O . THR B 1 152 ? -2.658 15.352 10.977 1 82.25 152 THR B O 1
ATOM 5710 N N . THR B 1 153 ? -1.866 16.906 12.383 1 81.75 153 THR B N 1
ATOM 5711 C CA . THR B 1 153 ? -0.642 16.141 12.617 1 81.75 153 THR B CA 1
ATOM 5712 C C . THR B 1 153 ? -0.946 14.836 13.336 1 81.75 153 THR B C 1
ATOM 5714 O O . THR B 1 153 ? -0.419 13.781 12.969 1 81.75 153 THR B O 1
ATOM 5717 N N . ALA B 1 154 ? -1.792 14.875 14.25 1 80.25 154 ALA B N 1
ATOM 5718 C CA . ALA B 1 154 ? -2.137 13.695 15.031 1 80.25 154 ALA B CA 1
ATOM 5719 C C . ALA B 1 154 ? -2.836 12.648 14.164 1 80.25 154 ALA B C 1
ATOM 5721 O O . ALA B 1 154 ? -2.562 11.453 14.281 1 80.25 154 ALA B O 1
ATOM 5722 N N . ILE B 1 155 ? -3.676 13.094 13.328 1 82.19 155 ILE B N 1
ATOM 5723 C CA . ILE B 1 155 ? -4.465 12.203 12.492 1 82.19 155 ILE B CA 1
ATOM 5724 C C . ILE B 1 155 ? -3.553 11.508 11.477 1 82.19 155 ILE B C 1
ATOM 5726 O O . ILE B 1 155 ? -3.713 10.32 11.195 1 82.19 155 ILE B O 1
ATOM 5730 N N . ARG B 1 156 ? -2.537 12.148 11.055 1 78.38 156 ARG B N 1
ATOM 5731 C CA . ARG B 1 156 ? -1.736 11.672 9.938 1 78.38 156 ARG B CA 1
ATOM 5732 C C . ARG B 1 156 ? -0.591 10.789 10.422 1 78.38 156 ARG B C 1
ATOM 5734 O O . ARG B 1 156 ? 0.148 10.219 9.609 1 78.38 156 ARG B O 1
ATOM 5741 N N . GLU B 1 157 ? -0.53 10.586 11.672 1 77.75 157 GLU B N 1
ATOM 5742 C CA . GLU B 1 157 ? 0.535 9.773 12.25 1 77.75 157 GLU B CA 1
ATOM 5743 C C . GLU B 1 157 ? 0.28 8.289 12.008 1 77.75 157 GLU B C 1
ATOM 5745 O O . GLU B 1 157 ? 1.212 7.48 12.031 1 77.75 157 GLU B O 1
ATOM 5750 N N . SER B 1 158 ? -0.902 7.961 11.75 1 74.62 158 SER B N 1
ATOM 5751 C CA . SER B 1 158 ? -1.23 6.551 11.578 1 74.62 158 SER B CA 1
ATOM 5752 C C . SER B 1 158 ? -1.574 6.234 10.125 1 74.62 158 SER B C 1
ATOM 5754 O O . SER B 1 158 ? -2.121 7.082 9.414 1 74.62 158 SER B O 1
ATOM 5756 N N . LEU B 1 159 ? -1.132 5.02 9.797 1 77.88 159 LEU B N 1
ATOM 5757 C CA . LEU B 1 159 ? -1.485 4.57 8.453 1 77.88 159 LEU B CA 1
ATOM 5758 C C . LEU B 1 159 ? -2.545 3.479 8.508 1 77.88 159 LEU B C 1
ATOM 5760 O O . LEU B 1 159 ? -3.133 3.125 7.48 1 77.88 159 LEU B O 1
ATOM 5764 N N . ASP B 1 160 ? -2.822 3.039 9.656 1 87.06 160 ASP B N 1
ATOM 5765 C CA . ASP B 1 160 ? -3.84 2.006 9.805 1 87.06 160 ASP B CA 1
ATOM 5766 C C . ASP B 1 160 ? -5.242 2.605 9.766 1 87.06 160 ASP B C 1
ATOM 5768 O O . ASP B 1 160 ? -5.535 3.568 10.477 1 87.06 160 ASP B O 1
ATOM 5772 N N . TYR B 1 161 ? -6.059 1.979 8.961 1 90.44 161 TYR B N 1
ATOM 5773 C CA . TYR B 1 161 ? -7.383 2.535 8.703 1 90.44 161 TYR B CA 1
ATOM 5774 C C . TYR B 1 161 ? -8.203 2.6 9.992 1 90.44 161 TYR B C 1
ATOM 5776 O O . TYR B 1 161 ? -8.734 3.654 10.336 1 90.44 161 TYR B O 1
ATOM 5784 N N . SER B 1 162 ? -8.359 1.505 10.703 1 90.31 162 SER B N 1
ATOM 5785 C CA . SER B 1 162 ? -9.164 1.439 11.914 1 90.31 162 SER B CA 1
ATOM 5786 C C . SER B 1 162 ? -8.602 2.352 13 1 90.31 162 SER B C 1
ATOM 5788 O O . SER B 1 162 ? -9.352 3.057 13.68 1 90.31 162 SER B O 1
ATOM 5790 N N . SER B 1 163 ? -7.312 2.352 13.141 1 89.88 163 SER B N 1
ATOM 5791 C CA . SER B 1 163 ? -6.66 3.211 14.125 1 89.88 163 SER B CA 1
ATOM 5792 C C . SER B 1 163 ? -6.863 4.684 13.789 1 89.88 163 SER B C 1
ATOM 5794 O O . SER B 1 163 ? -6.996 5.516 14.688 1 89.88 163 SER B O 1
ATOM 5796 N N . MET B 1 164 ? -6.836 4.984 12.523 1 91.06 164 MET B N 1
ATOM 5797 C CA . MET B 1 164 ? -7.035 6.363 12.078 1 91.06 164 MET B CA 1
ATOM 5798 C C . MET B 1 164 ? -8.438 6.852 12.445 1 91.06 164 MET B C 1
ATOM 5800 O O . MET B 1 164 ? -8.602 7.988 12.891 1 91.06 164 MET B O 1
ATOM 5804 N N . LEU B 1 165 ? -9.438 6.016 12.242 1 93.62 165 LEU B N 1
ATOM 5805 C CA . LEU B 1 165 ? -10.805 6.371 12.602 1 93.62 165 LEU B CA 1
ATOM 5806 C C . LEU B 1 165 ? -10.922 6.66 14.094 1 93.62 165 LEU B C 1
ATOM 5808 O O . LEU B 1 165 ? -11.531 7.656 14.492 1 93.62 165 LEU B O 1
ATOM 5812 N N . GLU B 1 166 ? -10.281 5.902 14.836 1 93.06 166 GLU B N 1
ATOM 5813 C CA . GLU B 1 166 ? -10.273 6.082 16.281 1 93.06 166 GLU B CA 1
ATOM 5814 C C . GLU B 1 166 ? -9.562 7.375 16.672 1 93.06 166 GLU B C 1
ATOM 5816 O O . GLU B 1 166 ? -10.031 8.109 17.547 1 93.06 166 GLU B O 1
ATOM 5821 N N . LYS B 1 167 ? -8.492 7.578 16.062 1 91.12 167 LYS B N 1
ATOM 5822 C CA . LYS B 1 167 ? -7.707 8.766 16.375 1 91.12 167 LYS B CA 1
ATOM 5823 C C . LYS B 1 167 ? -8.445 10.039 15.969 1 91.12 167 LYS B C 1
ATOM 5825 O O . LYS B 1 167 ? -8.375 11.047 16.672 1 91.12 167 LYS B O 1
ATOM 5830 N N . ILE B 1 168 ? -9.086 10.039 14.836 1 92.5 168 ILE B N 1
ATOM 5831 C CA . ILE B 1 168 ? -9.828 11.195 14.352 1 92.5 168 ILE B CA 1
ATOM 5832 C C . ILE B 1 168 ? -10.891 11.586 15.375 1 92.5 168 ILE B C 1
ATOM 5834 O O . ILE B 1 168 ? -10.961 12.742 15.789 1 92.5 168 ILE B O 1
ATOM 5838 N N . VAL B 1 169 ? -11.648 10.641 15.805 1 93.31 169 VAL B N 1
ATOM 5839 C CA . VAL B 1 169 ? -12.758 10.922 16.719 1 93.31 169 VAL B CA 1
ATOM 5840 C C . VAL B 1 169 ? -12.211 11.383 18.062 1 93.31 169 VAL B C 1
ATOM 5842 O O . VAL B 1 169 ? -12.711 12.344 18.656 1 93.31 169 VAL B O 1
ATOM 5845 N N . ALA B 1 170 ? -11.195 10.773 18.5 1 92.12 170 ALA B N 1
ATOM 5846 C CA . ALA B 1 170 ? -10.609 11.109 19.797 1 92.12 170 ALA B CA 1
ATOM 5847 C C . ALA B 1 170 ? -9.969 12.492 19.766 1 92.12 170 ALA B C 1
ATOM 5849 O O . ALA B 1 170 ? -10.18 13.297 20.688 1 92.12 170 ALA B O 1
ATOM 5850 N N . THR B 1 171 ? -9.219 12.734 18.719 1 90.88 171 THR B N 1
ATOM 5851 C CA . THR B 1 171 ? -8.5 14 18.625 1 90.88 171 THR B CA 1
ATOM 5852 C C . THR B 1 171 ? -9.477 15.164 18.453 1 90.88 171 THR B C 1
ATOM 5854 O O . THR B 1 171 ? -9.336 16.203 19.109 1 90.88 171 THR B O 1
ATOM 5857 N N . ILE B 1 172 ? -10.453 15.008 17.609 1 90.5 172 ILE B N 1
ATOM 5858 C CA . ILE B 1 172 ? -11.422 16.078 17.391 1 90.5 172 ILE B CA 1
ATOM 5859 C C . ILE B 1 172 ? -12.281 16.25 18.641 1 90.5 172 ILE B C 1
ATOM 5861 O O . ILE B 1 172 ? -12.523 17.375 19.078 1 90.5 172 ILE B O 1
ATOM 5865 N N . GLY B 1 173 ? -12.672 15.211 19.234 1 89.88 173 GLY B N 1
ATOM 5866 C CA . GLY B 1 173 ? -13.461 15.289 20.469 1 89.88 173 GLY B CA 1
ATOM 5867 C C . GLY B 1 173 ? -12.742 16 21.594 1 89.88 173 GLY B C 1
ATOM 5868 O O . GLY B 1 173 ? -13.32 16.859 22.25 1 89.88 173 GLY B O 1
ATOM 5869 N N . GLN B 1 174 ? -11.508 15.703 21.75 1 88.94 174 GLN B N 1
ATOM 5870 C CA . GLN B 1 174 ? -10.711 16.297 22.828 1 88.94 174 GLN B CA 1
ATOM 5871 C C . GLN B 1 174 ? -10.383 17.75 22.531 1 88.94 174 GLN B C 1
ATOM 5873 O O . GLN B 1 174 ? -10.461 18.594 23.422 1 88.94 174 GLN B O 1
ATOM 5878 N N . SER B 1 175 ? -10.023 18.016 21.312 1 87.25 175 SER B N 1
ATOM 5879 C CA . SER B 1 175 ? -9.547 19.344 20.953 1 87.25 175 SER B CA 1
ATOM 5880 C C . SER B 1 175 ? -10.688 20.359 20.969 1 87.25 175 SER B C 1
ATOM 5882 O O . SER B 1 175 ? -10.484 21.516 21.312 1 87.25 175 SER B O 1
ATOM 5884 N N . PHE B 1 176 ? -11.867 19.922 20.672 1 85.69 176 PHE B N 1
ATOM 5885 C CA . PHE B 1 176 ? -13 20.844 20.625 1 85.69 176 PHE B CA 1
ATOM 5886 C C . PHE B 1 176 ? -13.867 20.688 21.875 1 85.69 176 PHE B C 1
ATOM 5888 O O . PHE B 1 176 ? -14.961 21.25 21.953 1 85.69 176 PHE B O 1
ATOM 5895 N N . LYS B 1 177 ? -13.359 19.953 22.812 1 83.56 177 LYS B N 1
ATOM 5896 C CA . LYS B 1 177 ? -13.992 19.75 24.125 1 83.56 177 LYS B CA 1
ATOM 5897 C C . LYS B 1 177 ? -15.469 19.406 23.969 1 83.56 177 LYS B C 1
ATOM 5899 O O . LYS B 1 177 ? -16.328 20.016 24.625 1 83.56 177 LYS B O 1
ATOM 5904 N N . THR B 1 178 ? -15.75 18.547 23.109 1 85.88 178 THR B N 1
ATOM 5905 C CA . THR B 1 178 ? -17.125 18.094 22.922 1 85.88 178 THR B CA 1
ATOM 5906 C C . THR B 1 178 ? -17.484 17.047 23.953 1 85.88 178 THR B C 1
ATOM 5908 O O . THR B 1 178 ? -16.609 16.344 24.484 1 85.88 178 THR B O 1
ATOM 5911 N N . SER B 1 179 ? -18.766 17.016 24.281 1 86.19 179 SER B N 1
ATOM 5912 C CA . SER B 1 179 ? -19.234 16.016 25.234 1 86.19 179 SER B CA 1
ATOM 5913 C C . SER B 1 179 ? -19.203 14.609 24.625 1 86.19 179 SER B C 1
ATOM 5915 O O . SER B 1 179 ? -18.812 13.648 25.281 1 86.19 179 SER B O 1
ATOM 5917 N N . TYR B 1 180 ? -19.656 14.562 23.391 1 88.44 180 TYR B N 1
ATOM 5918 C CA . TYR B 1 180 ? -19.703 13.289 22.672 1 88.44 180 TYR B CA 1
ATOM 5919 C C . TYR B 1 180 ? -19.391 13.492 21.188 1 88.44 180 TYR B C 1
ATOM 5921 O O . TYR B 1 180 ? -19.797 14.484 20.594 1 88.44 180 TYR B O 1
ATOM 5929 N N . CYS B 1 181 ? -18.609 12.602 20.672 1 92 181 CYS B N 1
ATOM 5930 C CA . CYS B 1 181 ? -18.281 12.609 19.25 1 92 181 CYS B CA 1
ATOM 5931 C C . CYS B 1 181 ? -18.438 11.227 18.641 1 92 181 CYS B C 1
ATOM 5933 O O . CYS B 1 181 ? -18.062 10.227 19.25 1 92 181 CYS B O 1
ATOM 5935 N N . LEU B 1 182 ? -19.125 11.164 17.5 1 93.12 182 LEU B N 1
ATOM 5936 C CA . LEU B 1 182 ? -19.391 9.898 16.828 1 93.12 182 LEU B CA 1
ATOM 5937 C C . LEU B 1 182 ? -18.938 9.953 15.375 1 93.12 182 LEU B C 1
ATOM 5939 O O . LEU B 1 182 ? -19.172 10.938 14.672 1 93.12 182 LEU B O 1
ATOM 5943 N N . LEU B 1 183 ? -18.219 8.938 14.984 1 95.12 183 LEU B N 1
ATOM 5944 C CA . LEU B 1 183 ? -17.781 8.812 13.594 1 95.12 183 LEU B CA 1
ATOM 5945 C C . LEU B 1 183 ? -18.297 7.52 12.977 1 95.12 183 LEU B C 1
ATOM 5947 O O . LEU B 1 183 ? -18.094 6.434 13.523 1 95.12 183 LEU B O 1
ATOM 5951 N N . ARG B 1 184 ? -18.984 7.633 11.891 1 94.88 184 ARG B N 1
ATOM 5952 C CA . ARG B 1 184 ? -19.531 6.492 11.172 1 94.88 184 ARG B CA 1
ATOM 5953 C C . ARG B 1 184 ? -18.969 6.406 9.758 1 94.88 184 ARG B C 1
ATOM 5955 O O . ARG B 1 184 ? -19.25 7.27 8.922 1 94.88 184 ARG B O 1
ATOM 5962 N N . PRO B 1 185 ? -18.203 5.355 9.523 1 95.44 185 PRO B N 1
ATOM 5963 C CA . PRO B 1 185 ? -17.672 5.203 8.172 1 95.44 185 PRO B CA 1
ATOM 5964 C C . PRO B 1 185 ? -18.75 4.875 7.141 1 95.44 185 PRO B C 1
ATOM 5966 O O . PRO B 1 185 ? -19.781 4.297 7.492 1 95.44 185 PRO B O 1
ATOM 5969 N N . VAL B 1 186 ? -18.484 5.305 5.855 1 93.19 186 VAL B N 1
ATOM 5970 C CA . VAL B 1 186 ? -19.422 5.105 4.758 1 93.19 186 VAL B CA 1
ATOM 5971 C C . VAL B 1 186 ? -18.75 4.324 3.631 1 93.19 186 VAL B C 1
ATOM 5973 O O . VAL B 1 186 ? -17.578 4.559 3.32 1 93.19 186 VAL B O 1
ATOM 5976 N N . GLU B 1 187 ? -19.422 3.307 3.188 1 87.25 187 GLU B N 1
ATOM 5977 C CA . GLU B 1 187 ? -18.969 2.547 2.021 1 87.25 187 GLU B CA 1
ATOM 5978 C C . GLU B 1 187 ? -20.047 2.51 0.943 1 87.25 187 GLU B C 1
ATOM 5980 O O . GLU B 1 187 ? -21.203 2.15 1.218 1 87.25 187 GLU B O 1
ATOM 5985 N N . SER B 1 188 ? -19.641 2.834 -0.255 1 80.94 188 SER B N 1
ATOM 5986 C CA . SER B 1 188 ? -20.578 2.852 -1.374 1 80.94 188 SER B CA 1
ATOM 5987 C C . SER B 1 188 ? -21.844 3.631 -1.024 1 80.94 188 SER B C 1
ATOM 5989 O O . SER B 1 188 ? -22.953 3.15 -1.244 1 80.94 188 SER B O 1
ATOM 5991 N N . ASN B 1 189 ? -21.75 4.793 -0.261 1 81.44 189 ASN B N 1
ATOM 5992 C CA . ASN B 1 189 ? -22.797 5.746 0.094 1 81.44 189 ASN B CA 1
ATOM 5993 C C . ASN B 1 189 ? -23.75 5.172 1.14 1 81.44 189 ASN B C 1
ATOM 5995 O O . ASN B 1 189 ? -24.875 5.633 1.275 1 81.44 189 ASN B O 1
ATOM 5999 N N . CYS B 1 190 ? -23.25 4.035 1.697 1 87.12 190 CYS B N 1
ATOM 6000 C CA . CYS B 1 190 ? -24 3.457 2.801 1 87.12 190 CYS B CA 1
ATOM 6001 C C . CYS B 1 190 ? -23.172 3.422 4.078 1 87.12 190 CYS B C 1
ATOM 6003 O O . CYS B 1 190 ? -21.953 3.271 4.02 1 87.12 190 CYS B O 1
ATOM 6005 N N . LEU B 1 191 ? -23.906 3.568 5.18 1 88.12 191 LEU B N 1
ATOM 6006 C CA . LEU B 1 191 ? -23.219 3.525 6.469 1 88.12 191 LEU B CA 1
ATOM 6007 C C . LEU B 1 191 ? -22.797 2.102 6.809 1 88.12 191 LEU B C 1
ATOM 6009 O O . LEU B 1 191 ? -23.531 1.15 6.57 1 88.12 191 LEU B O 1
ATOM 6013 N N . THR B 1 192 ? -21.672 2.09 7.27 1 86.81 192 THR B N 1
ATOM 6014 C CA . THR B 1 192 ? -21.203 0.78 7.695 1 86.81 192 THR B CA 1
ATOM 6015 C C . THR B 1 192 ? -21.656 0.474 9.117 1 86.81 192 THR B C 1
ATOM 6017 O O . THR B 1 192 ? -22.219 1.34 9.797 1 86.81 192 THR B O 1
ATOM 6020 N N . ALA B 1 193 ? -21.406 -0.763 9.492 1 83.25 193 ALA B N 1
ATOM 6021 C CA . ALA B 1 193 ? -21.828 -1.191 10.82 1 83.25 193 ALA B CA 1
ATOM 6022 C C . ALA B 1 193 ? -20.844 -0.692 11.883 1 83.25 193 ALA B C 1
ATOM 6024 O O . ALA B 1 193 ? -21.203 -0.569 13.062 1 83.25 193 ALA B O 1
ATOM 6025 N N . ASP B 1 194 ? -19.719 -0.291 11.508 1 89.88 194 ASP B N 1
ATOM 6026 C CA . ASP B 1 194 ? -18.703 0.126 12.461 1 89.88 194 ASP B CA 1
ATOM 6027 C C . ASP B 1 194 ? -18.984 1.53 12.984 1 89.88 194 ASP B C 1
ATOM 6029 O O . ASP B 1 194 ? -19.438 2.398 12.242 1 89.88 194 ASP B O 1
ATOM 6033 N N . GLU B 1 195 ? -18.812 1.673 14.289 1 91.69 195 GLU B N 1
ATOM 6034 C CA . GLU B 1 195 ? -18.969 2.963 14.953 1 91.69 195 GLU B CA 1
ATOM 6035 C C . GLU B 1 195 ? -17.766 3.275 15.844 1 91.69 195 GLU B C 1
ATOM 6037 O O . GLU B 1 195 ? -17.266 2.398 16.547 1 91.69 195 GLU B O 1
ATOM 6042 N N . PHE B 1 196 ? -17.359 4.496 15.719 1 93.81 196 PHE B N 1
ATOM 6043 C CA . PHE B 1 196 ? -16.266 4.965 16.578 1 93.81 196 PHE B CA 1
ATOM 6044 C C . PHE B 1 196 ? -16.703 6.176 17.391 1 93.81 196 PHE B C 1
ATOM 6046 O O . PHE B 1 196 ? -17.328 7.094 16.859 1 93.81 196 PHE B O 1
ATOM 6053 N N . SER B 1 197 ? -16.406 6.145 18.641 1 91.69 197 SER B N 1
ATOM 6054 C CA . SER B 1 197 ? -16.938 7.234 19.453 1 91.69 197 SER B CA 1
ATOM 6055 C C . SER B 1 197 ? -15.914 7.699 20.484 1 91.69 197 SER B C 1
ATOM 6057 O O . SER B 1 197 ? -14.945 6.988 20.781 1 91.69 197 SER B O 1
ATOM 6059 N N . TYR B 1 198 ? -16.062 8.945 20.828 1 91.5 198 TYR B N 1
ATOM 6060 C CA . TYR B 1 198 ? -15.328 9.586 21.906 1 91.5 198 TYR B CA 1
ATOM 6061 C C . TYR B 1 198 ? -16.281 10.195 22.922 1 91.5 198 TYR B C 1
ATOM 6063 O O . TYR B 1 198 ? -17.281 10.812 22.562 1 91.5 198 TYR B O 1
ATOM 6071 N N . LEU B 1 199 ? -16.031 9.906 24.203 1 87.5 199 LEU B N 1
ATOM 6072 C CA . LEU B 1 199 ? -16.812 10.461 25.297 1 87.5 199 LEU B CA 1
ATOM 6073 C C . LEU B 1 199 ? -15.914 11.227 26.266 1 87.5 199 LEU B C 1
ATOM 6075 O O . LEU B 1 199 ? -14.867 10.727 26.672 1 87.5 199 LEU B O 1
ATOM 6079 N N . ASP B 1 200 ? -16.328 12.422 26.5 1 83.62 200 ASP B N 1
ATOM 6080 C CA . ASP B 1 200 ? -15.586 13.211 27.469 1 83.62 200 ASP B CA 1
ATOM 6081 C C . ASP B 1 200 ? -15.602 12.547 28.844 1 83.62 200 ASP B C 1
ATOM 6083 O O . ASP B 1 200 ? -16.672 12.242 29.375 1 83.62 200 ASP B O 1
ATOM 6087 N N . PRO B 1 201 ? -14.492 12.289 29.422 1 78.69 201 PRO B N 1
ATOM 6088 C CA . PRO B 1 201 ? -14.43 11.578 30.703 1 78.69 201 PRO B CA 1
ATOM 6089 C C . PRO B 1 201 ? -15.117 12.344 31.828 1 78.69 201 PRO B C 1
ATOM 6091 O O . PRO B 1 201 ? -15.508 11.75 32.844 1 78.69 201 PRO B O 1
ATOM 6094 N N . GLN B 1 202 ? -15.141 13.656 31.703 1 75 202 GLN B N 1
ATOM 6095 C CA . GLN B 1 202 ? -15.703 14.469 32.781 1 75 202 GLN B CA 1
ATOM 6096 C C . GLN B 1 202 ? -17.219 14.383 32.781 1 75 202 GLN B C 1
ATOM 6098 O O . GLN B 1 202 ? -17.859 14.773 33.781 1 75 202 GLN B O 1
ATOM 6103 N N . ILE B 1 203 ? -17.734 14.016 31.703 1 68.38 203 ILE B N 1
ATOM 6104 C CA . ILE B 1 203 ? -19.188 13.938 31.641 1 68.38 203 ILE B CA 1
ATOM 6105 C C . ILE B 1 203 ? -19.656 12.57 32.125 1 68.38 203 ILE B C 1
ATOM 6107 O O . ILE B 1 203 ? -19.188 11.539 31.625 1 68.38 203 ILE B O 1
ATOM 6111 N N . THR B 1 204 ? -20 12.484 33.375 1 57.16 204 THR B N 1
ATOM 6112 C CA . THR B 1 204 ? -20.5 11.281 34.031 1 57.16 204 THR B CA 1
ATOM 6113 C C . THR B 1 204 ? -21.703 10.727 33.25 1 57.16 204 THR B C 1
ATOM 6115 O O . THR B 1 204 ? -22.219 9.656 33.594 1 57.16 204 THR B O 1
ATOM 6118 N N . TYR B 1 205 ? -22.469 11.523 32.594 1 52.22 205 TYR B N 1
ATOM 6119 C CA . TYR B 1 205 ? -23.812 11.062 32.281 1 52.22 205 TYR B CA 1
ATOM 6120 C C . TYR B 1 205 ? -23.812 10.039 31.156 1 52.22 205 TYR B C 1
ATOM 6122 O O . TYR B 1 205 ? -22.891 10.008 30.344 1 52.22 205 TYR B O 1
ATOM 6130 N N . SER B 1 206 ? -24.672 9.047 31.297 1 50.44 206 SER B N 1
ATOM 6131 C CA . SER B 1 206 ? -25.141 7.961 30.438 1 50.44 206 SER B CA 1
ATOM 6132 C C . SER B 1 206 ? -25.453 8.469 29.031 1 50.44 206 SER B C 1
ATOM 6134 O O . SER B 1 206 ? -26.422 9.211 28.828 1 50.44 206 SER B O 1
ATOM 6136 N N . CYS B 1 207 ? -24.641 9.023 28.328 1 51.72 207 CYS B N 1
ATOM 6137 C CA . CYS B 1 207 ? -24.812 9.398 26.922 1 51.72 207 CYS B CA 1
ATOM 6138 C C . CYS B 1 207 ? -25.641 8.352 26.188 1 51.72 207 CYS B C 1
ATOM 6140 O O . CYS B 1 207 ? -25.141 7.707 25.25 1 51.72 207 CYS B O 1
ATOM 6142 N N . GLU B 1 208 ? -26.359 7.543 26.922 1 51.25 208 GLU B N 1
ATOM 6143 C CA . GLU B 1 208 ? -27.219 6.488 26.391 1 51.25 208 GLU B CA 1
ATOM 6144 C C . GLU B 1 208 ? -28.047 6.988 25.219 1 51.25 208 GLU B C 1
ATOM 6146 O O . GLU B 1 208 ? -28.516 6.191 24.391 1 51.25 208 GLU B O 1
ATOM 6151 N N . PHE B 1 209 ? -28.281 8.383 25.141 1 55.38 209 PHE B N 1
ATOM 6152 C CA . PHE B 1 209 ? -29.359 8.719 24.234 1 55.38 209 PHE B CA 1
ATOM 6153 C C . PHE B 1 209 ? -28.859 9.57 23.078 1 55.38 209 PHE B C 1
ATOM 6155 O O . PHE B 1 209 ? -29.625 10.328 22.469 1 55.38 209 PHE B O 1
ATOM 6162 N N . PHE B 1 210 ? -27.562 9.562 22.766 1 62.56 210 PHE B N 1
ATOM 6163 C CA . PHE B 1 210 ? -27.234 10.422 21.641 1 62.56 210 PHE B CA 1
ATOM 6164 C C . PHE B 1 210 ? -27.625 9.766 20.312 1 62.56 210 PHE B C 1
ATOM 6166 O O . PHE B 1 210 ? -27.172 8.664 20 1 62.56 210 PHE B O 1
ATOM 6173 N N . ASP B 1 211 ? -28.797 10.344 19.797 1 72.56 211 ASP B N 1
ATOM 6174 C CA . ASP B 1 211 ? -29.234 9.852 18.484 1 72.56 211 ASP B CA 1
ATOM 6175 C C . ASP B 1 211 ? -28.922 10.867 17.391 1 72.56 211 ASP B C 1
ATOM 6177 O O . ASP B 1 211 ? -29.625 11.867 17.234 1 72.56 211 ASP B O 1
ATOM 6181 N N . ALA B 1 212 ? -27.859 10.766 16.781 1 79 212 ALA B N 1
ATOM 6182 C CA . ALA B 1 212 ? -27.5 11.641 15.672 1 79 212 ALA B CA 1
ATOM 6183 C C . ALA B 1 212 ? -27.922 11.031 14.336 1 79 212 ALA B C 1
ATOM 6185 O O . ALA B 1 212 ? -27.453 11.445 13.281 1 79 212 ALA B O 1
ATOM 6186 N N . SER B 1 213 ? -28.844 10.094 14.398 1 82.94 213 SER B N 1
ATOM 6187 C CA . SER B 1 213 ? -29.203 9.352 13.195 1 82.94 213 SER B CA 1
ATOM 6188 C C . SER B 1 213 ? -29.844 10.258 12.156 1 82.94 213 SER B C 1
ATOM 6190 O O . SER B 1 213 ? -29.547 10.164 10.961 1 82.94 213 SER B O 1
ATOM 6192 N N . PHE B 1 214 ? -30.641 11.133 12.711 1 85 214 PHE B N 1
ATOM 6193 C CA . PHE B 1 214 ? -31.344 12.023 11.781 1 85 214 PHE B CA 1
ATOM 6194 C C . PHE B 1 214 ? -30.359 12.961 11.086 1 85 214 PHE B C 1
ATOM 6196 O O . PHE B 1 214 ? -30.422 13.141 9.875 1 85 214 PHE B O 1
ATOM 6203 N N . LEU B 1 215 ? -29.484 13.547 11.828 1 89.56 215 LEU B N 1
ATOM 6204 C CA . LEU B 1 215 ? -28.516 14.477 11.258 1 89.56 215 LEU B CA 1
ATOM 6205 C C . LEU B 1 215 ? -27.578 13.758 10.289 1 89.56 215 LEU B C 1
ATOM 6207 O O . LEU B 1 215 ? -27.234 14.305 9.242 1 89.56 215 LEU B O 1
ATOM 6211 N N . ILE B 1 216 ? -27.234 12.586 10.672 1 91.44 216 ILE B N 1
ATOM 6212 C CA . ILE B 1 216 ? -26.328 11.797 9.844 1 91.44 216 ILE B CA 1
ATOM 6213 C C . ILE B 1 216 ? -27 11.469 8.508 1 91.44 216 ILE B C 1
ATOM 6215 O O . ILE B 1 216 ? -26.359 11.531 7.457 1 91.44 216 ILE B O 1
ATOM 6219 N N . GLU B 1 217 ? -28.219 11.133 8.562 1 89.62 217 GLU B N 1
ATOM 6220 C CA . GLU B 1 217 ? -28.969 10.836 7.34 1 89.62 217 GLU B CA 1
ATOM 6221 C C . GLU B 1 217 ? -29.062 12.055 6.434 1 89.62 217 GLU B C 1
ATOM 6223 O O . GLU B 1 217 ? -28.969 11.938 5.207 1 89.62 217 GLU B O 1
ATOM 6228 N N . GLN B 1 218 ? -29.234 13.164 7.039 1 91.62 218 GLN B N 1
ATOM 6229 C CA . GLN B 1 218 ? -29.312 14.391 6.262 1 91.62 218 GLN B CA 1
ATOM 6230 C C . GLN B 1 218 ? -27.969 14.688 5.578 1 91.62 218 GLN B C 1
ATOM 6232 O O . GLN B 1 218 ? -27.938 15.148 4.434 1 91.62 218 GLN B O 1
ATOM 6237 N N . VAL B 1 219 ? -26.938 14.445 6.301 1 92.81 219 VAL B N 1
ATOM 6238 C CA . VAL B 1 219 ? -25.609 14.672 5.746 1 92.81 219 VAL B CA 1
ATOM 6239 C C . VAL B 1 219 ? -25.344 13.711 4.594 1 92.81 219 VAL B C 1
ATOM 6241 O O . VAL B 1 219 ? -24.734 14.07 3.592 1 92.81 219 VAL B O 1
ATOM 6244 N N . LEU B 1 220 ? -25.812 12.508 4.699 1 91.06 220 LEU B N 1
ATOM 6245 C CA . LEU B 1 220 ? -25.641 11.508 3.65 1 91.06 220 LEU B CA 1
ATOM 6246 C C . LEU B 1 220 ? -26.344 11.953 2.367 1 91.06 220 LEU B C 1
ATOM 6248 O O . LEU B 1 220 ? -25.828 11.719 1.269 1 91.06 220 LEU B O 1
ATOM 6252 N N . GLU B 1 221 ? -27.359 12.586 2.572 1 89.25 221 GLU B N 1
ATOM 6253 C CA . GLU B 1 221 ? -28.156 13.016 1.427 1 89.25 221 GLU B CA 1
ATOM 6254 C C . GLU B 1 221 ? -27.594 14.297 0.814 1 89.25 221 GLU B C 1
ATOM 6256 O O . GLU B 1 221 ? -27.469 14.406 -0.408 1 89.25 221 GLU B O 1
ATOM 6261 N N . THR B 1 222 ? -27.234 15.281 1.66 1 91.06 222 THR B N 1
ATOM 6262 C CA . THR B 1 222 ? -26.859 16.594 1.166 1 91.06 222 THR B CA 1
ATOM 6263 C C . THR B 1 222 ? -25.359 16.688 0.938 1 91.06 222 THR B C 1
ATOM 6265 O O . THR B 1 222 ? -24.891 17.531 0.175 1 91.06 222 THR B O 1
ATOM 6268 N N . GLN B 1 223 ? -24.578 15.984 1.665 1 90.44 223 GLN B N 1
ATOM 6269 C CA . GLN B 1 223 ? -23.125 15.992 1.653 1 90.44 223 GLN B CA 1
ATOM 6270 C C . GLN B 1 223 ? -22.578 17.328 2.152 1 90.44 223 GLN B C 1
ATOM 6272 O O . GLN B 1 223 ? -21.516 17.766 1.711 1 90.44 223 GLN B O 1
ATOM 6277 N N . HIS B 1 224 ? -23.391 18.031 2.951 1 92 224 HIS B N 1
ATOM 6278 C CA . HIS B 1 224 ? -23 19.266 3.629 1 92 224 HIS B CA 1
ATOM 6279 C C . HIS B 1 224 ? -23.188 19.141 5.137 1 92 224 HIS B C 1
ATOM 6281 O O . HIS B 1 224 ? -23.969 18.312 5.605 1 92 224 HIS B O 1
ATOM 6287 N N . TYR B 1 225 ? -22.422 19.953 5.754 1 92.25 225 TYR B N 1
ATOM 6288 C CA . TYR B 1 225 ? -22.562 19.875 7.203 1 92.25 225 TYR B CA 1
ATOM 6289 C C . TYR B 1 225 ? -23.953 20.297 7.648 1 92.25 225 TYR B C 1
ATOM 6291 O O . TYR B 1 225 ? -24.609 21.109 6.988 1 92.25 225 TYR B O 1
ATOM 6299 N N . GLN B 1 226 ? -24.438 19.703 8.688 1 91.12 226 GLN B N 1
ATOM 6300 C CA . GLN B 1 226 ? -25.75 19.984 9.258 1 91.12 226 GLN B CA 1
ATOM 6301 C C . GLN B 1 226 ? -25.641 20.219 10.766 1 91.12 226 GLN B C 1
ATOM 6303 O O . GLN B 1 226 ? -24.75 19.688 11.422 1 91.12 226 GLN B O 1
ATOM 6308 N N . HIS B 1 227 ? -26.344 21.172 11.25 1 88.19 227 HIS B N 1
ATOM 6309 C CA . HIS B 1 227 ? -26.375 21.422 12.688 1 88.19 227 HIS B CA 1
ATOM 6310 C C . HIS B 1 227 ? -27.797 21.5 13.203 1 88.19 227 HIS B C 1
ATOM 6312 O O . HIS B 1 227 ? -28.719 21.812 12.445 1 88.19 227 HIS B O 1
ATOM 6318 N N . SER B 1 228 ? -28.016 21.031 14.406 1 83.94 228 SER B N 1
ATOM 6319 C CA . SER B 1 228 ? -29.328 21.047 15.039 1 83.94 228 SER B CA 1
ATOM 6320 C C . SER B 1 228 ? -29.219 21.391 16.531 1 83.94 228 SER B C 1
ATOM 6322 O O . SER B 1 228 ? -28.172 21.219 17.125 1 83.94 228 SER B O 1
ATOM 6324 N N . LEU B 1 229 ? -30.25 22.141 16.953 1 81.12 229 LEU B N 1
ATOM 6325 C CA . LEU B 1 229 ? -30.391 22.469 18.359 1 81.12 229 LEU B CA 1
ATOM 6326 C C . LEU B 1 229 ? -31.594 21.734 18.969 1 81.12 229 LEU B C 1
ATOM 6328 O O . LEU B 1 229 ? -32.656 21.672 18.344 1 81.12 229 LEU B O 1
ATOM 6332 N N . TYR B 1 230 ? -31.25 20.953 19.969 1 73.69 230 TYR B N 1
ATOM 6333 C CA . TYR B 1 230 ? -32.375 20.344 20.656 1 73.69 230 TYR B CA 1
ATOM 6334 C C . TYR B 1 230 ? -32.312 20.594 22.156 1 73.69 230 TYR B C 1
ATOM 6336 O O . TYR B 1 230 ? -31.219 20.812 22.703 1 73.69 230 TYR B O 1
ATOM 6344 N N . ASN B 1 231 ? -33.406 20.828 22.797 1 74.38 231 ASN B N 1
ATOM 6345 C CA . ASN B 1 231 ? -33.5 21.094 24.234 1 74.38 231 ASN B CA 1
ATOM 6346 C C . ASN B 1 231 ? -33.75 19.812 25.016 1 74.38 231 ASN B C 1
ATOM 6348 O O . ASN B 1 231 ? -34.688 19.078 24.75 1 74.38 231 ASN B O 1
ATOM 6352 N N . LYS B 1 232 ? -32.688 19.5 25.734 1 69.94 232 LYS B N 1
ATOM 6353 C CA . LYS B 1 232 ? -32.906 18.391 26.672 1 69.94 232 LYS B CA 1
ATOM 6354 C C . LYS B 1 232 ? -32.938 18.891 28.109 1 69.94 232 LYS B C 1
ATOM 6356 O O . LYS B 1 232 ? -31.953 19.406 28.625 1 69.94 232 LYS B O 1
ATOM 6361 N N . ASN B 1 233 ? -33.938 18.484 28.734 1 67.38 233 ASN B N 1
ATOM 6362 C CA . ASN B 1 233 ? -34.188 18.844 30.125 1 67.38 233 ASN B CA 1
ATOM 6363 C C . ASN B 1 233 ? -33.812 20.297 30.391 1 67.38 233 ASN B C 1
ATOM 6365 O O . ASN B 1 233 ? -33.094 20.609 31.344 1 67.38 233 ASN B O 1
ATOM 6369 N N . ASP B 1 234 ? -34.125 21.125 29.5 1 66.06 234 ASP B N 1
ATOM 6370 C CA . ASP B 1 234 ? -34 22.578 29.641 1 66.06 234 ASP B CA 1
ATOM 6371 C C . ASP B 1 234 ? -32.594 23.062 29.359 1 66.06 234 ASP B C 1
ATOM 6373 O O . ASP B 1 234 ? -32.25 24.219 29.594 1 66.06 234 ASP B O 1
ATOM 6377 N N . ASN B 1 235 ? -31.75 22.109 29.047 1 73.56 235 ASN B N 1
ATOM 6378 C CA . ASN B 1 235 ? -30.422 22.531 28.641 1 73.56 235 ASN B CA 1
ATOM 6379 C C . ASN B 1 235 ? -30.234 22.438 27.141 1 73.56 235 ASN B C 1
ATOM 6381 O O . ASN B 1 235 ? -30.594 21.422 26.531 1 73.56 235 ASN B O 1
ATOM 6385 N N . PRO B 1 236 ? -29.812 23.516 26.531 1 78.94 236 PRO B N 1
ATOM 6386 C CA . PRO B 1 236 ? -29.609 23.453 25.078 1 78.94 236 PRO B CA 1
ATOM 6387 C C . PRO B 1 236 ? -28.469 22.516 24.688 1 78.94 236 PRO B C 1
ATOM 6389 O O . PRO B 1 236 ? -27.406 22.516 25.312 1 78.94 236 PRO B O 1
ATOM 6392 N N . CYS B 1 237 ? -28.844 21.516 23.891 1 81.06 237 CYS B N 1
ATOM 6393 C CA . CYS B 1 237 ? -27.859 20.609 23.328 1 81.06 237 CYS B CA 1
ATOM 6394 C C . CYS B 1 237 ? -27.609 20.906 21.859 1 81.06 237 CYS B C 1
ATOM 6396 O O . CYS B 1 237 ? -28.562 20.984 21.078 1 81.06 237 CYS B O 1
ATOM 6398 N N . TYR B 1 238 ? -26.344 21.188 21.562 1 85.38 238 TYR B N 1
ATOM 6399 C CA . TYR B 1 238 ? -25.984 21.5 20.188 1 85.38 238 TYR B CA 1
ATOM 6400 C C . TYR B 1 238 ? -25.359 20.297 19.484 1 85.38 238 TYR B C 1
ATOM 6402 O O . TYR B 1 238 ? -24.5 19.625 20.062 1 85.38 238 TYR B O 1
ATOM 6410 N N . GLN B 1 239 ? -25.938 19.969 18.328 1 88.38 239 GLN B N 1
ATOM 6411 C CA . GLN B 1 239 ? -25.406 18.859 17.531 1 88.38 239 GLN B CA 1
ATOM 6412 C C . GLN B 1 239 ? -24.891 19.375 16.188 1 88.38 239 GLN B C 1
ATOM 6414 O O . GLN B 1 239 ? -25.484 20.266 15.578 1 88.38 239 GLN B O 1
ATOM 6419 N N . LEU B 1 240 ? -23.75 18.906 15.812 1 91.75 240 LEU B N 1
ATOM 6420 C CA . LEU B 1 240 ? -23.172 19.234 14.516 1 91.75 240 LEU B CA 1
ATOM 6421 C C . LEU B 1 240 ? -22.703 17.984 13.797 1 91.75 240 LEU B C 1
ATOM 6423 O O . LEU B 1 240 ? -22.047 17.125 14.398 1 91.75 240 LEU B O 1
ATOM 6427 N N . ALA B 1 241 ? -23.172 17.75 12.586 1 94.81 241 ALA B N 1
ATOM 6428 C CA . ALA B 1 241 ? -22.719 16.641 11.758 1 94.81 241 ALA B CA 1
ATOM 6429 C C . ALA B 1 241 ? -21.969 17.141 10.531 1 94.81 241 ALA B C 1
ATOM 6431 O O . ALA B 1 241 ? -22.438 18.031 9.828 1 94.81 241 ALA B O 1
ATOM 6432 N N . VAL B 1 242 ? -20.797 16.625 10.32 1 95.5 242 VAL B N 1
ATOM 6433 C CA . VAL B 1 242 ? -19.938 17.078 9.227 1 95.5 242 VAL B CA 1
ATOM 6434 C C . VAL B 1 242 ? -19.516 15.875 8.375 1 95.5 242 VAL B C 1
ATOM 6436 O O . VAL B 1 242 ? -19.125 14.836 8.906 1 95.5 242 VAL B O 1
ATOM 6439 N N . PRO B 1 243 ? -19.609 15.961 7.047 1 96 243 PRO B N 1
ATOM 6440 C CA . PRO B 1 243 ? -19.156 14.883 6.168 1 96 243 PRO B CA 1
ATOM 6441 C C . PRO B 1 243 ? -17.641 14.906 5.941 1 96 243 PRO B C 1
ATOM 6443 O O . PRO B 1 243 ? -17.031 15.977 5.855 1 96 243 PRO B O 1
ATOM 6446 N N . LEU B 1 244 ? -17.047 13.852 5.945 1 95.94 244 LEU B N 1
ATOM 6447 C CA . LEU B 1 244 ? -15.672 13.695 5.5 1 95.94 244 LEU B CA 1
ATOM 6448 C C . LEU B 1 244 ? -15.609 13.305 4.027 1 95.94 244 LEU B C 1
ATOM 6450 O O . LEU B 1 244 ? -15.758 12.133 3.686 1 95.94 244 LEU B O 1
ATOM 6454 N N . ILE B 1 245 ? -15.344 14.281 3.215 1 94 245 ILE B N 1
ATOM 6455 C CA . ILE B 1 245 ? -15.406 14.078 1.771 1 94 245 ILE B CA 1
ATOM 6456 C C . ILE B 1 245 ? -14.031 14.352 1.158 1 94 245 ILE B C 1
ATOM 6458 O O . ILE B 1 245 ? -13.375 15.344 1.501 1 94 245 ILE B O 1
ATOM 6462 N N . TYR B 1 246 ? -13.602 13.453 0.348 1 89.88 246 TYR B N 1
ATOM 6463 C CA . TYR B 1 246 ? -12.406 13.656 -0.455 1 89.88 246 TYR B CA 1
ATOM 6464 C C . TYR B 1 246 ? -12.664 13.312 -1.917 1 89.88 246 TYR B C 1
ATOM 6466 O O . TYR B 1 246 ? -13.133 12.219 -2.23 1 89.88 246 TYR B O 1
ATOM 6474 N N . GLN B 1 247 ? -12.336 14.25 -2.826 1 84.25 247 GLN B N 1
ATOM 6475 C CA . GLN B 1 247 ? -12.539 14.102 -4.262 1 84.25 247 GLN B CA 1
ATOM 6476 C C . GLN B 1 247 ? -13.922 13.531 -4.562 1 84.25 247 GLN B C 1
ATOM 6478 O O . GLN B 1 247 ? -14.055 12.547 -5.297 1 84.25 247 GLN B O 1
ATOM 6483 N N . GLN B 1 248 ? -14.969 13.969 -3.895 1 84.81 248 GLN B N 1
ATOM 6484 C CA . GLN B 1 248 ? -16.391 13.695 -4.133 1 84.81 248 GLN B CA 1
ATOM 6485 C C . GLN B 1 248 ? -16.781 12.336 -3.582 1 84.81 248 GLN B C 1
ATOM 6487 O O . GLN B 1 248 ? -17.859 11.82 -3.902 1 84.81 248 GLN B O 1
ATOM 6492 N N . HIS B 1 249 ? -15.977 11.75 -2.852 1 89.94 249 HIS B N 1
ATOM 6493 C CA . HIS B 1 249 ? -16.312 10.492 -2.199 1 89.94 249 HIS B CA 1
ATOM 6494 C C . HIS B 1 249 ? -16.562 10.688 -0.707 1 89.94 249 HIS B C 1
ATOM 6496 O O . HIS B 1 249 ? -15.688 11.195 0.005 1 89.94 249 HIS B O 1
ATOM 6502 N N . LEU B 1 250 ? -17.734 10.359 -0.291 1 94.12 250 LEU B N 1
ATOM 6503 C CA . LEU B 1 250 ? -18.062 10.414 1.129 1 94.12 250 LEU B CA 1
ATOM 6504 C C . LEU B 1 250 ? -17.484 9.219 1.87 1 94.12 250 LEU B C 1
ATOM 6506 O O . LEU B 1 250 ? -17.859 8.078 1.606 1 94.12 250 LEU B O 1
ATOM 6510 N N . LEU B 1 251 ? -16.641 9.469 2.801 1 94.88 251 LEU B N 1
ATOM 6511 C CA . LEU B 1 251 ? -15.898 8.398 3.461 1 94.88 251 LEU B CA 1
ATOM 6512 C C . LEU B 1 251 ? -16.484 8.117 4.844 1 94.88 251 LEU B C 1
ATOM 6514 O O . LEU B 1 251 ? -16.406 6.984 5.332 1 94.88 251 LEU B O 1
ATOM 6518 N N . ALA B 1 252 ? -16.922 9.148 5.469 1 96.19 252 ALA B N 1
ATOM 6519 C CA . ALA B 1 252 ? -17.469 9 6.812 1 96.19 252 ALA B CA 1
ATOM 6520 C C . ALA B 1 252 ? -18.297 10.227 7.203 1 96.19 252 ALA B C 1
ATOM 6522 O O . ALA B 1 252 ? -18.266 11.242 6.508 1 96.19 252 ALA B O 1
ATOM 6523 N N . VAL B 1 253 ? -19.047 10.125 8.258 1 96.19 253 VAL B N 1
ATOM 6524 C CA . VAL B 1 253 ? -19.797 11.234 8.836 1 96.19 253 VAL B CA 1
ATOM 6525 C C . VAL B 1 253 ? -19.422 11.398 10.305 1 96.19 253 VAL B C 1
ATOM 6527 O O . VAL B 1 253 ? -19.453 10.43 11.07 1 96.19 253 VAL B O 1
ATOM 6530 N N . LEU B 1 254 ? -19.031 12.578 10.602 1 95.44 254 LEU B N 1
ATOM 6531 C CA . LEU B 1 254 ? -18.656 12.93 11.969 1 95.44 254 LEU B CA 1
ATOM 6532 C C . LEU B 1 254 ? -19.766 13.727 12.648 1 95.44 254 LEU B C 1
ATOM 6534 O O . LEU B 1 254 ? -20.234 14.727 12.109 1 95.44 254 LEU B O 1
ATOM 6538 N N . ALA B 1 255 ? -20.188 13.258 13.773 1 93.88 255 ALA B N 1
ATOM 6539 C CA . ALA B 1 255 ? -21.219 13.945 14.539 1 93.88 255 ALA B CA 1
ATOM 6540 C C . ALA B 1 255 ? -20.703 14.375 15.906 1 93.88 255 ALA B C 1
ATOM 6542 O O . ALA B 1 255 ? -20.141 13.57 16.641 1 93.88 255 ALA B O 1
ATOM 6543 N N . LEU B 1 256 ? -20.828 15.641 16.172 1 91.88 256 LEU B N 1
ATOM 6544 C CA . LEU B 1 256 ? -20.391 16.203 17.438 1 91.88 256 LEU B CA 1
ATOM 6545 C C . LEU B 1 256 ? -21.594 16.625 18.281 1 91.88 256 LEU B C 1
ATOM 6547 O O . LEU B 1 256 ? -22.578 17.141 17.75 1 91.88 256 LEU B O 1
ATOM 6551 N N . TYR B 1 257 ? -21.453 16.312 19.531 1 87.75 257 TYR B N 1
ATOM 6552 C CA . TYR B 1 257 ? -22.5 16.656 20.484 1 87.75 257 TYR B CA 1
ATOM 6553 C C . TYR B 1 257 ? -21.922 17.406 21.672 1 87.75 257 TYR B C 1
ATOM 6555 O O . TYR B 1 257 ? -20.891 17.016 22.234 1 87.75 257 TYR B O 1
ATOM 6563 N N . GLU B 1 258 ? -22.484 18.531 21.922 1 83.88 258 GLU B N 1
ATOM 6564 C CA . GLU B 1 258 ? -22.062 19.328 23.078 1 83.88 258 GLU B CA 1
ATOM 6565 C C . GLU B 1 258 ? -23.25 19.719 23.953 1 83.88 258 GLU B C 1
ATOM 6567 O O . GLU B 1 258 ? -24.266 20.219 23.469 1 83.88 258 GLU B O 1
ATOM 6572 N N . THR B 1 259 ? -23.109 19.281 25.219 1 76.31 259 THR B N 1
ATOM 6573 C CA . THR B 1 259 ? -24.141 19.625 26.188 1 76.31 259 THR B CA 1
ATOM 6574 C C . THR B 1 259 ? -23.672 20.75 27.109 1 76.31 259 THR B C 1
ATOM 6576 O O . THR B 1 259 ? -22.484 20.828 27.438 1 76.31 259 THR B O 1
ATOM 6579 N N . GLY B 1 260 ? -24.469 21.641 27.375 1 66.62 260 GLY B N 1
ATOM 6580 C CA . GLY B 1 260 ? -24.188 22.609 28.438 1 66.62 260 GLY B CA 1
ATOM 6581 C C . GLY B 1 260 ? -23.547 23.891 27.922 1 66.62 260 GLY B C 1
ATOM 6582 O O . GLY B 1 260 ? -23.062 24.703 28.703 1 66.62 260 GLY B O 1
ATOM 6583 N N . ARG B 1 261 ? -23.406 23.891 26.641 1 64.06 261 ARG B N 1
ATOM 6584 C CA . ARG B 1 261 ? -22.812 25.125 26.141 1 64.06 261 ARG B CA 1
ATOM 6585 C C . ARG B 1 261 ? -23.844 26.25 26.094 1 64.06 261 ARG B C 1
ATOM 6587 O O . ARG B 1 261 ? -25.016 26.016 25.781 1 64.06 261 ARG B O 1
ATOM 6594 N N . ASP B 1 262 ? -23.469 27.359 26.594 1 64.06 262 ASP B N 1
ATOM 6595 C CA . ASP B 1 262 ? -24.359 28.516 26.641 1 64.06 262 ASP B CA 1
ATOM 6596 C C . ASP B 1 262 ? -24.578 29.094 25.25 1 64.06 262 ASP B C 1
ATOM 6598 O O . ASP B 1 262 ? -25.641 29.672 24.969 1 64.06 262 ASP B O 1
ATOM 6602 N N . GLN B 1 263 ? -23.609 28.891 24.344 1 70.75 263 GLN B N 1
ATOM 6603 C CA . GLN B 1 263 ? -23.734 29.469 23.016 1 70.75 263 GLN B CA 1
ATOM 6604 C C . GLN B 1 263 ? -23.562 28.422 21.922 1 70.75 263 GLN B C 1
ATOM 6606 O O . GLN B 1 263 ? -22.859 27.422 22.125 1 70.75 263 GLN B O 1
ATOM 6611 N N . PRO B 1 264 ? -24.344 28.594 20.906 1 75.19 264 PRO B N 1
ATOM 6612 C CA . PRO B 1 264 ? -24.203 27.703 19.75 1 75.19 264 PRO B CA 1
ATOM 6613 C C . PRO B 1 264 ? -22.797 27.766 19.125 1 75.19 264 PRO B C 1
ATOM 6615 O O . PRO B 1 264 ? -22.031 28.672 19.438 1 75.19 264 PRO B O 1
ATOM 6618 N N . TRP B 1 265 ? -22.5 26.797 18.391 1 77.31 265 TRP B N 1
ATOM 6619 C CA . TRP B 1 265 ? -21.234 26.797 17.656 1 77.31 265 TRP B CA 1
ATOM 6620 C C . TRP B 1 265 ? -21.109 28.031 16.781 1 77.31 265 TRP B C 1
ATOM 6622 O O . TRP B 1 265 ? -22.031 28.375 16.031 1 77.31 265 TRP B O 1
ATOM 6632 N N . GLN B 1 266 ? -20.094 28.703 16.969 1 79.38 266 GLN B N 1
ATOM 6633 C CA . GLN B 1 266 ? -19.859 29.875 16.141 1 79.38 266 GLN B CA 1
ATOM 6634 C C . GLN B 1 266 ? -19.406 29.469 14.734 1 79.38 266 GLN B C 1
ATOM 6636 O O . GLN B 1 266 ? -18.891 28.375 14.531 1 79.38 266 GLN B O 1
ATOM 6641 N N . ASP B 1 267 ? -19.703 30.297 13.836 1 84 267 ASP B N 1
ATOM 6642 C CA . ASP B 1 267 ? -19.328 30.047 12.445 1 84 267 ASP B CA 1
ATOM 6643 C C . ASP B 1 267 ? -17.844 29.75 12.32 1 84 267 ASP B C 1
ATOM 6645 O O . ASP B 1 267 ? -17.438 28.906 11.523 1 84 267 ASP B O 1
ATOM 6649 N N . GLU B 1 268 ? -17.094 30.406 13.148 1 81 268 GLU B N 1
ATOM 6650 C CA . GLU B 1 268 ? -15.656 30.203 13.109 1 81 268 GLU B CA 1
ATOM 6651 C C . GLU B 1 268 ? -15.281 28.797 13.547 1 81 268 GLU B C 1
ATOM 6653 O O . GLU B 1 268 ? -14.383 28.172 12.969 1 81 268 GLU B O 1
ATOM 6658 N N . ASP B 1 269 ? -16 28.297 14.5 1 82.62 269 ASP B N 1
ATOM 6659 C CA . ASP B 1 269 ? -15.734 26.953 14.984 1 82.62 269 ASP B CA 1
ATOM 6660 C C . ASP B 1 269 ? -16.141 25.906 13.953 1 82.62 269 ASP B C 1
ATOM 6662 O O . ASP B 1 269 ? -15.414 24.922 13.742 1 82.62 269 ASP B O 1
ATOM 6666 N N . ILE B 1 270 ? -17.266 26.156 13.281 1 87.94 270 ILE B N 1
ATOM 6667 C CA . ILE B 1 270 ? -17.75 25.234 12.266 1 87.94 270 ILE B CA 1
ATOM 6668 C C . ILE B 1 270 ? -16.766 25.172 11.102 1 87.94 270 ILE B C 1
ATOM 6670 O O . ILE B 1 270 ? -16.469 24.094 10.586 1 87.94 270 ILE B O 1
ATOM 6674 N N . GLN B 1 271 ? -16.234 26.328 10.758 1 87.5 271 GLN B N 1
ATOM 6675 C CA . GLN B 1 271 ? -15.273 26.375 9.672 1 87.5 271 GLN B CA 1
ATOM 6676 C C . GLN B 1 271 ? -14 25.609 10.039 1 87.5 271 GLN B C 1
ATOM 6678 O O . GLN B 1 271 ? -13.43 24.906 9.203 1 87.5 271 GLN B O 1
ATOM 6683 N N . LEU B 1 272 ? -13.625 25.766 11.273 1 87.5 272 LEU B N 1
ATOM 6684 C CA . LEU B 1 272 ? -12.438 25.062 11.734 1 87.5 272 LEU B CA 1
ATOM 6685 C C . LEU B 1 272 ? -12.656 23.547 11.711 1 87.5 272 LEU B C 1
ATOM 6687 O O . LEU B 1 272 ? -11.805 22.812 11.227 1 87.5 272 LEU B O 1
ATOM 6691 N N . ILE B 1 273 ? -13.836 23.125 12.172 1 90.75 273 ILE B N 1
ATOM 6692 C CA . ILE B 1 273 ? -14.156 21.703 12.219 1 90.75 273 ILE B CA 1
ATOM 6693 C C . ILE B 1 273 ? -14.242 21.141 10.805 1 90.75 273 ILE B C 1
ATOM 6695 O O . ILE B 1 273 ? -13.734 20.047 10.531 1 90.75 273 ILE B O 1
ATOM 6699 N N . THR B 1 274 ? -14.828 21.906 9.938 1 90.81 274 THR B N 1
ATOM 6700 C CA . THR B 1 274 ? -14.953 21.484 8.547 1 90.81 274 THR B CA 1
ATOM 6701 C C . THR B 1 274 ? -13.586 21.375 7.883 1 90.81 274 THR B C 1
ATOM 6703 O O . THR B 1 274 ? -13.336 20.453 7.102 1 90.81 274 THR B O 1
ATOM 6706 N N . GLY B 1 275 ? -12.734 22.344 8.219 1 86.94 275 GLY B N 1
ATOM 6707 C CA . GLY B 1 275 ? -11.375 22.281 7.707 1 86.94 275 GLY B CA 1
ATOM 6708 C C . GLY B 1 275 ? -10.617 21.047 8.172 1 86.94 275 GLY B C 1
ATOM 6709 O O . GLY B 1 275 ? -9.953 20.391 7.371 1 86.94 275 GLY B O 1
ATOM 6710 N N . VAL B 1 276 ? -10.758 20.75 9.398 1 89.94 276 VAL B N 1
ATOM 6711 C CA . VAL B 1 276 ? -10.117 19.562 9.969 1 89.94 276 VAL B CA 1
ATOM 6712 C C . VAL B 1 276 ? -10.711 18.297 9.352 1 89.94 276 VAL B C 1
ATOM 6714 O O . VAL B 1 276 ? -9.992 17.344 9.062 1 89.94 276 VAL B O 1
ATOM 6717 N N . ALA B 1 277 ? -12 18.328 9.141 1 92.25 277 ALA B N 1
ATOM 6718 C CA . ALA B 1 277 ? -12.688 17.188 8.547 1 92.25 277 ALA B CA 1
ATOM 6719 C C . ALA B 1 277 ? -12.18 16.906 7.137 1 92.25 277 ALA B C 1
ATOM 6721 O O . ALA B 1 277 ? -12.062 15.75 6.73 1 92.25 277 ALA B O 1
ATOM 6722 N N . GLU B 1 278 ? -11.883 17.906 6.438 1 89.38 278 GLU B N 1
ATOM 6723 C CA . GLU B 1 278 ? -11.352 17.734 5.086 1 89.38 278 GLU B CA 1
ATOM 6724 C C . GLU B 1 278 ? -9.984 17.047 5.113 1 89.38 278 GLU B C 1
ATOM 6726 O O . GLU B 1 278 ? -9.703 16.172 4.293 1 89.38 278 GLU B O 1
ATOM 6731 N N . GLN B 1 279 ? -9.18 17.453 6.043 1 87.44 279 GLN B N 1
ATOM 6732 C CA . GLN B 1 279 ? -7.871 16.828 6.195 1 87.44 279 GLN B CA 1
ATOM 6733 C C . GLN B 1 279 ? -8.008 15.383 6.656 1 87.44 279 GLN B C 1
ATOM 6735 O O . GLN B 1 279 ? -7.258 14.516 6.203 1 87.44 279 GLN B O 1
ATOM 6740 N N . ALA B 1 280 ? -8.938 15.219 7.48 1 91.12 280 ALA B N 1
ATOM 6741 C CA . ALA B 1 280 ? -9.188 13.859 7.961 1 91.12 280 ALA B CA 1
ATOM 6742 C C . ALA B 1 280 ? -9.664 12.953 6.832 1 91.12 280 ALA B C 1
ATOM 6744 O O . ALA B 1 280 ? -9.289 11.781 6.766 1 91.12 280 ALA B O 1
ATOM 6745 N N . ALA B 1 281 ? -10.484 13.531 5.98 1 92.31 281 ALA B N 1
ATOM 6746 C CA . ALA B 1 281 ? -10.984 12.773 4.84 1 92.31 281 ALA B CA 1
ATOM 6747 C C . ALA B 1 281 ? -9.836 12.328 3.932 1 92.31 281 ALA B C 1
ATOM 6749 O O . ALA B 1 281 ? -9.812 11.188 3.473 1 92.31 281 ALA B O 1
ATOM 6750 N N . LEU B 1 282 ? -8.953 13.203 3.723 1 87.12 282 LEU B N 1
ATOM 6751 C CA . LEU B 1 282 ? -7.793 12.867 2.91 1 87.12 282 LEU B CA 1
ATOM 6752 C C . LEU B 1 282 ? -6.977 11.758 3.561 1 87.12 282 LEU B C 1
ATOM 6754 O O . LEU B 1 282 ? -6.609 10.781 2.9 1 87.12 282 LEU B O 1
ATOM 6758 N N . ALA B 1 283 ? -6.703 11.938 4.789 1 87.25 283 ALA B N 1
ATOM 6759 C CA . ALA B 1 283 ? -5.945 10.93 5.523 1 87.25 283 ALA B CA 1
ATOM 6760 C C . ALA B 1 283 ? -6.66 9.586 5.5 1 87.25 283 ALA B C 1
ATOM 6762 O O . ALA B 1 283 ? -6.027 8.539 5.309 1 87.25 283 ALA B O 1
ATOM 6763 N N . LEU B 1 284 ? -7.934 9.617 5.645 1 90.81 284 LEU B N 1
ATOM 6764 C CA . LEU B 1 284 ? -8.734 8.398 5.664 1 90.81 284 LEU B CA 1
ATOM 6765 C C . LEU B 1 284 ? -8.719 7.715 4.301 1 90.81 284 LEU B C 1
ATOM 6767 O O . LEU B 1 284 ? -8.641 6.488 4.219 1 90.81 284 LEU B O 1
ATOM 6771 N N . SER B 1 285 ? -8.867 8.469 3.305 1 89.81 285 SER B N 1
ATOM 6772 C CA . SER B 1 285 ? -8.82 7.918 1.953 1 89.81 285 SER B CA 1
ATOM 6773 C C . SER B 1 285 ? -7.496 7.219 1.682 1 89.81 285 SER B C 1
ATOM 6775 O O . SER B 1 285 ? -7.469 6.121 1.119 1 89.81 285 SER B O 1
ATOM 6777 N N . GLN B 1 286 ? -6.469 7.824 2.105 1 84.69 286 GLN B N 1
ATOM 6778 C CA . GLN B 1 286 ? -5.137 7.258 1.924 1 84.69 286 GLN B CA 1
ATOM 6779 C C . GLN B 1 286 ? -4.957 5.996 2.766 1 84.69 286 GLN B C 1
ATOM 6781 O O . GLN B 1 286 ? -4.391 5.008 2.297 1 84.69 286 GLN B O 1
ATOM 6786 N N . ALA B 1 287 ? -5.441 6.051 3.939 1 87.56 287 ALA B N 1
ATOM 6787 C CA . ALA B 1 287 ? -5.355 4.883 4.816 1 87.56 287 ALA B CA 1
ATOM 6788 C C . ALA B 1 287 ? -6.148 3.711 4.242 1 87.56 287 ALA B C 1
ATOM 6790 O O . ALA B 1 287 ? -5.707 2.562 4.316 1 87.56 287 ALA B O 1
ATOM 6791 N N . LYS B 1 288 ? -7.25 4.023 3.725 1 89.38 288 LYS B N 1
ATOM 6792 C CA . LYS B 1 288 ? -8.086 2.984 3.133 1 89.38 288 LYS B CA 1
ATOM 6793 C C . LYS B 1 288 ? -7.395 2.336 1.938 1 89.38 288 LYS B C 1
ATOM 6795 O O . LYS B 1 288 ? -7.422 1.112 1.787 1 89.38 288 LYS B O 1
ATOM 6800 N N . LEU B 1 289 ? -6.812 3.111 1.128 1 86.38 289 LEU B N 1
ATOM 6801 C CA . LEU B 1 289 ? -6.078 2.604 -0.024 1 86.38 289 LEU B CA 1
ATOM 6802 C C . LEU B 1 289 ? -4.918 1.721 0.42 1 86.38 289 LEU B C 1
ATOM 6804 O O . LEU B 1 289 ? -4.695 0.648 -0.146 1 86.38 289 LEU B O 1
ATOM 6808 N N . TYR B 1 290 ? -4.266 2.15 1.355 1 86.81 290 TYR B N 1
ATOM 6809 C CA . TYR B 1 290 ? -3.15 1.383 1.899 1 86.81 290 TYR B CA 1
ATOM 6810 C C . TYR B 1 290 ? -3.631 0.052 2.469 1 86.81 290 TYR B C 1
ATOM 6812 O O . TYR B 1 290 ? -3.016 -0.99 2.229 1 86.81 290 TYR B O 1
ATOM 6820 N N . GLN B 1 291 ? -4.707 0.167 3.182 1 88.56 291 GLN B N 1
ATOM 6821 C CA . GLN B 1 291 ? -5.258 -1.041 3.785 1 88.56 291 GLN B CA 1
ATOM 6822 C C . GLN B 1 291 ? -5.668 -2.053 2.719 1 88.56 291 GLN B C 1
ATOM 6824 O O . GLN B 1 291 ? -5.395 -3.248 2.854 1 88.56 291 GLN B O 1
ATOM 6829 N N . ARG B 1 292 ? -6.293 -1.627 1.751 1 88.38 292 ARG B N 1
ATOM 6830 C CA . ARG B 1 292 ? -6.723 -2.506 0.667 1 88.38 292 ARG B CA 1
ATOM 6831 C C . ARG B 1 292 ? -5.523 -3.176 0.001 1 88.38 292 ARG B C 1
ATOM 6833 O O . ARG B 1 292 ? -5.559 -4.371 -0.29 1 88.38 292 ARG B O 1
ATOM 6840 N N . LEU B 1 293 ? -4.492 -2.414 -0.177 1 87.44 293 LEU B N 1
ATOM 6841 C CA . LEU B 1 293 ? -3.279 -2.949 -0.791 1 87.44 293 LEU B CA 1
ATOM 6842 C C . LEU B 1 293 ? -2.617 -3.979 0.12 1 87.44 293 LEU B C 1
ATOM 6844 O O . LEU B 1 293 ? -2.145 -5.016 -0.35 1 87.44 293 LEU B O 1
ATOM 6848 N N . GLN B 1 294 ? -2.652 -3.705 1.314 1 88.88 294 GLN B N 1
ATOM 6849 C CA . GLN B 1 294 ? -2.07 -4.621 2.289 1 88.88 294 GLN B CA 1
ATOM 6850 C C . GLN B 1 294 ? -2.857 -5.926 2.355 1 88.88 294 GLN B C 1
ATOM 6852 O O . GLN B 1 294 ? -2.271 -7.012 2.41 1 88.88 294 GLN B O 1
ATOM 6857 N N . GLU B 1 295 ? -4.137 -5.781 2.389 1 88.75 295 GLU B N 1
ATOM 6858 C CA . GLU B 1 295 ? -4.992 -6.961 2.447 1 88.75 295 GLU B CA 1
ATOM 6859 C C . GLU B 1 295 ? -4.809 -7.836 1.21 1 88.75 295 GLU B C 1
ATOM 6861 O O . GLU B 1 295 ? -4.703 -9.062 1.318 1 88.75 295 GLU B O 1
ATOM 6866 N N . LYS B 1 296 ? -4.793 -7.199 0.165 1 87.81 296 LYS B N 1
ATOM 6867 C CA . LYS B 1 296 ? -4.594 -7.949 -1.072 1 87.81 296 LYS B CA 1
ATOM 6868 C C . LYS B 1 296 ? -3.234 -8.641 -1.082 1 87.81 296 LYS B C 1
ATOM 6870 O O . LYS B 1 296 ? -3.129 -9.805 -1.479 1 87.81 296 LYS B O 1
ATOM 6875 N N . GLN B 1 297 ? -2.248 -7.934 -0.684 1 88.81 297 GLN B N 1
ATOM 6876 C CA . GLN B 1 297 ? -0.91 -8.508 -0.614 1 88.81 297 GLN B CA 1
ATOM 6877 C C . GLN B 1 297 ? -0.87 -9.688 0.354 1 88.81 297 GLN B C 1
ATOM 6879 O O . GLN B 1 297 ? -0.245 -10.711 0.069 1 88.81 297 GLN B O 1
ATOM 6884 N N . GLN B 1 298 ? -1.533 -9.516 1.41 1 89.69 298 GLN B N 1
ATOM 6885 C CA . GLN B 1 298 ? -1.55 -10.586 2.4 1 89.69 298 GLN B CA 1
ATOM 6886 C C . GLN B 1 298 ? -2.273 -11.82 1.866 1 89.69 298 GLN B C 1
ATOM 6888 O O . GLN B 1 298 ? -1.848 -12.953 2.111 1 89.69 298 GLN B O 1
ATOM 6893 N N . GLN B 1 299 ? -3.332 -11.594 1.189 1 87.38 299 GLN B N 1
ATOM 6894 C CA . GLN B 1 299 ? -4.074 -12.695 0.59 1 87.38 299 GLN B CA 1
ATOM 6895 C C . GLN B 1 299 ? -3.215 -13.453 -0.422 1 87.38 299 GLN B C 1
ATOM 6897 O O . GLN B 1 299 ? -3.15 -14.68 -0.394 1 87.38 299 GLN B O 1
ATOM 6902 N N . ILE B 1 300 ? -2.582 -12.719 -1.217 1 88.69 300 ILE B N 1
ATOM 6903 C CA . ILE B 1 300 ? -1.76 -13.336 -2.252 1 88.69 300 ILE B CA 1
ATOM 6904 C C . ILE B 1 300 ? -0.585 -14.07 -1.609 1 88.69 300 ILE B C 1
ATOM 6906 O O . ILE B 1 300 ? -0.245 -15.188 -2.014 1 88.69 300 ILE B O 1
ATOM 6910 N N . ARG B 1 301 ? -0.04 -13.477 -0.639 1 89.44 301 ARG B N 1
ATOM 6911 C CA . ARG B 1 301 ? 1.076 -14.109 0.059 1 89.44 301 ARG B CA 1
ATOM 6912 C C . ARG B 1 301 ? 0.646 -15.422 0.706 1 89.44 301 ARG B C 1
ATOM 6914 O O . ARG B 1 301 ? 1.394 -16.406 0.688 1 89.44 301 ARG B O 1
ATOM 6921 N N . ALA B 1 302 ? -0.478 -15.367 1.276 1 90.25 302 ALA B N 1
ATOM 6922 C CA . ALA B 1 302 ? -0.997 -16.578 1.894 1 90.25 302 ALA B CA 1
ATOM 6923 C C . ALA B 1 302 ? -1.201 -17.688 0.854 1 90.25 302 ALA B C 1
ATOM 6925 O O . ALA B 1 302 ? -0.865 -18.844 1.094 1 90.25 302 ALA B O 1
ATOM 6926 N N . GLU B 1 303 ? -1.741 -17.344 -0.223 1 88.31 303 GLU B N 1
ATOM 6927 C CA . GLU B 1 303 ? -1.943 -18.281 -1.314 1 88.31 303 GLU B CA 1
ATOM 6928 C C . GLU B 1 303 ? -0.614 -18.844 -1.817 1 88.31 303 GLU B C 1
ATOM 6930 O O . GLU B 1 303 ? -0.491 -20.047 -2.072 1 88.31 303 GLU B O 1
ATOM 6935 N N . LEU B 1 304 ? 0.328 -18.016 -1.943 1 91.88 304 LEU B N 1
ATOM 6936 C CA . LEU B 1 304 ? 1.627 -18.422 -2.461 1 91.88 304 LEU B CA 1
ATOM 6937 C C . LEU B 1 304 ? 2.357 -19.312 -1.454 1 91.88 304 LEU B C 1
ATOM 6939 O O . LEU B 1 304 ? 3.111 -20.203 -1.839 1 91.88 304 LEU B O 1
ATOM 6943 N N . GLU B 1 305 ? 2.111 -19.062 -0.23 1 92.12 305 GLU B N 1
ATOM 6944 C CA . GLU B 1 305 ? 2.707 -19.922 0.796 1 92.12 305 GLU B CA 1
ATOM 6945 C C . GLU B 1 305 ? 2.156 -21.344 0.722 1 92.12 305 GLU B C 1
ATOM 6947 O O . GLU B 1 305 ? 2.9 -22.312 0.887 1 92.12 305 GLU B O 1
ATOM 6952 N N . ILE B 1 306 ? 0.899 -21.438 0.493 1 90.44 306 ILE B N 1
ATOM 6953 C CA . ILE B 1 306 ? 0.295 -22.75 0.292 1 90.44 306 ILE B CA 1
ATOM 6954 C C . ILE B 1 306 ? 0.891 -23.422 -0.951 1 90.44 306 ILE B C 1
ATOM 6956 O O . ILE B 1 306 ? 1.219 -24.609 -0.935 1 90.44 306 ILE B O 1
ATOM 6960 N N . ALA B 1 307 ? 1.025 -22.672 -1.958 1 92.12 307 ALA B N 1
ATOM 6961 C CA . ALA B 1 307 ? 1.615 -23.172 -3.191 1 92.12 307 ALA B CA 1
ATOM 6962 C C . ALA B 1 307 ? 3.041 -23.672 -2.955 1 92.12 307 ALA B C 1
ATOM 6964 O O . ALA B 1 307 ? 3.445 -24.703 -3.494 1 92.12 307 ALA B O 1
ATOM 6965 N N . ARG B 1 308 ? 3.709 -22.938 -2.178 1 92.06 308 ARG B N 1
ATOM 6966 C CA . ARG B 1 308 ? 5.074 -23.328 -1.834 1 92.06 308 ARG B CA 1
ATOM 6967 C C . ARG B 1 308 ? 5.09 -24.672 -1.11 1 92.06 308 ARG B C 1
ATOM 6969 O O . ARG B 1 308 ? 5.945 -25.516 -1.383 1 92.06 308 ARG B O 1
ATOM 6976 N N . GLN B 1 309 ? 4.215 -24.828 -0.224 1 88.88 309 GLN B N 1
ATOM 6977 C CA . GLN B 1 309 ? 4.117 -26.078 0.508 1 88.88 309 GLN B CA 1
ATOM 6978 C C . GLN B 1 309 ? 3.777 -27.234 -0.427 1 88.88 309 GLN B C 1
ATOM 6980 O O . GLN B 1 309 ? 4.332 -28.328 -0.299 1 88.88 309 GLN B O 1
ATOM 6985 N N . ILE B 1 310 ? 2.898 -27 -1.32 1 89.06 310 ILE B N 1
ATOM 6986 C CA . ILE B 1 310 ? 2.518 -28.016 -2.299 1 89.06 310 ILE B CA 1
ATOM 6987 C C . ILE B 1 310 ? 3.727 -28.375 -3.156 1 89.06 310 ILE B C 1
ATOM 6989 O O . ILE B 1 310 ? 3.998 -29.562 -3.377 1 89.06 310 ILE B O 1
ATOM 6993 N N . GLN B 1 311 ? 4.34 -27.391 -3.559 1 90.19 311 GLN B N 1
ATOM 6994 C CA . GLN B 1 311 ? 5.52 -27.641 -4.379 1 90.19 311 GLN B CA 1
ATOM 6995 C C . GLN B 1 311 ? 6.578 -28.422 -3.604 1 90.19 311 GLN B C 1
ATOM 6997 O O . GLN B 1 311 ? 7.215 -29.312 -4.148 1 90.19 311 GLN B O 1
ATOM 7002 N N . ASN B 1 312 ? 6.758 -28.062 -2.396 1 87.06 312 ASN B N 1
ATOM 7003 C CA . ASN B 1 312 ? 7.695 -28.797 -1.55 1 87.06 312 ASN B CA 1
ATOM 7004 C C . ASN B 1 312 ? 7.293 -30.266 -1.412 1 87.06 312 ASN B C 1
ATOM 7006 O O . ASN B 1 312 ? 8.156 -31.141 -1.363 1 87.06 312 ASN B O 1
ATOM 7010 N N . ASN B 1 313 ? 6.059 -30.469 -1.387 1 84.5 313 ASN B N 1
ATOM 7011 C CA . ASN B 1 313 ? 5.562 -31.844 -1.273 1 84.5 313 ASN B CA 1
ATOM 7012 C C . ASN B 1 313 ? 5.738 -32.625 -2.58 1 84.5 313 ASN B C 1
ATOM 7014 O O . ASN B 1 313 ? 5.922 -33.844 -2.568 1 84.5 313 ASN B O 1
ATOM 7018 N N . LEU B 1 314 ? 5.598 -31.875 -3.613 1 85.06 314 LEU B N 1
ATOM 7019 C CA . LEU B 1 314 ? 5.82 -32.5 -4.914 1 85.06 314 LEU B CA 1
ATOM 7020 C C . LEU B 1 314 ? 7.27 -32.938 -5.059 1 85.06 314 LEU B C 1
ATOM 7022 O O . LEU B 1 314 ? 7.547 -33.969 -5.699 1 85.06 314 LEU B O 1
ATOM 7026 N N . LEU B 1 315 ? 8.141 -32.125 -4.43 1 81.81 315 LEU B N 1
ATOM 7027 C CA . LEU B 1 315 ? 9.562 -32.438 -4.469 1 81.81 315 LEU B CA 1
ATOM 7028 C C . LEU B 1 315 ? 9.938 -33.344 -3.303 1 81.81 315 LEU B C 1
ATOM 7030 O O . LEU B 1 315 ? 9.688 -33.031 -2.143 1 81.81 315 LEU B O 1
ATOM 7034 N N . ARG B 1 316 ? 9.867 -34.594 -3.465 1 69.94 316 ARG B N 1
ATOM 7035 C CA . ARG B 1 316 ? 10.023 -35.625 -2.459 1 69.94 316 ARG B CA 1
ATOM 7036 C C . ARG B 1 316 ? 10.938 -35.156 -1.329 1 69.94 316 ARG B C 1
ATOM 7038 O O . ARG B 1 316 ? 12.062 -34.719 -1.573 1 69.94 316 ARG B O 1
ATOM 7045 N N . GLN B 1 317 ? 10.375 -35.281 -0.246 1 61.75 317 GLN B N 1
ATOM 7046 C CA . GLN B 1 317 ? 11.102 -34.812 0.94 1 61.75 317 GLN B CA 1
ATOM 7047 C C . GLN B 1 317 ? 11.914 -35.969 1.54 1 61.75 317 GLN B C 1
ATOM 7049 O O . GLN B 1 317 ? 12.969 -35.719 2.146 1 61.75 317 GLN B O 1
ATOM 7054 N N . SER B 1 318 ? 11.469 -37.125 1.296 1 68.25 318 SER B N 1
ATOM 7055 C CA . SER B 1 318 ? 12.219 -38.219 1.882 1 68.25 318 SER B CA 1
ATOM 7056 C C . SER B 1 318 ? 12.961 -39 0.81 1 68.25 318 SER B C 1
ATOM 7058 O O . SER B 1 318 ? 12.359 -39.438 -0.184 1 68.25 318 SER B O 1
ATOM 7060 N N . LEU B 1 319 ? 14.25 -39.031 1.053 1 77 319 LEU B N 1
ATOM 7061 C CA . LEU B 1 319 ? 15.109 -39.719 0.105 1 77 319 LEU B CA 1
ATOM 7062 C C . LEU B 1 319 ? 15.266 -41.188 0.486 1 77 319 LEU B C 1
ATOM 7064 O O . LEU B 1 319 ? 15.305 -41.531 1.672 1 77 319 LEU B O 1
ATOM 7068 N N . PRO B 1 320 ? 15.07 -42 -0.487 1 78.12 320 PRO B N 1
ATOM 7069 C CA . PRO B 1 320 ? 15.164 -43.438 -0.205 1 78.12 320 PRO B CA 1
ATOM 7070 C C . PRO B 1 320 ? 16.547 -43.844 0.315 1 78.12 320 PRO B C 1
ATOM 7072 O O . PRO B 1 320 ? 17.547 -43.219 -0.043 1 78.12 320 PRO B O 1
ATOM 7075 N N . ASP B 1 321 ? 16.453 -44.781 1.279 1 80.25 321 ASP B N 1
ATOM 7076 C CA . ASP B 1 321 ? 17.688 -45.406 1.789 1 80.25 321 ASP B CA 1
ATOM 7077 C C . ASP B 1 321 ? 18.062 -46.625 0.984 1 80.25 321 ASP B C 1
ATOM 7079 O O . ASP B 1 321 ? 17.359 -47.656 1.029 1 80.25 321 ASP B O 1
ATOM 7083 N N . ILE B 1 322 ? 18.984 -46.438 0.141 1 82.62 322 ILE B N 1
ATOM 7084 C CA . ILE B 1 322 ? 19.453 -47.562 -0.676 1 82.62 322 ILE B CA 1
ATOM 7085 C C . ILE B 1 322 ? 20.812 -48.031 -0.187 1 82.62 322 ILE B C 1
ATOM 7087 O O . ILE B 1 322 ? 21.719 -47.219 0.046 1 82.62 322 ILE B O 1
ATOM 7091 N N . LYS B 1 323 ? 20.891 -49.281 -0.091 1 85.31 323 LYS B N 1
ATOM 7092 C CA . LYS B 1 323 ? 22.156 -49.844 0.372 1 85.31 323 LYS B CA 1
ATOM 7093 C C . LYS B 1 323 ? 23.281 -49.562 -0.617 1 85.31 323 LYS B C 1
ATOM 7095 O O . LYS B 1 323 ? 23.125 -49.75 -1.822 1 85.31 323 LYS B O 1
ATOM 7100 N N . GLY B 1 324 ? 24.344 -49.031 -0.132 1 87.94 324 GLY B N 1
ATOM 7101 C CA . GLY B 1 324 ? 25.547 -48.844 -0.925 1 87.94 324 GLY B CA 1
ATOM 7102 C C . GLY B 1 324 ? 25.656 -47.469 -1.553 1 87.94 324 GLY B C 1
ATOM 7103 O O . GLY B 1 324 ? 26.656 -47.156 -2.178 1 87.94 324 GLY B O 1
ATOM 7104 N N . VAL B 1 325 ? 24.562 -46.812 -1.443 1 90.81 325 VAL B N 1
ATOM 7105 C CA . VAL B 1 325 ? 24.625 -45.469 -2.041 1 90.81 325 VAL B CA 1
ATOM 7106 C C . VAL B 1 325 ? 24 -44.438 -1.092 1 90.81 325 VAL B C 1
ATOM 7108 O O . VAL B 1 325 ? 23.125 -44.781 -0.296 1 90.81 325 VAL B O 1
ATOM 7111 N N . LYS B 1 326 ? 24.516 -43.281 -1.147 1 91.56 326 LYS B N 1
ATOM 7112 C CA . LYS B 1 326 ? 23.953 -42.125 -0.412 1 91.56 326 LYS B CA 1
ATOM 7113 C C . LYS B 1 326 ? 23.5 -41.031 -1.362 1 91.56 326 LYS B C 1
ATOM 7115 O O . LYS B 1 326 ? 24.297 -40.531 -2.174 1 91.56 326 LYS B O 1
ATOM 7120 N N . VAL B 1 327 ? 22.219 -40.719 -1.27 1 92.94 327 VAL B N 1
ATOM 7121 C CA . VAL B 1 327 ? 21.656 -39.656 -2.125 1 92.94 327 VAL B CA 1
ATOM 7122 C C . VAL B 1 327 ? 21.281 -38.438 -1.28 1 92.94 327 VAL B C 1
ATOM 7124 O O . VAL B 1 327 ? 20.734 -38.594 -0.187 1 92.94 327 VAL B O 1
ATOM 7127 N N . GLN B 1 328 ? 21.703 -37.281 -1.699 1 92.06 328 GLN B N 1
ATOM 7128 C CA . GLN B 1 328 ? 21.297 -36 -1.11 1 92.06 328 GLN B CA 1
ATOM 7129 C C . GLN B 1 328 ? 20.688 -35.062 -2.16 1 92.06 328 GLN B C 1
ATOM 7131 O O . GLN B 1 328 ? 21.109 -35.062 -3.318 1 92.06 328 GLN B O 1
ATOM 7136 N N . ALA B 1 329 ? 19.656 -34.406 -1.769 1 92.38 329 ALA B N 1
ATOM 7137 C CA . ALA B 1 329 ? 19.031 -33.469 -2.699 1 92.38 329 ALA B CA 1
ATOM 7138 C C . ALA B 1 329 ? 18.469 -32.25 -1.963 1 92.38 329 ALA B C 1
ATOM 7140 O O . ALA B 1 329 ? 17.938 -32.375 -0.858 1 92.38 329 ALA B O 1
ATOM 7141 N N . CYS B 1 330 ? 18.688 -31.047 -2.529 1 90.56 330 CYS B N 1
ATOM 7142 C CA . CYS B 1 330 ? 18.156 -29.797 -2.004 1 90.56 330 CYS B CA 1
ATOM 7143 C C . CYS B 1 330 ? 17.609 -28.922 -3.127 1 90.56 330 CYS B C 1
ATOM 7145 O O . CYS B 1 330 ? 18.188 -28.875 -4.215 1 90.56 330 CYS B O 1
ATOM 7147 N N . CYS B 1 331 ? 16.453 -28.297 -2.869 1 91.5 331 CYS B N 1
ATOM 7148 C CA . CYS B 1 331 ? 15.844 -27.359 -3.822 1 91.5 331 CYS B CA 1
ATOM 7149 C C . CYS B 1 331 ? 15.297 -26.125 -3.115 1 91.5 331 CYS B C 1
ATOM 7151 O O . CYS B 1 331 ? 14.398 -26.234 -2.281 1 91.5 331 CYS B O 1
ATOM 7153 N N . TYR B 1 332 ? 15.852 -24.938 -3.471 1 89.31 332 TYR B N 1
ATOM 7154 C CA . TYR B 1 332 ? 15.414 -23.688 -2.865 1 89.31 332 TYR B CA 1
ATOM 7155 C C . TYR B 1 332 ? 14.961 -22.688 -3.932 1 89.31 332 TYR B C 1
ATOM 7157 O O . TYR B 1 332 ? 15.789 -22.141 -4.672 1 89.31 332 TYR B O 1
ATOM 7165 N N . PRO B 1 333 ? 13.695 -22.422 -3.943 1 90.19 333 PRO B N 1
ATOM 7166 C CA . PRO B 1 333 ? 13.219 -21.438 -4.918 1 90.19 333 PRO B CA 1
ATOM 7167 C C . PRO B 1 333 ? 13.594 -20 -4.547 1 90.19 333 PRO B C 1
ATOM 7169 O O . PRO B 1 333 ? 13.75 -19.688 -3.365 1 90.19 333 PRO B O 1
ATOM 7172 N N . ALA B 1 334 ? 13.781 -19.156 -5.574 1 87.38 334 ALA B N 1
ATOM 7173 C CA . ALA B 1 334 ? 14.102 -17.734 -5.371 1 87.38 334 ALA B CA 1
ATOM 7174 C C . ALA B 1 334 ? 12.883 -16.969 -4.875 1 87.38 334 ALA B C 1
ATOM 7176 O O . ALA B 1 334 ? 13.008 -16.031 -4.078 1 87.38 334 ALA B O 1
ATOM 7177 N N . ARG B 1 335 ? 11.773 -17.359 -5.328 1 88.12 335 ARG B N 1
ATOM 7178 C CA . ARG B 1 335 ? 10.508 -16.766 -4.918 1 88.12 335 ARG B CA 1
ATOM 7179 C C . ARG B 1 335 ? 9.68 -17.75 -4.09 1 88.12 335 ARG B C 1
ATOM 7181 O O . ARG B 1 335 ? 10.219 -18.734 -3.57 1 88.12 335 ARG B O 1
ATOM 7188 N N . GLU B 1 336 ? 8.477 -17.484 -3.898 1 88.06 336 GLU B N 1
ATOM 7189 C CA . GLU B 1 336 ? 7.648 -18.391 -3.113 1 88.06 336 GLU B CA 1
ATOM 7190 C C . GLU B 1 336 ? 7.535 -19.75 -3.787 1 88.06 336 GLU B C 1
ATOM 7192 O O . GLU B 1 336 ? 7.559 -20.781 -3.117 1 88.06 336 GLU B O 1
ATOM 7197 N N . VAL B 1 337 ? 7.426 -19.656 -5.098 1 91.62 337 VAL B N 1
ATOM 7198 C CA . VAL B 1 337 ? 7.43 -20.875 -5.895 1 91.62 337 VAL B CA 1
ATOM 7199 C C . VAL B 1 337 ? 8.445 -20.75 -7.027 1 91.62 337 VAL B C 1
ATOM 7201 O O . VAL B 1 337 ? 8.852 -19.641 -7.387 1 91.62 337 VAL B O 1
ATOM 7204 N N . GLY B 1 338 ? 8.984 -21.938 -7.508 1 92.75 338 GLY B N 1
ATOM 7205 C CA . GLY B 1 338 ? 10.023 -21.906 -8.523 1 92.75 338 GLY B CA 1
ATOM 7206 C C . GLY B 1 338 ? 9.828 -22.922 -9.625 1 92.75 338 GLY B C 1
ATOM 7207 O O . GLY B 1 338 ? 8.852 -23.672 -9.609 1 92.75 338 GLY B O 1
ATOM 7208 N N . GLY B 1 339 ? 10.688 -22.859 -10.578 1 95.06 339 GLY B N 1
ATOM 7209 C CA . GLY B 1 339 ? 10.617 -23.75 -11.719 1 95.06 339 GLY B CA 1
ATOM 7210 C C . GLY B 1 339 ? 11.609 -24.906 -11.641 1 95.06 339 GLY B C 1
ATOM 7211 O O . GLY B 1 339 ? 11.539 -25.844 -12.438 1 95.06 339 GLY B O 1
ATOM 7212 N N . ASP B 1 340 ? 12.453 -24.906 -10.68 1 95 340 ASP B N 1
ATOM 7213 C CA . ASP B 1 340 ? 13.43 -25.969 -10.5 1 95 340 ASP B CA 1
ATOM 7214 C C . ASP B 1 340 ? 12.797 -27.203 -9.859 1 95 340 ASP B C 1
ATOM 7216 O O . ASP B 1 340 ? 11.883 -27.078 -9.039 1 95 340 ASP B O 1
ATOM 7220 N N . PHE B 1 341 ? 13.25 -28.359 -10.242 1 94.75 341 PHE B N 1
ATOM 7221 C CA . PHE B 1 341 ? 12.75 -29.562 -9.586 1 94.75 341 PHE B CA 1
ATOM 7222 C C . PHE B 1 341 ? 13.789 -30.672 -9.633 1 94.75 341 PHE B C 1
ATOM 7224 O O . PHE B 1 341 ? 14.734 -30.625 -10.43 1 94.75 341 PHE B O 1
ATOM 7231 N N . PHE B 1 342 ? 13.734 -31.594 -8.766 1 94.81 342 PHE B N 1
ATOM 7232 C CA . PHE B 1 342 ? 14.531 -32.812 -8.766 1 94.81 342 PHE B CA 1
ATOM 7233 C C . PHE B 1 342 ? 13.664 -34.031 -8.453 1 94.81 342 PHE B C 1
ATOM 7235 O O . PHE B 1 342 ? 12.562 -33.906 -7.926 1 94.81 342 PHE B O 1
ATOM 7242 N N . GLU B 1 343 ? 14.062 -35.094 -8.891 1 93.19 343 GLU B N 1
ATOM 7243 C CA . GLU B 1 343 ? 13.344 -36.344 -8.633 1 93.19 343 GLU B CA 1
ATOM 7244 C C . GLU B 1 343 ? 14.312 -37.469 -8.289 1 93.19 343 GLU B C 1
ATOM 7246 O O . GLU B 1 343 ? 15.383 -37.594 -8.883 1 93.19 343 GLU B O 1
ATOM 7251 N N . VAL B 1 344 ? 14.039 -38.156 -7.234 1 93.25 344 VAL B N 1
ATOM 7252 C CA . VAL B 1 344 ? 14.719 -39.375 -6.863 1 93.25 344 VAL B CA 1
ATOM 7253 C C . VAL B 1 344 ? 13.711 -40.531 -6.793 1 93.25 344 VAL B C 1
ATOM 7255 O O . VAL B 1 344 ? 12.859 -40.562 -5.898 1 93.25 344 VAL B O 1
ATOM 7258 N N . PHE B 1 345 ? 13.828 -41.438 -7.746 1 91.31 345 PHE B N 1
ATOM 7259 C CA . PHE B 1 345 ? 12.836 -42.5 -7.863 1 91.31 345 PHE B CA 1
ATOM 7260 C C . PHE B 1 345 ? 13.508 -43.875 -7.855 1 91.31 345 PHE B C 1
ATOM 7262 O O . PHE B 1 345 ? 14.383 -44.156 -8.68 1 91.31 345 PHE B O 1
ATOM 7269 N N . VAL B 1 346 ? 13.062 -44.688 -6.902 1 91.88 346 VAL B N 1
ATOM 7270 C CA . VAL B 1 346 ? 13.555 -46.062 -6.844 1 91.88 346 VAL B CA 1
ATOM 7271 C C . VAL B 1 346 ? 12.57 -47 -7.547 1 91.88 346 VAL B C 1
ATOM 7273 O O . VAL B 1 346 ? 11.445 -47.188 -7.078 1 91.88 346 VAL B O 1
ATOM 7276 N N . HIS B 1 347 ? 12.969 -47.531 -8.633 1 91.75 347 HIS B N 1
ATOM 7277 C CA . HIS B 1 347 ? 12.117 -48.469 -9.375 1 91.75 347 HIS B CA 1
ATOM 7278 C C . HIS B 1 347 ? 12.031 -49.812 -8.672 1 91.75 347 HIS B C 1
ATOM 7280 O O . HIS B 1 347 ? 13 -50.25 -8.055 1 91.75 347 HIS B O 1
ATOM 7286 N N . PRO B 1 348 ? 10.898 -50.469 -8.758 1 87.88 348 PRO B N 1
ATOM 7287 C CA . PRO B 1 348 ? 10.734 -51.781 -8.102 1 87.88 348 PRO B CA 1
ATOM 7288 C C . PRO B 1 348 ? 11.742 -52.812 -8.578 1 87.88 348 PRO B C 1
ATOM 7290 O O . PRO B 1 348 ? 12.062 -53.75 -7.848 1 87.88 348 PRO B O 1
ATOM 7293 N N . LYS B 1 349 ? 12.266 -52.625 -9.734 1 89.56 349 LYS B N 1
ATOM 7294 C CA . LYS B 1 349 ? 13.273 -53.562 -10.266 1 89.56 349 LYS B CA 1
ATOM 7295 C C . LYS B 1 349 ? 14.648 -53.281 -9.664 1 89.56 349 LYS B C 1
ATOM 7297 O O . LYS B 1 349 ? 15.602 -54 -9.938 1 89.56 349 LYS B O 1
ATOM 7302 N N . GLY B 1 350 ? 14.781 -52.156 -8.906 1 88.56 350 GLY B N 1
ATOM 7303 C CA . GLY B 1 350 ? 16 -51.906 -8.164 1 88.56 350 GLY B CA 1
ATOM 7304 C C . GLY B 1 350 ? 16.797 -50.719 -8.711 1 88.56 350 GLY B C 1
ATOM 7305 O O . GLY B 1 350 ? 17.719 -50.219 -8.062 1 88.56 350 GLY B O 1
ATOM 7306 N N . ASP B 1 351 ? 16.516 -50.281 -9.844 1 92.88 351 ASP B N 1
ATOM 7307 C CA . ASP B 1 351 ? 17.234 -49.156 -10.445 1 92.88 351 ASP B CA 1
ATOM 7308 C C . ASP B 1 351 ? 16.922 -47.844 -9.727 1 92.88 351 ASP B C 1
ATOM 7310 O O . ASP B 1 351 ? 15.805 -47.656 -9.242 1 92.88 351 ASP B O 1
ATOM 7314 N N . LEU B 1 352 ? 17.953 -47.031 -9.648 1 93.88 352 LEU B N 1
ATOM 7315 C CA . LEU B 1 352 ? 17.812 -45.688 -9.07 1 93.88 352 LEU B CA 1
ATOM 7316 C C . LEU B 1 352 ? 17.797 -44.625 -10.156 1 93.88 352 LEU B C 1
ATOM 7318 O O . LEU B 1 352 ? 18.734 -44.531 -10.953 1 93.88 352 LEU B O 1
ATOM 7322 N N . TRP B 1 353 ? 16.703 -43.875 -10.172 1 95.38 353 TRP B N 1
ATOM 7323 C CA . TRP B 1 353 ? 16.578 -42.812 -11.148 1 95.38 353 TRP B CA 1
ATOM 7324 C C . TRP B 1 353 ? 16.781 -41.438 -10.492 1 95.38 353 TRP B C 1
ATOM 7326 O O . TRP B 1 353 ? 16.219 -41.156 -9.43 1 95.38 353 TRP B O 1
ATOM 7336 N N . LEU B 1 354 ? 17.625 -40.594 -11.094 1 95.81 354 LEU B N 1
ATOM 7337 C CA . LEU B 1 354 ? 17.922 -39.25 -10.633 1 95.81 354 LEU B CA 1
ATOM 7338 C C . LEU B 1 354 ? 17.641 -38.219 -11.727 1 95.81 354 LEU B C 1
ATOM 7340 O O . LEU B 1 354 ? 18.016 -38.438 -12.883 1 95.81 354 LEU B O 1
ATOM 7344 N N . ALA B 1 355 ? 16.953 -37.219 -11.344 1 96.5 355 ALA B N 1
ATOM 7345 C CA . ALA B 1 355 ? 16.656 -36.156 -12.328 1 96.5 355 ALA B CA 1
ATOM 7346 C C . ALA B 1 355 ? 16.734 -34.781 -11.695 1 96.5 355 ALA B C 1
ATOM 7348 O O . ALA B 1 355 ? 16.359 -34.594 -10.531 1 96.5 355 ALA B O 1
ATOM 7349 N N . VAL B 1 356 ? 17.297 -33.844 -12.359 1 96.69 356 VAL B N 1
ATOM 7350 C CA . VAL B 1 356 ? 17.266 -32.438 -12.016 1 96.69 356 VAL B CA 1
ATOM 7351 C C . VAL B 1 356 ? 16.828 -31.609 -13.227 1 96.69 356 VAL B C 1
ATOM 7353 O O . VAL B 1 356 ? 17.344 -31.812 -14.328 1 96.69 356 VAL B O 1
ATOM 7356 N N . GLY B 1 357 ? 15.844 -30.766 -13.055 1 96.5 357 GLY B N 1
ATOM 7357 C CA . GLY B 1 357 ? 15.344 -29.938 -14.148 1 96.5 357 GLY B CA 1
ATOM 7358 C C . GLY B 1 357 ? 15.102 -28.5 -13.75 1 96.5 357 GLY B C 1
ATOM 7359 O O . GLY B 1 357 ? 15.039 -28.188 -12.555 1 96.5 357 GLY B O 1
ATOM 7360 N N . ASP B 1 358 ? 15.031 -27.719 -14.773 1 95.88 358 ASP B N 1
ATOM 7361 C CA . ASP B 1 358 ? 14.797 -26.281 -14.609 1 95.88 358 ASP B CA 1
ATOM 7362 C C . ASP B 1 358 ? 13.922 -25.734 -15.734 1 95.88 358 ASP B C 1
ATOM 7364 O O . ASP B 1 358 ? 14.273 -25.828 -16.906 1 95.88 358 ASP B O 1
ATOM 7368 N N . VAL B 1 359 ? 12.805 -25.156 -15.32 1 96.38 359 VAL B N 1
ATOM 7369 C CA . VAL B 1 359 ? 11.906 -24.516 -16.281 1 96.38 359 VAL B CA 1
ATOM 7370 C C . VAL B 1 359 ? 12.297 -23.062 -16.469 1 96.38 359 VAL B C 1
ATOM 7372 O O . VAL B 1 359 ? 12.633 -22.359 -15.516 1 96.38 359 VAL B O 1
ATOM 7375 N N . SER B 1 360 ? 12.258 -22.578 -17.703 1 93.75 360 SER B N 1
ATOM 7376 C CA . SER B 1 360 ? 12.578 -21.172 -17.984 1 93.75 360 SER B CA 1
ATOM 7377 C C . SER B 1 360 ? 11.594 -20.234 -17.297 1 93.75 360 SER B C 1
ATOM 7379 O O . SER B 1 360 ? 10.398 -20.531 -17.203 1 93.75 360 SER B O 1
ATOM 7381 N N . GLY B 1 361 ? 12.133 -19.219 -16.859 1 87.5 361 GLY B N 1
ATOM 7382 C CA . GLY B 1 361 ? 11.297 -18.234 -16.188 1 87.5 361 GLY B CA 1
ATOM 7383 C C . GLY B 1 361 ? 11.336 -18.359 -14.68 1 87.5 361 GLY B C 1
ATOM 7384 O O . GLY B 1 361 ? 12.102 -19.156 -14.133 1 87.5 361 GLY B O 1
ATOM 7385 N N . LYS B 1 362 ? 10.508 -17.516 -14.023 1 87 362 LYS B N 1
ATOM 7386 C CA . LYS B 1 362 ? 10.516 -17.516 -12.562 1 87 362 LYS B CA 1
ATOM 7387 C C . LYS B 1 362 ? 9.094 -17.422 -12.008 1 87 362 LYS B C 1
ATOM 7389 O O . LYS B 1 362 ? 8.172 -17.016 -12.719 1 87 362 LYS B O 1
ATOM 7394 N N . GLY B 1 363 ? 9 -17.922 -10.844 1 89.94 363 GLY B N 1
ATOM 7395 C CA . GLY B 1 363 ? 7.75 -17.719 -10.133 1 89.94 363 GLY B CA 1
ATOM 7396 C C . GLY B 1 363 ? 6.68 -18.719 -10.523 1 89.94 363 GLY B C 1
ATOM 7397 O O . GLY B 1 363 ? 6.977 -19.891 -10.766 1 89.94 363 GLY B O 1
ATOM 7398 N N . VAL B 1 364 ? 5.469 -18.219 -10.625 1 90.94 364 VAL B N 1
ATOM 7399 C CA . VAL B 1 364 ? 4.297 -19.078 -10.773 1 90.94 364 VAL B CA 1
ATOM 7400 C C . VAL B 1 364 ? 4.281 -19.688 -12.172 1 90.94 364 VAL B C 1
ATOM 7402 O O . VAL B 1 364 ? 4.07 -20.906 -12.328 1 90.94 364 VAL B O 1
ATOM 7405 N N . PRO B 1 365 ? 4.555 -18.891 -13.195 1 92.56 365 PRO B N 1
ATOM 7406 C CA . PRO B 1 365 ? 4.562 -19.484 -14.539 1 92.56 365 PRO B CA 1
ATOM 7407 C C . PRO B 1 365 ? 5.492 -20.688 -14.648 1 92.56 365 PRO B C 1
ATOM 7409 O O . PRO B 1 365 ? 5.102 -21.734 -15.188 1 92.56 365 PRO B O 1
ATOM 7412 N N . ALA B 1 366 ? 6.648 -20.578 -14.141 1 94.75 366 ALA B N 1
ATOM 7413 C CA . ALA B 1 366 ? 7.621 -21.672 -14.188 1 94.75 366 ALA B CA 1
ATOM 7414 C C . ALA B 1 366 ? 7.16 -22.859 -13.336 1 94.75 366 ALA B C 1
ATOM 7416 O O . ALA B 1 366 ? 7.363 -24.016 -13.703 1 94.75 366 ALA B O 1
ATOM 7417 N N . ALA B 1 367 ? 6.539 -22.547 -12.258 1 94.75 367 ALA B N 1
ATOM 7418 C CA . ALA B 1 367 ? 6.082 -23.578 -11.336 1 94.75 367 ALA B CA 1
ATOM 7419 C C . ALA B 1 367 ? 4.992 -24.438 -11.961 1 94.75 367 ALA B C 1
ATOM 7421 O O . ALA B 1 367 ? 4.895 -25.641 -11.672 1 94.75 367 ALA B O 1
ATOM 7422 N N . LEU B 1 368 ? 4.188 -23.906 -12.805 1 94.06 368 LEU B N 1
ATOM 7423 C CA . LEU B 1 368 ? 3.133 -24.641 -13.484 1 94.06 368 LEU B CA 1
ATOM 7424 C C . LEU B 1 368 ? 3.723 -25.75 -14.367 1 94.06 368 LEU B C 1
ATOM 7426 O O . LEU B 1 368 ? 3.314 -26.906 -14.273 1 94.06 368 LEU B O 1
ATOM 7430 N N . PHE B 1 369 ? 4.68 -25.406 -15.148 1 94.88 369 PHE B N 1
ATOM 7431 C CA . PHE B 1 369 ? 5.305 -26.375 -16.031 1 94.88 369 PHE B CA 1
ATOM 7432 C C . PHE B 1 369 ? 6.145 -27.375 -15.234 1 94.88 369 PHE B C 1
ATOM 7434 O O . PHE B 1 369 ? 6.242 -28.547 -15.609 1 94.88 369 PHE B O 1
ATOM 7441 N N . MET B 1 370 ? 6.711 -26.828 -14.18 1 95.94 370 MET B N 1
ATOM 7442 C CA . MET B 1 370 ? 7.449 -27.719 -13.297 1 95.94 370 MET B CA 1
ATOM 7443 C C . MET B 1 370 ? 6.543 -28.828 -12.766 1 95.94 370 MET B C 1
ATOM 7445 O O . MET B 1 370 ? 6.922 -30 -12.773 1 95.94 370 MET B O 1
ATOM 7449 N N . ALA B 1 371 ? 5.398 -28.453 -12.32 1 93.5 371 ALA B N 1
ATOM 7450 C CA . ALA B 1 371 ? 4.434 -29.422 -11.812 1 93.5 371 ALA B CA 1
ATOM 7451 C C . ALA B 1 371 ? 4.047 -30.438 -12.898 1 93.5 371 ALA B C 1
ATOM 7453 O O . ALA B 1 371 ? 3.955 -31.641 -12.633 1 93.5 371 ALA B O 1
ATOM 7454 N N . SER B 1 372 ? 3.846 -29.953 -14.078 1 93.94 372 SER B N 1
ATOM 7455 C CA . SER B 1 372 ? 3.525 -30.812 -15.211 1 93.94 372 SER B CA 1
ATOM 7456 C C . SER B 1 372 ? 4.66 -31.781 -15.508 1 93.94 372 SER B C 1
ATOM 7458 O O . SER B 1 372 ? 4.434 -33 -15.656 1 93.94 372 SER B O 1
ATOM 7460 N N . ALA B 1 373 ? 5.801 -31.266 -15.539 1 95.25 373 ALA B N 1
ATOM 7461 C CA . ALA B 1 373 ? 6.977 -32.062 -15.914 1 95.25 373 ALA B CA 1
ATOM 7462 C C . ALA B 1 373 ? 7.223 -33.188 -14.914 1 95.25 373 ALA B C 1
ATOM 7464 O O . ALA B 1 373 ? 7.457 -34.312 -15.305 1 95.25 373 ALA B O 1
ATOM 7465 N N . ILE B 1 374 ? 7.184 -32.875 -13.68 1 93.31 374 ILE B N 1
ATOM 7466 C CA . ILE B 1 374 ? 7.465 -33.875 -12.648 1 93.31 374 ILE B CA 1
ATOM 7467 C C . ILE B 1 374 ? 6.414 -34.969 -12.695 1 93.31 374 ILE B C 1
ATOM 7469 O O . ILE B 1 374 ? 6.734 -36.156 -12.516 1 93.31 374 ILE B O 1
ATOM 7473 N N . SER B 1 375 ? 5.211 -34.625 -12.898 1 92.44 375 SER B N 1
ATOM 7474 C CA . SER B 1 375 ? 4.129 -35.594 -12.93 1 92.44 375 SER B CA 1
ATOM 7475 C C . SER B 1 375 ? 4.266 -36.531 -14.117 1 92.44 375 SER B C 1
ATOM 7477 O O . SER B 1 375 ? 4.094 -37.75 -13.984 1 92.44 375 SER B O 1
ATOM 7479 N N . VAL B 1 376 ? 4.566 -35.969 -15.25 1 93.31 376 VAL B N 1
ATOM 7480 C CA . VAL B 1 376 ? 4.738 -36.781 -16.453 1 93.31 376 VAL B CA 1
ATOM 7481 C C . VAL B 1 376 ? 5.977 -37.688 -16.297 1 93.31 376 VAL B C 1
ATOM 7483 O O . VAL B 1 376 ? 5.957 -38.844 -16.672 1 93.31 376 VAL B O 1
ATOM 7486 N N . LEU B 1 377 ? 6.996 -37.125 -15.766 1 94.31 377 LEU B N 1
ATOM 7487 C CA . LEU B 1 377 ? 8.227 -37.875 -15.547 1 94.31 377 LEU B CA 1
ATOM 7488 C C . LEU B 1 377 ? 7.977 -39.062 -14.633 1 94.31 377 LEU B C 1
ATOM 7490 O O . LEU B 1 377 ? 8.375 -40.188 -14.953 1 94.31 377 LEU B O 1
ATOM 7494 N N . ARG B 1 378 ? 7.336 -38.875 -13.602 1 90.69 378 ARG B N 1
ATOM 7495 C CA . ARG B 1 378 ? 7.047 -39.938 -12.656 1 90.69 378 ARG B CA 1
ATOM 7496 C C . ARG B 1 378 ? 6.207 -41.031 -13.312 1 90.69 378 ARG B C 1
ATOM 7498 O O . ARG B 1 378 ? 6.41 -42.219 -13.047 1 90.69 378 ARG B O 1
ATOM 7505 N N . ARG B 1 379 ? 5.301 -40.562 -14.102 1 89.31 379 ARG B N 1
ATOM 7506 C CA . ARG B 1 379 ? 4.473 -41.531 -14.812 1 89.31 379 ARG B CA 1
ATOM 7507 C C . ARG B 1 379 ? 5.32 -42.375 -15.75 1 89.31 379 ARG B C 1
ATOM 7509 O O . ARG B 1 379 ? 5.098 -43.594 -15.859 1 89.31 379 ARG B O 1
ATOM 7516 N N . GLU B 1 380 ? 6.223 -41.75 -16.391 1 91.69 380 GLU B N 1
ATOM 7517 C CA . GLU B 1 380 ? 7.113 -42.469 -17.297 1 91.69 380 GLU B CA 1
ATOM 7518 C C . GLU B 1 380 ? 8 -43.469 -16.531 1 91.69 380 GLU B C 1
ATOM 7520 O O . GLU B 1 380 ? 8.25 -44.562 -17 1 91.69 380 GLU B O 1
ATOM 7525 N N . LEU B 1 381 ? 8.469 -43.125 -15.359 1 92 381 LEU B N 1
ATOM 7526 C CA . LEU B 1 381 ? 9.398 -43.938 -14.586 1 92 381 LEU B CA 1
ATOM 7527 C C . LEU B 1 381 ? 8.68 -45.062 -13.891 1 92 381 LEU B C 1
ATOM 7529 O O . LEU B 1 381 ? 9.297 -46.094 -13.523 1 92 381 LEU B O 1
ATOM 7533 N N . SER B 1 382 ? 7.379 -44.938 -13.742 1 88.56 382 SER B N 1
ATOM 7534 C CA . SER B 1 382 ? 6.602 -45.906 -13 1 88.56 382 SER B CA 1
ATOM 7535 C C . SER B 1 382 ? 6.184 -47.062 -13.906 1 88.56 382 SER B C 1
ATOM 7537 O O . SER B 1 382 ? 5.602 -48.062 -13.438 1 88.56 382 SER B O 1
ATOM 7539 N N . GLN B 1 383 ? 6.512 -47.031 -15.125 1 87.06 383 GLN B N 1
ATOM 7540 C CA . GLN B 1 383 ? 6.199 -48.125 -16.031 1 87.06 383 GLN B CA 1
ATOM 7541 C C . GLN B 1 383 ? 6.922 -49.406 -15.625 1 87.06 383 GLN B C 1
ATOM 7543 O O . GLN B 1 383 ? 7.941 -49.344 -14.938 1 87.06 383 GLN B O 1
ATOM 7548 N N . GLU B 1 384 ? 6.375 -50.5 -16.062 1 87 384 GLU B N 1
ATOM 7549 C CA . GLU B 1 384 ? 6.969 -51.781 -15.703 1 87 384 GLU B CA 1
ATOM 7550 C C . GLU B 1 384 ? 8.406 -51.875 -16.203 1 87 384 GLU B C 1
ATOM 7552 O O . GLU B 1 384 ? 9.281 -52.375 -15.484 1 87 384 GLU B O 1
ATOM 7557 N N . THR B 1 385 ? 8.617 -51.5 -17.391 1 89.88 385 THR B N 1
ATOM 7558 C CA . THR B 1 385 ? 9.961 -51.438 -17.953 1 89.88 385 THR B CA 1
ATOM 7559 C C . THR B 1 385 ? 10.234 -50.031 -18.5 1 89.88 385 THR B C 1
ATOM 7561 O O . THR B 1 385 ? 9.922 -49.75 -19.656 1 89.88 385 THR B O 1
ATOM 7564 N N . PRO B 1 386 ? 10.852 -49.375 -17.625 1 86.5 386 PRO B N 1
ATOM 7565 C CA . PRO B 1 386 ? 11.133 -48 -18.094 1 86.5 386 PRO B CA 1
ATOM 7566 C C . PRO B 1 386 ? 12.094 -48 -19.281 1 86.5 386 PRO B C 1
ATOM 7568 O O . PRO B 1 386 ? 12.984 -48.844 -19.375 1 86.5 386 PRO B O 1
ATOM 7571 N N . ALA B 1 387 ? 11.883 -47.031 -20.125 1 91.12 387 ALA B N 1
ATOM 7572 C CA . ALA B 1 387 ? 12.75 -46.844 -21.297 1 91.12 387 ALA B CA 1
ATOM 7573 C C . ALA B 1 387 ? 14.094 -46.25 -20.891 1 91.12 387 ALA B C 1
ATOM 7575 O O . ALA B 1 387 ? 14.328 -45.969 -19.703 1 91.12 387 ALA B O 1
ATOM 7576 N N . MET B 1 388 ? 14.969 -46.219 -21.891 1 94.62 388 MET B N 1
ATOM 7577 C CA . MET B 1 388 ? 16.25 -45.562 -21.672 1 94.62 388 MET B CA 1
ATOM 7578 C C . MET B 1 388 ? 16.062 -44.094 -21.375 1 94.62 388 MET B C 1
ATOM 7580 O O . MET B 1 388 ? 15.078 -43.469 -21.812 1 94.62 388 MET B O 1
ATOM 7584 N N . PRO B 1 389 ? 16.969 -43.531 -20.609 1 96.19 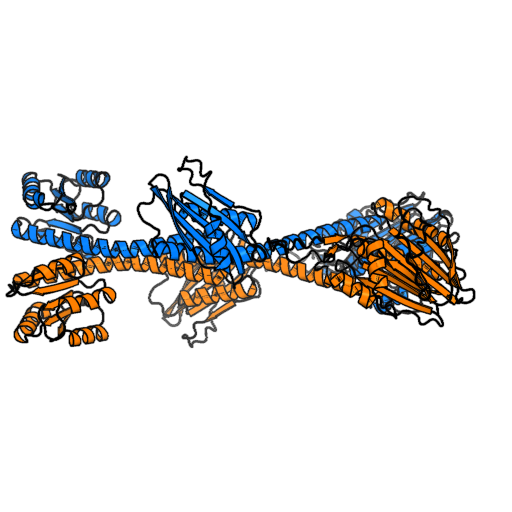389 PRO B N 1
ATOM 7585 C CA . PRO B 1 389 ? 16.812 -42.125 -20.219 1 96.19 389 PRO B CA 1
ATOM 7586 C C . PRO B 1 389 ? 16.562 -41.188 -21.406 1 96.19 389 PRO B C 1
ATOM 7588 O O . PRO B 1 389 ? 15.742 -40.281 -21.312 1 96.19 389 PRO B O 1
ATOM 7591 N N . ASN B 1 390 ? 17.219 -41.375 -22.531 1 95.69 390 ASN B N 1
ATOM 7592 C CA . ASN B 1 390 ? 17.016 -40.562 -23.703 1 95.69 390 ASN B CA 1
ATOM 7593 C C . ASN B 1 390 ? 15.594 -40.688 -24.25 1 95.69 390 ASN B C 1
ATOM 7595 O O . ASN B 1 390 ? 14.984 -39.719 -24.703 1 95.69 390 ASN B O 1
ATOM 7599 N N . MET B 1 391 ? 15.07 -41.906 -24.141 1 94.75 391 MET B N 1
ATOM 7600 C CA . MET B 1 391 ? 13.711 -42.156 -24.609 1 94.75 391 MET B CA 1
ATOM 7601 C C . MET B 1 391 ? 12.68 -41.562 -23.656 1 94.75 391 MET B C 1
ATOM 7603 O O . MET B 1 391 ? 11.625 -41.094 -24.094 1 94.75 391 MET B O 1
ATOM 7607 N N . VAL B 1 392 ? 12.984 -41.625 -22.391 1 95.31 392 VAL B N 1
ATOM 7608 C CA . VAL B 1 392 ? 12.102 -41 -21.406 1 95.31 392 VAL B CA 1
ATOM 7609 C C . VAL B 1 392 ? 12 -39.5 -21.672 1 95.31 392 VAL B C 1
ATOM 7611 O O . VAL B 1 392 ? 10.906 -38.938 -21.656 1 95.31 392 VAL B O 1
ATOM 7614 N N . ILE B 1 393 ? 13.109 -38.875 -21.953 1 96.06 393 ILE B N 1
ATOM 7615 C CA . ILE B 1 393 ? 13.141 -37.438 -22.219 1 96.06 393 ILE B CA 1
ATOM 7616 C C . ILE B 1 393 ? 12.383 -37.125 -23.516 1 96.06 393 ILE B C 1
ATOM 7618 O O . ILE B 1 393 ? 11.672 -36.125 -23.609 1 96.06 393 ILE B O 1
ATOM 7622 N N . GLN B 1 394 ? 12.562 -38 -24.453 1 94.62 394 GLN B N 1
ATOM 7623 C CA . GLN B 1 394 ? 11.836 -37.844 -25.703 1 94.62 394 GLN B CA 1
ATOM 7624 C C . GLN B 1 394 ? 10.328 -37.906 -25.469 1 94.62 394 GLN B C 1
ATOM 7626 O O . GLN B 1 394 ? 9.578 -37.125 -26.062 1 94.62 394 GLN B O 1
ATOM 7631 N N . ASN B 1 395 ? 9.922 -38.781 -24.641 1 91.75 395 ASN B N 1
ATOM 7632 C CA . ASN B 1 395 ? 8.508 -38.906 -24.297 1 91.75 395 ASN B CA 1
ATOM 7633 C C . ASN B 1 395 ? 8.008 -37.688 -23.562 1 91.75 395 ASN B C 1
ATOM 7635 O O . ASN B 1 395 ? 6.871 -37.25 -23.781 1 91.75 395 ASN B O 1
ATOM 7639 N N . LEU B 1 396 ? 8.797 -37.219 -22.719 1 94.31 396 LEU B N 1
ATOM 7640 C CA . LEU B 1 396 ? 8.445 -36 -22.016 1 94.31 396 LEU B CA 1
ATOM 7641 C C . LEU B 1 396 ? 8.258 -34.812 -22.969 1 94.31 396 LEU B C 1
ATOM 7643 O O . LEU B 1 396 ? 7.312 -34.031 -22.844 1 94.31 396 LEU B O 1
ATOM 7647 N N . ASN B 1 397 ? 9.148 -34.719 -23.891 1 94.75 397 ASN B N 1
ATOM 7648 C CA . ASN B 1 397 ? 9.055 -33.656 -24.906 1 94.75 397 ASN B CA 1
ATOM 7649 C C . ASN B 1 397 ? 7.789 -33.781 -25.734 1 94.75 397 ASN B C 1
ATOM 7651 O O . ASN B 1 397 ? 7.184 -32.781 -26.125 1 94.75 397 ASN B O 1
ATOM 7655 N N . LYS B 1 398 ? 7.477 -34.969 -26.016 1 90.62 398 LYS B N 1
ATOM 7656 C CA . LYS B 1 398 ? 6.258 -35.188 -26.781 1 90.62 398 LYS B CA 1
ATOM 7657 C C . LYS B 1 398 ? 5.02 -34.781 -25.984 1 90.62 398 LYS B C 1
ATOM 7659 O O . LYS B 1 398 ? 4.07 -34.25 -26.562 1 90.62 398 LYS B O 1
ATOM 7664 N N . ALA B 1 399 ? 5.066 -35.062 -24.734 1 89.38 399 ALA B N 1
ATOM 7665 C CA . ALA B 1 399 ? 3.914 -34.781 -23.875 1 89.38 399 ALA B CA 1
ATOM 7666 C C . ALA B 1 399 ? 3.771 -33.312 -23.594 1 89.38 399 ALA B C 1
ATOM 7668 O O . ALA B 1 399 ? 2.654 -32.781 -23.5 1 89.38 399 ALA B O 1
ATOM 7669 N N . LEU B 1 400 ? 4.883 -32.625 -23.453 1 92.44 400 LEU B N 1
ATOM 7670 C CA . LEU B 1 400 ? 4.84 -31.25 -22.953 1 92.44 400 LEU B CA 1
ATOM 7671 C C . LEU B 1 400 ? 5.234 -30.266 -24.062 1 92.44 400 LEU B C 1
ATOM 7673 O O . LEU B 1 400 ? 5.027 -29.062 -23.922 1 92.44 400 LEU B O 1
ATOM 7677 N N . GLY B 1 401 ? 5.773 -30.719 -25.109 1 90.81 401 GLY B N 1
ATOM 7678 C CA . GLY B 1 401 ? 6.422 -29.891 -26.125 1 90.81 401 GLY B CA 1
ATOM 7679 C C . GLY B 1 401 ? 5.504 -28.828 -26.703 1 90.81 401 GLY B C 1
ATOM 7680 O O . GLY B 1 401 ? 5.887 -27.672 -26.812 1 90.81 401 GLY B O 1
ATOM 7681 N N . ASP B 1 402 ? 4.293 -29.203 -27.062 1 88.19 402 ASP B N 1
ATOM 7682 C CA . ASP B 1 402 ? 3.355 -28.281 -27.688 1 88.19 402 ASP B CA 1
ATOM 7683 C C . ASP B 1 402 ? 3.014 -27.125 -26.75 1 88.19 402 ASP B C 1
ATOM 7685 O O . ASP B 1 402 ? 2.953 -25.969 -27.172 1 88.19 402 ASP B O 1
ATOM 7689 N N . ASP B 1 403 ? 2.801 -27.453 -25.578 1 88.19 403 ASP B N 1
ATOM 7690 C CA . ASP B 1 403 ? 2.445 -26.453 -24.578 1 88.19 403 ASP B CA 1
ATOM 7691 C C . ASP B 1 403 ? 3.623 -25.516 -24.297 1 88.19 403 ASP B C 1
ATOM 7693 O O . ASP B 1 403 ? 3.443 -24.312 -24.141 1 88.19 403 ASP B O 1
ATOM 7697 N N . LEU B 1 404 ? 4.781 -26.094 -24.203 1 92.69 404 LEU B N 1
ATOM 7698 C CA . LEU B 1 404 ? 5.98 -25.297 -23.953 1 92.69 404 LEU B CA 1
ATOM 7699 C C . LEU B 1 404 ? 6.25 -24.328 -25.094 1 92.69 404 LEU B C 1
ATOM 7701 O O . LEU B 1 404 ? 6.523 -23.156 -24.875 1 92.69 404 LEU B O 1
ATOM 7705 N N . ILE B 1 405 ? 6.105 -24.781 -26.281 1 91.25 405 ILE B N 1
ATOM 7706 C CA . ILE B 1 405 ? 6.375 -23.984 -27.469 1 91.25 405 ILE B CA 1
ATOM 7707 C C . ILE B 1 405 ? 5.352 -22.859 -27.578 1 91.25 405 ILE B C 1
ATOM 7709 O O . ILE B 1 405 ? 5.711 -21.703 -27.828 1 91.25 405 ILE B O 1
ATOM 7713 N N . SER B 1 406 ? 4.145 -23.188 -27.375 1 88.19 406 SER B N 1
ATOM 7714 C CA . SER B 1 406 ? 3.082 -22.203 -27.484 1 88.19 406 SER B CA 1
ATOM 7715 C C . SER B 1 406 ? 3.236 -21.109 -26.422 1 88.19 406 SER B C 1
ATOM 7717 O O . SER B 1 406 ? 2.779 -19.984 -26.625 1 88.19 406 SER B O 1
ATOM 7719 N N . SER B 1 407 ? 3.867 -21.406 -25.375 1 90.38 407 SER B N 1
ATOM 7720 C CA . SER B 1 407 ? 4.043 -20.438 -24.297 1 90.38 407 SER B CA 1
ATOM 7721 C C . SER B 1 407 ? 5.441 -19.828 -24.312 1 90.38 407 SER B C 1
ATOM 7723 O O . SER B 1 407 ? 5.793 -19.047 -23.422 1 90.38 407 SER B O 1
ATOM 7725 N N . ASN B 1 408 ? 6.273 -20.172 -25.219 1 91.12 408 ASN B N 1
ATOM 7726 C CA . ASN B 1 408 ? 7.648 -19.719 -25.359 1 91.12 408 ASN B CA 1
ATOM 7727 C C . ASN B 1 408 ? 8.477 -20.047 -24.125 1 91.12 408 ASN B C 1
ATOM 7729 O O . ASN B 1 408 ? 9.148 -19.172 -23.562 1 91.12 408 ASN B O 1
ATOM 7733 N N . CYS B 1 409 ? 8.258 -21.266 -23.641 1 94.44 409 CYS B N 1
ATOM 7734 C CA . CYS B 1 409 ? 9.016 -21.781 -22.5 1 94.44 409 CYS B CA 1
ATOM 7735 C C . CYS B 1 409 ? 9.812 -23.016 -22.891 1 94.44 409 CYS B C 1
ATOM 7737 O O . CYS B 1 409 ? 9.547 -23.641 -23.922 1 94.44 409 CYS B O 1
ATOM 7739 N N . PHE B 1 410 ? 10.812 -23.328 -22.078 1 96.69 410 PHE B N 1
ATOM 7740 C CA . PHE B 1 410 ? 11.586 -24.547 -22.266 1 96.69 410 PHE B CA 1
ATOM 7741 C C . PHE B 1 410 ? 12.055 -25.109 -20.938 1 96.69 410 PHE B C 1
ATOM 7743 O O . PHE B 1 410 ? 12.023 -24.406 -19.922 1 96.69 410 PHE B O 1
ATOM 7750 N N . ILE B 1 411 ? 12.438 -26.344 -20.953 1 97.25 411 ILE B N 1
ATOM 7751 C CA . ILE B 1 411 ? 12.891 -27.016 -19.734 1 97.25 411 ILE B CA 1
ATOM 7752 C C . ILE B 1 411 ? 14.258 -27.656 -19.969 1 97.25 411 ILE B C 1
ATOM 7754 O O . ILE B 1 411 ? 14.445 -28.375 -20.953 1 97.25 411 ILE B O 1
ATOM 7758 N N . THR B 1 412 ? 15.211 -27.344 -19.141 1 97.44 412 THR B N 1
ATOM 7759 C CA . THR B 1 412 ? 16.453 -28.094 -19.109 1 97.44 412 THR B CA 1
ATOM 7760 C C . THR B 1 412 ? 16.359 -29.266 -18.125 1 97.44 412 THR B C 1
ATOM 7762 O O . THR B 1 412 ? 15.734 -29.141 -17.078 1 97.44 412 THR B O 1
ATOM 7765 N N . LEU B 1 413 ? 16.859 -30.375 -18.516 1 97.31 413 LEU B N 1
ATOM 7766 C CA . LEU B 1 413 ? 16.656 -31.578 -17.703 1 97.31 413 LEU B CA 1
ATOM 7767 C C . LEU B 1 413 ? 17.828 -32.562 -17.859 1 97.31 413 LEU B C 1
ATOM 7769 O O . LEU B 1 413 ? 18.328 -32.75 -18.953 1 97.31 413 LEU B O 1
ATOM 7773 N N . ILE B 1 414 ? 18.297 -33.062 -16.766 1 97.62 414 ILE B N 1
ATOM 7774 C CA . ILE B 1 414 ? 19.219 -34.188 -16.75 1 97.62 414 ILE B CA 1
ATOM 7775 C C . ILE B 1 414 ? 18.578 -35.375 -16.062 1 97.62 414 ILE B C 1
ATOM 7777 O O . ILE B 1 414 ? 17.953 -35.25 -15.016 1 97.62 414 ILE B O 1
ATOM 7781 N N . LEU B 1 415 ? 18.547 -36.5 -16.719 1 97.69 415 LEU B N 1
ATOM 7782 C CA . LEU B 1 415 ? 17.984 -37.75 -16.203 1 97.69 415 LEU B CA 1
ATOM 7783 C C . LEU B 1 415 ? 19.031 -38.875 -16.234 1 97.69 415 LEU B C 1
ATOM 7785 O O . LEU B 1 415 ? 19.672 -39.094 -17.25 1 97.69 415 LEU B O 1
ATOM 7789 N N . ALA B 1 416 ? 19.219 -39.531 -15.078 1 97.5 416 ALA B N 1
ATOM 7790 C CA . ALA B 1 416 ? 20.203 -40.625 -14.969 1 97.5 416 ALA B CA 1
ATOM 7791 C C . ALA B 1 416 ? 19.609 -41.844 -14.297 1 97.5 416 ALA B C 1
ATOM 7793 O O . ALA B 1 416 ? 18.781 -41.719 -13.383 1 97.5 416 ALA B O 1
ATOM 7794 N N . ARG B 1 417 ? 19.953 -42.969 -14.773 1 97.25 417 ARG B N 1
ATOM 7795 C CA . ARG B 1 417 ? 19.578 -44.25 -14.18 1 97.25 417 ARG B CA 1
ATOM 7796 C C . ARG B 1 417 ? 20.812 -44.969 -13.641 1 97.25 417 ARG B C 1
ATOM 7798 O O . ARG B 1 417 ? 21.766 -45.219 -14.383 1 97.25 417 ARG B O 1
ATOM 7805 N N . TYR B 1 418 ? 20.797 -45.25 -12.422 1 96.12 418 TYR B N 1
ATOM 7806 C CA . TYR B 1 418 ? 21.875 -45.969 -11.773 1 96.12 418 TYR B CA 1
ATOM 7807 C C . TYR B 1 418 ? 21.422 -47.375 -11.359 1 96.12 418 TYR B C 1
ATOM 7809 O O . TYR B 1 418 ? 20.438 -47.531 -10.641 1 96.12 418 TYR B O 1
ATOM 7817 N N . THR B 1 419 ? 22.109 -48.312 -11.852 1 94.5 419 THR B N 1
ATOM 7818 C CA . THR B 1 419 ? 21.859 -49.719 -11.477 1 94.5 419 THR B CA 1
ATOM 7819 C C . THR B 1 419 ? 22.859 -50.188 -10.438 1 94.5 419 THR B C 1
ATOM 7821 O O . THR B 1 419 ? 24 -50.5 -10.766 1 94.5 419 THR B O 1
ATOM 7824 N N . PRO B 1 420 ? 22.422 -50.406 -9.266 1 92.25 420 PRO B N 1
ATOM 7825 C CA . PRO B 1 420 ? 23.344 -50.75 -8.18 1 92.25 420 PRO B CA 1
ATOM 7826 C C . PRO B 1 420 ? 24.031 -52.094 -8.383 1 92.25 420 PRO B C 1
ATOM 7828 O O . PRO B 1 420 ? 25.172 -52.281 -7.965 1 92.25 420 PRO B O 1
ATOM 7831 N N . SER B 1 421 ? 23.422 -53.062 -8.992 1 90 421 SER B N 1
ATOM 7832 C CA . SER B 1 421 ? 23.984 -54.406 -9.164 1 90 421 SER B CA 1
ATOM 7833 C C . SER B 1 421 ? 25.203 -54.375 -10.086 1 90 421 SER B C 1
ATOM 7835 O O . SER B 1 421 ? 26.172 -55.094 -9.852 1 90 421 SER B O 1
ATOM 7837 N N . THR B 1 422 ? 25.188 -53.562 -11.07 1 92.56 422 THR B N 1
ATOM 7838 C CA . THR B 1 422 ? 26.281 -53.5 -12.039 1 92.56 422 THR B CA 1
ATOM 7839 C C . THR B 1 422 ? 27.078 -52.219 -11.867 1 92.56 422 THR B C 1
ATOM 7841 O O . THR B 1 422 ? 28.172 -52.094 -12.43 1 92.56 422 THR B O 1
ATOM 7844 N N . ARG B 1 423 ? 26.578 -51.281 -11.156 1 94.62 423 ARG B N 1
ATOM 7845 C CA . ARG B 1 423 ? 27.141 -49.938 -10.969 1 94.62 423 ARG B CA 1
ATOM 7846 C C . ARG B 1 423 ? 27.203 -49.188 -12.297 1 94.62 423 ARG B C 1
ATOM 7848 O O . ARG B 1 423 ? 28.172 -48.469 -12.562 1 94.62 423 ARG B O 1
ATOM 7855 N N . GLU B 1 424 ? 26.297 -49.438 -13.07 1 95.88 424 GLU B N 1
ATOM 7856 C CA . GLU B 1 424 ? 26.188 -48.781 -14.367 1 95.88 424 GLU B CA 1
ATOM 7857 C C . GLU B 1 424 ? 25.344 -47.5 -14.273 1 95.88 424 GLU B C 1
ATOM 7859 O O . GLU B 1 424 ? 24.281 -47.5 -13.648 1 95.88 424 GLU B O 1
ATOM 7864 N N . LEU B 1 425 ? 25.891 -46.469 -14.867 1 96.75 425 LEU B N 1
ATOM 7865 C CA . LEU B 1 425 ? 25.172 -45.188 -14.953 1 96.75 425 LEU B CA 1
ATOM 7866 C C . LEU B 1 425 ? 24.875 -44.844 -16.406 1 96.75 425 LEU B C 1
ATOM 7868 O O . LEU B 1 425 ? 25.781 -44.75 -17.234 1 96.75 425 LEU B O 1
ATOM 7872 N N . VAL B 1 426 ? 23.641 -44.719 -16.703 1 97.5 426 VAL B N 1
ATOM 7873 C CA . VAL B 1 426 ? 23.203 -44.25 -18.016 1 97.5 426 VAL B CA 1
ATOM 7874 C C . VAL B 1 426 ? 22.484 -42.906 -17.859 1 97.5 426 VAL B C 1
ATOM 7876 O O . VAL B 1 426 ? 21.609 -42.781 -17 1 97.5 426 VAL B O 1
ATOM 7879 N N . TYR B 1 427 ? 22.906 -41.906 -18.656 1 97.19 427 TYR B N 1
ATOM 7880 C CA . TYR B 1 427 ? 22.281 -40.594 -18.453 1 97.19 427 TYR B CA 1
ATOM 7881 C C . TYR B 1 427 ? 22.016 -39.938 -19.797 1 97.19 427 TYR B C 1
ATOM 7883 O O . TYR B 1 427 ? 22.609 -40.281 -20.812 1 97.19 427 TYR B O 1
ATOM 7891 N N . ALA B 1 428 ? 21.062 -39.062 -19.781 1 97.12 428 ALA B N 1
ATOM 7892 C CA . ALA B 1 428 ? 20.734 -38.156 -20.875 1 97.12 428 ALA B CA 1
ATOM 7893 C C . ALA B 1 428 ? 20.547 -36.75 -20.375 1 97.12 428 ALA B C 1
ATOM 7895 O O . ALA B 1 428 ? 20 -36.531 -19.297 1 97.12 428 ALA B O 1
ATOM 7896 N N . ASN B 1 429 ? 21.062 -35.781 -21.141 1 96.81 429 ASN B N 1
ATOM 7897 C CA . ASN B 1 429 ? 21.047 -34.406 -20.734 1 96.81 429 ASN B CA 1
ATOM 7898 C C . ASN B 1 429 ? 20.375 -33.531 -21.797 1 96.81 429 ASN B C 1
ATOM 7900 O O . ASN B 1 429 ? 20.828 -33.469 -22.938 1 96.81 429 ASN B O 1
ATOM 7904 N N . ALA B 1 430 ? 19.312 -32.875 -21.375 1 96.5 430 ALA B N 1
ATOM 7905 C CA . ALA B 1 430 ? 18.609 -31.938 -22.25 1 96.5 430 ALA B CA 1
ATOM 7906 C C . ALA B 1 430 ? 18.953 -30.5 -21.922 1 96.5 430 ALA B C 1
ATOM 7908 O O . ALA B 1 430 ? 18.125 -29.766 -21.359 1 96.5 430 ALA B O 1
ATOM 7909 N N . GLY B 1 431 ? 20.109 -30.047 -22.281 1 94.44 431 GLY B N 1
ATOM 7910 C CA . GLY B 1 431 ? 20.531 -28.672 -22.156 1 94.44 431 GLY B CA 1
ATOM 7911 C C . GLY B 1 431 ? 20.844 -28.25 -20.734 1 94.44 431 GLY B C 1
ATOM 7912 O O . GLY B 1 431 ? 20.922 -27.062 -20.438 1 94.44 431 GLY B O 1
ATOM 7913 N N . HIS B 1 432 ? 20.875 -29.141 -19.844 1 95.12 432 HIS B N 1
ATOM 7914 C CA . HIS B 1 432 ? 21.141 -28.812 -18.438 1 95.12 432 HIS B CA 1
ATOM 7915 C C . HIS B 1 432 ? 22.641 -28.688 -18.188 1 95.12 432 HIS B C 1
ATOM 7917 O O . HIS B 1 432 ? 23.453 -29.031 -19.047 1 95.12 432 HIS B O 1
ATOM 7923 N N . ILE B 1 433 ? 23 -28.156 -17.094 1 93.75 433 ILE B N 1
ATOM 7924 C CA . ILE B 1 433 ? 24.391 -27.969 -16.703 1 93.75 433 ILE B CA 1
ATOM 7925 C C . ILE B 1 433 ? 25.109 -29.328 -16.672 1 93.75 433 ILE B C 1
ATOM 7927 O O . ILE B 1 433 ? 24.5 -30.328 -16.297 1 93.75 433 ILE B O 1
ATOM 7931 N N . TYR B 1 434 ? 26.359 -29.312 -17 1 93.94 434 TYR B N 1
ATOM 7932 C CA . TYR B 1 434 ? 27.141 -30.547 -17.016 1 93.94 434 TYR B CA 1
ATOM 7933 C C . TYR B 1 434 ? 27.281 -31.125 -15.609 1 93.94 434 TYR B C 1
ATOM 7935 O O . TYR B 1 434 ? 27.703 -30.438 -14.688 1 93.94 434 TYR B O 1
ATOM 7943 N N . PRO B 1 435 ? 26.906 -32.344 -15.5 1 95.25 435 PRO B N 1
ATOM 7944 C CA . PRO B 1 435 ? 27.141 -33 -14.211 1 95.25 435 PRO B CA 1
ATOM 7945 C C . PRO B 1 435 ? 28.625 -33.156 -13.875 1 95.25 435 PRO B C 1
ATOM 7947 O O . PRO B 1 435 ? 29.453 -33.281 -14.773 1 95.25 435 PRO B O 1
ATOM 7950 N N . LEU B 1 436 ? 28.922 -33.156 -12.586 1 93.5 436 LEU B N 1
ATOM 7951 C CA . LEU B 1 436 ? 30.281 -33.312 -12.102 1 93.5 436 LEU B CA 1
ATOM 7952 C C . LEU B 1 436 ? 30.484 -34.688 -11.5 1 93.5 436 LEU B C 1
ATOM 7954 O O . LEU B 1 436 ? 29.641 -35.188 -10.742 1 93.5 436 LEU B O 1
ATOM 7958 N N . LEU B 1 437 ? 31.531 -35.344 -11.93 1 94 437 LEU B N 1
ATOM 7959 C CA . LEU B 1 437 ? 31.891 -36.656 -11.391 1 94 437 LEU B CA 1
ATOM 7960 C C . LEU B 1 437 ? 33.344 -36.656 -10.875 1 94 437 LEU B C 1
ATOM 7962 O O . LEU B 1 437 ? 34.25 -36.219 -11.586 1 94 437 LEU B O 1
ATOM 7966 N N . TRP B 1 438 ? 33.5 -37.062 -9.672 1 90.75 438 TRP B N 1
ATOM 7967 C CA . TRP B 1 438 ? 34.844 -37.188 -9.125 1 90.75 438 TRP B CA 1
ATOM 7968 C C . TRP B 1 438 ? 34.906 -38.281 -8.078 1 90.75 438 TRP B C 1
ATOM 7970 O O . TRP B 1 438 ? 33.875 -38.781 -7.641 1 90.75 438 TRP B O 1
ATOM 7980 N N . SER B 1 439 ? 36.156 -38.719 -7.867 1 88.88 439 SER B N 1
ATOM 7981 C CA . SER B 1 439 ? 36.375 -39.719 -6.848 1 88.88 439 SER B CA 1
ATOM 7982 C C . SER B 1 439 ? 36.969 -39.125 -5.586 1 88.88 439 SER B C 1
ATOM 7984 O O . SER B 1 439 ? 37.812 -38.219 -5.668 1 88.88 439 SER B O 1
ATOM 7986 N N . ARG B 1 440 ? 36.562 -39.594 -4.484 1 78 440 ARG B N 1
ATOM 7987 C CA . ARG B 1 440 ? 37.062 -39.125 -3.207 1 78 440 ARG B CA 1
ATOM 7988 C C . ARG B 1 440 ? 38.531 -39.5 -3.021 1 78 440 ARG B C 1
ATOM 7990 O O . ARG B 1 440 ? 39.281 -38.781 -2.346 1 78 440 ARG B O 1
ATOM 7997 N N . GLU B 1 441 ? 38.875 -40.656 -3.432 1 72.5 441 GLU B N 1
ATOM 7998 C CA . GLU B 1 441 ? 40.219 -41.188 -3.16 1 72.5 441 GLU B CA 1
ATOM 7999 C C . GLU B 1 441 ? 41.281 -40.5 -4.047 1 72.5 441 GLU B C 1
ATOM 8001 O O . GLU B 1 441 ? 42.438 -40.438 -3.684 1 72.5 441 GLU B O 1
ATOM 8006 N N . THR B 1 442 ? 40.75 -40.062 -5.234 1 64.75 442 THR B N 1
ATOM 8007 C CA . THR B 1 442 ? 41.781 -39.562 -6.145 1 64.75 442 THR B CA 1
ATOM 8008 C C . THR B 1 442 ? 41.906 -38.031 -6.016 1 64.75 442 THR B C 1
ATOM 8010 O O . THR B 1 442 ? 40.906 -37.344 -5.98 1 64.75 442 THR B O 1
ATOM 8013 N N . ASP B 1 443 ? 43.031 -37.656 -5.43 1 62.88 443 ASP B N 1
ATOM 8014 C CA . ASP B 1 443 ? 43.344 -36.219 -5.406 1 62.88 443 ASP B CA 1
ATOM 8015 C C . ASP B 1 443 ? 43.312 -35.625 -6.809 1 62.88 443 ASP B C 1
ATOM 8017 O O . ASP B 1 443 ? 44.312 -35.688 -7.543 1 62.88 443 ASP B O 1
ATOM 8021 N N . ILE B 1 444 ? 42.156 -35.562 -7.367 1 66.44 444 ILE B N 1
ATOM 8022 C CA . ILE B 1 444 ? 42.094 -35.094 -8.75 1 66.44 444 ILE B CA 1
ATOM 8023 C C . ILE B 1 444 ? 41.938 -33.594 -8.773 1 66.44 444 ILE B C 1
ATOM 8025 O O . ILE B 1 444 ? 41.125 -33.031 -8.016 1 66.44 444 ILE B O 1
ATOM 8029 N N . ASP B 1 445 ? 42.75 -32.969 -9.602 1 75 445 ASP B N 1
ATOM 8030 C CA . ASP B 1 445 ? 42.781 -31.531 -9.812 1 75 445 ASP B CA 1
ATOM 8031 C C . ASP B 1 445 ? 41.5 -31.062 -10.508 1 75 445 ASP B C 1
ATOM 8033 O O . ASP B 1 445 ? 41 -29.969 -10.227 1 75 445 ASP B O 1
ATOM 8037 N N . ASN B 1 446 ? 40.969 -31.984 -11.406 1 83.94 446 ASN B N 1
ATOM 8038 C CA . ASN B 1 446 ? 39.781 -31.594 -12.141 1 83.94 446 ASN B CA 1
ATOM 8039 C C . ASN B 1 446 ? 38.719 -32.688 -12.141 1 83.94 446 ASN B C 1
ATOM 8041 O O . ASN B 1 446 ? 39.062 -33.875 -12.289 1 83.94 446 ASN B O 1
ATOM 8045 N N . PRO B 1 447 ? 37.5 -32.312 -11.891 1 87.75 447 PRO B N 1
ATOM 8046 C CA . PRO B 1 447 ? 36.406 -33.281 -11.984 1 87.75 447 PRO B CA 1
ATOM 8047 C C . PRO B 1 447 ? 36.125 -33.719 -13.414 1 87.75 447 PRO B C 1
ATOM 8049 O O . PRO B 1 447 ? 36.594 -33.094 -14.367 1 87.75 447 PRO B O 1
ATOM 8052 N N . GLN B 1 448 ? 35.562 -34.812 -13.602 1 90.62 448 GLN B N 1
ATOM 8053 C CA . GLN B 1 448 ? 35.094 -35.25 -14.922 1 90.62 448 GLN B CA 1
ATOM 8054 C C . GLN B 1 448 ? 33.719 -34.625 -15.242 1 90.62 448 GLN B C 1
ATOM 8056 O O . GLN B 1 448 ? 32.75 -34.812 -14.492 1 90.62 448 GLN B O 1
ATOM 8061 N N . TYR B 1 449 ? 33.719 -33.906 -16.266 1 92.19 449 TYR B N 1
ATOM 8062 C CA . TYR B 1 449 ? 32.469 -33.344 -16.734 1 92.19 449 TYR B CA 1
ATOM 8063 C C . TYR B 1 449 ? 31.766 -34.25 -17.734 1 92.19 449 TYR B C 1
ATOM 8065 O O . TYR B 1 449 ? 32.406 -34.719 -18.688 1 92.19 449 TYR B O 1
ATOM 8073 N N . LEU B 1 450 ? 30.547 -34.562 -17.453 1 93.69 450 LEU B N 1
ATOM 8074 C CA . LEU B 1 450 ? 29.781 -35.312 -18.422 1 93.69 450 LEU B CA 1
ATOM 8075 C C . LEU B 1 450 ? 29.234 -34.406 -19.531 1 93.69 450 LEU B C 1
ATOM 8077 O O . LEU B 1 450 ? 28.234 -33.75 -19.328 1 93.69 450 LEU B O 1
ATOM 8081 N N . LYS B 1 451 ? 29.766 -34.469 -20.703 1 91.38 451 LYS B N 1
ATOM 8082 C CA . LYS B 1 451 ? 29.594 -33.438 -21.719 1 91.38 451 LYS B CA 1
ATOM 8083 C C . LYS B 1 451 ? 28.5 -33.781 -22.703 1 91.38 451 LYS B C 1
ATOM 8085 O O . LYS B 1 451 ? 28.125 -32.969 -23.547 1 91.38 451 LYS B O 1
ATOM 8090 N N . ILE B 1 452 ? 27.953 -34.938 -22.609 1 91.25 452 ILE B N 1
ATOM 8091 C CA . ILE B 1 452 ? 26.859 -35.281 -23.516 1 91.25 452 ILE B CA 1
ATOM 8092 C C . ILE B 1 452 ? 25.641 -34.438 -23.172 1 91.25 452 ILE B C 1
ATOM 8094 O O . ILE B 1 452 ? 25.125 -34.5 -22.047 1 91.25 452 ILE B O 1
ATOM 8098 N N . ARG B 1 453 ? 25.25 -33.625 -24.094 1 90.69 453 ARG B N 1
ATOM 8099 C CA . ARG B 1 453 ? 24.141 -32.688 -23.875 1 90.69 453 ARG B CA 1
ATOM 8100 C C . ARG B 1 453 ? 23.406 -32.406 -25.172 1 90.69 453 ARG B C 1
ATOM 8102 O O . ARG B 1 453 ? 24.016 -32.344 -26.25 1 90.69 453 ARG B O 1
ATOM 8109 N N . SER B 1 454 ? 22.172 -32.312 -25.094 1 92.5 454 SER B N 1
ATOM 8110 C CA . SER B 1 454 ? 21.328 -32 -26.234 1 92.5 454 SER B CA 1
ATOM 8111 C C . SER B 1 454 ? 20.5 -30.75 -25.984 1 92.5 454 SER B C 1
ATOM 8113 O O . SER B 1 454 ? 20.781 -29.984 -25.062 1 92.5 454 SER B O 1
ATOM 8115 N N . ILE B 1 455 ? 19.484 -30.516 -26.859 1 93.81 455 ILE B N 1
ATOM 8116 C CA . ILE B 1 455 ? 18.656 -29.312 -26.797 1 93.81 455 ILE B CA 1
ATOM 8117 C C . ILE B 1 455 ? 17.625 -29.453 -25.688 1 93.81 455 ILE B C 1
ATOM 8119 O O . ILE B 1 455 ? 17.109 -30.547 -25.438 1 93.81 455 ILE B O 1
ATOM 8123 N N . PRO B 1 456 ? 17.359 -28.406 -25.047 1 96.06 456 PRO B N 1
ATOM 8124 C CA . PRO B 1 456 ? 16.328 -28.438 -24.016 1 96.06 456 PRO B CA 1
ATOM 8125 C C . PRO B 1 456 ? 14.977 -28.875 -24.547 1 96.06 456 PRO B C 1
ATOM 8127 O O . PRO B 1 456 ? 14.758 -28.891 -25.75 1 96.06 456 PRO B O 1
ATOM 8130 N N . LEU B 1 457 ? 14.078 -29.25 -23.609 1 96.12 457 LEU B N 1
ATOM 8131 C CA . LEU B 1 457 ? 12.711 -29.625 -23.953 1 96.12 457 LEU B CA 1
ATOM 8132 C C . LEU B 1 457 ? 11.898 -28.406 -24.375 1 96.12 457 LEU B C 1
ATOM 8134 O O . LEU B 1 457 ? 12.023 -27.328 -23.797 1 96.12 457 LEU B O 1
ATOM 8138 N N . GLY B 1 458 ? 11.094 -28.531 -25.422 1 93.88 458 GLY B N 1
ATOM 8139 C CA . GLY B 1 458 ? 10.18 -27.469 -25.844 1 93.88 458 GLY B CA 1
ATOM 8140 C C . GLY B 1 458 ? 10.742 -26.578 -26.922 1 93.88 458 GLY B C 1
ATOM 8141 O O . GLY B 1 458 ? 10.156 -25.547 -27.234 1 93.88 458 GLY B O 1
ATOM 8142 N N . ILE B 1 459 ? 11.914 -26.875 -27.406 1 91.94 459 ILE B N 1
ATOM 8143 C CA . ILE B 1 459 ? 12.523 -26.062 -28.453 1 91.94 459 ILE B CA 1
ATOM 8144 C C . ILE B 1 459 ? 12.188 -26.656 -29.812 1 91.94 459 ILE B C 1
ATOM 8146 O O . ILE B 1 459 ? 11.789 -25.922 -30.734 1 91.94 459 ILE B O 1
ATOM 8150 N N . LEU B 1 460 ? 12.305 -27.969 -29.891 1 90.25 460 LEU B N 1
ATOM 8151 C CA . LEU B 1 460 ? 11.969 -28.672 -31.125 1 90.25 460 LEU B CA 1
ATOM 8152 C C . LEU B 1 460 ? 10.836 -29.672 -30.906 1 90.25 460 LEU B C 1
ATOM 8154 O O . LEU B 1 460 ? 10.766 -30.297 -29.844 1 90.25 460 LEU B O 1
ATOM 8158 N N . PRO B 1 461 ? 10.016 -29.875 -31.891 1 88.12 461 PRO B N 1
ATOM 8159 C CA . PRO B 1 461 ? 8.914 -30.844 -31.734 1 88.12 461 PRO B CA 1
ATOM 8160 C C . PRO B 1 461 ? 9.398 -32.281 -31.578 1 88.12 461 PRO B C 1
ATOM 8162 O O . PRO B 1 461 ? 8.859 -33.031 -30.766 1 88.12 461 PRO B O 1
ATOM 8165 N N . LYS B 1 462 ? 10.359 -32.531 -32.312 1 88.44 462 LYS B N 1
ATOM 8166 C CA . LYS B 1 462 ? 10.953 -33.844 -32.188 1 88.44 462 LYS B CA 1
ATOM 8167 C C . LYS B 1 462 ? 12.297 -33.781 -31.469 1 88.44 462 LYS B C 1
ATOM 8169 O O . LYS B 1 462 ? 13.195 -33.031 -31.891 1 88.44 462 LYS B O 1
ATOM 8174 N N . TRP B 1 463 ? 12.352 -34.5 -30.359 1 86.38 463 TRP B N 1
ATOM 8175 C CA . TRP B 1 463 ? 13.57 -34.5 -29.562 1 86.38 463 TRP B CA 1
ATOM 8176 C C . TRP B 1 463 ? 14.336 -35.812 -29.719 1 86.38 463 TRP B C 1
ATOM 8178 O O . TRP B 1 463 ? 13.773 -36.906 -29.531 1 86.38 463 TRP B O 1
ATOM 8188 N N . GLN B 1 464 ? 15.539 -35.688 -30.188 1 85.88 464 GLN B N 1
ATOM 8189 C CA . GLN B 1 464 ? 16.406 -36.875 -30.312 1 85.88 464 GLN B CA 1
ATOM 8190 C C . GLN B 1 464 ? 17.812 -36.562 -29.812 1 85.88 464 GLN B C 1
ATOM 8192 O O . GLN B 1 464 ? 18.359 -35.5 -30.109 1 85.88 464 GLN B O 1
ATOM 8197 N N . ALA B 1 465 ? 18.203 -37.406 -28.938 1 86.56 465 ALA B N 1
ATOM 8198 C CA . ALA B 1 465 ? 19.562 -37.219 -28.438 1 86.56 465 ALA B CA 1
ATOM 8199 C C . ALA B 1 465 ? 20.188 -38.531 -28 1 86.56 465 ALA B C 1
ATOM 8201 O O . ALA B 1 465 ? 19.469 -39.531 -27.812 1 86.56 465 ALA B O 1
ATOM 8202 N N . ASP B 1 466 ? 21.484 -38.5 -27.875 1 89.81 466 ASP B N 1
ATOM 8203 C CA . ASP B 1 466 ? 22.234 -39.688 -27.406 1 89.81 466 ASP B CA 1
ATOM 8204 C C . ASP B 1 466 ? 22.281 -39.719 -25.875 1 89.81 466 ASP B C 1
ATOM 8206 O O . ASP B 1 466 ? 21.922 -38.75 -25.203 1 89.81 466 ASP B O 1
ATOM 8210 N N . PHE B 1 467 ? 22.484 -40.938 -25.438 1 93.44 467 PHE B N 1
ATOM 8211 C CA . PHE B 1 467 ? 22.672 -41.094 -24 1 93.44 467 PHE B CA 1
ATOM 8212 C C . PHE B 1 467 ? 24.109 -41.438 -23.656 1 93.44 467 PHE B C 1
ATOM 8214 O O . PHE B 1 467 ? 24.859 -41.906 -24.516 1 93.44 467 PHE B O 1
ATOM 8221 N N . GLY B 1 468 ? 24.531 -41.094 -22.5 1 94.69 468 GLY B N 1
ATOM 8222 C CA . GLY B 1 468 ? 25.844 -41.469 -21.984 1 94.69 468 GLY B CA 1
ATOM 8223 C C . GLY B 1 468 ? 25.812 -42.688 -21.078 1 94.69 468 GLY B C 1
ATOM 8224 O O . GLY B 1 468 ? 24.797 -42.938 -20.406 1 94.69 468 GLY B O 1
ATOM 8225 N N . GLN B 1 469 ? 26.906 -43.438 -21.203 1 95.5 469 GLN B N 1
ATOM 8226 C CA . GLN B 1 469 ? 27.016 -44.625 -20.375 1 95.5 469 GLN B CA 1
ATOM 8227 C C . GLN B 1 469 ? 28.391 -44.719 -19.703 1 95.5 469 GLN B C 1
ATOM 8229 O O . GLN B 1 469 ? 29.406 -44.438 -20.359 1 95.5 469 GLN B O 1
ATOM 8234 N N . LEU B 1 470 ? 28.328 -44.938 -18.406 1 95.19 470 LEU B N 1
ATOM 8235 C CA . LEU B 1 470 ? 29.594 -45.125 -17.688 1 95.19 470 LEU B CA 1
ATOM 8236 C C . LEU B 1 470 ? 29.406 -45.969 -16.438 1 95.19 470 LEU B C 1
ATOM 8238 O O . LEU B 1 470 ? 28.266 -46.25 -16.047 1 95.19 470 LEU B O 1
ATOM 8242 N N . PHE B 1 471 ? 30.531 -46.469 -15.914 1 96.12 471 PHE B N 1
ATOM 8243 C CA . PHE B 1 471 ? 30.5 -47.281 -14.688 1 96.12 471 PHE B CA 1
ATOM 8244 C C . PHE B 1 471 ? 31.109 -46.5 -13.531 1 96.12 471 PHE B C 1
ATOM 8246 O O . PHE B 1 471 ? 32.156 -45.844 -13.688 1 96.12 471 PHE B O 1
ATOM 8253 N N . LEU B 1 472 ? 30.391 -46.531 -12.461 1 94.5 472 LEU B N 1
ATOM 8254 C CA . LEU B 1 472 ? 30.859 -45.812 -11.297 1 94.5 472 LEU B CA 1
ATOM 8255 C C . LEU B 1 472 ? 31.688 -46.719 -10.383 1 94.5 472 LEU B C 1
ATOM 8257 O O . LEU B 1 472 ? 31.344 -47.875 -10.172 1 94.5 472 LEU B O 1
ATOM 8261 N N . ALA B 1 473 ? 32.781 -46.188 -9.922 1 92.62 473 ALA B N 1
ATOM 8262 C CA . ALA B 1 473 ? 33.625 -46.875 -8.961 1 92.62 473 ALA B CA 1
ATOM 8263 C C . ALA B 1 473 ? 33.188 -46.562 -7.527 1 92.62 473 ALA B C 1
ATOM 8265 O O . ALA B 1 473 ? 32.5 -45.594 -7.281 1 92.62 473 ALA B O 1
ATOM 8266 N N . PRO B 1 474 ? 33.656 -47.5 -6.641 1 91.38 474 PRO B N 1
ATOM 8267 C CA . PRO B 1 474 ? 33.375 -47.188 -5.238 1 91.38 474 PRO B CA 1
ATOM 8268 C C . PRO B 1 474 ? 34 -45.844 -4.812 1 91.38 474 PRO B C 1
ATOM 8270 O O . PRO B 1 474 ? 35.125 -45.531 -5.211 1 91.38 474 PRO B O 1
ATOM 8273 N N . LYS B 1 475 ? 33.281 -45.031 -4.145 1 90.25 475 LYS B N 1
ATOM 8274 C CA . LYS B 1 475 ? 33.656 -43.719 -3.605 1 90.25 475 LYS B CA 1
ATOM 8275 C C . LYS B 1 475 ? 33.531 -42.625 -4.66 1 90.25 475 LYS B C 1
ATOM 8277 O O . LYS B 1 475 ? 34.062 -41.531 -4.48 1 90.25 475 LYS B O 1
ATOM 8282 N N . ASP B 1 476 ? 32.906 -42.969 -5.754 1 92.75 476 ASP B N 1
ATOM 8283 C CA . ASP B 1 476 ? 32.594 -41.938 -6.75 1 92.75 476 ASP B CA 1
ATOM 8284 C C . ASP B 1 476 ? 31.422 -41.062 -6.305 1 92.75 476 ASP B C 1
ATOM 8286 O O . ASP B 1 476 ? 30.5 -41.562 -5.645 1 92.75 476 ASP B O 1
ATOM 8290 N N . ILE B 1 477 ? 31.484 -39.812 -6.625 1 92.88 477 ILE B N 1
ATOM 8291 C CA . ILE B 1 477 ? 30.406 -38.875 -6.312 1 92.88 477 ILE B CA 1
ATOM 8292 C C . ILE B 1 477 ? 29.922 -38.219 -7.598 1 92.88 477 ILE B C 1
ATOM 8294 O O . ILE B 1 477 ? 30.734 -37.688 -8.375 1 92.88 477 ILE B O 1
ATOM 8298 N N . LEU B 1 478 ? 28.656 -38.281 -7.812 1 95.12 478 LEU B N 1
ATOM 8299 C CA . LEU B 1 478 ? 28 -37.594 -8.938 1 95.12 478 LEU B CA 1
ATOM 8300 C C . LEU B 1 478 ? 27.172 -36.406 -8.453 1 95.12 478 LEU B C 1
ATOM 8302 O O . LEU B 1 478 ? 26.375 -36.531 -7.516 1 95.12 478 LEU B O 1
ATOM 8306 N N . LEU B 1 479 ? 27.391 -35.25 -9.102 1 95 479 LEU B N 1
ATOM 8307 C CA . LEU B 1 479 ? 26.703 -34.031 -8.656 1 95 479 LEU B CA 1
ATOM 8308 C C . LEU B 1 479 ? 25.938 -33.406 -9.805 1 95 479 LEU B C 1
ATOM 8310 O O . LEU B 1 479 ? 26.5 -33.156 -10.875 1 95 479 LEU B O 1
ATOM 8314 N N . PHE B 1 480 ? 24.625 -33.188 -9.609 1 95.81 480 PHE B N 1
ATOM 8315 C CA . PHE B 1 480 ? 23.781 -32.406 -10.492 1 95.81 480 PHE B CA 1
ATOM 8316 C C . PHE B 1 480 ? 23.5 -31.031 -9.875 1 95.81 480 PHE B C 1
ATOM 8318 O O . PHE B 1 480 ? 23.172 -30.938 -8.688 1 95.81 480 PHE B O 1
ATOM 8325 N N . THR B 1 481 ? 23.625 -29.922 -10.617 1 94 481 THR B N 1
ATOM 8326 C CA . THR B 1 481 ? 23.359 -28.594 -10.086 1 94 481 THR B CA 1
ATOM 8327 C C . THR B 1 481 ? 22.578 -27.766 -11.102 1 94 481 THR B C 1
ATOM 8329 O O . THR B 1 481 ? 22.672 -28 -12.312 1 94 481 THR B O 1
ATOM 8332 N N . SER B 1 482 ? 21.797 -26.891 -10.617 1 93.12 482 SER B N 1
ATOM 8333 C CA . SER B 1 482 ? 21.078 -25.953 -11.477 1 93.12 482 SER B CA 1
ATOM 8334 C C . SER B 1 482 ? 21.891 -24.688 -11.719 1 93.12 482 SER B C 1
ATOM 8336 O O . SER B 1 482 ? 22.906 -24.469 -11.062 1 93.12 482 SER B O 1
ATOM 8338 N N . ASP B 1 483 ? 21.469 -23.828 -12.664 1 90.25 483 ASP B N 1
ATOM 8339 C CA . ASP B 1 483 ? 22.203 -22.625 -13.047 1 90.25 483 ASP B CA 1
ATOM 8340 C C . ASP B 1 483 ? 22.109 -21.562 -11.953 1 90.25 483 ASP B C 1
ATOM 8342 O O . ASP B 1 483 ? 22.922 -20.641 -11.914 1 90.25 483 ASP B O 1
ATOM 8346 N N . GLY B 1 484 ? 21.172 -21.688 -11.125 1 89.62 484 GLY B N 1
ATOM 8347 C CA . GLY B 1 484 ? 21.078 -20.734 -10.039 1 89.62 484 GLY B CA 1
ATOM 8348 C C . GLY B 1 484 ? 22.25 -20.781 -9.086 1 89.62 484 GLY B C 1
ATOM 8349 O O . GLY B 1 484 ? 22.594 -19.781 -8.453 1 89.62 484 GLY B O 1
ATOM 8350 N N . ILE B 1 485 ? 22.875 -21.891 -8.961 1 88.81 485 ILE B N 1
ATOM 8351 C CA . ILE B 1 485 ? 24.031 -22.047 -8.094 1 88.81 485 ILE B CA 1
ATOM 8352 C C . ILE B 1 485 ? 25.281 -21.531 -8.812 1 88.81 485 ILE B C 1
ATOM 8354 O O . ILE B 1 485 ? 26.078 -20.797 -8.242 1 88.81 485 ILE B O 1
ATOM 8358 N N . THR B 1 486 ? 25.406 -21.859 -10.047 1 88 486 THR B N 1
ATOM 8359 C CA . THR B 1 486 ? 26.594 -21.484 -10.797 1 88 486 THR B CA 1
ATOM 8360 C C . THR B 1 486 ? 26.562 -19.984 -11.117 1 88 486 THR B C 1
ATOM 8362 O O . THR B 1 486 ? 27.625 -19.359 -11.297 1 88 486 THR B O 1
ATOM 8365 N N . GLU B 1 487 ? 25.391 -19.438 -11.203 1 84.38 487 GLU B N 1
ATOM 8366 C CA . GLU B 1 487 ? 25.266 -18.031 -11.523 1 84.38 487 GLU B CA 1
ATOM 8367 C C . GLU B 1 487 ? 25.203 -17.172 -10.258 1 84.38 487 GLU B C 1
ATOM 8369 O O . GLU B 1 487 ? 25.125 -15.945 -10.328 1 84.38 487 GLU B O 1
ATOM 8374 N N . ALA B 1 488 ? 25.219 -17.766 -9.172 1 83.06 488 ALA B N 1
ATOM 8375 C CA . ALA B 1 488 ? 25.188 -17.031 -7.918 1 83.06 488 ALA B CA 1
ATOM 8376 C C . ALA B 1 488 ? 26.438 -16.156 -7.766 1 83.06 488 ALA B C 1
ATOM 8378 O O . ALA B 1 488 ? 27.516 -16.5 -8.25 1 83.06 488 ALA B O 1
ATOM 8379 N N . MET B 1 489 ? 26.203 -14.977 -7.16 1 78.44 489 MET B N 1
ATOM 8380 C CA . MET B 1 489 ? 27.297 -14.039 -6.977 1 78.44 489 MET B CA 1
ATOM 8381 C C . MET B 1 489 ? 27.984 -14.258 -5.633 1 78.44 489 MET B C 1
ATOM 8383 O O . MET B 1 489 ? 27.328 -14.375 -4.602 1 78.44 489 MET B O 1
ATOM 8387 N N . VAL B 1 490 ? 29.234 -14.562 -5.695 1 73.81 490 VAL B N 1
ATOM 8388 C CA . VAL B 1 490 ? 30 -14.789 -4.469 1 73.81 490 VAL B CA 1
ATOM 8389 C C . VAL B 1 490 ? 31.062 -13.703 -4.316 1 73.81 490 VAL B C 1
ATOM 8391 O O . VAL B 1 490 ? 31.609 -13.211 -5.312 1 73.81 490 VAL B O 1
ATOM 8394 N N . THR B 1 491 ? 31.047 -13.125 -3.07 1 68.5 491 THR B N 1
ATOM 8395 C CA . THR B 1 491 ? 32.062 -12.133 -2.764 1 68.5 491 THR B CA 1
ATOM 8396 C C . THR B 1 491 ? 33.469 -12.773 -2.721 1 68.5 491 THR B C 1
ATOM 8398 O O . THR B 1 491 ? 33.656 -13.758 -2.008 1 68.5 491 THR B O 1
ATOM 8401 N N . LYS B 1 492 ? 34.219 -12.516 -3.732 1 59.19 492 LYS B N 1
ATOM 8402 C CA . LYS B 1 492 ? 35.625 -12.961 -3.643 1 59.19 492 LYS B CA 1
ATOM 8403 C C . LYS B 1 492 ? 36.375 -12.133 -2.615 1 59.19 492 LYS B C 1
ATOM 8405 O O . LYS B 1 492 ? 36.375 -10.906 -2.674 1 59.19 492 LYS B O 1
ATOM 8410 N N . LYS B 1 493 ? 36.5 -12.695 -1.493 1 51.12 493 LYS B N 1
ATOM 8411 C CA . LYS B 1 493 ? 37.469 -12.039 -0.604 1 51.12 493 LYS B CA 1
ATOM 8412 C C . LYS B 1 493 ? 38.844 -11.93 -1.253 1 51.12 493 LYS B C 1
ATOM 8414 O O . LYS B 1 493 ? 39.5 -12.938 -1.439 1 51.12 493 LYS B O 1
ATOM 8419 N N . THR B 1 494 ? 38.969 -11.266 -2.271 1 42.38 494 THR B N 1
ATOM 8420 C CA . THR B 1 494 ? 40.375 -11.086 -2.652 1 42.38 494 THR B CA 1
ATOM 8421 C C . THR B 1 494 ? 41.219 -10.672 -1.447 1 42.38 494 THR B C 1
ATOM 8423 O O . THR B 1 494 ? 40.812 -9.773 -0.695 1 42.38 494 THR B O 1
ATOM 8426 N N . CYS B 1 495 ? 42.031 -11.594 -0.973 1 37.78 495 CYS B N 1
ATOM 8427 C CA . CYS B 1 495 ? 43.125 -11.148 -0.111 1 37.78 495 CYS B CA 1
ATOM 8428 C C . CYS B 1 495 ? 43.812 -9.906 -0.68 1 37.78 495 CYS B C 1
ATOM 8430 O O . CYS B 1 495 ? 44.875 -10 -1.277 1 37.78 495 CYS B O 1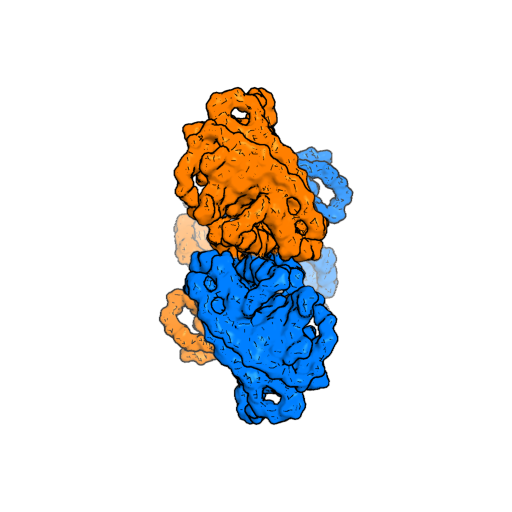
ATOM 8432 N N . VAL B 1 496 ? 43.281 -9.125 -1.417 1 39.53 496 VAL B N 1
ATOM 8433 C CA . VAL B 1 496 ? 44.188 -8 -1.647 1 39.53 496 VAL B CA 1
ATOM 8434 C C . VAL B 1 496 ? 44.531 -7.34 -0.316 1 39.53 496 VAL B C 1
ATOM 8436 O O . VAL B 1 496 ? 43.688 -7.141 0.536 1 39.53 496 VAL B O 1
ATOM 8439 N N . PRO B 1 497 ? 45.938 -7.223 0.072 1 39.56 497 PRO B N 1
ATOM 8440 C CA . PRO B 1 497 ? 46.531 -6.477 1.19 1 39.56 497 PRO B CA 1
ATOM 8441 C C . PRO B 1 497 ? 45.781 -5.176 1.487 1 39.56 497 PRO B C 1
ATOM 8443 O O . PRO B 1 497 ? 45.094 -4.641 0.614 1 39.56 497 PRO B O 1
ATOM 8446 N N . GLU B 1 498 ? 45.844 -4.762 2.824 1 41.03 498 GLU B N 1
ATOM 8447 C CA . GLU B 1 498 ? 45.406 -3.604 3.602 1 41.03 498 GLU B CA 1
ATOM 8448 C C . GLU B 1 498 ? 45.5 -2.32 2.779 1 41.03 498 GLU B C 1
ATOM 8450 O O . GLU B 1 498 ? 45.094 -1.253 3.236 1 41.03 498 GLU B O 1
ATOM 8455 N N . ASN B 1 499 ? 46.5 -2.322 1.897 1 36.72 499 ASN B N 1
ATOM 8456 C CA . ASN B 1 499 ? 46.969 -0.968 1.621 1 36.72 499 ASN B CA 1
ATOM 8457 C C . ASN B 1 499 ? 45.906 -0.149 0.893 1 36.72 499 ASN B C 1
ATOM 8459 O O . ASN B 1 499 ? 46.219 0.915 0.346 1 36.72 499 ASN B O 1
ATOM 8463 N N . SER B 1 500 ? 45.125 -0.767 0.198 1 36.5 500 SER B N 1
ATOM 8464 C CA . SER B 1 500 ? 44.469 0.252 -0.609 1 36.5 500 SER B CA 1
ATOM 8465 C C . SER B 1 500 ? 43.5 1.064 0.225 1 36.5 500 SER B C 1
ATOM 8467 O O . SER B 1 500 ? 42.75 0.506 1.03 1 36.5 500 SER B O 1
ATOM 8469 N N . VAL B 1 501 ? 43.875 2.373 0.444 1 36.53 501 VAL B N 1
ATOM 8470 C CA . VAL B 1 501 ? 43.375 3.504 1.221 1 36.53 501 VAL B CA 1
ATOM 8471 C C . VAL B 1 501 ? 41.844 3.473 1.264 1 36.53 501 VAL B C 1
ATOM 8473 O O . VAL B 1 501 ? 41.25 3.752 2.303 1 36.53 501 VAL B O 1
ATOM 8476 N N . ASN B 1 502 ? 41.25 3.746 -0.019 1 36.94 502 ASN B N 1
ATOM 8477 C CA . ASN B 1 502 ? 39.844 4.16 0.038 1 36.94 502 ASN B CA 1
ATOM 8478 C C . ASN B 1 502 ? 38.938 2.988 0.381 1 36.94 502 ASN B C 1
ATOM 8480 O O . ASN B 1 502 ? 39.094 1.896 -0.17 1 36.94 502 ASN B O 1
ATOM 8484 N N . GLY B 1 503 ? 38.625 2.752 1.503 1 37.72 503 GLY B N 1
ATOM 8485 C CA . GLY B 1 503 ? 37.75 1.894 2.291 1 37.72 503 GLY B CA 1
ATOM 8486 C C . GLY B 1 503 ? 36.625 1.278 1.479 1 37.72 503 GLY B C 1
ATOM 8487 O O . GLY B 1 503 ? 35.688 0.719 2.039 1 37.72 503 GLY B O 1
ATOM 8488 N N . PHE B 1 504 ? 36.312 1.907 0.363 1 39.69 504 PHE B N 1
ATOM 8489 C CA . PHE B 1 504 ? 35.156 1.269 -0.231 1 39.69 504 PHE B CA 1
ATOM 8490 C C . PHE B 1 504 ? 35.469 -0.14 -0.707 1 39.69 504 PHE B C 1
ATOM 8492 O O . PHE B 1 504 ? 36.281 -0.315 -1.639 1 39.69 504 PHE B O 1
ATOM 8499 N N . LYS B 1 505 ? 35.812 -1.052 0.213 1 43.38 505 LYS B N 1
ATOM 8500 C CA . LYS B 1 505 ? 35.938 -2.449 -0.192 1 43.38 505 LYS B CA 1
ATOM 8501 C C . LYS B 1 505 ? 34.938 -2.785 -1.285 1 43.38 505 LYS B C 1
ATOM 8503 O O . LYS B 1 505 ? 33.719 -2.77 -1.047 1 43.38 505 LYS B O 1
ATOM 8508 N N . SER B 1 506 ? 35.219 -2.359 -2.49 1 45.66 506 SER B N 1
ATOM 8509 C CA . SER B 1 506 ? 34.344 -2.775 -3.582 1 45.66 506 SER B CA 1
ATOM 8510 C C . SER B 1 506 ? 34.125 -4.285 -3.574 1 45.66 506 SER B C 1
ATOM 8512 O O . SER B 1 506 ? 35.062 -5.051 -3.729 1 45.66 506 SER B O 1
ATOM 8514 N N . ASN B 1 507 ? 33.531 -4.863 -2.584 1 51.31 507 ASN B N 1
ATOM 8515 C CA . ASN B 1 507 ? 33.125 -6.258 -2.689 1 51.31 507 ASN B CA 1
ATOM 8516 C C . ASN B 1 507 ? 32.719 -6.617 -4.117 1 51.31 507 ASN B C 1
ATOM 8518 O O . ASN B 1 507 ? 31.672 -6.199 -4.602 1 51.31 507 ASN B O 1
ATOM 8522 N N . HIS B 1 508 ? 33.844 -6.836 -4.918 1 60.16 508 HIS B N 1
ATOM 8523 C CA . HIS B 1 508 ? 33.562 -7.277 -6.273 1 60.16 508 HIS B CA 1
ATOM 8524 C C . HIS B 1 508 ? 32.781 -8.594 -6.266 1 60.16 508 HIS B C 1
ATOM 8526 O O . HIS B 1 508 ? 33.25 -9.586 -5.695 1 60.16 508 HIS B O 1
ATOM 8532 N N . ARG B 1 509 ? 31.734 -8.641 -6.418 1 68.38 509 ARG B N 1
ATOM 8533 C CA . ARG B 1 509 ? 30.906 -9.836 -6.566 1 68.38 509 ARG B CA 1
ATOM 8534 C C . ARG B 1 509 ? 31.062 -10.445 -7.953 1 68.38 509 ARG B C 1
ATOM 8536 O O . ARG B 1 509 ? 31.047 -9.727 -8.953 1 68.38 509 ARG B O 1
ATOM 8543 N N . SER B 1 510 ? 31.656 -11.734 -7.941 1 77.75 510 SER B N 1
ATOM 8544 C CA . SER B 1 510 ? 31.75 -12.453 -9.211 1 77.75 510 SER B CA 1
ATOM 8545 C C . SER B 1 510 ? 30.828 -13.664 -9.227 1 77.75 510 SER B C 1
ATOM 8547 O O . SER B 1 510 ? 30.438 -14.18 -8.172 1 77.75 510 SER B O 1
ATOM 8549 N N . MET B 1 511 ? 30.547 -14.078 -10.438 1 81.5 511 MET B N 1
ATOM 8550 C CA . MET B 1 511 ? 29.703 -15.266 -10.602 1 81.5 511 MET B CA 1
ATOM 8551 C C . MET B 1 511 ? 30.469 -16.531 -10.242 1 81.5 511 MET B C 1
ATOM 8553 O O . MET B 1 511 ? 31.656 -16.641 -10.547 1 81.5 511 MET B O 1
ATOM 8557 N N . LEU B 1 512 ? 30 -17.422 -9.57 1 79.31 512 LEU B N 1
ATOM 8558 C CA . LEU B 1 512 ? 30.625 -18.625 -9.07 1 79.31 512 LEU B CA 1
ATOM 8559 C C . LEU B 1 512 ? 31.078 -19.531 -10.227 1 79.31 512 LEU B C 1
ATOM 8561 O O . LEU B 1 512 ? 32.219 -19.969 -10.273 1 79.31 512 LEU B O 1
ATOM 8565 N N . HIS B 1 513 ? 30.344 -19.797 -11.352 1 81.94 513 HIS B N 1
ATOM 8566 C CA . HIS B 1 513 ? 30.594 -20.688 -12.469 1 81.94 513 HIS B CA 1
ATOM 8567 C C . HIS B 1 513 ? 30.875 -22.109 -11.992 1 81.94 513 HIS B C 1
ATOM 8569 O O . HIS B 1 513 ? 30.859 -22.375 -10.781 1 81.94 513 HIS B O 1
ATOM 8575 N N . LEU B 1 514 ? 31.062 -22.938 -12.828 1 86.12 514 LEU B N 1
ATOM 8576 C CA . LEU B 1 514 ? 31.312 -24.344 -12.492 1 86.12 514 LEU B CA 1
ATOM 8577 C C . LEU B 1 514 ? 32.656 -24.5 -11.805 1 86.12 514 LEU B C 1
ATOM 8579 O O . LEU B 1 514 ? 32.812 -25.312 -10.891 1 86.12 514 LEU B O 1
ATOM 8583 N N . ASP B 1 515 ? 33.562 -23.672 -12.242 1 84.44 515 ASP B N 1
ATOM 8584 C CA . ASP B 1 515 ? 34.906 -23.734 -11.672 1 84.44 515 ASP B CA 1
ATOM 8585 C C . ASP B 1 515 ? 34.906 -23.297 -10.211 1 84.44 515 ASP B C 1
ATOM 8587 O O . ASP B 1 515 ? 35.594 -23.891 -9.383 1 84.44 515 ASP B O 1
ATOM 8591 N N . GLY B 1 516 ? 34.188 -22.297 -9.969 1 83.88 516 GLY B N 1
ATOM 8592 C CA . GLY B 1 516 ? 34.094 -21.844 -8.594 1 83.88 516 GLY B CA 1
ATOM 8593 C C . GLY B 1 516 ? 33.406 -22.859 -7.68 1 83.88 516 GLY B C 1
ATOM 8594 O O . GLY B 1 516 ? 33.812 -23.016 -6.527 1 83.88 516 GLY B O 1
ATOM 8595 N N . LEU B 1 517 ? 32.406 -23.469 -8.227 1 87.44 517 LEU B N 1
ATOM 8596 C CA . LEU B 1 517 ? 31.719 -24.516 -7.465 1 87.44 517 LEU B CA 1
ATOM 8597 C C . LEU B 1 517 ? 32.656 -25.656 -7.141 1 87.44 517 LEU B C 1
ATOM 8599 O O . LEU B 1 517 ? 32.656 -26.188 -6.023 1 87.44 517 LEU B O 1
ATOM 8603 N N . TRP B 1 518 ? 33.531 -26 -8.078 1 87.5 518 TRP B N 1
ATOM 8604 C CA . TRP B 1 518 ? 34.5 -27.078 -7.871 1 87.5 518 TRP B CA 1
ATOM 8605 C C . TRP B 1 518 ? 35.469 -26.719 -6.766 1 87.5 518 TRP B C 1
ATOM 8607 O O . TRP B 1 518 ? 35.812 -27.562 -5.926 1 87.5 518 TRP B O 1
ATOM 8617 N N . GLN B 1 519 ? 35.844 -25.484 -6.785 1 84.12 519 GLN B N 1
ATOM 8618 C CA . GLN B 1 519 ? 36.781 -25.031 -5.75 1 84.12 519 GLN B CA 1
ATOM 8619 C C . GLN B 1 519 ? 36.125 -25.125 -4.367 1 84.12 519 GLN B C 1
ATOM 8621 O O . GLN B 1 519 ? 36.781 -25.5 -3.396 1 84.12 519 GLN B O 1
ATOM 8626 N N . LEU B 1 520 ? 34.875 -24.828 -4.348 1 86 520 LEU B N 1
ATOM 8627 C CA . LEU B 1 520 ? 34.156 -24.906 -3.08 1 86 520 LEU B CA 1
ATOM 8628 C C . LEU B 1 520 ? 34 -26.344 -2.629 1 86 520 LEU B C 1
ATOM 8630 O O . LEU B 1 520 ? 34.125 -26.641 -1.436 1 86 520 LEU B O 1
ATOM 8634 N N . LEU B 1 521 ? 33.781 -27.156 -3.568 1 86.25 521 LEU B N 1
ATOM 8635 C CA . LEU B 1 521 ? 33.594 -28.578 -3.268 1 86.25 521 LEU B CA 1
ATOM 8636 C C . LEU B 1 521 ? 34.875 -29.188 -2.732 1 86.25 521 LEU B C 1
ATOM 8638 O O . LEU B 1 521 ? 34.844 -30.062 -1.864 1 86.25 521 LEU B O 1
ATOM 8642 N N . GLN B 1 522 ? 35.969 -28.719 -3.232 1 84.19 522 GLN B N 1
ATOM 8643 C CA . GLN B 1 522 ? 37.25 -29.203 -2.779 1 84.19 522 GLN B CA 1
ATOM 8644 C C . GLN B 1 522 ? 37.531 -28.797 -1.335 1 84.19 522 GLN B C 1
ATOM 8646 O O . GLN B 1 522 ? 38.219 -29.516 -0.597 1 84.19 522 GLN B O 1
ATOM 8651 N N . GLN B 1 523 ? 36.969 -27.672 -1.001 1 81.06 523 GLN B N 1
ATOM 8652 C CA . GLN B 1 523 ? 37.188 -27.156 0.34 1 81.06 523 GLN B CA 1
ATOM 8653 C C . GLN B 1 523 ? 36.25 -27.781 1.352 1 81.06 523 GLN B C 1
ATOM 8655 O O . GLN B 1 523 ? 36.469 -27.703 2.561 1 81.06 523 GLN B O 1
ATOM 8660 N N . GLU B 1 524 ? 35.25 -28.375 0.828 1 81.25 524 GLU B N 1
ATOM 8661 C CA . GLU B 1 524 ? 34.25 -28.922 1.721 1 81.25 524 GLU B CA 1
ATOM 8662 C C . GLU B 1 524 ? 34.75 -30.156 2.451 1 81.25 524 GLU B C 1
ATOM 8664 O O . GLU B 1 524 ? 35.531 -30.953 1.884 1 81.25 524 GLU B O 1
ATOM 8669 N N . THR B 1 525 ? 34.438 -30.156 3.729 1 74.62 525 THR B N 1
ATOM 8670 C CA . THR B 1 525 ? 34.875 -31.266 4.582 1 74.62 525 THR B CA 1
ATOM 8671 C C . THR B 1 525 ? 34.094 -32.531 4.242 1 74.62 525 THR B C 1
ATOM 8673 O O . THR B 1 525 ? 32.969 -32.469 3.707 1 74.62 525 THR B O 1
ATOM 8676 N N . GLN B 1 526 ? 34.812 -33.688 4.367 1 73 526 GLN B N 1
ATOM 8677 C CA . GLN B 1 526 ? 34.156 -34.969 4.227 1 73 526 GLN B CA 1
ATOM 8678 C C . GLN B 1 526 ? 33.531 -35.438 5.543 1 73 526 GLN B C 1
ATOM 8680 O O . GLN B 1 526 ? 34.062 -35.188 6.617 1 73 526 GLN B O 1
ATOM 8685 N N . PRO B 1 527 ? 32.094 -35.938 5.43 1 79.56 527 PRO B N 1
ATOM 8686 C CA . PRO B 1 527 ? 31.297 -36.312 4.266 1 79.56 527 PRO B CA 1
ATOM 8687 C C . PRO B 1 527 ? 30.594 -35.094 3.633 1 79.56 527 PRO B C 1
ATOM 8689 O O . PRO B 1 527 ? 30.281 -34.125 4.328 1 79.56 527 PRO B O 1
ATOM 8692 N N . LEU B 1 528 ? 30.422 -35.219 2.369 1 84.19 528 LEU B N 1
ATOM 8693 C CA . LEU B 1 528 ? 29.828 -34.156 1.606 1 84.19 528 LEU B CA 1
ATOM 8694 C C . LEU B 1 528 ? 28.422 -33.844 2.109 1 84.19 528 LEU B C 1
ATOM 8696 O O . LEU B 1 528 ? 27.594 -34.75 2.268 1 84.19 528 LEU B O 1
ATOM 8700 N N . SER B 1 529 ? 28.25 -32.719 2.545 1 88.88 529 SER B N 1
ATOM 8701 C CA . SER B 1 529 ? 26.938 -32.219 2.947 1 88.88 529 SER B CA 1
ATOM 8702 C C . SER B 1 529 ? 26.469 -31.094 2.039 1 88.88 529 SER B C 1
ATOM 8704 O O . SER B 1 529 ? 27.016 -30 2.064 1 88.88 529 SER B O 1
ATOM 8706 N N . LEU B 1 530 ? 25.406 -31.359 1.278 1 89.31 530 LEU B N 1
ATOM 8707 C CA . LEU B 1 530 ? 24.891 -30.375 0.342 1 89.31 530 LEU B CA 1
ATOM 8708 C C . LEU B 1 530 ? 24.297 -29.188 1.087 1 89.31 530 LEU B C 1
ATOM 8710 O O . LEU B 1 530 ? 24.359 -28.047 0.604 1 89.31 530 LEU B O 1
ATOM 8714 N N . ASN B 1 531 ? 23.734 -29.438 2.213 1 87 531 ASN B N 1
ATOM 8715 C CA . ASN B 1 531 ? 23.156 -28.359 3.014 1 87 531 ASN B CA 1
ATOM 8716 C C . ASN B 1 531 ? 24.234 -27.359 3.436 1 87 531 ASN B C 1
ATOM 8718 O O . ASN B 1 531 ? 24 -26.141 3.379 1 87 531 ASN B O 1
ATOM 8722 N N . HIS B 1 532 ? 25.312 -27.875 3.805 1 87.25 532 HIS B N 1
ATOM 8723 C CA . HIS B 1 532 ? 26.422 -27.016 4.211 1 87.25 532 HIS B CA 1
ATOM 8724 C C . HIS B 1 532 ? 26.969 -26.219 3.027 1 87.25 532 HIS B C 1
ATOM 8726 O O . HIS B 1 532 ? 27.281 -25.047 3.158 1 87.25 532 HIS B O 1
ATOM 8732 N N . LEU B 1 533 ? 27.047 -26.906 1.975 1 87.12 533 LEU B N 1
ATOM 8733 C CA . LEU B 1 533 ? 27.547 -26.266 0.76 1 87.12 533 LEU B CA 1
ATOM 8734 C C . LEU B 1 533 ? 26.625 -25.125 0.338 1 87.12 533 LEU B C 1
ATOM 8736 O O . LEU B 1 533 ? 27.094 -24.016 0.024 1 87.12 533 LEU B O 1
ATOM 8740 N N . LEU B 1 534 ? 25.359 -25.359 0.34 1 87.19 534 LEU B N 1
ATOM 8741 C CA . LEU B 1 534 ? 24.391 -24.344 -0.083 1 87.19 534 LEU B CA 1
ATOM 8742 C C . LEU B 1 534 ? 24.344 -23.188 0.909 1 87.19 534 LEU B C 1
ATOM 8744 O O . LEU B 1 534 ? 24.172 -22.031 0.514 1 87.19 534 LEU B O 1
ATOM 8748 N N . ALA B 1 535 ? 24.438 -23.5 2.115 1 85.44 535 ALA B N 1
ATOM 8749 C CA . ALA B 1 535 ? 24.469 -22.453 3.137 1 85.44 535 ALA B CA 1
ATOM 8750 C C . ALA B 1 535 ? 25.641 -21.5 2.922 1 85.44 535 ALA B C 1
ATOM 8752 O O . ALA B 1 535 ? 25.516 -20.297 3.131 1 85.44 535 ALA B O 1
ATOM 8753 N N . ARG B 1 536 ? 26.719 -22.031 2.549 1 84 536 ARG B N 1
ATOM 8754 C CA . ARG B 1 536 ? 27.906 -21.234 2.281 1 84 536 ARG B CA 1
ATOM 8755 C C . ARG B 1 536 ? 27.688 -20.312 1.08 1 84 536 ARG B C 1
ATOM 8757 O O . ARG B 1 536 ? 28.109 -19.156 1.091 1 84 536 ARG B O 1
ATOM 8764 N N . ILE B 1 537 ? 27.031 -20.828 0.125 1 83.44 537 ILE B N 1
ATOM 8765 C CA . ILE B 1 537 ? 26.766 -20.062 -1.088 1 83.44 537 ILE B CA 1
ATOM 8766 C C . ILE B 1 537 ? 25.75 -18.969 -0.793 1 83.44 537 ILE B C 1
ATOM 8768 O O . ILE B 1 537 ? 25.891 -17.844 -1.282 1 83.44 537 ILE B O 1
ATOM 8772 N N . GLN B 1 538 ? 24.75 -19.25 -0.001 1 82.44 538 GLN B N 1
ATOM 8773 C CA . GLN B 1 538 ? 23.672 -18.312 0.302 1 82.44 538 GLN B CA 1
ATOM 8774 C C . GLN B 1 538 ? 24.125 -17.234 1.277 1 82.44 538 GLN B C 1
ATOM 8776 O O . GLN B 1 538 ? 23.547 -16.156 1.332 1 82.44 538 GLN B O 1
ATOM 8781 N N . ALA B 1 539 ? 25.047 -17.5 2.121 1 77.81 539 ALA B N 1
ATOM 8782 C CA . ALA B 1 539 ? 25.547 -16.531 3.088 1 77.81 539 ALA B CA 1
ATOM 8783 C C . ALA B 1 539 ? 26.094 -15.281 2.385 1 77.81 539 ALA B C 1
ATOM 8785 O O . ALA B 1 539 ? 26 -14.172 2.916 1 77.81 539 ALA B O 1
ATOM 8786 N N . ASP B 1 540 ? 26.562 -15.461 1.244 1 70.88 540 ASP B N 1
ATOM 8787 C CA . ASP B 1 540 ? 27.172 -14.359 0.508 1 70.88 540 ASP B CA 1
ATOM 8788 C C . ASP B 1 540 ? 26.125 -13.625 -0.337 1 70.88 540 ASP B C 1
ATOM 8790 O O . ASP B 1 540 ? 26.422 -12.57 -0.91 1 70.88 540 ASP B O 1
ATOM 8794 N N . ASN B 1 541 ? 25.047 -14.258 -0.419 1 68.81 541 ASN B N 1
ATOM 8795 C CA . ASN B 1 541 ? 24 -13.672 -1.263 1 68.81 541 ASN B CA 1
ATOM 8796 C C . ASN B 1 541 ? 22.781 -13.273 -0.449 1 68.81 541 ASN B C 1
ATOM 8798 O O . ASN B 1 541 ? 22 -14.141 -0.025 1 68.81 541 ASN B O 1
ATOM 8802 N N . ASN B 1 542 ? 22.656 -12.031 -0.188 1 67.56 542 ASN B N 1
ATOM 8803 C CA . ASN B 1 542 ? 21.547 -11.562 0.624 1 67.56 542 ASN B CA 1
ATOM 8804 C C . ASN B 1 542 ? 20.203 -11.828 -0.059 1 67.56 542 ASN B C 1
ATOM 8806 O O . ASN B 1 542 ? 19.219 -12.164 0.603 1 67.56 542 ASN B O 1
ATOM 8810 N N . ILE B 1 543 ? 20.25 -11.68 -1.438 1 73.56 543 ILE B N 1
ATOM 8811 C CA . ILE B 1 543 ? 19.016 -11.922 -2.164 1 73.56 543 ILE B CA 1
ATOM 8812 C C . ILE B 1 543 ? 19.234 -13 -3.225 1 73.56 543 ILE B C 1
ATOM 8814 O O . ILE B 1 543 ? 20.141 -12.883 -4.051 1 73.56 543 ILE B O 1
ATOM 8818 N N . GLN B 1 544 ? 18.594 -14.086 -3.043 1 80.06 544 GLN B N 1
ATOM 8819 C CA . GLN B 1 544 ? 18.641 -15.148 -4.043 1 80.06 544 GLN B CA 1
ATOM 8820 C C . GLN B 1 544 ? 17.938 -14.734 -5.328 1 80.06 544 GLN B C 1
ATOM 8822 O O . GLN B 1 544 ? 16.719 -14.508 -5.332 1 80.06 544 GLN B O 1
ATOM 8827 N N . GLU B 1 545 ? 18.625 -14.68 -6.367 1 80.56 545 GLU B N 1
ATOM 8828 C CA . GLU B 1 545 ? 18.094 -14.156 -7.625 1 80.56 545 GLU B CA 1
ATOM 8829 C C . GLU B 1 545 ? 17.391 -15.258 -8.422 1 80.56 545 GLU B C 1
ATOM 8831 O O . GLU B 1 545 ? 16.422 -14.992 -9.133 1 80.56 545 GLU B O 1
ATOM 8836 N N . ASP B 1 546 ? 17.984 -16.469 -8.297 1 88.19 546 ASP B N 1
ATOM 8837 C CA . ASP B 1 546 ? 17.422 -17.578 -9.07 1 88.19 546 ASP B CA 1
ATOM 8838 C C . ASP B 1 546 ? 17.234 -18.812 -8.195 1 88.19 546 ASP B C 1
ATOM 8840 O O . ASP B 1 546 ? 17.812 -18.906 -7.105 1 88.19 546 ASP B O 1
ATOM 8844 N N . ASP B 1 547 ? 16.453 -19.75 -8.727 1 91.31 547 ASP B N 1
ATOM 8845 C CA . ASP B 1 547 ? 16.25 -21 -8.008 1 91.31 547 ASP B CA 1
ATOM 8846 C C . ASP B 1 547 ? 17.547 -21.797 -7.898 1 91.31 547 ASP B C 1
ATOM 8848 O O . ASP B 1 547 ? 18.375 -21.766 -8.812 1 91.31 547 ASP B O 1
ATOM 8852 N N . GLN B 1 548 ? 17.766 -22.469 -6.785 1 91.56 548 GLN B N 1
ATOM 8853 C CA . GLN B 1 548 ? 18.984 -23.25 -6.555 1 91.56 548 GLN B CA 1
ATOM 8854 C C . GLN B 1 548 ? 18.656 -24.688 -6.211 1 91.56 548 GLN B C 1
ATOM 8856 O O . GLN B 1 548 ? 17.984 -24.953 -5.215 1 91.56 548 GLN B O 1
ATOM 8861 N N . THR B 1 549 ? 19.047 -25.578 -7.059 1 93.62 549 THR B N 1
ATOM 8862 C CA . THR B 1 549 ? 18.828 -27 -6.852 1 93.62 549 THR B CA 1
ATOM 8863 C C . THR B 1 549 ? 20.141 -27.766 -6.984 1 93.62 549 THR B C 1
ATOM 8865 O O . THR B 1 549 ? 20.969 -27.469 -7.852 1 93.62 549 THR B O 1
ATOM 8868 N N . ILE B 1 550 ? 20.406 -28.719 -6.066 1 93.69 550 ILE B N 1
ATOM 8869 C CA . ILE B 1 550 ? 21.609 -29.547 -6.078 1 93.69 550 ILE B CA 1
ATOM 8870 C C . ILE B 1 550 ? 21.266 -30.969 -5.656 1 93.69 550 ILE B C 1
ATOM 8872 O O . ILE B 1 550 ? 20.438 -31.188 -4.766 1 93.69 550 ILE B O 1
ATOM 8876 N N . LEU B 1 551 ? 21.75 -31.891 -6.414 1 95.12 551 LEU B N 1
ATOM 8877 C CA . LEU B 1 551 ? 21.531 -33.312 -6.141 1 95.12 551 LEU B CA 1
ATOM 8878 C C . LEU B 1 551 ? 22.828 -34.094 -6.277 1 95.12 551 LEU B C 1
ATOM 8880 O O . LEU B 1 551 ? 23.594 -33.906 -7.23 1 95.12 551 LEU B O 1
ATOM 8884 N N . SER B 1 552 ? 23.188 -34.969 -5.254 1 94.62 552 SER B N 1
ATOM 8885 C CA . SER B 1 552 ? 24.422 -35.75 -5.301 1 94.62 552 SER B CA 1
ATOM 8886 C C . SER B 1 552 ? 24.156 -37.219 -5.074 1 94.62 552 SER B C 1
ATOM 8888 O O . SER B 1 552 ? 23.219 -37.594 -4.371 1 94.62 552 SER B O 1
ATOM 8890 N N . LEU B 1 553 ? 24.891 -38 -5.758 1 94.62 553 LEU B N 1
ATOM 8891 C CA . LEU B 1 553 ? 24.906 -39.469 -5.586 1 94.62 553 LEU B CA 1
ATOM 8892 C C . LEU B 1 553 ? 26.312 -39.938 -5.223 1 94.62 553 LEU B C 1
ATOM 8894 O O . LEU B 1 553 ? 27.266 -39.688 -5.969 1 94.62 553 LEU B O 1
ATOM 8898 N N . GLU B 1 554 ? 26.406 -40.562 -4.066 1 92.69 554 GLU B N 1
ATOM 8899 C CA . GLU B 1 554 ? 27.672 -41.125 -3.611 1 92.69 554 GLU B CA 1
ATOM 8900 C C . GLU B 1 554 ? 27.625 -42.656 -3.551 1 92.69 554 GLU B C 1
ATOM 8902 O O . GLU B 1 554 ? 26.719 -43.219 -2.943 1 92.69 554 GLU B O 1
ATOM 8907 N N . VAL B 1 555 ? 28.641 -43.219 -4.141 1 92.5 555 VAL B N 1
ATOM 8908 C CA . VAL B 1 555 ? 28.688 -44.656 -4.168 1 92.5 555 VAL B CA 1
ATOM 8909 C C . VAL B 1 555 ? 29.688 -45.156 -3.113 1 92.5 555 VAL B C 1
ATOM 8911 O O . VAL B 1 555 ? 30.781 -44.625 -2.973 1 92.5 555 VAL B O 1
ATOM 8914 N N . PHE B 1 556 ? 29.219 -46.188 -2.332 1 88.31 556 PHE B N 1
ATOM 8915 C CA . PHE B 1 556 ? 30.094 -46.781 -1.324 1 88.31 556 PHE B CA 1
ATOM 8916 C C . PHE B 1 556 ? 30.641 -48.125 -1.785 1 88.31 556 PHE B C 1
ATOM 8918 O O . PHE B 1 556 ? 29.969 -48.844 -2.535 1 88.31 556 PHE B O 1
#

Nearest PDB structures (foldseek):
  3f7a-assembly1_B  TM=5.776E-01  e=2.851E-20  Pseudomonas aeruginosa
  3kcn-assembly1_A  TM=9.675E-01  e=9.632E-11  Rhodopirellula baltica
  2rjn-assembly1_A  TM=9.317E-01  e=7.323E-09  Neptuniibacter caesariensis
  3hv2-assembly1_A  TM=9.128E-01  e=1.722E-08  Pseudomonas protegens Pf-5
  3hv2-assembly1_B  TM=9.210E-01  e=2.289E-08  Pseudomonas protegens Pf-5